Protein AF-A0A1Q7AV73-F1 (afdb_monomer_lite)

Sequence (876 aa):
MAPTWRADRPLPSVEVHPDRVEEAFRAVAADLTALADRARAEGRQAAAEIVATGALIATDPGLVAAARRATTADGIHAAVESYARILDALPEPVLRERAADVRQVGRRVIERIARGGTATPPARFVLVAAELGPADLLEHVGQGLVAAVTVRGGANSHAAIVARSVGLPLVVGVAPAVLDLPDGTPLLVDADAGVVLAEPAAADVARVEDAATREGRRRAVLAADRGRPHLTADGRPFTLRCNVASDTEVRVGRVSGAEGIGLLRTELPFVHFGHWPGEADHRRALRPILTEAAGWPVTVRLLDFANDKVPPFLREGPAGLPALLAAPDALAAQLRAILDLGRAVDLRIMVPMVTAAAELRAVRAAVGDAGGGPAVPVGAMVETAAAVAAIDELCAVADFFSIGTNDLTAEILDLDRTDPRARPDLTAHPRVLDSVARVVTAARVAGRPVSVCGDAGAHPTTLPLLLGAGVRDFSVACARVDETRYRLRRLNTTACSELFGEAAFLPVGEEPVGRADDAQRADRAAGPVVHRRGEAAVAQRRLLVLDSVPALVDPAQRLAQRFRVGQGAAGQPRYRPGQQRLAGRVGQVRGDRVPQRARVPRDRGAHLEDLHQVVRPERVVHDDHVVPGQHADPDRLAALPGQPVRPGRRAGAQLRAVEVRVAELEHGRAQRVLATLDLLHHQPLPLQRAQHRVHRGLRDVDQLGDLRDPQPRRTGGEREQDLRGAFNGTCHGYPFDSADSGSALWNGRPIMVGIVLISHSTGLAEGAAELVGQIAGGARVVAAGGTEDGQLGTSTERIRDAIGKADQGSGVLLIPDLGSAVLSARSVLAELPASVVLADAPFVEGAVAAGVAASTGADLAAVVRAAEEARDARKL

pLDDT: mean 72.35, std 27.79, range [20.62, 98.69]

Foldseek 3Di:
DFWEDEDQDDFPKDFDALVLLLVLLLVLLVVLLVLLVVCVVVVNNLLSVQSNVLSVLSVDPQLSVQQSVDRILVSNLVSLLVVLVVQCPDPDPVSNLCSLSSNVSSSSSSCVRRDPDDDDAPQAYEYEYQHDASSNVSVCQVSRHAAYEHQDDDCPRSNVVNCVSSVHQYQYNDDPVVVVDDTGFDWDDDSVVSDIDTPDDPVVVVVVVVVVVVVVVVVVVLQVCAPPAQAAQQGHHFAEAAEDAALVQLVLLVSLRHQAHPEHAQLVVPLAPQDQDFLVRLLVRCQSNLVSRFAGEHEYEDHACDAPRPYPNPPVHDTFLVVVLVVLNSLLSNLLSCVVSCPRYNYEYEYEPDQELVSQVSSVVSNVVSVNDPPHFYAYAQQAPSCLVHLLSRLVRHQAYEYALQNNLCHQLVHRSPDPVSDLLSCLQLSNLVSLLSNLVSCVVSVHAYEYAYAVCLDLLNVLLSLLSPHRYYYYHSVSRSVSSVRRRHDDNVVSVVVNVVSNPDDDPPDRPDDPPVPPPPDDDDDDDDDDDDDDDDDDDDDPPDDDPDDPPDPSVVVVVVPPPDDDDDDDDDDDDDDDDDDDDDDDDDDDDDDDDDDDDDDDDDDDDDDDDDDDDDDDDDDDDDDDDDDDDDDDDDDDDDDDDDDDDDDDDDDDDDDDDDDDDDDDDDDDDPPDDDDDDDDDDDDDDDDDDDDDDPDDDDDDDDDDDDDDDDDDDDDDDDDPDDDPDDDDDDDDDDDDDDFDDDPNHGQFAFEEQWFLAQCVQVVLQVVLCVQLPAHHYFYFYHDPVRHRDGDLVSRVVRLVVRDRPLAYEYEYADDPRVVSNVVNVVVDDPSYDYAPAHRRQLSNQLSNCRSVVHGPVSSRCSRHCSVVDDPD

Radius of gyration: 38.53 Å; chains: 1; bounding box: 94×117×116 Å

Structure (mmCIF, N/CA/C/O backbone):
data_AF-A0A1Q7AV73-F1
#
_entry.id   AF-A0A1Q7AV73-F1
#
loop_
_atom_site.group_PDB
_atom_site.id
_atom_site.type_symbol
_atom_site.label_atom_id
_atom_site.label_alt_id
_atom_site.label_comp_id
_atom_site.label_asym_id
_atom_site.label_entity_id
_atom_site.label_seq_id
_atom_site.pdbx_PDB_ins_code
_atom_site.Cartn_x
_atom_site.Cartn_y
_atom_site.Cartn_z
_atom_site.occupancy
_atom_site.B_iso_or_equiv
_atom_site.auth_seq_id
_atom_site.auth_comp_id
_atom_site.auth_asym_id
_atom_site.auth_atom_id
_atom_site.pdbx_PDB_model_num
ATOM 1 N N . MET A 1 1 ? 30.020 6.692 -5.459 1.00 84.88 1 MET A N 1
ATOM 2 C CA . MET A 1 1 ? 30.565 7.037 -6.787 1.00 84.88 1 MET A CA 1
ATOM 3 C C . MET A 1 1 ? 31.054 5.773 -7.485 1.00 84.88 1 MET A C 1
ATOM 5 O O . MET A 1 1 ? 31.631 4.924 -6.810 1.00 84.88 1 MET A O 1
ATOM 9 N N . ALA A 1 2 ? 30.802 5.621 -8.784 1.00 90.06 2 ALA A N 1
ATOM 10 C CA . ALA A 1 2 ? 31.345 4.544 -9.620 1.00 90.06 2 ALA A CA 1
ATOM 11 C C . ALA A 1 2 ? 31.330 4.959 -11.108 1.00 90.06 2 ALA A C 1
ATOM 13 O O . ALA A 1 2 ? 30.559 5.852 -11.457 1.00 90.06 2 ALA A O 1
ATOM 14 N N . PRO A 1 3 ? 32.175 4.367 -11.972 1.00 93.12 3 PRO A N 1
ATOM 15 C CA . PRO A 1 3 ? 32.178 4.659 -13.408 1.00 93.12 3 PRO A CA 1
ATOM 16 C C . PRO A 1 3 ? 30.847 4.294 -14.081 1.00 93.12 3 PRO A C 1
ATOM 18 O O . PRO A 1 3 ? 30.238 3.286 -13.722 1.00 93.12 3 PRO A O 1
ATOM 21 N N . THR A 1 4 ? 30.420 5.078 -15.071 1.00 92.75 4 THR A N 1
ATOM 22 C CA . THR A 1 4 ? 29.326 4.734 -15.991 1.00 92.75 4 THR A CA 1
ATOM 23 C C . THR A 1 4 ? 29.639 3.473 -16.781 1.00 92.75 4 THR A C 1
ATOM 25 O O . THR A 1 4 ? 30.779 3.233 -17.186 1.00 92.75 4 THR A O 1
ATOM 28 N N . TRP A 1 5 ? 28.594 2.709 -17.078 1.00 91.50 5 TRP A N 1
ATOM 29 C CA . TRP A 1 5 ? 28.610 1.717 -18.140 1.00 91.50 5 TRP A CA 1
ATOM 30 C C . TRP A 1 5 ? 27.249 1.687 -18.834 1.00 91.50 5 TRP A C 1
ATOM 32 O O . TRP A 1 5 ? 26.221 1.438 -18.192 1.00 91.50 5 TRP A O 1
ATOM 42 N N . ARG A 1 6 ? 27.238 1.980 -20.138 1.00 88.44 6 ARG A N 1
ATOM 43 C CA . ARG A 1 6 ? 26.003 2.048 -20.922 1.00 88.44 6 ARG A CA 1
ATOM 44 C C . ARG A 1 6 ? 25.581 0.677 -21.451 1.00 88.44 6 ARG A C 1
ATOM 46 O O . ARG A 1 6 ? 26.342 0.031 -22.180 1.00 88.44 6 ARG A O 1
ATOM 53 N N . ALA A 1 7 ? 24.350 0.286 -21.119 1.00 79.50 7 ALA A N 1
ATOM 54 C CA . ALA A 1 7 ? 23.759 -1.001 -21.488 1.00 79.50 7 ALA A CA 1
ATOM 55 C C . ALA A 1 7 ? 23.274 -1.035 -22.946 1.00 79.50 7 ALA A C 1
ATOM 57 O O . ALA A 1 7 ? 23.489 -2.011 -23.653 1.00 79.50 7 ALA A O 1
ATOM 58 N N . ASP A 1 8 ? 22.637 0.041 -23.405 1.00 75.00 8 ASP A N 1
ATOM 59 C CA . ASP A 1 8 ? 21.876 0.112 -24.656 1.00 75.00 8 ASP A CA 1
ATOM 60 C C . ASP A 1 8 ? 22.610 0.916 -25.738 1.00 75.00 8 ASP A C 1
ATOM 62 O O . ASP A 1 8 ? 22.176 1.972 -26.213 1.00 75.00 8 ASP A O 1
ATOM 66 N N . ARG A 1 9 ? 23.791 0.426 -26.108 1.00 73.44 9 ARG A N 1
ATOM 67 C CA . ARG A 1 9 ? 24.626 1.094 -27.109 1.00 73.44 9 ARG A CA 1
ATOM 68 C C . ARG A 1 9 ? 23.952 1.037 -28.483 1.00 73.44 9 ARG A C 1
ATOM 70 O O . ARG A 1 9 ? 23.424 -0.018 -28.836 1.00 73.44 9 ARG A O 1
ATOM 77 N N . PRO A 1 10 ? 24.019 2.116 -29.285 1.00 64.75 10 PRO A N 1
ATOM 78 C CA . PRO A 1 10 ? 23.681 2.035 -30.698 1.00 64.75 10 PRO A CA 1
ATOM 79 C C . PRO A 1 10 ? 24.538 0.946 -31.342 1.00 64.75 10 PRO A C 1
ATOM 81 O O . PRO A 1 10 ? 25.767 0.962 -31.223 1.00 64.75 10 PRO A O 1
ATOM 84 N N . LEU A 1 11 ? 23.890 -0.028 -31.968 1.00 64.50 11 LEU A N 1
ATOM 85 C CA . LEU A 1 11 ? 24.579 -1.110 -32.654 1.00 64.50 11 LEU A CA 1
ATOM 86 C C . LEU A 1 11 ? 24.848 -0.677 -34.097 1.00 64.50 11 LEU A C 1
ATOM 88 O O . LEU A 1 11 ? 24.020 0.024 -34.679 1.00 64.50 11 LEU A O 1
ATOM 92 N N . PRO A 1 12 ? 25.995 -1.056 -34.685 1.00 63.53 12 PRO A N 1
ATOM 93 C CA . PRO A 1 12 ? 26.233 -0.799 -36.097 1.00 63.53 12 PRO A CA 1
ATOM 94 C C . PRO A 1 12 ? 25.153 -1.492 -36.937 1.00 63.53 12 PRO A C 1
ATOM 96 O O . PRO A 1 12 ? 24.700 -2.586 -36.591 1.00 63.53 12 PRO A O 1
ATOM 99 N N . SER A 1 13 ? 24.753 -0.877 -38.051 1.00 66.31 13 SER A N 1
ATOM 100 C CA . SER A 1 13 ? 23.836 -1.506 -39.002 1.00 66.31 13 SER A CA 1
ATOM 101 C C . SER A 1 13 ? 24.545 -2.700 -39.650 1.00 66.31 13 SER A C 1
ATOM 103 O O . SER A 1 13 ? 25.399 -2.543 -40.521 1.00 66.31 13 SER A O 1
ATOM 105 N N . VAL A 1 14 ? 24.226 -3.901 -39.171 1.00 72.31 14 VAL A N 1
ATOM 106 C CA . VAL A 1 14 ? 24.722 -5.177 -39.702 1.00 72.31 14 VAL A CA 1
ATOM 107 C C . VAL A 1 14 ? 23.606 -5.831 -40.518 1.00 72.31 14 VAL A C 1
ATOM 109 O O . VAL A 1 14 ? 22.439 -5.772 -40.118 1.00 72.31 14 VAL A O 1
ATOM 112 N N . GLU A 1 15 ? 23.953 -6.449 -41.650 1.00 76.75 15 GLU A N 1
ATOM 113 C CA . GLU A 1 15 ? 23.033 -7.318 -42.394 1.00 76.75 15 GLU A CA 1
ATOM 114 C C . GLU A 1 15 ? 22.714 -8.576 -41.582 1.00 76.75 15 GLU A C 1
ATOM 116 O O . GLU A 1 15 ? 23.601 -9.242 -41.042 1.00 76.75 15 GLU A O 1
ATOM 121 N N . VAL A 1 16 ? 21.431 -8.918 -41.501 1.00 80.94 16 VAL A N 1
ATOM 122 C CA . VAL A 1 16 ? 20.943 -10.019 -40.675 1.00 80.94 16 VAL A CA 1
ATOM 123 C C . VAL A 1 16 ? 20.182 -11.022 -41.531 1.00 80.94 16 VAL A C 1
ATOM 125 O O . VAL A 1 16 ? 19.231 -10.676 -42.225 1.00 80.94 16 VAL A O 1
ATOM 128 N N . HIS A 1 17 ? 20.587 -12.290 -41.446 1.00 82.25 17 HIS A N 1
ATOM 129 C CA . HIS A 1 17 ? 19.853 -13.397 -42.054 1.00 82.25 17 HIS A CA 1
ATOM 130 C C . HIS A 1 17 ? 18.626 -13.771 -41.194 1.00 82.25 17 HIS A C 1
ATOM 132 O O . HIS A 1 17 ? 18.782 -13.884 -39.973 1.00 82.25 17 HIS A O 1
ATOM 138 N N . PRO A 1 18 ? 17.444 -14.050 -41.778 1.00 80.50 18 PRO A N 1
ATOM 139 C CA . PRO A 1 18 ? 16.217 -14.369 -41.033 1.00 80.50 18 PRO A CA 1
ATOM 140 C C . PRO A 1 18 ? 16.347 -15.502 -40.002 1.00 80.50 18 PRO A C 1
ATOM 142 O O . PRO A 1 18 ? 15.722 -15.455 -38.943 1.00 80.50 18 PRO A O 1
ATOM 145 N N . ASP A 1 19 ? 17.177 -16.510 -40.277 1.00 84.88 19 ASP A N 1
ATOM 146 C CA . ASP A 1 19 ? 17.402 -17.630 -39.347 1.00 84.88 19 ASP A CA 1
ATOM 147 C C . ASP A 1 19 ? 18.201 -17.220 -38.106 1.00 84.88 19 ASP A C 1
ATOM 149 O O . ASP A 1 19 ? 17.948 -17.721 -37.011 1.00 84.88 19 ASP A O 1
ATOM 153 N N . ARG A 1 20 ? 19.108 -16.241 -38.243 1.00 86.38 20 ARG A N 1
ATOM 154 C CA . ARG A 1 20 ? 19.836 -15.674 -37.099 1.00 86.38 20 ARG A CA 1
ATOM 155 C C . ARG A 1 20 ? 18.920 -14.875 -36.180 1.00 86.38 20 ARG A C 1
ATOM 157 O O . ARG A 1 20 ? 19.167 -14.842 -34.979 1.00 86.38 20 ARG A O 1
ATOM 164 N N . VAL A 1 21 ? 17.869 -14.250 -36.720 1.00 89.62 21 VAL A N 1
ATOM 165 C CA . VAL A 1 21 ? 16.861 -13.547 -35.911 1.00 89.62 21 VAL A CA 1
ATOM 166 C C . VAL A 1 21 ? 16.123 -14.541 -35.022 1.00 89.62 21 VAL A C 1
ATOM 168 O O . VAL A 1 21 ? 16.043 -14.343 -33.813 1.00 89.62 21 VAL A O 1
ATOM 171 N N . GLU A 1 22 ? 15.638 -15.641 -35.598 1.00 90.31 22 GLU A N 1
ATOM 172 C CA . GLU A 1 22 ? 14.903 -16.662 -34.847 1.00 90.31 22 GLU A CA 1
ATOM 173 C C . GLU A 1 22 ? 15.776 -17.347 -33.785 1.00 90.31 22 GLU A C 1
ATOM 175 O O . GLU A 1 22 ? 15.355 -17.517 -32.639 1.00 90.31 22 GLU A O 1
ATOM 180 N N . GLU A 1 23 ? 17.018 -17.693 -34.137 1.00 90.81 23 GLU A N 1
ATOM 181 C CA . GLU A 1 23 ? 17.987 -18.240 -33.187 1.00 90.81 23 GLU A CA 1
ATOM 182 C C . GLU A 1 23 ? 18.272 -17.262 -32.037 1.00 90.81 23 GLU A C 1
ATOM 184 O O . GLU A 1 23 ? 18.323 -17.671 -30.874 1.00 90.81 23 GLU A O 1
ATOM 189 N N . ALA A 1 24 ? 18.393 -15.964 -32.335 1.00 91.19 24 ALA A N 1
ATOM 190 C CA . ALA A 1 24 ? 18.615 -14.940 -31.324 1.00 91.19 24 ALA A CA 1
ATOM 191 C C . ALA A 1 24 ? 17.423 -14.791 -30.367 1.00 91.19 24 ALA A C 1
ATOM 193 O O . ALA A 1 24 ? 17.647 -14.730 -29.159 1.00 91.19 24 ALA A O 1
ATOM 194 N N . PHE A 1 25 ? 16.178 -14.803 -30.858 1.00 94.31 25 PHE A N 1
ATOM 195 C CA . PHE A 1 25 ? 14.981 -14.810 -30.001 1.00 94.31 25 PHE A CA 1
ATOM 196 C C . PHE A 1 25 ? 14.941 -16.038 -29.090 1.00 94.31 25 PHE A C 1
ATOM 198 O O . PHE A 1 25 ? 14.779 -15.901 -27.876 1.00 94.31 25 PHE A O 1
ATOM 205 N N . ARG A 1 26 ? 15.172 -17.232 -29.650 1.00 94.00 26 ARG A N 1
ATOM 206 C CA . ARG A 1 26 ? 15.191 -18.487 -28.886 1.00 94.00 26 ARG A CA 1
ATOM 207 C C . ARG A 1 26 ? 16.247 -18.460 -27.783 1.00 94.00 26 ARG A C 1
ATOM 209 O O . ARG A 1 26 ? 15.994 -18.895 -26.662 1.00 94.00 26 ARG A O 1
ATOM 216 N N . ALA A 1 27 ? 17.423 -17.927 -28.091 1.00 92.69 27 ALA A N 1
ATOM 217 C CA . ALA A 1 27 ? 18.499 -17.817 -27.125 1.00 92.69 27 ALA A CA 1
ATOM 218 C C . ALA A 1 27 ? 18.220 -16.756 -26.045 1.00 92.69 27 ALA A C 1
ATOM 220 O O . ALA A 1 27 ? 18.482 -17.010 -24.875 1.00 92.69 27 ALA A O 1
ATOM 221 N N . VAL A 1 28 ? 17.631 -15.608 -26.402 1.00 93.25 28 VAL A N 1
ATOM 222 C CA . VAL A 1 28 ? 17.190 -14.597 -25.423 1.00 93.25 28 VAL A CA 1
ATOM 223 C C . VAL A 1 28 ? 16.123 -15.169 -24.487 1.00 93.25 28 VAL A C 1
ATOM 225 O O . VAL A 1 28 ? 16.208 -14.964 -23.278 1.00 93.25 28 VAL A O 1
ATOM 228 N N . ALA A 1 29 ? 15.160 -15.936 -25.005 1.00 95.00 29 ALA A N 1
ATOM 229 C CA . ALA A 1 29 ? 14.161 -16.615 -24.181 1.00 95.00 29 ALA A CA 1
ATOM 230 C C . ALA A 1 29 ? 14.803 -17.595 -23.181 1.00 95.00 29 ALA A C 1
ATOM 232 O O . ALA A 1 29 ? 14.439 -17.612 -22.002 1.00 95.00 29 ALA A O 1
ATOM 233 N N . ALA A 1 30 ? 15.790 -18.378 -23.631 1.00 94.44 30 ALA A N 1
ATOM 234 C CA . ALA A 1 30 ? 16.529 -19.303 -22.774 1.00 94.44 30 ALA A CA 1
ATOM 235 C C . ALA A 1 30 ? 17.328 -18.570 -21.680 1.00 94.44 30 ALA A C 1
ATOM 237 O O . ALA A 1 30 ? 17.269 -18.961 -20.513 1.00 94.44 30 ALA A O 1
ATOM 238 N N . ASP A 1 31 ? 18.012 -17.476 -22.026 1.00 92.06 31 ASP A N 1
ATOM 239 C CA . ASP A 1 31 ? 18.786 -16.670 -21.074 1.00 92.06 31 ASP A CA 1
ATOM 240 C C . ASP A 1 31 ? 17.885 -16.039 -19.998 1.00 92.06 31 ASP A C 1
ATOM 242 O O . ASP A 1 31 ? 18.207 -16.089 -18.807 1.00 92.06 31 ASP A O 1
ATOM 246 N N . LEU A 1 32 ? 16.727 -15.496 -20.397 1.00 93.75 32 LEU A N 1
ATOM 247 C CA . LEU A 1 32 ? 15.739 -14.930 -19.473 1.00 93.75 32 LEU A CA 1
ATOM 248 C C . LEU A 1 32 ? 15.124 -16.007 -18.569 1.00 93.75 32 LEU A C 1
ATOM 250 O O . LEU A 1 32 ? 14.960 -15.774 -17.372 1.00 93.75 32 LEU A O 1
ATOM 254 N N . THR A 1 33 ? 14.855 -17.202 -19.100 1.00 95.25 33 THR A N 1
ATOM 255 C CA . THR A 1 33 ? 14.375 -18.343 -18.300 1.00 95.25 33 THR A CA 1
ATOM 256 C C . THR A 1 33 ? 15.403 -18.735 -17.240 1.00 95.25 33 THR A C 1
ATOM 258 O O . THR A 1 33 ? 15.081 -18.800 -16.055 1.00 95.25 33 THR A O 1
ATOM 261 N N . ALA A 1 34 ? 16.671 -18.890 -17.632 1.00 92.88 34 ALA A N 1
ATOM 262 C CA . ALA A 1 34 ? 17.749 -19.217 -16.703 1.00 92.88 34 ALA A CA 1
ATOM 263 C C . ALA A 1 34 ? 17.954 -18.127 -15.635 1.00 92.88 34 ALA A C 1
ATOM 265 O O . ALA A 1 34 ? 18.261 -18.429 -14.480 1.00 92.88 34 ALA A O 1
ATOM 266 N N . LEU A 1 35 ? 17.785 -16.852 -15.999 1.00 91.25 35 LEU A N 1
ATOM 267 C CA . LEU A 1 35 ? 17.845 -15.740 -15.053 1.00 91.25 35 LEU A CA 1
ATOM 268 C C . LEU A 1 35 ? 16.679 -15.773 -14.055 1.00 91.25 35 LEU A C 1
ATOM 270 O O . LEU A 1 35 ? 16.906 -15.569 -12.862 1.00 91.25 35 LEU A O 1
ATOM 274 N N . ALA A 1 36 ? 15.462 -16.066 -14.521 1.00 90.38 36 ALA A N 1
ATOM 275 C CA . ALA A 1 36 ? 14.299 -16.235 -13.658 1.00 90.38 36 ALA A CA 1
ATOM 276 C C . ALA A 1 36 ? 14.507 -17.393 -12.668 1.00 90.38 36 ALA A C 1
ATOM 278 O O . ALA A 1 36 ? 14.275 -17.222 -11.474 1.00 90.38 36 ALA A O 1
ATOM 279 N N . ASP A 1 37 ? 15.025 -18.535 -13.122 1.00 90.12 37 ASP A N 1
ATOM 280 C CA . ASP A 1 37 ? 15.274 -19.698 -12.263 1.00 90.12 37 ASP A CA 1
ATOM 281 C C . ASP A 1 37 ? 16.344 -19.433 -11.200 1.00 90.12 37 ASP A C 1
ATOM 283 O O . ASP A 1 37 ? 16.158 -19.793 -10.034 1.00 90.12 37 ASP A O 1
ATOM 287 N N . ARG A 1 38 ? 17.426 -18.724 -11.553 1.00 88.31 38 ARG A N 1
ATOM 288 C CA . ARG A 1 38 ? 18.404 -18.248 -10.560 1.00 88.31 38 ARG A CA 1
ATOM 289 C C . ARG A 1 38 ? 17.756 -17.323 -9.533 1.00 88.31 38 ARG A C 1
ATOM 291 O O . ARG A 1 38 ? 17.961 -17.509 -8.337 1.00 88.31 38 ARG A O 1
ATOM 298 N N . ALA A 1 39 ? 16.934 -16.372 -9.977 1.00 82.00 39 ALA A N 1
ATOM 299 C CA . ALA A 1 39 ? 16.227 -15.474 -9.069 1.00 82.00 39 ALA A CA 1
ATOM 300 C C . ALA A 1 39 ? 15.281 -16.238 -8.121 1.00 82.00 39 ALA A C 1
ATOM 302 O O . ALA A 1 39 ? 15.236 -15.915 -6.933 1.00 82.00 39 ALA A O 1
ATOM 303 N N . ARG A 1 40 ? 14.589 -17.290 -8.589 1.00 83.25 40 ARG A N 1
ATOM 304 C CA . ARG A 1 40 ? 13.782 -18.180 -7.726 1.00 83.25 40 ARG A CA 1
ATOM 305 C C . ARG A 1 40 ? 14.644 -18.894 -6.689 1.00 83.25 40 ARG A C 1
ATOM 307 O O . ARG A 1 40 ? 14.302 -18.879 -5.509 1.00 83.25 40 ARG A O 1
ATOM 314 N N . ALA A 1 41 ? 15.770 -19.471 -7.109 1.00 76.75 41 ALA A N 1
ATOM 315 C CA . ALA A 1 41 ? 16.695 -20.171 -6.217 1.00 76.75 41 ALA A CA 1
ATOM 316 C C . ALA A 1 41 ? 17.282 -19.252 -5.128 1.00 76.75 41 ALA A C 1
ATOM 318 O O . ALA A 1 41 ? 17.524 -19.687 -4.006 1.00 76.75 41 ALA A O 1
ATOM 319 N N . GLU A 1 42 ? 17.453 -17.966 -5.433 1.00 77.38 42 GLU A N 1
ATOM 320 C CA . GLU A 1 42 ? 17.901 -16.931 -4.494 1.00 77.38 42 GLU A CA 1
ATOM 321 C C . GLU A 1 42 ? 16.766 -16.352 -3.623 1.00 77.38 42 GLU A C 1
ATOM 323 O O . GLU A 1 42 ? 16.979 -15.386 -2.888 1.00 77.38 42 GLU A O 1
ATOM 328 N N . GLY A 1 43 ? 15.550 -16.907 -3.707 1.00 70.44 43 GLY A N 1
ATOM 329 C CA . GLY A 1 43 ? 14.387 -16.468 -2.930 1.00 70.44 43 GLY A CA 1
ATOM 330 C C . GLY A 1 43 ? 13.735 -15.174 -3.431 1.00 70.44 43 GLY A C 1
ATOM 331 O O . GLY A 1 43 ? 12.956 -14.554 -2.709 1.00 70.44 43 GLY A O 1
ATOM 332 N N . ARG A 1 44 ? 14.025 -14.739 -4.663 1.00 75.06 44 ARG A N 1
ATOM 333 C CA . ARG A 1 44 ? 13.530 -13.485 -5.262 1.00 75.06 44 ARG A CA 1
ATOM 334 C C . ARG A 1 44 ? 12.325 -13.738 -6.173 1.00 75.06 44 ARG A C 1
ATOM 336 O O . ARG A 1 44 ? 12.343 -13.386 -7.352 1.00 75.06 44 ARG A O 1
ATOM 343 N N . GLN A 1 45 ? 11.263 -14.337 -5.628 1.00 76.69 45 GLN A N 1
ATOM 344 C CA . GLN A 1 45 ? 10.116 -14.817 -6.416 1.00 76.69 45 GLN A CA 1
ATOM 345 C C . GLN A 1 45 ? 9.468 -13.724 -7.284 1.00 76.69 45 GLN A C 1
ATOM 347 O O . GLN A 1 45 ? 9.242 -13.937 -8.470 1.00 76.69 45 GLN A O 1
ATOM 352 N N . ALA A 1 46 ? 9.219 -12.533 -6.729 1.00 71.56 46 ALA A N 1
ATOM 353 C CA . ALA A 1 46 ? 8.593 -11.435 -7.472 1.00 71.56 46 ALA A CA 1
ATOM 354 C C . ALA A 1 46 ? 9.441 -10.976 -8.673 1.00 71.56 46 ALA A C 1
ATOM 356 O O . ALA A 1 46 ? 8.915 -10.742 -9.757 1.00 71.56 46 ALA A O 1
ATOM 357 N N . ALA A 1 47 ? 10.762 -10.894 -8.497 1.00 77.25 47 ALA A N 1
ATOM 358 C CA . ALA A 1 47 ? 11.677 -10.535 -9.575 1.00 77.25 47 ALA A CA 1
ATOM 359 C C . ALA A 1 47 ? 11.743 -11.638 -10.646 1.00 77.25 47 ALA A C 1
ATOM 361 O O . ALA A 1 47 ? 11.797 -11.335 -11.837 1.00 77.25 47 ALA A O 1
ATOM 362 N N . ALA A 1 48 ? 11.680 -12.908 -10.234 1.00 82.50 48 ALA A N 1
ATOM 363 C CA . ALA A 1 48 ? 11.667 -14.041 -11.149 1.00 82.50 48 ALA A CA 1
ATOM 364 C C . ALA A 1 48 ? 10.428 -14.072 -12.053 1.00 82.50 48 ALA A C 1
ATOM 366 O O . ALA A 1 48 ? 10.573 -14.282 -13.252 1.00 82.50 48 ALA A O 1
ATOM 367 N N . GLU A 1 49 ? 9.230 -13.830 -11.513 1.00 83.00 49 GLU A N 1
ATOM 368 C CA . GLU A 1 49 ? 7.989 -13.816 -12.307 1.00 83.00 49 GLU A CA 1
ATOM 369 C C . GLU A 1 49 ? 7.975 -12.687 -13.348 1.00 83.00 49 GLU A C 1
ATOM 371 O O . GLU A 1 49 ? 7.558 -12.871 -14.496 1.00 83.00 49 GLU A O 1
ATOM 376 N N . ILE A 1 50 ? 8.522 -11.527 -12.977 1.00 83.75 50 ILE A N 1
ATOM 377 C CA . ILE A 1 50 ? 8.709 -10.404 -13.895 1.00 83.75 50 ILE A CA 1
ATOM 378 C C . ILE A 1 50 ? 9.634 -10.810 -15.058 1.00 83.75 50 ILE A C 1
ATOM 380 O O . ILE A 1 50 ? 9.279 -10.622 -16.221 1.00 83.75 50 ILE A O 1
ATOM 384 N N . VAL A 1 51 ? 10.797 -11.411 -14.771 1.00 87.81 51 VAL A N 1
ATOM 385 C CA . VAL A 1 51 ? 11.739 -11.854 -15.820 1.00 87.81 51 VAL A CA 1
ATOM 386 C C . VAL A 1 51 ? 11.174 -12.997 -16.664 1.00 87.81 51 VAL A C 1
ATOM 388 O O . VAL A 1 51 ? 11.353 -12.998 -17.882 1.00 87.81 51 VAL A O 1
ATOM 391 N N . ALA A 1 52 ? 10.457 -13.939 -16.049 1.00 89.06 52 ALA A N 1
ATOM 392 C CA . ALA A 1 52 ? 9.821 -15.051 -16.749 1.00 89.06 52 ALA A CA 1
ATOM 393 C C . ALA A 1 52 ? 8.814 -14.560 -17.798 1.00 89.06 52 ALA A C 1
ATOM 395 O O . ALA A 1 52 ? 8.716 -15.144 -18.875 1.00 89.06 52 ALA A O 1
ATOM 396 N N . THR A 1 53 ? 8.131 -13.439 -17.543 1.00 89.38 53 THR A N 1
ATOM 397 C CA . THR A 1 53 ? 7.255 -12.841 -18.557 1.00 89.38 53 THR A CA 1
ATOM 398 C C . THR A 1 53 ? 8.037 -12.359 -19.783 1.00 89.38 53 THR A C 1
ATOM 400 O O . THR A 1 53 ? 7.600 -12.569 -20.912 1.00 89.38 53 THR A O 1
ATOM 403 N N . GLY A 1 54 ? 9.226 -11.782 -19.592 1.00 89.94 54 GLY A N 1
ATOM 404 C CA . GLY A 1 54 ? 10.112 -11.418 -20.702 1.00 89.94 54 GLY A CA 1
ATOM 405 C C . GLY A 1 54 ? 10.531 -12.628 -21.546 1.00 89.94 54 GLY A C 1
ATOM 406 O O . GLY A 1 54 ? 10.617 -12.523 -22.768 1.00 89.94 54 GLY A O 1
ATOM 407 N N . ALA A 1 55 ? 10.734 -13.792 -20.916 1.00 92.38 55 ALA A N 1
ATOM 408 C CA . ALA A 1 55 ? 11.011 -15.035 -21.636 1.00 92.38 55 ALA A CA 1
ATOM 409 C C . ALA A 1 55 ? 9.827 -15.460 -22.521 1.00 92.38 55 ALA A C 1
ATOM 411 O O . ALA A 1 55 ? 10.041 -15.832 -23.672 1.00 92.38 55 ALA A O 1
ATOM 412 N N . LEU A 1 56 ? 8.588 -15.331 -22.026 1.00 92.31 56 LEU A N 1
ATOM 413 C CA . LEU A 1 56 ? 7.377 -15.606 -22.811 1.00 92.31 56 LEU A CA 1
ATOM 414 C C . LEU A 1 56 ? 7.248 -14.659 -24.010 1.00 92.31 56 LEU A C 1
ATOM 416 O O . LEU A 1 56 ? 6.985 -15.112 -25.122 1.00 92.31 56 LEU A O 1
ATOM 420 N N . ILE A 1 57 ? 7.507 -13.363 -23.810 1.00 93.00 57 ILE A N 1
ATOM 421 C CA . ILE A 1 57 ? 7.505 -12.363 -24.889 1.00 93.00 57 ILE A CA 1
ATOM 422 C C . ILE A 1 57 ? 8.545 -12.711 -25.962 1.00 93.00 57 ILE A C 1
ATOM 424 O O . ILE A 1 57 ? 8.264 -12.609 -27.152 1.00 93.00 57 ILE A O 1
ATOM 428 N N . ALA A 1 58 ? 9.733 -13.176 -25.566 1.00 94.38 58 ALA A N 1
ATOM 429 C CA . ALA A 1 58 ? 10.767 -13.607 -26.507 1.00 94.38 58 ALA A CA 1
ATOM 430 C C . ALA A 1 58 ? 10.384 -14.859 -27.320 1.00 94.38 58 ALA A C 1
ATOM 432 O O . ALA A 1 58 ? 10.984 -15.110 -28.364 1.00 94.38 58 ALA A O 1
ATOM 433 N N . THR A 1 59 ? 9.386 -15.626 -26.872 1.00 93.69 59 THR A N 1
ATOM 434 C CA . THR A 1 59 ? 8.827 -16.774 -27.604 1.00 93.69 59 THR A CA 1
ATOM 435 C C . THR A 1 59 ? 7.560 -16.451 -28.396 1.00 93.69 59 THR A C 1
ATOM 437 O O . THR A 1 59 ? 7.024 -17.345 -29.047 1.00 93.69 59 THR A O 1
ATOM 440 N N . ASP A 1 60 ? 7.077 -15.205 -28.360 1.00 94.38 60 ASP A N 1
ATOM 441 C CA . ASP A 1 60 ? 5.839 -14.809 -29.029 1.00 94.38 60 ASP A CA 1
ATOM 442 C C . ASP A 1 60 ? 5.948 -14.968 -30.561 1.00 94.38 60 ASP A C 1
ATOM 444 O O . ASP A 1 60 ? 6.764 -14.289 -31.198 1.00 94.38 60 ASP A O 1
ATOM 448 N N . PRO A 1 61 ? 5.129 -15.833 -31.194 1.00 91.75 61 PRO A N 1
ATOM 449 C CA . PRO A 1 61 ? 5.238 -16.093 -32.628 1.00 91.75 61 PRO A CA 1
ATOM 450 C C . PRO A 1 61 ? 5.005 -14.850 -33.492 1.00 91.75 61 PRO A C 1
ATOM 452 O O . PRO A 1 61 ? 5.597 -14.742 -34.567 1.00 91.75 61 PRO A O 1
ATOM 455 N N . GLY A 1 62 ? 4.167 -13.911 -33.037 1.00 91.88 62 GLY A N 1
ATOM 456 C CA . GLY A 1 62 ? 3.856 -12.674 -33.750 1.00 91.88 62 GLY A CA 1
ATOM 457 C C . GLY A 1 62 ? 5.056 -11.732 -33.811 1.00 91.88 62 GLY A C 1
ATOM 458 O O . GLY A 1 62 ? 5.441 -11.288 -34.895 1.00 91.88 62 GLY A O 1
ATOM 459 N N . LEU A 1 63 ? 5.699 -11.492 -32.667 1.00 92.81 63 LEU A N 1
ATOM 460 C CA . LEU A 1 63 ? 6.911 -10.685 -32.555 1.00 92.81 63 LEU A CA 1
ATOM 461 C C . LEU A 1 63 ? 8.067 -11.299 -33.352 1.00 92.81 63 LEU A C 1
ATOM 463 O O . LEU A 1 63 ? 8.730 -10.593 -34.118 1.00 92.81 63 LEU A O 1
ATOM 467 N N . VAL A 1 64 ? 8.284 -12.615 -33.226 1.00 93.56 64 VAL A N 1
ATOM 468 C CA . VAL A 1 64 ? 9.337 -13.314 -33.978 1.00 93.56 64 VAL A CA 1
ATOM 469 C C . VAL A 1 64 ? 9.076 -13.230 -35.483 1.00 93.56 64 VAL A C 1
ATOM 471 O O . VAL A 1 64 ? 9.978 -12.870 -36.242 1.00 93.56 64 VAL A O 1
ATOM 474 N N . ALA A 1 65 ? 7.850 -13.500 -35.941 1.00 91.00 65 ALA A N 1
ATOM 475 C CA . ALA A 1 65 ? 7.506 -13.435 -37.361 1.00 91.00 65 ALA A CA 1
ATOM 476 C C . ALA A 1 65 ? 7.643 -12.018 -37.940 1.00 91.00 65 ALA A C 1
ATOM 478 O O . ALA A 1 65 ? 8.093 -11.866 -39.078 1.00 91.00 65 ALA A O 1
ATOM 479 N N . ALA A 1 66 ? 7.289 -10.983 -37.171 1.00 90.06 66 ALA A N 1
ATOM 480 C CA . ALA A 1 66 ? 7.476 -9.591 -37.571 1.00 90.06 66 ALA A CA 1
ATOM 481 C C . ALA A 1 66 ? 8.967 -9.246 -37.721 1.00 90.06 66 ALA A C 1
ATOM 483 O O . ALA A 1 66 ? 9.375 -8.690 -38.741 1.00 90.06 66 ALA A O 1
ATOM 484 N N . ALA A 1 67 ? 9.794 -9.633 -36.746 1.00 91.44 67 ALA A N 1
ATOM 485 C CA . ALA A 1 67 ? 11.226 -9.354 -36.754 1.00 91.44 67 ALA A CA 1
ATOM 486 C C . ALA A 1 67 ? 12.001 -10.139 -37.829 1.00 91.44 67 ALA A C 1
ATOM 488 O O . ALA A 1 67 ? 12.947 -9.604 -38.402 1.00 91.44 67 ALA A O 1
ATOM 489 N N . ARG A 1 68 ? 11.600 -11.377 -38.162 1.00 91.31 68 ARG A N 1
ATOM 490 C CA . ARG A 1 68 ? 12.264 -12.202 -39.199 1.00 91.31 68 ARG A CA 1
ATOM 491 C C . ARG A 1 68 ? 12.209 -11.604 -40.606 1.00 91.31 68 ARG A C 1
ATOM 493 O O . ARG A 1 68 ? 13.011 -11.990 -41.452 1.00 91.31 68 ARG A O 1
ATOM 500 N N . ARG A 1 69 ? 11.278 -10.682 -40.872 1.00 88.12 69 ARG A N 1
ATOM 501 C CA . ARG A 1 69 ? 11.171 -9.980 -42.166 1.00 88.12 69 ARG A CA 1
ATOM 502 C C . ARG A 1 69 ? 12.242 -8.903 -42.346 1.00 88.12 69 ARG A C 1
ATOM 504 O O . ARG A 1 69 ? 12.425 -8.418 -43.459 1.00 88.12 69 ARG A O 1
ATOM 511 N N . ALA A 1 70 ? 12.923 -8.511 -41.273 1.00 87.56 70 ALA A N 1
ATOM 512 C CA . ALA A 1 70 ? 13.970 -7.509 -41.323 1.00 87.56 70 ALA A CA 1
ATOM 513 C C . ALA A 1 70 ? 15.294 -8.097 -41.824 1.00 87.56 70 ALA A C 1
ATOM 515 O O . ALA A 1 70 ? 15.719 -9.166 -41.394 1.00 87.56 70 ALA A O 1
ATOM 516 N N . THR A 1 71 ? 15.975 -7.348 -42.689 1.00 85.12 71 THR A N 1
ATOM 517 C CA . THR A 1 71 ? 17.309 -7.685 -43.214 1.00 85.12 71 THR A CA 1
ATOM 518 C C . THR A 1 71 ? 18.434 -6.928 -42.509 1.00 85.12 71 THR A C 1
ATOM 520 O O . THR A 1 71 ? 19.608 -7.161 -42.788 1.00 85.12 71 THR A O 1
ATOM 523 N N . THR A 1 72 ? 18.101 -6.022 -41.586 1.00 86.88 72 THR A N 1
ATOM 524 C CA . THR A 1 72 ? 19.053 -5.198 -40.832 1.00 86.88 72 THR A CA 1
ATOM 525 C C . THR A 1 72 ? 18.650 -5.100 -39.362 1.00 86.88 72 THR A C 1
ATOM 527 O O . THR A 1 72 ? 17.477 -5.261 -39.014 1.00 86.88 72 THR A O 1
ATOM 530 N N . ALA A 1 73 ? 19.613 -4.781 -38.494 1.00 82.38 73 ALA A N 1
ATOM 531 C CA . ALA A 1 73 ? 19.366 -4.463 -37.084 1.00 82.38 73 ALA A CA 1
ATOM 532 C C . ALA A 1 73 ? 18.301 -3.360 -36.894 1.00 82.38 73 ALA A C 1
ATOM 534 O O . ALA A 1 73 ? 17.414 -3.495 -36.050 1.00 82.38 73 ALA A O 1
ATOM 535 N N . ASP A 1 74 ? 18.341 -2.314 -37.726 1.00 84.12 74 ASP A N 1
ATOM 536 C CA . ASP A 1 74 ? 17.361 -1.220 -37.711 1.00 84.12 74 ASP A CA 1
ATOM 537 C C . ASP A 1 74 ? 15.962 -1.698 -38.119 1.00 84.12 74 ASP A C 1
ATOM 539 O O . ASP A 1 74 ? 14.961 -1.278 -37.539 1.00 84.12 74 ASP A O 1
ATOM 543 N N . GLY A 1 75 ? 15.878 -2.634 -39.070 1.00 87.56 75 GLY A N 1
ATOM 544 C CA . GLY A 1 75 ? 14.618 -3.272 -39.444 1.00 87.56 75 GLY A CA 1
ATOM 545 C C . GLY A 1 75 ? 14.024 -4.105 -38.304 1.00 87.56 75 GLY A C 1
ATOM 546 O O . GLY A 1 75 ? 12.815 -4.057 -38.079 1.00 87.56 75 GLY A O 1
ATOM 547 N N . ILE A 1 76 ? 14.860 -4.823 -37.544 1.00 88.25 76 ILE A N 1
ATOM 548 C CA . ILE A 1 76 ? 14.416 -5.573 -36.356 1.00 88.25 76 ILE A CA 1
ATOM 549 C C . ILE A 1 76 ? 13.897 -4.595 -35.303 1.00 88.25 76 ILE A C 1
ATOM 551 O O . ILE A 1 76 ? 12.822 -4.807 -34.744 1.00 88.25 76 ILE A O 1
ATOM 555 N N . HIS A 1 77 ? 14.624 -3.500 -35.063 1.00 87.12 77 HIS A N 1
ATOM 556 C CA . HIS A 1 77 ? 14.196 -2.456 -34.136 1.00 87.12 77 HIS A CA 1
ATOM 557 C C . HIS A 1 77 ? 12.847 -1.851 -34.545 1.00 87.12 77 HIS A C 1
ATOM 559 O O . HIS A 1 77 ? 11.953 -1.736 -33.710 1.00 87.12 77 HIS A O 1
ATOM 565 N N . ALA A 1 78 ? 12.661 -1.532 -35.828 1.00 88.19 78 ALA A N 1
ATOM 566 C CA . ALA A 1 78 ? 11.404 -0.998 -36.344 1.00 88.19 78 ALA A CA 1
ATOM 567 C C . ALA A 1 78 ? 10.232 -1.981 -36.172 1.00 88.19 78 ALA A C 1
ATOM 569 O O . ALA A 1 78 ? 9.138 -1.562 -35.789 1.00 88.19 78 ALA A O 1
ATOM 570 N N . ALA A 1 79 ? 10.460 -3.280 -36.403 1.00 91.38 79 ALA A N 1
ATOM 571 C CA . ALA A 1 79 ? 9.456 -4.322 -36.194 1.00 91.38 79 ALA A CA 1
ATOM 572 C C . ALA A 1 79 ? 9.061 -4.445 -34.712 1.00 91.38 79 ALA A C 1
ATOM 574 O O . ALA A 1 79 ? 7.874 -4.427 -34.385 1.00 91.38 79 ALA A O 1
ATOM 575 N N . VAL A 1 80 ? 10.052 -4.491 -33.816 1.00 91.44 80 VAL A N 1
ATOM 576 C CA . VAL A 1 80 ? 9.848 -4.514 -32.358 1.00 91.44 80 VAL A CA 1
ATOM 577 C C . VAL A 1 80 ? 9.090 -3.271 -31.897 1.00 91.44 80 VAL A C 1
ATOM 579 O O . VAL A 1 80 ? 8.134 -3.388 -31.139 1.00 91.44 80 VAL A O 1
ATOM 582 N N . GLU A 1 81 ? 9.475 -2.082 -32.363 1.00 89.81 81 GLU A N 1
ATOM 583 C CA . GLU A 1 81 ? 8.831 -0.830 -31.960 1.00 89.81 81 GLU A CA 1
ATOM 584 C C . GLU A 1 81 ? 7.403 -0.728 -32.502 1.00 89.81 81 GLU A C 1
ATOM 586 O O . GLU A 1 81 ? 6.530 -0.166 -31.848 1.00 89.81 81 GLU A O 1
ATOM 591 N N . SER A 1 82 ? 7.134 -1.277 -33.689 1.00 91.44 82 SER A N 1
ATOM 592 C CA . SER A 1 82 ? 5.766 -1.380 -34.200 1.00 91.44 82 SER A CA 1
ATOM 593 C C . SER A 1 82 ? 4.915 -2.295 -33.320 1.00 91.44 82 SER A C 1
ATOM 595 O O . SER A 1 82 ? 3.782 -1.944 -33.004 1.00 91.44 82 SER A O 1
ATOM 597 N N . TYR A 1 83 ? 5.465 -3.433 -32.887 1.00 90.88 83 TYR A N 1
ATOM 598 C CA . TYR A 1 83 ? 4.785 -4.358 -31.979 1.00 90.88 83 TYR A CA 1
ATOM 599 C C . TYR A 1 83 ? 4.539 -3.726 -30.602 1.00 90.88 83 TYR A C 1
ATOM 601 O O . TYR A 1 83 ? 3.432 -3.781 -30.072 1.00 90.88 83 TYR A O 1
ATOM 609 N N . ALA A 1 84 ? 5.546 -3.046 -30.049 1.00 88.19 84 ALA A N 1
ATOM 610 C CA . ALA A 1 84 ? 5.435 -2.326 -28.786 1.00 88.19 84 ALA A CA 1
ATOM 611 C C . ALA A 1 84 ? 4.377 -1.215 -28.851 1.00 88.19 84 ALA A C 1
ATOM 613 O O . ALA A 1 84 ? 3.573 -1.101 -27.934 1.00 88.19 84 ALA A O 1
ATOM 614 N N . ARG A 1 85 ? 4.312 -0.443 -29.947 1.00 88.31 85 ARG A N 1
ATOM 615 C CA . ARG A 1 85 ? 3.289 0.600 -30.145 1.00 88.31 85 ARG A CA 1
ATOM 616 C C . ARG A 1 85 ? 1.862 0.056 -30.168 1.00 88.31 85 ARG A C 1
ATOM 618 O O . ARG A 1 85 ? 0.967 0.744 -29.693 1.00 88.31 85 ARG A O 1
ATOM 625 N N . ILE A 1 86 ? 1.649 -1.155 -30.688 1.00 88.44 86 ILE A N 1
ATOM 626 C CA . ILE A 1 86 ? 0.333 -1.811 -30.632 1.00 88.44 86 ILE A CA 1
ATOM 627 C C . ILE A 1 86 ? -0.075 -2.029 -29.173 1.00 88.44 86 ILE A C 1
ATOM 629 O O . ILE A 1 86 ? -1.192 -1.685 -28.804 1.00 88.44 86 ILE A O 1
ATOM 633 N N . LEU A 1 87 ? 0.837 -2.538 -28.338 1.00 83.44 87 LEU A N 1
ATOM 634 C CA . LEU A 1 87 ? 0.582 -2.746 -26.909 1.00 83.44 87 LEU A CA 1
ATOM 635 C C . LEU A 1 87 ? 0.383 -1.424 -26.155 1.00 83.44 87 LEU A C 1
ATOM 637 O O . LEU A 1 87 ? -0.516 -1.321 -25.327 1.00 83.44 87 LEU A O 1
ATOM 641 N N . ASP A 1 88 ? 1.186 -0.407 -26.471 1.00 79.31 88 ASP A N 1
ATOM 642 C CA . ASP A 1 88 ? 1.143 0.927 -25.852 1.00 79.31 88 ASP A CA 1
ATOM 643 C C . ASP A 1 88 ? -0.169 1.680 -26.157 1.00 79.31 88 ASP A C 1
ATOM 645 O O . ASP A 1 88 ? -0.620 2.518 -25.377 1.00 79.31 88 ASP A O 1
ATOM 649 N N . ALA A 1 89 ? -0.812 1.361 -27.285 1.00 82.75 89 ALA A N 1
ATOM 650 C CA . ALA A 1 89 ? -2.090 1.936 -27.699 1.00 82.75 89 ALA A CA 1
ATOM 651 C C . ALA A 1 89 ? -3.317 1.269 -27.044 1.00 82.75 89 ALA A C 1
ATOM 653 O O . ALA A 1 89 ? -4.435 1.762 -27.207 1.00 82.75 89 ALA A O 1
ATOM 654 N N . LEU A 1 90 ? -3.143 0.159 -26.316 1.00 81.19 90 LEU A N 1
ATOM 655 C CA . LEU A 1 90 ? -4.252 -0.528 -25.652 1.00 81.19 90 LEU A CA 1
ATOM 656 C C . LEU A 1 90 ? -4.750 0.270 -24.432 1.00 81.19 90 LEU A C 1
ATOM 658 O O . LEU A 1 90 ? -3.954 0.881 -23.722 1.00 81.19 90 LEU A O 1
ATOM 662 N N . PRO A 1 91 ? -6.059 0.250 -24.127 1.00 57.72 91 PRO A N 1
ATOM 663 C CA . PRO A 1 91 ? -6.611 0.984 -22.985 1.00 57.72 91 PRO A CA 1
ATOM 664 C C . PRO A 1 91 ? -6.190 0.390 -21.631 1.00 57.72 91 PRO A C 1
ATOM 666 O O . PRO A 1 91 ? -6.182 1.097 -20.625 1.00 57.72 91 PRO A O 1
ATOM 669 N N . GLU A 1 92 ? -5.814 -0.892 -21.606 1.00 71.12 92 GLU A N 1
ATOM 670 C CA . GLU A 1 92 ? -5.439 -1.630 -20.400 1.00 71.12 92 GLU A CA 1
ATOM 671 C C . GLU A 1 92 ? -4.021 -1.248 -19.927 1.00 71.12 92 GLU A C 1
ATOM 673 O O . GLU A 1 92 ? -3.044 -1.543 -20.627 1.00 71.12 92 GLU A O 1
ATOM 678 N N . PRO A 1 93 ? -3.857 -0.625 -18.741 1.00 63.38 93 PRO A N 1
ATOM 679 C CA . PRO A 1 93 ? -2.550 -0.217 -18.222 1.00 63.38 93 PRO A CA 1
ATOM 680 C C . PRO A 1 93 ? -1.531 -1.357 -18.154 1.00 63.38 93 PRO A C 1
ATOM 682 O O . PRO A 1 93 ? -0.383 -1.160 -18.545 1.00 63.38 93 PRO A O 1
ATOM 685 N N . VAL A 1 94 ? -1.955 -2.556 -17.741 1.00 63.47 94 VAL A N 1
ATOM 686 C CA . VAL A 1 94 ? -1.065 -3.723 -17.623 1.00 63.47 94 VAL A CA 1
ATOM 687 C C . VAL A 1 94 ? -0.498 -4.139 -18.982 1.00 63.47 94 VAL A C 1
ATOM 689 O O . VAL A 1 94 ? 0.657 -4.549 -19.073 1.00 63.47 94 VAL A O 1
ATOM 692 N N . LEU A 1 95 ? -1.288 -4.028 -20.054 1.00 72.44 95 LEU A N 1
ATOM 693 C CA . LEU A 1 95 ? -0.834 -4.364 -21.406 1.00 72.44 95 LEU A CA 1
ATOM 694 C C . LEU A 1 95 ? 0.063 -3.271 -21.989 1.00 72.44 95 LEU A C 1
ATOM 696 O O . LEU A 1 95 ? 1.054 -3.599 -22.639 1.00 72.44 95 LEU A O 1
ATOM 700 N N . ARG A 1 96 ? -0.204 -1.994 -21.687 1.00 75.94 96 ARG A N 1
ATOM 701 C CA . ARG A 1 96 ? 0.704 -0.897 -22.060 1.00 75.94 96 ARG A CA 1
ATOM 702 C C . ARG A 1 96 ? 2.077 -1.042 -21.419 1.00 75.94 96 ARG A C 1
ATOM 704 O O . ARG A 1 96 ? 3.088 -0.858 -22.088 1.00 75.94 96 ARG A O 1
ATOM 711 N N . GLU A 1 97 ? 2.136 -1.467 -20.157 1.00 69.19 97 GLU A N 1
ATOM 712 C CA . GLU A 1 97 ? 3.407 -1.749 -19.479 1.00 69.19 97 GLU A CA 1
ATOM 713 C C . GLU A 1 97 ? 4.231 -2.841 -20.192 1.00 69.19 97 GLU A C 1
ATOM 715 O O . GLU A 1 97 ? 5.463 -2.800 -20.154 1.00 69.19 97 GLU A O 1
ATOM 720 N N . ARG A 1 98 ? 3.593 -3.760 -20.939 1.00 83.69 98 ARG A N 1
ATOM 721 C CA . ARG A 1 98 ? 4.297 -4.777 -21.745 1.00 83.69 98 ARG A CA 1
ATOM 722 C C . ARG A 1 98 ? 5.009 -4.216 -22.970 1.00 83.69 98 ARG A C 1
ATOM 724 O O . ARG A 1 98 ? 5.918 -4.871 -23.477 1.00 83.69 98 ARG A O 1
ATOM 731 N N . ALA A 1 99 ? 4.666 -3.014 -23.437 1.00 83.75 99 ALA A N 1
ATOM 732 C CA . ALA A 1 99 ? 5.379 -2.372 -24.540 1.00 83.75 99 ALA A CA 1
ATOM 733 C C . ALA A 1 99 ? 6.870 -2.177 -24.207 1.00 83.75 99 ALA A C 1
ATOM 735 O O . ALA A 1 99 ? 7.737 -2.433 -25.045 1.00 83.75 99 ALA A O 1
ATOM 736 N N . ALA A 1 100 ? 7.179 -1.788 -22.965 1.00 77.56 100 ALA A N 1
ATOM 737 C CA . ALA A 1 100 ? 8.551 -1.663 -22.476 1.00 77.56 100 ALA A CA 1
ATOM 738 C C . ALA A 1 100 ? 9.279 -3.021 -22.454 1.00 77.56 100 ALA A C 1
ATOM 740 O O . ALA A 1 100 ? 10.415 -3.123 -22.925 1.00 77.56 100 ALA A O 1
ATOM 741 N N . ASP A 1 101 ? 8.603 -4.078 -21.989 1.00 85.31 101 ASP A N 1
ATOM 742 C CA . ASP A 1 101 ? 9.150 -5.441 -21.960 1.00 85.31 101 ASP A CA 1
ATOM 743 C C . ASP A 1 101 ? 9.482 -5.942 -23.389 1.00 85.31 101 ASP A C 1
ATOM 745 O O . ASP A 1 101 ? 10.558 -6.498 -23.624 1.00 85.31 101 ASP A O 1
ATOM 749 N N . VAL A 1 102 ? 8.615 -5.676 -24.378 1.00 89.81 102 VAL A N 1
ATOM 750 C CA . VAL A 1 102 ? 8.859 -5.993 -25.803 1.00 89.81 102 VAL A CA 1
ATOM 751 C C . VAL A 1 102 ? 10.085 -5.260 -26.346 1.00 89.81 102 VAL A C 1
ATOM 753 O O . VAL A 1 102 ? 10.950 -5.886 -26.968 1.00 89.81 102 VAL A O 1
ATOM 756 N N . ARG A 1 103 ? 10.200 -3.948 -26.096 1.00 86.75 103 ARG A N 1
ATOM 757 C CA . ARG A 1 103 ? 11.373 -3.157 -26.510 1.00 86.75 103 ARG A CA 1
ATOM 758 C C . ARG A 1 103 ? 12.659 -3.720 -25.910 1.00 86.75 103 ARG A C 1
ATOM 760 O O . ARG A 1 103 ? 13.678 -3.800 -26.600 1.00 86.75 103 ARG A O 1
ATOM 767 N N . GLN A 1 104 ? 12.610 -4.158 -24.651 1.00 85.00 104 GLN A N 1
ATOM 768 C CA . GLN A 1 104 ? 13.752 -4.759 -23.968 1.00 85.00 104 GLN A CA 1
ATOM 769 C C . GLN A 1 104 ? 14.178 -6.086 -24.614 1.00 85.00 104 GLN A C 1
ATOM 771 O O . GLN A 1 104 ? 15.369 -6.291 -24.864 1.00 85.00 104 GLN A O 1
ATOM 776 N N . VAL A 1 105 ? 13.223 -6.973 -24.912 1.00 90.44 105 VAL A N 1
ATOM 777 C CA . VAL A 1 105 ? 13.487 -8.237 -25.618 1.00 90.44 105 VAL A CA 1
ATOM 778 C C . VAL A 1 105 ? 14.108 -7.963 -26.986 1.00 90.44 105 VAL A C 1
ATOM 780 O O . VAL A 1 105 ? 15.153 -8.528 -27.310 1.00 90.44 105 VAL A O 1
ATOM 783 N N . GLY A 1 106 ? 13.525 -7.046 -27.762 1.00 89.75 106 GLY A N 1
ATOM 784 C CA . GLY A 1 106 ? 14.048 -6.683 -29.075 1.00 89.75 106 GLY A CA 1
ATOM 785 C C . GLY A 1 106 ? 15.473 -6.139 -29.020 1.00 89.75 106 GLY A C 1
ATOM 786 O O . GLY A 1 106 ? 16.326 -6.585 -29.783 1.00 89.75 106 GLY A O 1
ATOM 787 N N . ARG A 1 107 ? 15.782 -5.252 -28.065 1.00 86.25 107 ARG A N 1
ATOM 788 C CA . ARG A 1 107 ? 17.156 -4.769 -27.849 1.00 86.25 107 ARG A CA 1
ATOM 789 C C . ARG A 1 107 ? 18.128 -5.924 -27.595 1.00 86.25 107 ARG A C 1
ATOM 791 O O . ARG A 1 107 ? 19.178 -5.977 -28.227 1.00 86.25 107 ARG A O 1
ATOM 798 N N . ARG A 1 108 ? 17.774 -6.866 -26.715 1.00 87.19 108 ARG A N 1
ATOM 799 C CA . ARG A 1 108 ? 18.607 -8.040 -26.392 1.00 87.19 108 ARG A CA 1
ATOM 800 C C . ARG A 1 108 ? 18.850 -8.932 -27.608 1.00 87.19 108 ARG A C 1
ATOM 802 O O . ARG A 1 108 ? 19.965 -9.417 -27.792 1.00 87.19 108 ARG A O 1
ATOM 809 N N . VAL A 1 109 ? 17.836 -9.107 -28.455 1.00 89.25 109 VAL A N 1
ATOM 810 C CA . VAL A 1 109 ? 17.955 -9.837 -29.724 1.00 89.25 109 VAL A CA 1
ATOM 811 C C . VAL A 1 109 ? 18.947 -9.146 -30.653 1.00 89.25 109 VAL A C 1
ATOM 813 O O . VAL A 1 109 ? 19.880 -9.789 -31.133 1.00 89.25 109 VAL A O 1
ATOM 816 N N . ILE A 1 110 ? 18.803 -7.835 -30.863 1.00 86.69 110 ILE A N 1
ATOM 817 C CA . ILE A 1 110 ? 19.696 -7.077 -31.749 1.00 86.69 110 ILE A CA 1
ATOM 818 C C . ILE A 1 110 ? 21.127 -7.083 -31.195 1.00 86.69 110 ILE A C 1
ATOM 820 O O . ILE A 1 110 ? 22.067 -7.343 -31.943 1.00 86.69 110 ILE A O 1
ATOM 824 N N . GLU A 1 111 ? 21.312 -6.887 -29.886 1.00 80.81 111 GLU A N 1
ATOM 825 C CA . GLU A 1 111 ? 22.624 -6.989 -29.235 1.00 80.81 111 GLU A CA 1
ATOM 826 C C . GLU A 1 111 ? 23.262 -8.357 -29.453 1.00 80.81 111 GLU A C 1
ATOM 828 O O . GLU A 1 111 ? 24.456 -8.443 -29.733 1.00 80.81 111 GLU A O 1
ATOM 833 N N . ARG A 1 112 ? 22.483 -9.435 -29.338 1.00 84.31 112 ARG A N 1
ATOM 834 C CA . ARG A 1 112 ? 22.983 -10.792 -29.554 1.00 84.31 112 ARG A CA 1
ATOM 835 C C . ARG A 1 112 ? 23.412 -11.019 -31.001 1.00 84.31 112 ARG A C 1
ATOM 837 O O . ARG A 1 112 ? 24.446 -11.638 -31.222 1.00 84.31 112 ARG A O 1
ATOM 844 N N . ILE A 1 113 ? 22.665 -10.485 -31.964 1.00 83.19 113 ILE A N 1
ATOM 845 C CA . ILE A 1 113 ? 22.988 -10.565 -33.396 1.00 83.19 113 ILE A CA 1
ATOM 846 C C . ILE A 1 113 ? 24.242 -9.747 -33.726 1.00 83.19 113 ILE A C 1
ATOM 848 O O . ILE A 1 113 ? 25.090 -10.193 -34.496 1.00 83.19 113 ILE A O 1
ATOM 852 N N . ALA A 1 114 ? 24.376 -8.561 -33.132 1.00 76.62 114 ALA A N 1
ATOM 853 C CA . ALA A 1 114 ? 25.490 -7.653 -33.375 1.00 76.62 114 ALA A CA 1
ATOM 854 C C . ALA A 1 114 ? 26.792 -8.066 -32.661 1.00 76.62 114 ALA A C 1
ATOM 856 O O . ALA A 1 114 ? 27.872 -7.588 -33.015 1.00 76.62 114 ALA A O 1
ATOM 857 N N . ARG A 1 115 ? 26.726 -8.931 -31.639 1.00 66.50 115 ARG A N 1
ATOM 858 C CA . ARG A 1 115 ? 27.881 -9.291 -30.806 1.00 66.50 115 ARG A CA 1
ATOM 859 C C . ARG A 1 115 ? 28.878 -10.199 -31.528 1.00 66.50 115 ARG A C 1
ATOM 861 O O . ARG A 1 115 ? 28.858 -11.416 -31.405 1.00 66.50 115 ARG A O 1
ATOM 868 N N . GLY A 1 116 ? 29.867 -9.535 -32.122 1.00 47.06 116 GLY A N 1
ATOM 869 C CA . GLY A 1 116 ? 31.277 -9.934 -32.136 1.00 47.06 116 GLY A CA 1
ATOM 870 C C . GLY A 1 116 ? 32.077 -9.376 -30.941 1.00 47.06 116 GLY A C 1
ATOM 871 O O . GLY A 1 116 ? 33.238 -9.019 -31.111 1.00 47.06 116 GLY A O 1
ATOM 872 N N . GLY A 1 117 ? 31.473 -9.257 -29.748 1.00 47.38 117 GLY A N 1
ATOM 873 C CA . GLY A 1 117 ? 32.169 -8.892 -28.502 1.00 47.38 117 GLY A CA 1
ATOM 874 C C . GLY A 1 117 ? 31.307 -8.120 -27.494 1.00 47.38 117 GLY A C 1
ATOM 875 O O . GLY A 1 117 ? 30.809 -7.036 -27.783 1.00 47.38 117 GLY A O 1
ATOM 876 N N . THR A 1 118 ? 31.137 -8.656 -26.285 1.00 54.78 118 THR A N 1
ATOM 877 C CA . THR A 1 118 ? 30.640 -7.912 -25.115 1.00 54.78 118 THR A CA 1
ATOM 878 C C . THR A 1 118 ? 31.815 -7.213 -24.446 1.00 54.78 118 THR A C 1
ATOM 880 O O . THR A 1 118 ? 32.708 -7.885 -23.933 1.00 54.78 118 THR A O 1
ATOM 883 N N . ALA A 1 119 ? 31.824 -5.881 -24.411 1.00 61.91 119 ALA A N 1
ATOM 884 C CA . ALA A 1 119 ? 32.704 -5.172 -23.490 1.00 61.91 119 ALA A CA 1
ATOM 885 C C . ALA A 1 119 ? 32.300 -5.551 -22.057 1.00 61.91 119 ALA A C 1
ATOM 887 O O . ALA A 1 119 ? 31.166 -5.297 -21.650 1.00 61.91 119 ALA A O 1
ATOM 888 N N . THR A 1 120 ? 33.201 -6.194 -21.317 1.00 69.62 120 THR A N 1
ATOM 889 C CA . THR A 1 120 ? 32.962 -6.558 -19.919 1.00 69.62 120 THR A CA 1
ATOM 890 C C . THR A 1 120 ? 32.806 -5.282 -19.091 1.00 69.62 120 THR A C 1
ATOM 892 O O . THR A 1 120 ? 33.641 -4.380 -19.226 1.00 69.62 120 THR A O 1
ATOM 895 N N . PRO A 1 121 ? 31.764 -5.166 -18.251 1.00 78.94 121 PRO A N 1
ATOM 896 C CA . PRO A 1 121 ? 31.630 -4.013 -17.378 1.00 78.94 121 PRO A CA 1
ATOM 897 C C . PRO A 1 121 ? 32.815 -3.929 -16.395 1.00 78.94 121 PRO A C 1
ATOM 899 O O . PRO A 1 121 ? 33.443 -4.947 -16.081 1.00 78.94 121 PRO A O 1
ATOM 902 N N . PRO A 1 122 ? 33.142 -2.729 -15.884 1.00 83.06 122 PRO A N 1
ATOM 903 C CA . PRO A 1 122 ? 34.139 -2.572 -14.828 1.00 83.06 122 PRO A CA 1
ATOM 904 C C . PRO A 1 122 ? 33.792 -3.393 -13.576 1.00 83.06 122 PRO A C 1
ATOM 906 O O . PRO A 1 122 ? 32.631 -3.692 -13.323 1.00 83.06 122 PRO A O 1
ATOM 909 N N . ALA A 1 123 ? 34.778 -3.665 -12.713 1.00 87.06 123 ALA A N 1
ATOM 910 C CA . ALA A 1 123 ? 34.559 -4.400 -11.456 1.00 87.06 123 ALA A CA 1
ATOM 911 C C . ALA A 1 123 ? 33.537 -3.737 -10.506 1.00 87.06 123 ALA A C 1
ATOM 913 O O . ALA A 1 123 ? 33.003 -4.383 -9.606 1.00 87.06 123 ALA A O 1
ATOM 914 N N . ARG A 1 124 ? 33.296 -2.433 -10.678 1.00 92.25 124 ARG A N 1
ATOM 915 C CA . ARG A 1 124 ? 32.277 -1.659 -9.969 1.00 92.25 124 ARG A CA 1
ATOM 916 C C . ARG A 1 124 ? 31.758 -0.556 -10.886 1.00 92.25 124 ARG A C 1
ATOM 918 O O . ARG A 1 124 ? 32.581 0.224 -11.353 1.00 92.25 124 ARG A O 1
ATOM 925 N N . PHE A 1 125 ? 30.450 -0.446 -11.116 1.00 94.69 125 PHE A N 1
ATOM 926 C CA . PHE A 1 125 ? 29.902 0.507 -12.094 1.00 94.69 125 PHE A CA 1
ATOM 927 C C . PHE A 1 125 ? 28.457 0.952 -11.808 1.00 94.69 125 PHE A C 1
ATOM 929 O O . PHE A 1 125 ? 27.718 0.310 -11.055 1.00 94.69 125 PHE A O 1
ATOM 936 N N . VAL A 1 126 ? 28.072 2.074 -12.422 1.00 95.62 126 VAL A N 1
ATOM 937 C CA . VAL A 1 126 ? 26.692 2.562 -12.527 1.00 95.62 126 VAL A CA 1
ATOM 938 C C . VAL A 1 126 ? 26.151 2.193 -13.904 1.00 95.62 126 VAL A C 1
ATOM 940 O O . VAL A 1 126 ? 26.701 2.624 -14.917 1.00 95.62 126 VAL A O 1
ATOM 943 N N . LEU A 1 127 ? 25.077 1.408 -13.941 1.00 94.69 127 LEU A N 1
ATOM 944 C CA . LEU A 1 127 ? 24.414 1.023 -15.185 1.00 94.69 127 LEU A CA 1
ATOM 945 C C . LEU A 1 127 ? 23.571 2.185 -15.710 1.00 94.69 127 LEU A C 1
ATOM 947 O O . LEU A 1 127 ? 22.732 2.711 -14.980 1.00 94.69 127 LEU A O 1
ATOM 951 N N . VAL A 1 128 ? 23.773 2.565 -16.968 1.00 93.81 128 VAL A N 1
ATOM 952 C CA . VAL A 1 128 ? 23.032 3.652 -17.621 1.00 93.81 128 VAL A CA 1
ATOM 953 C C . VAL A 1 128 ? 22.331 3.117 -18.869 1.00 93.81 128 VAL A C 1
ATOM 955 O O . VAL A 1 128 ? 22.952 2.410 -19.664 1.00 93.81 128 VAL A O 1
ATOM 958 N N . ALA A 1 129 ? 21.054 3.452 -19.062 1.00 90.50 129 ALA A N 1
ATOM 959 C CA . ALA A 1 129 ? 20.347 3.188 -20.319 1.00 90.50 129 ALA A CA 1
ATOM 960 C C . ALA A 1 129 ? 19.199 4.175 -20.566 1.00 90.50 129 ALA A C 1
ATOM 962 O O . ALA A 1 129 ? 18.646 4.756 -19.629 1.00 90.50 129 ALA A O 1
ATOM 963 N N . ALA A 1 130 ? 18.782 4.327 -21.822 1.00 87.25 130 ALA A N 1
ATOM 964 C CA . ALA A 1 130 ? 17.579 5.068 -22.179 1.00 87.25 130 ALA A CA 1
ATOM 965 C C . ALA A 1 130 ? 16.346 4.464 -21.502 1.00 87.25 130 ALA A C 1
ATOM 967 O O . ALA A 1 130 ? 15.459 5.199 -21.081 1.00 87.25 130 ALA A O 1
ATOM 968 N N . GLU A 1 131 ? 16.312 3.140 -21.370 1.00 84.88 131 GLU A N 1
ATOM 969 C CA . GLU A 1 131 ? 15.269 2.400 -20.669 1.00 84.88 131 GLU A CA 1
ATOM 970 C C . GLU A 1 131 ? 15.862 1.099 -20.119 1.00 84.88 131 GLU A C 1
ATOM 972 O O . GLU A 1 131 ? 16.399 0.283 -20.872 1.00 84.88 131 GLU A O 1
ATOM 977 N N . LEU A 1 132 ? 15.821 0.934 -18.797 1.00 87.56 132 LEU A N 1
ATOM 978 C CA . LEU A 1 132 ? 16.267 -0.287 -18.127 1.00 87.56 132 LEU A CA 1
ATOM 979 C C . LEU A 1 132 ? 15.084 -1.207 -17.885 1.00 87.56 132 LEU A C 1
ATOM 981 O O . LEU A 1 132 ? 14.050 -0.766 -17.387 1.00 87.56 132 LEU A O 1
ATOM 985 N N . GLY A 1 133 ? 15.272 -2.495 -18.157 1.00 86.31 133 GLY A N 1
ATOM 986 C CA . GLY A 1 133 ? 14.325 -3.512 -17.744 1.00 86.31 133 GLY A CA 1
ATOM 987 C C . GLY A 1 133 ? 14.863 -4.426 -16.635 1.00 86.31 133 GLY A C 1
ATOM 988 O O . GLY A 1 133 ? 16.049 -4.401 -16.294 1.00 86.31 133 GLY A O 1
ATOM 989 N N . PRO A 1 134 ? 13.992 -5.273 -16.070 1.00 85.38 134 PRO A N 1
ATOM 990 C CA . PRO A 1 134 ? 14.277 -6.131 -14.914 1.00 85.38 134 PRO A CA 1
ATOM 991 C C . PRO A 1 134 ? 15.517 -7.016 -15.073 1.00 85.38 134 PRO A C 1
ATOM 993 O O . PRO A 1 134 ? 16.356 -7.098 -14.173 1.00 85.38 134 PRO A O 1
ATOM 996 N N . ALA A 1 135 ? 15.650 -7.649 -16.241 1.00 87.88 135 ALA A N 1
ATOM 997 C CA . ALA A 1 135 ? 16.761 -8.542 -16.542 1.00 87.88 135 ALA A CA 1
ATOM 998 C C . ALA A 1 135 ? 18.119 -7.818 -16.575 1.00 87.88 135 ALA A C 1
ATOM 1000 O O . ALA A 1 135 ? 19.108 -8.379 -16.113 1.00 87.88 135 ALA A O 1
ATOM 1001 N N . ASP A 1 136 ? 18.161 -6.556 -17.027 1.00 88.38 136 ASP A N 1
ATOM 1002 C CA . ASP A 1 136 ? 19.411 -5.783 -17.098 1.00 88.38 136 ASP A CA 1
ATOM 1003 C C . ASP A 1 136 ? 20.001 -5.550 -15.705 1.00 88.38 136 ASP A C 1
ATOM 1005 O O . ASP A 1 136 ? 21.219 -5.531 -15.532 1.00 88.38 136 ASP A O 1
ATOM 1009 N N . LEU A 1 137 ? 19.133 -5.403 -14.700 1.00 89.75 137 LEU A N 1
ATOM 1010 C CA . LEU A 1 137 ? 19.547 -5.267 -13.311 1.00 89.75 137 LEU A CA 1
ATOM 1011 C C . LEU A 1 137 ? 20.034 -6.610 -12.764 1.00 89.75 137 LEU A C 1
ATOM 1013 O O . LEU A 1 137 ? 21.173 -6.709 -12.313 1.00 89.75 137 LEU A O 1
ATOM 1017 N N . LEU A 1 138 ? 19.192 -7.649 -12.820 1.00 86.62 138 LEU A N 1
ATOM 1018 C CA . LEU A 1 138 ? 19.479 -8.944 -12.191 1.00 86.62 138 LEU A CA 1
ATOM 1019 C C . LEU A 1 138 ? 20.721 -9.637 -12.751 1.00 86.62 138 LEU A C 1
ATOM 1021 O O . LEU A 1 138 ? 21.415 -10.306 -11.992 1.00 86.62 138 LEU A O 1
ATOM 1025 N N . GLU A 1 139 ? 21.024 -9.467 -14.038 1.00 87.50 139 GLU A N 1
ATOM 1026 C CA . GLU A 1 139 ? 22.244 -10.015 -14.646 1.00 87.50 139 GLU A CA 1
ATOM 1027 C C . GLU A 1 139 ? 23.520 -9.508 -13.979 1.00 87.50 139 GLU A C 1
ATOM 1029 O O . GLU A 1 139 ? 24.493 -10.251 -13.868 1.00 87.50 139 GLU A O 1
ATOM 1034 N N . HIS A 1 140 ? 23.504 -8.262 -13.509 1.00 87.69 140 HIS A N 1
ATOM 1035 C CA . HIS A 1 140 ? 24.687 -7.584 -12.993 1.00 87.69 140 HIS A CA 1
ATOM 1036 C C . HIS A 1 140 ? 24.682 -7.437 -11.463 1.00 87.69 140 HIS A C 1
ATOM 1038 O O . HIS A 1 140 ? 25.692 -7.032 -10.875 1.00 87.69 140 HIS A O 1
ATOM 1044 N N . VAL A 1 141 ? 23.578 -7.783 -10.789 1.00 81.88 141 VAL A N 1
ATOM 1045 C CA . VAL A 1 141 ? 23.522 -7.856 -9.321 1.00 81.88 141 VAL A CA 1
ATOM 1046 C C . VAL A 1 141 ? 24.564 -8.865 -8.834 1.00 81.88 141 VAL A C 1
ATOM 1048 O O . VAL A 1 141 ? 24.598 -10.013 -9.265 1.00 81.88 141 VAL A O 1
ATOM 1051 N N . GLY A 1 142 ? 25.441 -8.426 -7.930 1.00 80.12 142 GLY A N 1
ATOM 1052 C CA . GLY A 1 142 ? 26.562 -9.238 -7.442 1.00 80.12 142 GLY A CA 1
ATOM 1053 C C . GLY A 1 142 ? 27.791 -9.261 -8.362 1.00 80.12 142 GLY A C 1
ATOM 1054 O O . GLY A 1 142 ? 28.822 -9.787 -7.958 1.00 80.12 142 GLY A O 1
ATOM 1055 N N . GLN A 1 143 ? 27.730 -8.634 -9.543 1.00 85.88 143 GLN A N 1
ATOM 1056 C CA . GLN A 1 143 ? 28.834 -8.536 -10.512 1.00 85.88 143 GLN A CA 1
ATOM 1057 C C . GLN A 1 143 ? 29.400 -7.108 -10.629 1.00 85.88 143 GLN A C 1
ATOM 1059 O O . GLN A 1 143 ? 29.875 -6.696 -11.682 1.00 85.88 143 GLN A O 1
ATOM 1064 N N . GLY A 1 144 ? 29.330 -6.323 -9.550 1.00 86.19 144 GLY A N 1
ATOM 1065 C CA . GLY A 1 144 ? 29.872 -4.959 -9.514 1.00 86.19 144 GLY A CA 1
ATOM 1066 C C . GLY A 1 144 ? 28.865 -3.839 -9.796 1.00 86.19 144 GLY A C 1
ATOM 1067 O O . GLY A 1 144 ? 29.223 -2.665 -9.678 1.00 86.19 144 GLY A O 1
ATOM 1068 N N . LEU A 1 145 ? 27.602 -4.154 -10.097 1.00 93.00 145 LEU A N 1
ATOM 1069 C CA . LEU A 1 145 ? 26.543 -3.148 -10.197 1.00 93.00 145 LEU A CA 1
ATOM 1070 C C . LEU A 1 145 ? 26.283 -2.498 -8.831 1.00 93.00 145 LEU A C 1
ATOM 1072 O O . LEU A 1 145 ? 25.938 -3.189 -7.873 1.00 93.00 145 LEU A O 1
ATOM 1076 N N . VAL A 1 146 ? 26.429 -1.171 -8.739 1.00 92.75 146 VAL A N 1
ATOM 1077 C CA . VAL A 1 146 ? 26.207 -0.432 -7.476 1.00 92.75 146 VAL A CA 1
ATOM 1078 C C . VAL A 1 146 ? 25.098 0.608 -7.524 1.00 92.75 146 VAL A C 1
ATOM 1080 O O . VAL A 1 146 ? 24.641 1.041 -6.471 1.00 92.75 146 VAL A O 1
ATOM 1083 N N . ALA A 1 147 ? 24.677 1.014 -8.718 1.00 93.69 147 ALA A N 1
ATOM 1084 C CA . ALA A 1 147 ? 23.504 1.849 -8.941 1.00 93.69 147 ALA A CA 1
ATOM 1085 C C . ALA A 1 147 ? 23.061 1.727 -10.402 1.00 93.69 147 ALA A C 1
ATOM 1087 O O . ALA A 1 147 ? 23.846 1.323 -11.263 1.00 93.69 147 ALA A O 1
ATOM 1088 N N . ALA A 1 148 ? 21.827 2.122 -10.679 1.00 94.81 148 ALA A N 1
ATOM 1089 C CA . ALA A 1 148 ? 21.279 2.191 -12.021 1.00 94.81 148 ALA A CA 1
ATOM 1090 C C . ALA A 1 148 ? 20.657 3.569 -12.284 1.00 94.81 148 ALA A C 1
ATOM 1092 O O . ALA A 1 148 ? 20.137 4.224 -11.378 1.00 94.81 148 ALA A O 1
ATOM 1093 N N . VAL A 1 149 ? 20.723 4.018 -13.531 1.00 94.88 149 VAL A N 1
ATOM 1094 C CA . VAL A 1 149 ? 20.200 5.307 -13.980 1.00 94.88 149 VAL A CA 1
ATOM 1095 C C . VAL A 1 149 ? 19.497 5.110 -15.315 1.00 94.88 149 VAL A C 1
ATOM 1097 O O . VAL A 1 149 ? 20.053 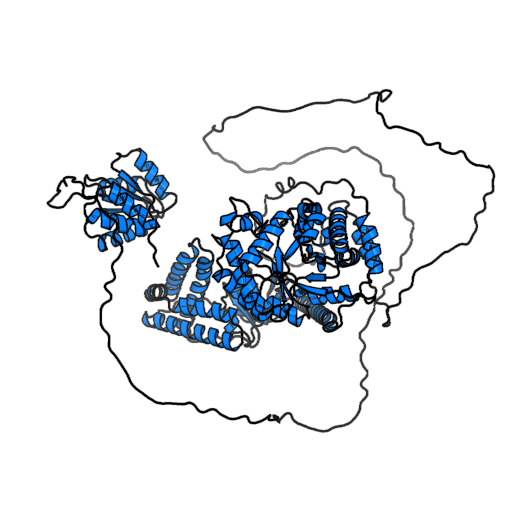4.502 -16.230 1.00 94.88 149 VAL A O 1
ATOM 1100 N N . THR A 1 150 ? 18.279 5.631 -15.442 1.00 92.81 150 THR A N 1
ATOM 1101 C CA . THR A 1 150 ? 17.522 5.519 -16.688 1.00 92.81 150 THR A CA 1
ATOM 1102 C C . THR A 1 150 ? 16.767 6.786 -17.067 1.00 92.81 150 THR A C 1
ATOM 1104 O O . THR A 1 150 ? 16.264 7.511 -16.209 1.00 92.81 150 THR A O 1
ATOM 1107 N N . VAL A 1 151 ? 16.728 7.070 -18.371 1.00 89.88 151 VAL A N 1
ATOM 1108 C CA . VAL A 1 151 ? 16.079 8.265 -18.936 1.00 89.88 151 VAL A CA 1
ATOM 1109 C C . VAL A 1 151 ? 14.561 8.109 -18.952 1.00 89.88 151 VAL A C 1
ATOM 1111 O O . VAL A 1 151 ? 13.843 9.046 -18.616 1.00 89.88 151 VAL A O 1
ATOM 1114 N N . ARG A 1 152 ? 14.064 6.925 -19.320 1.00 82.50 152 ARG A N 1
ATOM 1115 C CA . ARG A 1 152 ? 12.637 6.588 -19.383 1.00 82.50 152 ARG A CA 1
ATOM 1116 C C . ARG A 1 152 ? 12.272 5.562 -18.317 1.00 82.50 152 ARG A C 1
ATOM 1118 O O . ARG A 1 152 ? 13.118 4.827 -17.821 1.00 82.50 152 ARG A O 1
ATOM 1125 N N . GLY A 1 153 ? 10.986 5.510 -17.991 1.00 73.38 153 GLY A N 1
ATOM 1126 C CA . GLY A 1 153 ? 10.435 4.631 -16.965 1.00 73.38 153 GLY A CA 1
ATOM 1127 C C . GLY A 1 153 ? 9.939 5.404 -15.745 1.00 73.38 153 GLY A C 1
ATOM 1128 O O . GLY A 1 153 ? 10.311 6.551 -15.508 1.00 73.38 153 GLY A O 1
ATOM 1129 N N . GLY A 1 154 ? 9.055 4.767 -14.981 1.00 70.31 154 GLY A N 1
ATOM 1130 C CA . GLY A 1 154 ? 8.459 5.337 -13.774 1.00 70.31 154 GLY A CA 1
ATOM 1131 C C . GLY A 1 154 ? 8.968 4.681 -12.494 1.00 70.31 154 GLY A C 1
ATOM 1132 O O . GLY A 1 154 ? 9.530 3.581 -12.514 1.00 70.31 154 GLY A O 1
ATOM 1133 N N . ALA A 1 155 ? 8.690 5.318 -11.355 1.00 67.25 155 ALA A N 1
ATOM 1134 C CA . ALA A 1 155 ? 8.973 4.770 -10.025 1.00 67.25 155 ALA A CA 1
ATOM 1135 C C . ALA A 1 155 ? 8.275 3.415 -9.766 1.00 67.25 155 ALA A C 1
ATOM 1137 O O . ALA A 1 155 ? 8.738 2.627 -8.937 1.00 67.25 155 ALA A O 1
ATOM 1138 N N . ASN A 1 156 ? 7.202 3.121 -10.505 1.00 64.50 156 ASN A N 1
ATOM 1139 C CA . ASN A 1 156 ? 6.444 1.869 -10.431 1.00 64.50 156 ASN A CA 1
ATOM 1140 C C . ASN A 1 156 ? 6.809 0.855 -11.527 1.00 64.50 156 ASN A C 1
ATOM 1142 O O . ASN A 1 156 ? 6.220 -0.215 -11.567 1.00 64.50 156 ASN A O 1
ATOM 1146 N N . SER A 1 157 ? 7.789 1.153 -12.388 1.00 72.62 157 SER A N 1
ATOM 1147 C CA . SER A 1 157 ? 8.220 0.220 -13.438 1.00 72.62 157 SER A CA 1
ATOM 1148 C C . SER A 1 157 ? 8.720 -1.108 -12.861 1.00 72.62 157 SER A C 1
ATOM 1150 O O . SER A 1 157 ? 9.262 -1.159 -11.751 1.00 72.62 157 SER A O 1
ATOM 1152 N N . HIS A 1 158 ? 8.627 -2.183 -13.647 1.00 80.69 158 HIS A N 1
ATOM 1153 C CA . HIS A 1 158 ? 9.172 -3.488 -13.274 1.00 80.69 158 HIS A CA 1
ATOM 1154 C C . HIS A 1 158 ? 10.660 -3.420 -12.883 1.00 80.69 158 HIS A C 1
ATOM 1156 O O . HIS A 1 158 ? 11.076 -4.065 -11.920 1.00 80.69 158 HIS A O 1
ATOM 1162 N N . ALA A 1 159 ? 11.460 -2.592 -13.564 1.00 83.50 159 ALA A N 1
ATOM 1163 C CA . ALA A 1 159 ? 12.855 -2.359 -13.199 1.00 83.50 159 ALA A CA 1
ATOM 1164 C C . ALA A 1 159 ? 12.992 -1.705 -11.813 1.00 83.50 159 ALA A C 1
ATOM 1166 O O . ALA A 1 159 ? 13.823 -2.135 -11.016 1.00 83.50 159 ALA A O 1
ATOM 1167 N N . ALA A 1 160 ? 12.147 -0.725 -11.478 1.00 80.75 160 ALA A N 1
ATOM 1168 C CA . ALA A 1 160 ? 12.142 -0.100 -10.156 1.00 80.75 160 ALA A CA 1
ATOM 1169 C C . ALA A 1 160 ? 11.684 -1.058 -9.045 1.00 80.75 160 ALA A C 1
ATOM 1171 O O . ALA A 1 160 ? 12.246 -1.044 -7.948 1.00 80.75 160 ALA A O 1
ATOM 1172 N N . ILE A 1 161 ? 10.710 -1.927 -9.329 1.00 74.38 161 ILE A N 1
ATOM 1173 C CA . ILE A 1 161 ? 10.276 -2.991 -8.412 1.00 74.38 161 ILE A CA 1
ATOM 1174 C C . ILE A 1 161 ? 11.438 -3.949 -8.127 1.00 74.38 161 ILE A C 1
ATOM 1176 O O . ILE A 1 161 ? 11.751 -4.213 -6.963 1.00 74.38 161 ILE A O 1
ATOM 1180 N N . VAL A 1 162 ? 12.124 -4.418 -9.173 1.00 80.12 162 VAL A N 1
ATOM 1181 C CA . VAL A 1 162 ? 13.282 -5.305 -9.026 1.00 80.12 162 VAL A CA 1
ATOM 1182 C C . VAL A 1 162 ? 14.424 -4.612 -8.290 1.00 80.12 162 VAL A C 1
ATOM 1184 O O . VAL A 1 162 ? 14.932 -5.190 -7.331 1.00 80.12 162 VAL A O 1
ATOM 1187 N N . ALA A 1 163 ? 14.771 -3.371 -8.647 1.00 84.00 163 ALA A N 1
ATOM 1188 C CA . ALA A 1 163 ? 15.818 -2.594 -7.980 1.00 84.00 163 ALA A CA 1
ATOM 1189 C C . ALA A 1 163 ? 15.580 -2.498 -6.466 1.00 84.00 163 ALA A C 1
ATOM 1191 O O . ALA A 1 163 ? 16.477 -2.804 -5.679 1.00 84.00 163 ALA A O 1
ATOM 1192 N N . ARG A 1 164 ? 14.346 -2.181 -6.047 1.00 78.25 164 ARG A N 1
ATOM 1193 C CA . ARG A 1 164 ? 13.957 -2.164 -4.628 1.00 78.25 164 ARG A CA 1
ATOM 1194 C C . ARG A 1 164 ? 14.121 -3.525 -3.962 1.00 78.25 164 ARG A C 1
ATOM 1196 O O . ARG A 1 164 ? 14.649 -3.590 -2.856 1.00 78.25 164 ARG A O 1
ATOM 1203 N N . SER A 1 165 ? 13.703 -4.601 -4.631 1.00 71.00 165 SER A N 1
ATOM 1204 C CA . SER A 1 165 ? 13.779 -5.957 -4.068 1.00 71.00 165 SER A CA 1
ATOM 1205 C C . SER A 1 165 ? 15.214 -6.418 -3.788 1.00 71.00 165 SER A C 1
ATOM 1207 O O . SER A 1 165 ? 15.437 -7.182 -2.851 1.00 71.00 165 SER A O 1
ATOM 1209 N N . VAL A 1 166 ? 16.191 -5.922 -4.559 1.00 75.56 166 VAL A N 1
ATOM 1210 C CA . VAL A 1 166 ? 17.618 -6.251 -4.400 1.00 75.56 166 VAL A CA 1
ATOM 1211 C C . VAL A 1 166 ? 18.417 -5.156 -3.683 1.00 75.56 166 VAL A C 1
ATOM 1213 O O . VAL A 1 166 ? 19.632 -5.276 -3.547 1.00 75.56 166 VAL A O 1
ATOM 1216 N N . GLY A 1 167 ? 17.758 -4.087 -3.222 1.00 76.94 167 GLY A N 1
ATOM 1217 C CA . GLY A 1 167 ? 18.407 -2.967 -2.536 1.00 76.94 167 GLY A CA 1
ATOM 1218 C C . GLY A 1 167 ? 19.334 -2.130 -3.426 1.00 76.94 167 GLY A C 1
ATOM 1219 O O . GLY A 1 167 ? 20.281 -1.529 -2.920 1.00 76.94 167 GLY A O 1
ATOM 1220 N N . LEU A 1 168 ? 19.092 -2.099 -4.740 1.00 87.12 168 LEU A N 1
ATOM 1221 C CA . LEU A 1 168 ? 19.876 -1.327 -5.700 1.00 87.12 168 LEU A CA 1
ATOM 1222 C C . LEU A 1 168 ? 19.322 0.107 -5.824 1.00 87.12 168 LEU A C 1
ATOM 1224 O O . LEU A 1 168 ? 18.155 0.267 -6.187 1.00 87.12 168 LEU A O 1
ATOM 1228 N N . PRO A 1 169 ? 20.138 1.156 -5.603 1.00 90.25 169 PRO A N 1
ATOM 1229 C CA . PRO A 1 169 ? 19.748 2.531 -5.907 1.00 90.25 169 PRO A CA 1
ATOM 1230 C C . PRO A 1 169 ? 19.452 2.705 -7.404 1.00 90.25 169 PRO A C 1
ATOM 1232 O O . PRO A 1 169 ? 20.307 2.416 -8.243 1.00 90.25 169 PRO A O 1
ATOM 1235 N N . LEU A 1 170 ? 18.257 3.199 -7.731 1.00 92.56 170 LEU A N 1
ATOM 1236 C CA . LEU A 1 170 ? 17.820 3.484 -9.098 1.00 92.56 170 LEU A CA 1
ATOM 1237 C C . LEU A 1 170 ? 17.260 4.905 -9.176 1.00 92.56 170 LEU A C 1
ATOM 1239 O O . LEU A 1 170 ? 16.373 5.254 -8.400 1.00 92.56 170 LEU A O 1
ATOM 1243 N N . VAL A 1 171 ? 17.731 5.688 -10.146 1.00 92.75 171 VAL A N 1
ATOM 1244 C CA . VAL A 1 171 ? 17.126 6.977 -10.513 1.00 92.75 171 VAL A CA 1
ATOM 1245 C C . VAL A 1 171 ? 16.524 6.855 -11.909 1.00 92.75 171 VAL A C 1
ATOM 1247 O O . VAL A 1 171 ? 17.204 6.452 -12.853 1.00 92.75 171 VAL A O 1
ATOM 1250 N N . VAL A 1 172 ? 15.240 7.184 -12.029 1.00 90.50 172 VAL A N 1
ATOM 1251 C CA . VAL A 1 172 ? 14.477 7.167 -13.285 1.00 90.50 172 VAL A CA 1
ATOM 1252 C C . VAL A 1 172 ? 14.171 8.599 -13.727 1.00 90.50 172 VAL A C 1
ATOM 1254 O O . VAL A 1 172 ? 14.136 9.500 -12.890 1.00 90.50 172 VAL A O 1
ATOM 1257 N N . GLY A 1 173 ? 13.926 8.817 -15.018 1.00 87.12 173 GLY A N 1
ATOM 1258 C CA . GLY A 1 173 ? 13.538 10.136 -15.527 1.00 87.12 173 GLY A CA 1
ATOM 1259 C C . GLY A 1 173 ? 14.687 11.145 -15.593 1.00 87.12 173 GLY A C 1
ATOM 1260 O O . GLY A 1 173 ? 14.448 12.348 -15.501 1.00 87.12 173 GLY A O 1
ATOM 1261 N N . VAL A 1 174 ? 15.940 10.687 -15.706 1.00 89.88 174 VAL A N 1
ATOM 1262 C CA . VAL A 1 174 ? 17.082 11.608 -15.819 1.00 89.88 174 VAL A CA 1
ATOM 1263 C C . VAL A 1 174 ? 17.186 12.221 -17.216 1.00 89.88 174 VAL A C 1
ATOM 1265 O O . VAL A 1 174 ? 16.686 11.674 -18.196 1.00 89.88 174 VAL A O 1
ATOM 1268 N N . ALA A 1 175 ? 17.884 13.353 -17.329 1.00 89.38 175 ALA A N 1
ATOM 1269 C CA . ALA A 1 175 ? 18.078 14.022 -18.610 1.00 89.38 175 ALA A CA 1
ATOM 1270 C C . ALA A 1 175 ? 18.774 13.102 -19.645 1.00 89.38 175 ALA A C 1
ATOM 1272 O O . ALA A 1 175 ? 19.774 12.463 -19.301 1.00 89.38 175 ALA A O 1
ATOM 1273 N N . PRO A 1 176 ? 18.335 13.093 -20.925 1.00 90.06 176 PRO A N 1
ATOM 1274 C CA . PRO A 1 176 ? 18.924 12.256 -21.977 1.00 90.06 176 PRO A CA 1
ATOM 1275 C C . PRO A 1 176 ? 20.438 12.418 -22.163 1.00 90.06 176 PRO A C 1
ATOM 1277 O O . PRO A 1 176 ? 21.099 11.471 -22.574 1.00 90.06 176 PRO A O 1
ATOM 1280 N N . ALA A 1 177 ? 20.995 13.576 -21.791 1.00 89.88 177 ALA A N 1
ATOM 1281 C CA . ALA A 1 177 ? 22.429 13.865 -21.847 1.00 89.88 177 ALA A CA 1
ATOM 1282 C C . ALA A 1 177 ? 23.302 12.861 -21.066 1.00 89.88 177 ALA A C 1
ATOM 1284 O O . ALA A 1 177 ? 24.491 12.740 -21.346 1.00 89.88 177 ALA A O 1
ATOM 1285 N N . VAL A 1 178 ? 22.736 12.114 -20.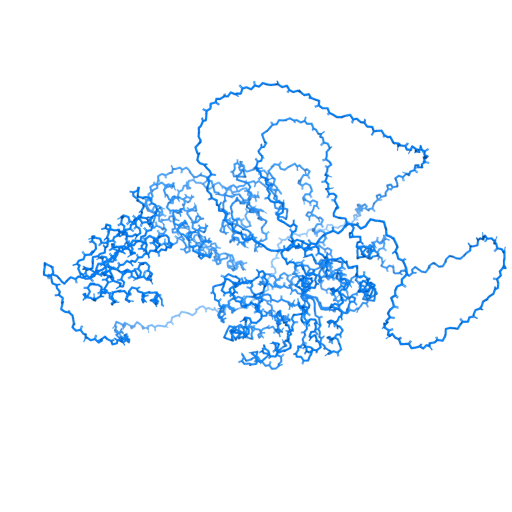107 1.00 90.12 178 VAL A N 1
ATOM 1286 C CA . VAL A 1 178 ? 23.460 11.035 -19.412 1.00 90.12 178 VAL A CA 1
ATOM 1287 C C . VAL A 1 178 ? 23.916 9.924 -20.370 1.00 90.12 178 VAL A C 1
ATOM 1289 O O . VAL A 1 178 ? 24.904 9.249 -20.100 1.00 90.12 178 VAL A O 1
ATOM 1292 N N . LEU A 1 179 ? 23.204 9.729 -21.488 1.00 89.88 179 LEU A N 1
ATOM 1293 C CA . LEU A 1 179 ? 23.497 8.694 -22.483 1.00 89.88 179 LEU A CA 1
ATOM 1294 C C . LEU A 1 179 ? 24.700 9.044 -23.361 1.00 89.88 179 LEU A C 1
ATOM 1296 O O . LEU A 1 179 ? 25.283 8.143 -23.968 1.00 89.88 179 LEU A O 1
ATOM 1300 N N . ASP A 1 180 ? 25.058 10.327 -23.417 1.00 89.75 180 ASP A N 1
ATOM 1301 C CA . ASP A 1 180 ? 26.188 10.846 -24.189 1.00 89.75 180 ASP A CA 1
ATOM 1302 C C . ASP A 1 180 ? 27.503 10.799 -23.395 1.00 89.75 180 ASP A C 1
ATOM 1304 O O . ASP A 1 180 ? 28.570 11.108 -23.930 1.00 89.75 180 ASP A O 1
ATOM 1308 N N . LEU A 1 181 ? 27.445 10.419 -22.113 1.00 89.44 181 LEU A N 1
ATOM 1309 C CA . LEU A 1 181 ? 28.632 10.269 -21.282 1.00 89.44 181 LEU A CA 1
ATOM 1310 C C . LEU A 1 181 ? 29.479 9.085 -21.771 1.00 89.44 181 LEU A C 1
ATOM 1312 O O . LEU A 1 181 ? 28.940 7.991 -21.969 1.00 89.44 181 LEU A O 1
ATOM 1316 N N . PRO A 1 182 ? 30.805 9.258 -21.913 1.00 89.12 182 PRO A N 1
ATOM 1317 C CA . PRO A 1 182 ? 31.706 8.141 -22.153 1.00 89.12 182 PRO A CA 1
ATOM 1318 C C . PRO A 1 182 ? 31.575 7.071 -21.063 1.00 89.12 182 PRO A C 1
ATOM 1320 O O . PRO A 1 182 ? 31.355 7.378 -19.888 1.00 89.12 182 PRO A O 1
ATOM 1323 N N . ASP A 1 183 ? 31.753 5.804 -21.433 1.00 87.81 183 ASP A N 1
ATOM 1324 C CA . ASP A 1 183 ? 31.925 4.748 -20.435 1.00 87.81 183 ASP A CA 1
ATOM 1325 C C . ASP A 1 183 ? 33.149 5.050 -19.565 1.00 87.81 183 ASP A C 1
ATOM 1327 O O . ASP A 1 183 ? 34.184 5.513 -20.051 1.00 87.81 183 ASP A O 1
ATOM 1331 N N . GLY A 1 184 ? 33.048 4.757 -18.271 1.00 89.25 184 GLY A N 1
ATOM 1332 C CA . GLY A 1 184 ? 34.112 5.054 -17.317 1.00 89.25 184 GLY A CA 1
ATOM 1333 C C . GLY A 1 184 ? 33.985 6.415 -16.633 1.00 89.25 184 GLY A C 1
ATOM 1334 O O . GLY A 1 184 ? 34.653 6.623 -15.618 1.00 89.25 184 GLY A O 1
ATOM 1335 N N . THR A 1 185 ? 33.121 7.318 -17.111 1.00 93.00 185 THR A N 1
ATOM 1336 C CA . THR A 1 185 ? 32.883 8.614 -16.460 1.00 93.00 185 THR A CA 1
ATOM 1337 C C . THR A 1 185 ? 32.386 8.401 -15.025 1.00 93.00 185 THR A C 1
ATOM 1339 O O . THR A 1 185 ? 31.390 7.707 -14.818 1.00 93.00 185 THR A O 1
ATOM 1342 N N . PRO A 1 186 ? 33.040 8.971 -13.997 1.00 93.31 186 PRO A N 1
ATOM 1343 C CA . PRO A 1 186 ? 32.585 8.818 -12.621 1.00 93.31 186 PRO A CA 1
ATOM 1344 C C . PRO A 1 186 ? 31.198 9.436 -12.421 1.00 93.31 186 PRO A C 1
ATOM 1346 O O . PRO A 1 186 ? 31.017 10.632 -12.643 1.00 93.31 186 PRO A O 1
ATOM 1349 N N . LEU A 1 187 ? 30.239 8.640 -11.945 1.00 94.06 187 LEU A N 1
ATOM 1350 C CA . LEU A 1 187 ? 28.939 9.124 -11.490 1.00 94.06 187 LEU A CA 1
ATOM 1351 C C . LEU A 1 187 ? 28.804 9.026 -9.978 1.00 94.06 187 LEU A C 1
ATOM 1353 O O . LEU A 1 187 ? 29.124 8.004 -9.353 1.00 94.06 187 LEU A O 1
ATOM 1357 N N . LEU A 1 188 ? 28.237 10.075 -9.394 1.00 91.81 188 LEU A N 1
ATOM 1358 C CA . LEU A 1 188 ? 27.593 10.020 -8.094 1.00 91.81 188 LEU A CA 1
ATOM 1359 C C . LEU A 1 188 ? 26.082 9.939 -8.303 1.00 91.81 188 LEU A C 1
ATOM 1361 O O . LEU A 1 188 ? 25.501 10.764 -8.999 1.00 91.81 188 LEU A O 1
ATOM 1365 N N . VAL A 1 189 ? 25.468 8.927 -7.696 1.00 91.38 189 VAL A N 1
ATOM 1366 C CA . VAL A 1 189 ? 24.022 8.703 -7.717 1.00 91.38 189 VAL A CA 1
ATOM 1367 C C . VAL A 1 189 ? 23.520 8.854 -6.289 1.00 91.38 189 VAL A C 1
ATOM 1369 O O . VAL A 1 189 ? 23.928 8.089 -5.414 1.00 91.38 189 VAL A O 1
ATOM 1372 N N . ASP A 1 190 ? 22.663 9.845 -6.070 1.00 87.00 190 ASP A N 1
ATOM 1373 C CA . ASP A 1 190 ? 21.922 10.067 -4.832 1.00 87.00 190 ASP A CA 1
ATOM 1374 C C . ASP A 1 190 ? 20.442 9.794 -5.121 1.00 87.00 190 ASP A C 1
ATOM 1376 O O . ASP A 1 190 ? 19.716 10.650 -5.627 1.00 87.00 190 ASP A O 1
ATOM 1380 N N . ALA A 1 191 ? 20.018 8.555 -4.866 1.00 85.31 191 ALA A N 1
ATOM 1381 C CA . ALA A 1 191 ? 18.652 8.123 -5.143 1.00 85.31 191 ALA A CA 1
ATOM 1382 C C . ALA A 1 191 ? 17.625 8.728 -4.173 1.00 85.31 191 ALA A C 1
ATOM 1384 O O . ALA A 1 191 ? 16.462 8.846 -4.545 1.00 85.31 191 ALA A O 1
ATOM 1385 N N . ASP A 1 192 ? 18.049 9.155 -2.978 1.00 77.94 192 ASP A N 1
ATOM 1386 C CA . ASP A 1 192 ? 17.169 9.813 -2.007 1.00 77.94 192 ASP A CA 1
ATOM 1387 C C . ASP A 1 192 ? 16.842 11.243 -2.459 1.00 77.94 192 ASP A C 1
ATOM 1389 O O . ASP A 1 192 ? 15.701 11.690 -2.357 1.00 77.94 192 ASP A O 1
ATOM 1393 N N . ALA A 1 193 ? 17.836 11.956 -2.999 1.00 79.56 193 ALA A N 1
ATOM 1394 C CA . ALA A 1 193 ? 17.646 13.287 -3.573 1.00 79.56 193 ALA A CA 1
ATOM 1395 C C . ALA A 1 193 ? 17.141 13.261 -5.029 1.00 79.56 193 ALA A C 1
ATOM 1397 O O . ALA A 1 193 ? 16.772 14.308 -5.561 1.00 79.56 193 ALA A O 1
ATOM 1398 N N . GLY A 1 194 ? 17.163 12.098 -5.691 1.00 84.00 194 GLY A N 1
ATOM 1399 C CA . GLY A 1 194 ? 16.864 11.968 -7.119 1.00 84.00 194 GLY A CA 1
ATOM 1400 C C . GLY A 1 194 ? 17.904 12.646 -8.019 1.00 84.00 194 GLY A C 1
ATOM 1401 O O . GLY A 1 194 ? 17.571 13.118 -9.104 1.00 84.00 194 GLY A O 1
ATOM 1402 N N . VAL A 1 195 ? 19.160 12.738 -7.569 1.00 87.69 195 VAL A N 1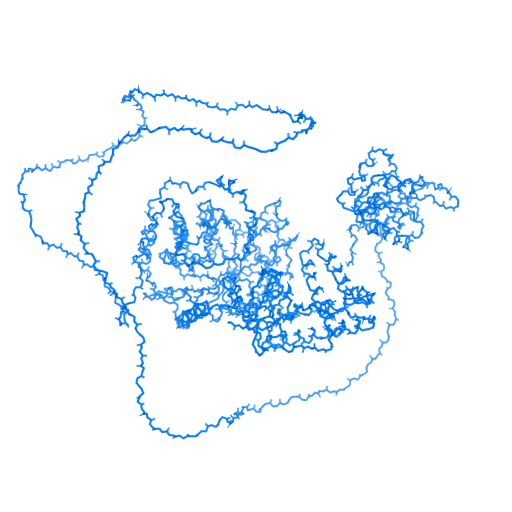
ATOM 1403 C CA . VAL A 1 195 ? 20.227 13.488 -8.247 1.00 87.69 195 VAL A CA 1
ATOM 1404 C C . VAL A 1 195 ? 21.288 12.542 -8.806 1.00 87.69 195 VAL A C 1
ATOM 1406 O O . VAL A 1 195 ? 21.772 11.638 -8.124 1.00 87.69 195 VAL A O 1
ATOM 1409 N N . VAL A 1 196 ? 21.710 12.804 -10.044 1.00 91.81 196 VAL A N 1
ATOM 1410 C CA . VAL A 1 196 ? 22.875 12.170 -10.673 1.00 91.81 196 VAL A CA 1
ATOM 1411 C C . VAL A 1 196 ? 23.870 13.258 -11.058 1.00 91.81 196 VAL A C 1
ATOM 1413 O O . VAL A 1 196 ? 23.520 14.192 -11.776 1.00 91.81 196 VAL A O 1
ATOM 1416 N N . LEU A 1 197 ? 25.109 13.142 -10.579 1.00 91.94 197 LEU A N 1
ATOM 1417 C CA . LEU A 1 197 ? 26.203 14.059 -10.898 1.00 91.94 197 LEU A CA 1
ATOM 1418 C C . LEU A 1 197 ? 27.281 13.313 -11.681 1.00 91.94 197 LEU A C 1
ATOM 1420 O O . LEU A 1 197 ? 27.836 12.328 -11.186 1.00 91.94 197 LEU A O 1
ATOM 1424 N N . ALA A 1 198 ? 27.583 13.800 -12.882 1.00 92.50 198 ALA A N 1
ATOM 1425 C CA . ALA A 1 198 ? 28.739 13.365 -13.653 1.00 92.50 198 ALA A CA 1
ATOM 1426 C C . ALA A 1 198 ? 29.983 14.141 -13.222 1.00 92.50 198 ALA A C 1
ATOM 1428 O O . ALA A 1 198 ? 29.896 15.340 -12.967 1.00 92.50 198 ALA A O 1
ATOM 1429 N N . GLU A 1 199 ? 31.113 13.440 -13.122 1.00 91.31 199 GLU A N 1
ATOM 1430 C CA . GLU A 1 199 ? 32.402 13.994 -12.689 1.00 91.31 199 GLU A CA 1
ATOM 1431 C C . GLU A 1 199 ? 32.269 14.851 -11.413 1.00 91.31 199 GLU A C 1
ATOM 1433 O O . GLU A 1 199 ? 32.639 16.028 -11.401 1.00 91.31 199 GLU A O 1
ATOM 1438 N N . PRO A 1 200 ? 31.688 14.292 -10.330 1.00 90.38 200 PRO A N 1
ATOM 1439 C CA . PRO A 1 200 ? 31.376 15.060 -9.134 1.00 90.38 200 PRO A CA 1
ATOM 1440 C C . PRO A 1 200 ? 32.652 15.645 -8.523 1.00 90.38 200 PRO A C 1
ATOM 1442 O O . PRO A 1 200 ? 33.677 14.968 -8.406 1.00 90.38 200 PRO A O 1
ATOM 1445 N N . ALA A 1 201 ? 32.576 16.894 -8.063 1.00 90.38 201 ALA A N 1
ATOM 1446 C CA . ALA A 1 201 ? 33.660 17.483 -7.293 1.00 90.38 201 ALA A CA 1
ATOM 1447 C C . ALA A 1 201 ? 33.877 16.692 -5.991 1.00 90.38 201 ALA A C 1
ATOM 1449 O O . ALA A 1 201 ? 32.934 16.156 -5.403 1.00 90.38 201 ALA A O 1
ATOM 1450 N N . ALA A 1 202 ? 35.110 16.676 -5.477 1.00 87.75 202 ALA A N 1
ATOM 1451 C CA . ALA A 1 202 ? 35.433 15.974 -4.229 1.00 87.75 202 ALA A CA 1
ATOM 1452 C C . ALA A 1 202 ? 34.548 16.416 -3.043 1.00 87.75 202 ALA A C 1
ATOM 1454 O O . ALA A 1 202 ? 34.211 15.603 -2.185 1.00 87.75 202 ALA A O 1
ATOM 1455 N N . ALA A 1 203 ? 34.124 17.685 -3.023 1.00 87.81 203 ALA A N 1
ATOM 1456 C CA . ALA A 1 203 ? 33.211 18.216 -2.014 1.00 87.81 203 ALA A CA 1
ATOM 1457 C C . ALA A 1 203 ? 31.804 17.589 -2.078 1.00 87.81 203 ALA A C 1
ATOM 1459 O O . ALA A 1 203 ? 31.200 17.349 -1.033 1.00 87.81 203 ALA A O 1
ATOM 1460 N N . ASP A 1 204 ? 31.287 17.287 -3.274 1.00 85.56 204 ASP A N 1
ATOM 1461 C CA . ASP A 1 204 ? 29.987 16.625 -3.438 1.00 85.56 204 ASP A CA 1
ATOM 1462 C C . ASP A 1 204 ? 30.038 15.165 -3.000 1.00 85.56 204 ASP A C 1
ATOM 1464 O O . ASP A 1 204 ? 29.133 14.699 -2.308 1.00 85.56 204 ASP A O 1
ATOM 1468 N N . VAL A 1 205 ? 31.127 14.467 -3.338 1.00 85.75 205 VAL A N 1
ATOM 1469 C CA . VAL A 1 205 ? 31.361 13.090 -2.883 1.00 85.75 205 VAL A CA 1
ATOM 1470 C C . VAL A 1 205 ? 31.429 13.040 -1.357 1.00 85.75 205 VAL A C 1
ATOM 1472 O O . VAL A 1 205 ? 30.668 12.293 -0.744 1.00 85.75 205 VAL A O 1
ATOM 1475 N N . ALA A 1 206 ? 32.253 13.895 -0.742 1.00 85.75 206 ALA A N 1
ATOM 1476 C CA . ALA A 1 206 ? 32.388 13.964 0.712 1.00 85.75 206 ALA A CA 1
ATOM 1477 C C . ALA A 1 206 ? 31.054 14.287 1.405 1.00 85.75 206 ALA A C 1
ATOM 1479 O O . ALA A 1 206 ? 30.696 13.644 2.388 1.00 85.75 206 ALA A O 1
ATOM 1480 N N . ARG A 1 207 ? 30.263 15.226 0.864 1.00 85.25 207 ARG A N 1
ATOM 1481 C CA . ARG A 1 207 ? 28.944 15.589 1.410 1.00 85.25 207 ARG A CA 1
ATOM 1482 C C . ARG A 1 207 ? 27.987 14.395 1.468 1.00 85.25 207 ARG A C 1
ATOM 1484 O O . ARG A 1 207 ? 27.288 14.227 2.472 1.00 85.25 207 ARG A O 1
ATOM 1491 N N . VAL A 1 208 ? 27.937 13.589 0.408 1.00 82.19 208 VAL A N 1
ATOM 1492 C CA . VAL A 1 208 ? 27.059 12.410 0.324 1.00 82.19 208 VAL A CA 1
ATOM 1493 C C . VAL A 1 208 ? 27.582 11.272 1.200 1.00 82.19 208 VAL A C 1
ATOM 1495 O O . VAL A 1 208 ? 26.799 10.640 1.906 1.00 82.19 208 VAL A O 1
ATOM 1498 N N . GLU A 1 209 ? 28.896 11.046 1.240 1.00 82.44 209 GLU A N 1
ATOM 1499 C CA . GLU A 1 209 ? 29.513 10.052 2.129 1.00 82.44 209 GLU A CA 1
ATOM 1500 C C . GLU A 1 209 ? 29.312 10.394 3.614 1.00 82.44 209 GLU A C 1
ATOM 1502 O O . GLU A 1 209 ? 28.978 9.515 4.417 1.00 82.44 209 GLU A O 1
ATOM 1507 N N . ASP A 1 210 ? 29.417 11.671 3.985 1.00 84.06 210 ASP A N 1
ATOM 1508 C CA . ASP A 1 210 ? 29.120 12.160 5.332 1.00 84.06 210 ASP A CA 1
ATOM 1509 C C . ASP A 1 210 ? 27.635 12.002 5.678 1.00 84.06 210 ASP A C 1
ATOM 1511 O O . ASP A 1 210 ? 27.287 11.612 6.798 1.00 84.06 210 ASP A O 1
ATOM 1515 N N . ALA A 1 211 ? 26.732 12.288 4.735 1.00 78.44 211 ALA A N 1
ATOM 1516 C CA . ALA A 1 211 ? 25.300 12.052 4.909 1.00 78.44 211 ALA A CA 1
ATOM 1517 C C . ALA A 1 211 ? 25.000 10.559 5.129 1.00 78.44 211 ALA A C 1
ATOM 1519 O O . ALA A 1 211 ? 24.368 10.212 6.130 1.00 78.44 211 ALA A O 1
ATOM 1520 N N . ALA A 1 212 ? 25.539 9.678 4.282 1.00 75.44 212 ALA A N 1
ATOM 1521 C CA . ALA A 1 212 ? 25.394 8.230 4.402 1.00 75.44 212 ALA A CA 1
ATOM 1522 C C . ALA A 1 212 ? 25.985 7.693 5.716 1.00 75.44 212 ALA A C 1
ATOM 1524 O O . ALA A 1 212 ? 25.377 6.849 6.379 1.00 75.44 212 ALA A O 1
ATOM 1525 N N . THR A 1 213 ? 27.136 8.220 6.145 1.00 81.75 213 THR A N 1
ATOM 1526 C CA . THR A 1 213 ? 27.775 7.861 7.420 1.00 81.75 213 THR A CA 1
ATOM 1527 C C . THR A 1 213 ? 26.928 8.298 8.613 1.00 81.75 213 THR A C 1
ATOM 1529 O O . THR A 1 213 ? 26.731 7.517 9.548 1.00 81.75 213 THR A O 1
ATOM 1532 N N . ARG A 1 214 ? 26.392 9.527 8.602 1.00 80.75 214 ARG A N 1
ATOM 1533 C CA . ARG A 1 214 ? 25.486 10.019 9.655 1.00 80.75 214 ARG A CA 1
ATOM 1534 C C . ARG A 1 214 ? 24.220 9.179 9.736 1.00 80.75 214 ARG A C 1
ATOM 1536 O O . ARG A 1 214 ? 23.828 8.804 10.839 1.00 80.75 214 ARG A O 1
ATOM 1543 N N . GLU A 1 215 ? 23.628 8.833 8.599 1.00 76.00 215 GLU A N 1
ATOM 1544 C CA . GLU A 1 215 ? 22.436 7.990 8.566 1.00 76.00 215 GLU A CA 1
ATOM 1545 C C . GLU A 1 215 ? 22.743 6.552 9.007 1.00 76.00 215 GLU A C 1
ATOM 1547 O O . GLU A 1 215 ? 21.984 5.960 9.768 1.00 76.00 215 GLU A O 1
ATOM 1552 N N . GLY A 1 216 ? 23.897 5.992 8.629 1.00 78.62 216 GLY A N 1
ATOM 1553 C CA . GLY A 1 216 ? 24.371 4.699 9.131 1.00 78.62 216 GLY A CA 1
ATOM 1554 C C . GLY A 1 216 ? 24.537 4.685 10.654 1.00 78.62 216 GLY A C 1
ATOM 1555 O O . GLY A 1 216 ? 24.046 3.776 11.326 1.00 78.62 216 GLY A O 1
ATOM 1556 N N . ARG A 1 217 ? 25.151 5.731 11.224 1.00 84.88 217 ARG A N 1
ATOM 1557 C CA . ARG A 1 217 ? 25.275 5.904 12.682 1.00 84.88 217 ARG A CA 1
ATOM 1558 C C . ARG A 1 217 ? 23.912 6.059 13.354 1.00 84.88 217 ARG A C 1
ATOM 1560 O O . ARG A 1 217 ? 23.672 5.425 14.377 1.00 84.88 217 ARG A O 1
ATOM 1567 N N . ARG A 1 218 ? 23.012 6.865 12.782 1.00 83.25 218 ARG A N 1
ATOM 1568 C CA . ARG A 1 218 ? 21.645 7.039 13.292 1.00 83.25 218 ARG A CA 1
ATOM 1569 C C . ARG A 1 218 ? 20.902 5.707 13.304 1.00 83.25 218 ARG A C 1
ATOM 1571 O O . ARG A 1 218 ? 20.390 5.328 14.352 1.00 83.25 218 ARG A O 1
ATOM 1578 N N . ARG A 1 219 ? 20.908 4.963 12.195 1.00 82.56 219 ARG A N 1
ATOM 1579 C CA . ARG A 1 219 ? 20.295 3.629 12.107 1.00 82.56 219 ARG A CA 1
ATOM 1580 C C . ARG A 1 219 ? 20.866 2.666 13.142 1.00 82.56 219 ARG A C 1
ATOM 1582 O O . ARG A 1 219 ? 20.090 1.984 13.797 1.00 82.56 219 ARG A O 1
ATOM 1589 N N . ALA A 1 220 ? 22.184 2.655 13.351 1.00 86.25 220 ALA A N 1
ATOM 1590 C CA . ALA A 1 220 ? 22.807 1.824 14.380 1.00 86.25 220 ALA A CA 1
ATOM 1591 C C . ALA A 1 220 ? 22.324 2.185 15.799 1.00 86.25 220 ALA A C 1
ATOM 1593 O O . ALA A 1 220 ? 22.001 1.297 16.584 1.00 86.25 220 ALA A O 1
ATOM 1594 N N . VAL A 1 221 ? 22.204 3.481 16.116 1.00 88.75 221 VAL A N 1
ATOM 1595 C CA . VAL A 1 221 ? 21.666 3.954 17.405 1.00 88.75 221 VAL A CA 1
ATOM 1596 C C . VAL A 1 221 ? 20.198 3.561 17.587 1.00 88.75 221 VAL A C 1
ATOM 1598 O O . VAL A 1 221 ? 19.814 3.129 18.671 1.00 88.75 221 VAL A O 1
ATOM 1601 N N . LEU A 1 222 ? 19.375 3.697 16.546 1.00 89.06 222 LEU A N 1
ATOM 1602 C CA . LEU A 1 222 ? 17.959 3.327 16.596 1.00 89.06 222 LEU A CA 1
ATOM 1603 C C . LEU A 1 222 ? 17.779 1.805 16.735 1.00 89.06 222 LEU A C 1
ATOM 1605 O O . LEU A 1 222 ? 16.981 1.343 17.550 1.00 89.06 222 LEU A O 1
ATOM 1609 N N . ALA A 1 223 ? 18.576 1.028 15.999 1.00 87.88 223 ALA A N 1
ATOM 1610 C CA . ALA A 1 223 ? 18.563 -0.429 16.041 1.00 87.88 223 ALA A CA 1
ATOM 1611 C C . ALA A 1 223 ? 19.066 -0.999 17.378 1.00 87.88 223 ALA A C 1
ATOM 1613 O O . ALA A 1 223 ? 18.662 -2.096 17.753 1.00 87.88 223 ALA A O 1
ATOM 1614 N N . ALA A 1 224 ? 19.893 -0.260 18.128 1.00 89.69 224 ALA A N 1
ATOM 1615 C CA . ALA A 1 224 ? 20.391 -0.687 19.439 1.00 89.69 224 ALA A CA 1
ATOM 1616 C C . ALA A 1 224 ? 19.276 -0.906 20.480 1.00 89.69 224 ALA A C 1
ATOM 1618 O O . ALA A 1 224 ? 19.488 -1.587 21.481 1.00 89.69 224 ALA A O 1
ATOM 1619 N N . ASP A 1 225 ? 18.087 -0.335 20.256 1.00 87.88 225 ASP A N 1
ATOM 1620 C CA . ASP A 1 225 ? 16.923 -0.541 21.116 1.00 87.88 225 ASP A CA 1
ATOM 1621 C C . ASP A 1 225 ? 16.041 -1.733 20.688 1.00 87.88 225 ASP A C 1
ATOM 1623 O O . ASP A 1 225 ? 15.060 -2.030 21.375 1.00 87.88 225 ASP A O 1
ATOM 1627 N N . ARG A 1 226 ? 16.369 -2.435 19.591 1.00 90.69 226 ARG A N 1
ATOM 1628 C CA . ARG A 1 226 ? 15.675 -3.669 19.184 1.00 90.69 226 ARG A CA 1
ATOM 1629 C C . ARG A 1 226 ? 15.856 -4.756 20.250 1.00 90.69 226 ARG A C 1
ATOM 1631 O O . ARG A 1 226 ? 16.915 -4.878 20.856 1.00 90.69 226 ARG A O 1
ATOM 1638 N N . GLY A 1 227 ? 14.799 -5.526 20.506 1.00 85.12 227 GLY A N 1
ATOM 1639 C CA . GLY A 1 227 ? 14.778 -6.576 21.536 1.00 85.12 227 GLY A CA 1
ATOM 1640 C C . GLY A 1 227 ? 14.648 -6.073 22.980 1.00 85.12 227 GLY A C 1
ATOM 1641 O O . GLY A 1 227 ? 14.466 -6.877 23.891 1.00 85.12 227 GLY A O 1
ATOM 1642 N N . ARG A 1 228 ? 14.698 -4.755 23.222 1.00 90.94 228 ARG A N 1
ATOM 1643 C CA . ARG A 1 228 ? 14.380 -4.183 24.539 1.00 90.94 228 ARG A CA 1
ATOM 1644 C C . ARG A 1 228 ? 12.861 -4.152 24.738 1.00 90.94 228 ARG A C 1
ATOM 1646 O O . ARG A 1 228 ? 12.138 -3.936 23.766 1.00 90.94 228 ARG A O 1
ATOM 1653 N N . PRO A 1 229 ? 12.365 -4.282 25.982 1.00 93.19 229 PRO A N 1
ATOM 1654 C CA . PRO A 1 229 ? 10.931 -4.242 26.235 1.00 93.19 229 PRO A CA 1
ATOM 1655 C C . PRO A 1 229 ? 10.345 -2.876 25.852 1.00 93.19 229 PRO A C 1
ATOM 1657 O O . PRO A 1 229 ? 10.985 -1.824 26.026 1.00 93.19 229 PRO A O 1
ATOM 1660 N N . HIS A 1 230 ? 9.118 -2.901 25.335 1.00 96.62 230 HIS A N 1
ATOM 1661 C CA . HIS A 1 230 ? 8.354 -1.722 24.940 1.00 96.62 230 HIS A CA 1
ATOM 1662 C C . HIS A 1 230 ? 7.746 -1.033 26.166 1.00 96.62 230 HIS A C 1
ATOM 1664 O O . HIS A 1 230 ? 6.555 -1.112 26.455 1.00 96.62 230 HIS A O 1
ATOM 1670 N N . LEU A 1 231 ? 8.628 -0.372 26.916 1.00 97.62 231 LEU A N 1
ATOM 1671 C CA . LEU A 1 231 ? 8.304 0.410 28.102 1.00 97.62 231 LEU A CA 1
ATOM 1672 C C . LEU A 1 231 ? 8.731 1.862 27.895 1.00 97.62 231 LEU A C 1
ATOM 1674 O O . LEU A 1 231 ? 9.835 2.119 27.404 1.00 97.62 231 LEU A O 1
ATOM 1678 N N . THR A 1 232 ? 7.878 2.803 28.289 1.00 97.56 232 THR A N 1
ATOM 1679 C CA . THR A 1 232 ? 8.206 4.232 28.379 1.00 97.56 232 THR A CA 1
ATOM 1680 C C . THR A 1 232 ? 9.266 4.489 29.460 1.00 97.56 232 THR A C 1
ATOM 1682 O O . THR A 1 232 ? 9.617 3.596 30.237 1.00 97.56 232 THR A O 1
ATOM 1685 N N . ALA A 1 233 ? 9.785 5.717 29.548 1.00 96.25 233 ALA A N 1
ATOM 1686 C CA . ALA A 1 233 ? 10.813 6.083 30.528 1.00 96.25 233 ALA A CA 1
ATOM 1687 C C . ALA A 1 233 ? 10.346 5.912 31.988 1.00 96.25 233 ALA A C 1
ATOM 1689 O O . ALA A 1 233 ? 11.162 5.678 32.874 1.00 96.25 233 ALA A O 1
ATOM 1690 N N . ASP A 1 234 ? 9.037 6.008 32.230 1.00 96.38 234 ASP A N 1
ATOM 1691 C CA . ASP A 1 234 ? 8.363 5.756 33.508 1.00 96.38 234 ASP A CA 1
ATOM 1692 C C . ASP A 1 234 ? 7.809 4.327 33.646 1.00 96.38 234 ASP A C 1
ATOM 1694 O O . ASP A 1 234 ? 7.003 4.052 34.534 1.00 96.38 234 ASP A O 1
ATOM 1698 N N . GLY A 1 235 ? 8.240 3.403 32.783 1.00 96.75 235 GLY A N 1
ATOM 1699 C CA . GLY A 1 235 ? 7.947 1.975 32.903 1.00 96.75 235 GLY A CA 1
ATOM 1700 C C . GLY A 1 235 ? 6.537 1.564 32.476 1.00 96.75 235 GLY A C 1
ATOM 1701 O O . GLY A 1 235 ? 6.109 0.460 32.810 1.00 96.75 235 GLY A O 1
ATOM 1702 N N . ARG A 1 236 ? 5.793 2.411 31.754 1.00 97.44 236 ARG A N 1
ATOM 1703 C CA . ARG A 1 236 ? 4.465 2.048 31.238 1.00 97.44 236 ARG A CA 1
ATOM 1704 C C . ARG A 1 236 ? 4.598 1.248 29.942 1.00 97.44 236 ARG A C 1
ATOM 1706 O O . ARG A 1 236 ? 5.373 1.653 29.076 1.00 97.44 236 ARG A O 1
ATOM 1713 N N . PRO A 1 237 ? 3.853 0.143 29.781 1.00 97.81 237 PRO A N 1
ATOM 1714 C CA . PRO A 1 237 ? 3.894 -0.633 28.553 1.00 97.81 237 PRO A CA 1
ATOM 1715 C C . PRO A 1 237 ? 3.225 0.110 27.398 1.00 97.81 237 PRO A C 1
ATOM 1717 O O . PRO A 1 237 ? 2.247 0.838 27.588 1.00 97.81 237 PRO A O 1
ATOM 1720 N N . PHE A 1 238 ? 3.752 -0.109 26.200 1.00 97.69 238 PHE A N 1
ATOM 1721 C CA . PHE A 1 238 ? 3.123 0.253 24.937 1.00 97.69 238 PHE A CA 1
ATOM 1722 C C . PHE A 1 238 ? 3.283 -0.902 23.947 1.00 97.69 238 PHE A C 1
ATOM 1724 O O . PHE A 1 238 ? 4.202 -1.706 24.077 1.00 97.69 238 PHE A O 1
ATOM 1731 N N . THR A 1 239 ? 2.407 -0.961 22.952 1.00 98.19 239 THR A N 1
ATOM 1732 C CA . THR A 1 239 ? 2.510 -1.894 21.833 1.00 98.19 239 THR A CA 1
ATOM 1733 C C . THR A 1 239 ? 2.917 -1.130 20.583 1.00 98.19 239 THR A C 1
ATOM 1735 O O . THR A 1 239 ? 2.406 -0.038 20.322 1.00 98.19 239 THR A O 1
ATOM 1738 N N . LEU A 1 240 ? 3.859 -1.683 19.820 1.00 97.94 240 LEU A N 1
ATOM 1739 C CA . LEU A 1 240 ? 4.323 -1.095 18.567 1.00 97.94 240 LEU A CA 1
ATOM 1740 C C . LEU A 1 240 ? 4.255 -2.120 17.437 1.00 97.94 240 LEU A C 1
ATOM 1742 O O . LEU A 1 240 ? 5.089 -3.021 17.330 1.00 97.94 240 LEU A O 1
ATOM 1746 N N . ARG A 1 241 ? 3.257 -1.946 16.576 1.00 98.00 241 ARG A N 1
ATOM 1747 C CA . ARG A 1 241 ? 3.016 -2.735 15.367 1.00 98.00 241 ARG A CA 1
ATOM 1748 C C . ARG A 1 241 ? 3.417 -1.949 14.122 1.00 98.00 241 ARG A C 1
ATOM 1750 O O . ARG A 1 241 ? 3.783 -0.772 14.198 1.00 98.00 241 ARG A O 1
ATOM 1757 N N . CYS A 1 242 ? 3.342 -2.599 12.967 1.00 95.69 242 CYS A N 1
ATOM 1758 C CA . CYS A 1 242 ? 3.590 -1.949 11.691 1.00 95.69 242 CYS A CA 1
ATOM 1759 C C . CYS A 1 242 ? 2.379 -1.934 10.751 1.00 95.69 242 CYS A C 1
ATOM 1761 O O . CYS A 1 242 ? 1.497 -2.794 10.808 1.00 95.69 242 CYS A O 1
ATOM 1763 N N . ASN A 1 243 ? 2.359 -0.926 9.882 1.00 94.25 243 ASN A N 1
ATOM 1764 C CA . ASN A 1 243 ? 1.459 -0.813 8.743 1.00 94.25 243 ASN A CA 1
ATOM 1765 C C . ASN A 1 243 ? 2.110 -1.505 7.542 1.00 94.25 243 ASN A C 1
ATOM 1767 O O . ASN A 1 243 ? 3.286 -1.251 7.270 1.00 94.25 243 ASN A O 1
ATOM 1771 N N . VAL A 1 244 ? 1.357 -2.338 6.825 1.00 90.94 244 VAL A N 1
ATOM 1772 C CA . VAL A 1 244 ? 1.848 -3.085 5.657 1.00 90.94 244 VAL A CA 1
ATOM 1773 C C . VAL A 1 244 ? 0.831 -3.077 4.518 1.00 90.94 244 VAL A C 1
ATOM 1775 O O . VAL A 1 244 ? -0.377 -2.977 4.741 1.00 90.94 244 VAL A O 1
ATOM 1778 N N . ALA A 1 245 ? 1.329 -3.245 3.302 1.00 83.44 245 ALA A N 1
ATOM 1779 C CA . ALA A 1 245 ? 0.564 -3.573 2.105 1.00 83.44 245 ALA A CA 1
ATOM 1780 C C . ALA A 1 245 ? 1.210 -4.704 1.277 1.00 83.44 245 ALA A C 1
ATOM 1782 O O . ALA A 1 245 ? 0.635 -5.149 0.288 1.00 83.44 245 ALA A O 1
ATOM 1783 N N . SER A 1 246 ? 2.397 -5.175 1.671 1.00 82.75 246 SER A N 1
ATOM 1784 C CA . SER A 1 246 ? 3.158 -6.221 0.982 1.00 82.75 246 SER A CA 1
ATOM 1785 C C . SER A 1 246 ? 3.889 -7.145 1.960 1.00 82.75 246 SER A C 1
ATOM 1787 O O . SER A 1 246 ? 4.182 -6.773 3.096 1.00 82.75 246 SER A O 1
ATOM 1789 N N . ASP A 1 247 ? 4.249 -8.343 1.504 1.00 83.50 247 ASP A N 1
ATOM 1790 C CA . ASP A 1 247 ? 5.069 -9.315 2.239 1.00 83.50 247 ASP A CA 1
ATOM 1791 C C . ASP A 1 247 ? 6.476 -8.768 2.548 1.00 83.50 247 ASP A C 1
ATOM 1793 O O . ASP A 1 247 ? 7.045 -9.023 3.611 1.00 83.50 247 ASP A O 1
ATOM 1797 N N . THR A 1 248 ? 7.022 -7.939 1.654 1.00 78.56 248 THR A N 1
ATOM 1798 C CA . THR A 1 248 ? 8.311 -7.266 1.871 1.00 78.56 248 THR A CA 1
ATOM 1799 C C . THR A 1 248 ? 8.263 -6.354 3.089 1.00 78.56 248 THR A C 1
ATOM 1801 O O . THR A 1 248 ? 9.183 -6.367 3.908 1.00 78.56 248 THR A O 1
ATOM 1804 N N . GLU A 1 249 ? 7.180 -5.601 3.266 1.00 82.06 249 GLU A N 1
ATOM 1805 C CA . GLU A 1 249 ? 7.014 -4.764 4.451 1.00 82.06 249 GLU A CA 1
ATOM 1806 C C . GLU A 1 249 ? 6.860 -5.603 5.721 1.00 82.06 249 GLU A C 1
ATOM 1808 O O . GLU A 1 249 ? 7.418 -5.221 6.750 1.00 82.06 249 GLU A O 1
ATOM 1813 N N . VAL A 1 250 ? 6.202 -6.768 5.664 1.00 91.12 250 VAL A N 1
ATOM 1814 C CA . VAL A 1 250 ? 6.132 -7.691 6.813 1.00 91.12 250 VAL A CA 1
ATOM 1815 C C . VAL A 1 250 ? 7.536 -8.112 7.255 1.00 91.12 250 VAL A C 1
ATOM 1817 O O . VAL A 1 250 ? 7.862 -8.007 8.441 1.00 91.12 250 VAL A O 1
ATOM 1820 N N . ARG A 1 251 ? 8.414 -8.488 6.312 1.00 87.56 251 ARG A N 1
ATOM 1821 C CA . ARG A 1 251 ? 9.824 -8.807 6.607 1.00 87.56 251 ARG A CA 1
ATOM 1822 C C . ARG A 1 251 ? 10.565 -7.632 7.247 1.00 87.56 251 ARG A C 1
ATOM 1824 O O . ARG A 1 251 ? 11.256 -7.816 8.250 1.00 87.56 251 ARG A O 1
ATOM 1831 N N . VAL A 1 252 ? 10.393 -6.415 6.724 1.00 85.75 252 VAL A N 1
ATOM 1832 C CA . VAL A 1 252 ? 10.995 -5.200 7.311 1.00 85.75 252 VAL A CA 1
ATOM 1833 C C . VAL A 1 252 ? 10.479 -4.959 8.733 1.00 85.75 252 VAL A C 1
ATOM 1835 O O . VAL A 1 252 ? 11.268 -4.628 9.622 1.00 85.75 252 VAL A O 1
ATOM 1838 N N . GLY A 1 253 ? 9.182 -5.166 8.972 1.00 91.50 253 GLY A N 1
ATOM 1839 C CA . GLY A 1 253 ? 8.564 -5.080 10.294 1.00 91.50 253 GLY A CA 1
ATOM 1840 C C . GLY A 1 253 ? 9.176 -6.079 11.277 1.00 91.50 253 GLY A C 1
ATOM 1841 O O . GLY A 1 253 ? 9.530 -5.698 12.394 1.00 91.50 253 GLY A O 1
ATOM 1842 N N . ARG A 1 254 ? 9.375 -7.334 10.845 1.00 92.00 254 ARG A N 1
ATOM 1843 C CA . ARG A 1 254 ? 10.003 -8.404 11.643 1.00 92.00 254 ARG A CA 1
ATOM 1844 C C . ARG A 1 254 ? 11.423 -8.044 12.048 1.00 92.00 254 ARG A C 1
ATOM 1846 O O . ARG A 1 254 ? 11.744 -8.045 13.233 1.00 92.00 254 ARG A O 1
ATOM 1853 N N . VAL A 1 255 ? 12.252 -7.662 11.077 1.00 90.31 255 VAL A N 1
ATOM 1854 C CA . VAL A 1 255 ? 13.647 -7.251 11.314 1.00 90.31 255 VAL A CA 1
ATOM 1855 C C . VAL A 1 255 ? 13.726 -6.032 12.236 1.00 90.31 255 VAL A C 1
ATOM 1857 O O . VAL A 1 255 ? 14.622 -5.936 13.078 1.00 90.31 255 VAL A O 1
ATOM 1860 N N . SER A 1 256 ? 12.780 -5.105 12.096 1.00 89.50 256 SER A N 1
ATOM 1861 C CA . SER A 1 256 ? 12.693 -3.915 12.941 1.00 89.50 256 SER A CA 1
ATOM 1862 C C . SER A 1 256 ? 12.137 -4.207 14.331 1.00 89.50 256 SER A C 1
ATOM 1864 O O . SER A 1 256 ? 12.169 -3.310 15.162 1.00 89.50 256 SER A O 1
ATOM 1866 N N . GLY A 1 257 ? 11.644 -5.418 14.619 1.00 91.62 257 GLY A N 1
ATOM 1867 C CA . GLY A 1 257 ? 11.106 -5.823 15.923 1.00 91.62 257 GLY A CA 1
ATOM 1868 C C . GLY A 1 257 ? 9.695 -5.304 16.223 1.00 91.62 257 GLY A C 1
ATOM 1869 O O . GLY A 1 257 ? 9.414 -4.948 17.368 1.00 91.62 257 GLY A O 1
ATOM 1870 N N . ALA A 1 258 ? 8.840 -5.169 15.208 1.00 95.50 258 ALA A N 1
ATOM 1871 C CA . ALA A 1 258 ? 7.419 -4.892 15.415 1.00 95.50 258 ALA A CA 1
ATOM 1872 C C . ALA A 1 258 ? 6.725 -6.083 16.106 1.00 95.50 258 ALA A C 1
ATOM 1874 O O . ALA A 1 258 ? 7.078 -7.237 15.873 1.00 95.50 258 ALA A O 1
ATOM 1875 N N . GLU A 1 259 ? 5.708 -5.805 16.921 1.00 96.81 259 GLU A N 1
ATOM 1876 C CA . GLU A 1 259 ? 4.926 -6.818 17.653 1.00 96.81 259 GLU A CA 1
ATOM 1877 C C . GLU A 1 259 ? 3.735 -7.367 16.847 1.00 96.81 259 GLU A C 1
ATOM 1879 O O . GLU A 1 259 ? 2.823 -7.969 17.405 1.00 96.81 259 GLU A O 1
ATOM 1884 N N . GLY A 1 260 ? 3.710 -7.124 15.536 1.00 97.69 260 GLY A N 1
ATOM 1885 C CA . GLY A 1 260 ? 2.655 -7.557 14.625 1.00 97.69 260 GLY A CA 1
ATOM 1886 C C . GLY A 1 260 ? 2.272 -6.485 13.614 1.00 97.69 260 GLY A C 1
ATOM 1887 O O . GLY A 1 260 ? 2.965 -5.477 13.456 1.00 97.69 260 GLY A O 1
ATOM 1888 N N . ILE A 1 261 ? 1.131 -6.691 12.960 1.00 98.56 261 ILE A N 1
ATOM 1889 C CA . ILE A 1 261 ? 0.561 -5.787 11.960 1.00 98.56 261 ILE A CA 1
ATOM 1890 C C . ILE A 1 261 ? -0.674 -5.109 12.557 1.00 98.56 261 ILE A C 1
ATOM 1892 O O . ILE A 1 261 ? -1.669 -5.761 12.878 1.00 98.56 261 ILE A O 1
ATOM 1896 N N . GLY A 1 262 ? -0.616 -3.788 12.729 1.00 98.00 262 GLY A N 1
ATOM 1897 C CA . GLY A 1 262 ? -1.747 -3.002 13.235 1.00 98.00 262 GLY A CA 1
ATOM 1898 C C . GLY A 1 262 ? -2.641 -2.449 12.127 1.00 98.00 262 GLY A C 1
ATOM 1899 O O . GLY A 1 262 ? -3.773 -2.062 12.405 1.00 98.00 262 GLY A O 1
ATOM 1900 N N . LEU A 1 263 ? -2.161 -2.459 10.881 1.00 98.19 263 LEU A N 1
ATOM 1901 C CA . LEU A 1 263 ? -2.932 -2.113 9.692 1.00 98.19 263 LEU A CA 1
ATOM 1902 C C . LEU A 1 263 ? -2.364 -2.840 8.469 1.00 98.19 263 LEU A C 1
ATOM 1904 O O . LEU A 1 263 ? -1.267 -2.522 8.012 1.00 98.19 263 LEU A O 1
ATOM 1908 N N . LEU A 1 264 ? -3.131 -3.771 7.910 1.00 98.12 264 LEU A N 1
ATOM 1909 C CA . LEU A 1 264 ? -2.909 -4.315 6.575 1.00 98.12 264 LEU A CA 1
ATOM 1910 C C . LEU A 1 264 ? -3.858 -3.614 5.598 1.00 98.12 264 LEU A C 1
ATOM 1912 O O . LEU A 1 264 ? -5.078 -3.740 5.726 1.00 98.12 264 LEU A O 1
ATOM 1916 N N . ARG A 1 265 ? -3.295 -2.852 4.655 1.00 94.19 265 ARG A N 1
ATOM 1917 C CA . ARG A 1 265 ? -4.046 -2.160 3.595 1.00 94.19 265 ARG A CA 1
ATOM 1918 C C . ARG A 1 265 ? -4.378 -3.151 2.485 1.00 94.19 265 ARG A C 1
ATOM 1920 O O . ARG A 1 265 ? -3.480 -3.830 1.991 1.00 94.19 265 ARG A O 1
ATOM 1927 N N . THR A 1 266 ? -5.650 -3.245 2.109 1.00 95.62 266 THR A N 1
ATOM 1928 C CA . THR A 1 266 ? -6.141 -4.255 1.155 1.00 95.62 266 THR A CA 1
ATOM 1929 C C . THR A 1 266 ? -6.542 -3.668 -0.190 1.00 95.62 266 THR A C 1
ATOM 1931 O O . THR A 1 266 ? -6.673 -4.413 -1.153 1.00 95.62 266 THR A O 1
ATOM 1934 N N . GLU A 1 267 ? -6.708 -2.349 -0.273 1.00 91.69 267 GLU A N 1
ATOM 1935 C CA . GLU A 1 267 ? -7.234 -1.654 -1.445 1.00 91.69 267 GLU A CA 1
ATOM 1936 C C . GLU A 1 267 ? -6.209 -1.468 -2.574 1.00 91.69 267 GLU A C 1
ATOM 1938 O O . GLU A 1 267 ? -6.587 -1.438 -3.743 1.00 91.69 267 GLU A O 1
ATOM 1943 N N . LEU A 1 268 ? -4.912 -1.374 -2.246 1.00 82.75 268 LEU A N 1
ATOM 1944 C CA . LEU A 1 268 ? -3.869 -0.951 -3.194 1.00 82.75 268 LEU A CA 1
ATOM 1945 C C . LEU A 1 268 ? -3.778 -1.802 -4.475 1.00 82.75 268 LEU A C 1
ATOM 1947 O O . LEU A 1 268 ? -3.598 -1.213 -5.536 1.00 82.75 268 LEU A O 1
ATOM 1951 N N . PRO A 1 269 ? -3.934 -3.141 -4.445 1.00 81.75 269 PRO A N 1
ATOM 1952 C CA . PRO A 1 269 ? -3.910 -3.950 -5.667 1.00 81.75 269 PRO A CA 1
ATOM 1953 C C . PRO A 1 269 ? -5.103 -3.716 -6.606 1.00 81.75 269 PRO A C 1
ATOM 1955 O O . PRO A 1 269 ? -5.067 -4.163 -7.749 1.00 81.75 269 PRO A O 1
ATOM 1958 N N . PHE A 1 270 ? -6.165 -3.059 -6.130 1.00 86.44 270 PHE A N 1
ATOM 1959 C CA . PHE A 1 270 ? -7.468 -3.007 -6.797 1.00 86.44 270 PHE A CA 1
ATOM 1960 C C . PHE A 1 270 ? -7.890 -1.595 -7.227 1.00 86.44 270 PHE A C 1
ATOM 1962 O O . PHE A 1 270 ? -8.926 -1.440 -7.866 1.00 86.44 270 PHE A O 1
ATOM 1969 N N . VAL A 1 271 ? -7.090 -0.560 -6.941 1.00 79.69 271 VAL A N 1
ATOM 1970 C CA . VAL A 1 271 ? -7.411 0.854 -7.248 1.00 79.69 271 VAL A CA 1
ATOM 1971 C C . VAL A 1 271 ? -7.617 1.155 -8.741 1.00 79.69 271 VAL A C 1
ATOM 1973 O O . VAL A 1 271 ? -8.152 2.202 -9.095 1.00 79.69 271 VAL A O 1
ATOM 1976 N N . HIS A 1 272 ? -7.205 0.253 -9.632 1.00 78.75 272 HIS A N 1
ATOM 1977 C CA . HIS A 1 272 ? -7.372 0.385 -11.083 1.00 78.75 272 HIS A CA 1
ATOM 1978 C C . HIS A 1 272 ? -8.358 -0.625 -11.681 1.00 78.75 272 HIS A C 1
ATOM 1980 O O . HIS A 1 272 ? -8.501 -0.681 -12.898 1.00 78.75 272 HIS A O 1
ATOM 1986 N N . PHE A 1 273 ? -9.038 -1.423 -10.854 1.00 85.81 273 PHE A N 1
ATOM 1987 C CA . PHE A 1 273 ? -9.986 -2.416 -11.351 1.00 85.81 273 PHE A CA 1
ATOM 1988 C C . PHE A 1 273 ? -11.201 -1.750 -12.006 1.00 85.81 273 PHE A C 1
ATOM 1990 O O . PHE A 1 273 ? -11.633 -0.674 -11.600 1.00 85.81 273 PHE A O 1
ATOM 1997 N N . GLY A 1 274 ? -11.772 -2.424 -13.007 1.00 87.88 274 GLY A N 1
ATOM 1998 C CA . GLY A 1 274 ? -13.049 -2.051 -13.628 1.00 87.88 274 GLY A CA 1
ATOM 1999 C C . GLY A 1 274 ? -14.276 -2.725 -13.000 1.00 87.88 274 GLY A C 1
ATOM 2000 O O . GLY A 1 274 ? -15.377 -2.564 -13.509 1.00 87.88 274 GLY A O 1
ATOM 2001 N N . HIS A 1 275 ? -14.096 -3.517 -11.941 1.00 90.31 275 HIS A N 1
ATOM 2002 C CA . HIS A 1 275 ? -15.147 -4.280 -11.262 1.00 90.31 275 HIS A CA 1
ATOM 2003 C C . HIS A 1 275 ? -14.726 -4.618 -9.822 1.00 90.31 275 HIS A C 1
ATOM 2005 O O . HIS A 1 275 ? -13.558 -4.467 -9.455 1.00 90.31 275 HIS A O 1
ATOM 2011 N N . TRP A 1 276 ? -15.665 -5.106 -9.008 1.00 95.75 276 TRP A N 1
ATOM 2012 C CA . TRP A 1 276 ? -15.362 -5.600 -7.663 1.00 95.75 276 TRP A CA 1
ATOM 2013 C C . TRP A 1 276 ? -14.426 -6.824 -7.705 1.00 95.75 276 TRP A C 1
ATOM 2015 O O . TRP A 1 276 ? -14.700 -7.753 -8.467 1.00 95.75 276 TRP A O 1
ATOM 2025 N N . PRO A 1 277 ? -13.358 -6.872 -6.885 1.00 93.81 277 PRO A N 1
ATOM 2026 C CA . PRO A 1 277 ? -12.469 -8.030 -6.819 1.00 93.81 277 PRO A CA 1
ATOM 2027 C C . PRO A 1 277 ? -13.186 -9.273 -6.273 1.00 93.81 277 PRO A C 1
ATOM 2029 O O . PRO A 1 277 ? -13.946 -9.201 -5.305 1.00 93.81 277 PRO A O 1
ATOM 2032 N N . GLY A 1 278 ? -12.912 -10.431 -6.876 1.00 95.44 278 GLY A N 1
ATOM 2033 C CA . GLY A 1 278 ? -13.448 -11.713 -6.425 1.00 95.44 278 GLY A CA 1
ATOM 2034 C C . GLY A 1 278 ? -12.622 -12.354 -5.304 1.00 95.44 278 GLY A C 1
ATOM 2035 O O . GLY A 1 278 ? -11.528 -11.907 -4.948 1.00 95.44 278 GLY A O 1
ATOM 2036 N N . GLU A 1 279 ? -13.103 -13.483 -4.772 1.00 97.06 279 GLU A N 1
ATOM 2037 C CA . GLU A 1 279 ? -12.411 -14.210 -3.693 1.00 97.06 279 GLU A CA 1
ATOM 2038 C C . GLU A 1 279 ? -11.006 -14.663 -4.130 1.00 97.06 279 GLU A C 1
ATOM 2040 O O . GLU A 1 279 ? -10.043 -14.567 -3.366 1.00 97.06 279 GLU A O 1
ATOM 2045 N N . ALA A 1 280 ? -10.864 -15.119 -5.379 1.00 91.38 280 ALA A N 1
ATOM 2046 C CA . ALA A 1 280 ? -9.580 -15.532 -5.941 1.00 91.38 280 ALA A CA 1
ATOM 2047 C C . ALA A 1 280 ? -8.570 -14.372 -6.008 1.00 91.38 280 ALA A C 1
ATOM 2049 O O . ALA A 1 280 ? -7.383 -14.578 -5.740 1.00 91.38 280 ALA A O 1
ATOM 2050 N N . ASP A 1 281 ? -9.033 -13.155 -6.303 1.00 89.06 281 ASP A N 1
ATOM 2051 C CA . ASP A 1 281 ? -8.189 -11.960 -6.356 1.00 89.06 281 ASP A CA 1
ATOM 2052 C C . ASP A 1 281 ? -7.706 -11.566 -4.963 1.00 89.06 281 ASP A C 1
ATOM 2054 O O . ASP A 1 281 ? -6.507 -11.364 -4.754 1.00 89.06 281 ASP A O 1
ATOM 2058 N N . HIS A 1 282 ? -8.609 -11.564 -3.979 1.00 96.62 282 HIS A N 1
ATOM 2059 C CA . HIS A 1 282 ? -8.244 -11.350 -2.581 1.00 96.62 282 HIS A CA 1
ATOM 2060 C C . HIS A 1 282 ? -7.268 -12.411 -2.076 1.00 96.62 282 HIS A C 1
ATOM 2062 O O . HIS A 1 282 ? -6.275 -12.074 -1.432 1.00 96.62 282 HIS A O 1
ATOM 2068 N N . ARG A 1 283 ? -7.484 -13.690 -2.405 1.00 95.25 283 ARG A N 1
ATOM 2069 C CA . ARG A 1 283 ? -6.555 -14.766 -2.037 1.00 95.25 283 ARG A CA 1
ATOM 2070 C C . ARG A 1 283 ? -5.177 -14.561 -2.654 1.00 95.25 283 ARG A C 1
ATOM 2072 O O . ARG A 1 283 ? -4.178 -14.753 -1.963 1.00 95.25 283 ARG A O 1
ATOM 2079 N N . ARG A 1 284 ? -5.116 -14.176 -3.930 1.00 85.88 284 ARG A N 1
ATOM 2080 C CA . ARG A 1 284 ? -3.861 -13.897 -4.640 1.00 85.88 284 ARG A CA 1
ATOM 2081 C C . ARG A 1 284 ? -3.103 -12.738 -3.994 1.00 85.88 284 ARG A C 1
ATOM 2083 O O . ARG A 1 284 ? -1.903 -12.863 -3.774 1.00 85.88 284 ARG A O 1
ATOM 2090 N N . ALA A 1 285 ? -3.802 -11.662 -3.638 1.00 83.50 285 ALA A N 1
ATOM 2091 C CA . ALA A 1 285 ? -3.204 -10.490 -3.004 1.00 83.50 285 ALA A CA 1
ATOM 2092 C C . ALA A 1 285 ? -2.762 -10.744 -1.548 1.00 83.50 285 ALA A C 1
ATOM 2094 O O . ALA A 1 285 ? -1.673 -10.338 -1.149 1.00 83.50 285 ALA A O 1
ATOM 2095 N N . LEU A 1 286 ? -3.584 -11.427 -0.745 1.00 94.94 286 LEU A N 1
ATOM 2096 C CA . LEU A 1 286 ? -3.365 -11.559 0.700 1.00 94.94 286 LEU A CA 1
ATOM 2097 C C . LEU A 1 286 ? -2.466 -12.734 1.091 1.00 94.94 286 LEU A C 1
ATOM 2099 O O . LEU A 1 286 ? -1.788 -12.658 2.117 1.00 94.94 286 LEU A O 1
ATOM 2103 N N . ARG A 1 287 ? -2.440 -13.824 0.309 1.00 94.44 287 ARG A N 1
ATOM 2104 C CA . ARG A 1 287 ? -1.711 -15.052 0.673 1.00 94.44 287 ARG A CA 1
ATOM 2105 C C . ARG A 1 287 ? -0.225 -14.805 0.963 1.00 94.44 287 ARG A C 1
ATOM 2107 O O . ARG A 1 287 ? 0.215 -15.284 2.009 1.00 94.44 287 ARG A O 1
ATOM 2114 N N . PRO A 1 288 ? 0.550 -14.079 0.132 1.00 85.88 288 PRO A N 1
ATOM 2115 C CA . PRO A 1 288 ? 1.964 -13.833 0.425 1.00 85.88 288 PRO A CA 1
ATOM 2116 C C . PRO A 1 288 ? 2.163 -13.080 1.747 1.00 85.88 288 PRO A C 1
ATOM 2118 O O . PRO A 1 288 ? 3.034 -13.433 2.537 1.00 85.88 288 PRO A O 1
ATOM 2121 N N . ILE A 1 289 ? 1.304 -12.093 2.022 1.00 93.06 289 ILE A N 1
ATOM 2122 C CA . ILE A 1 289 ? 1.403 -11.225 3.201 1.00 93.06 289 ILE A CA 1
ATOM 2123 C C . ILE A 1 289 ? 1.064 -11.999 4.480 1.00 93.06 289 ILE A C 1
ATOM 2125 O O . ILE A 1 289 ? 1.824 -11.965 5.445 1.00 93.06 289 ILE A O 1
ATOM 2129 N N . LEU A 1 290 ? -0.060 -12.725 4.489 1.00 96.69 290 LEU A N 1
ATOM 2130 C CA . LEU A 1 290 ? -0.524 -13.469 5.666 1.00 96.69 290 LEU A CA 1
ATOM 2131 C C . LEU A 1 290 ? 0.330 -14.710 5.954 1.00 96.69 290 LEU A C 1
ATOM 2133 O O . LEU A 1 290 ? 0.500 -15.069 7.116 1.00 96.69 290 LEU A O 1
ATOM 2137 N N . THR A 1 291 ? 0.924 -15.319 4.923 1.00 94.38 291 THR A N 1
ATOM 2138 C CA . THR A 1 291 ? 1.899 -16.408 5.102 1.00 94.38 291 THR A CA 1
ATOM 2139 C C . THR A 1 291 ? 3.170 -15.890 5.773 1.00 94.38 291 THR A C 1
ATOM 2141 O O . THR A 1 291 ? 3.627 -16.470 6.754 1.00 94.38 291 THR A O 1
ATOM 2144 N N . GLU A 1 292 ? 3.717 -14.765 5.299 1.00 92.94 292 GLU A N 1
ATOM 2145 C CA . GLU A 1 292 ? 4.881 -14.127 5.927 1.00 92.94 292 GLU A CA 1
ATOM 2146 C C . GLU A 1 292 ? 4.562 -13.653 7.356 1.00 92.94 292 GLU A C 1
ATOM 2148 O O . GLU A 1 292 ? 5.419 -13.706 8.233 1.00 92.94 292 GLU A O 1
ATOM 2153 N N . ALA A 1 293 ? 3.320 -13.243 7.627 1.00 96.94 293 ALA A N 1
ATOM 2154 C CA . ALA A 1 293 ? 2.875 -12.790 8.942 1.00 96.94 293 ALA A CA 1
ATOM 2155 C C . ALA A 1 293 ? 2.488 -13.920 9.914 1.00 96.94 293 ALA A C 1
ATOM 2157 O O . ALA A 1 293 ? 2.058 -13.615 11.025 1.00 96.94 293 ALA A O 1
ATOM 2158 N N . ALA A 1 294 ? 2.642 -15.199 9.549 1.00 95.81 294 ALA A N 1
ATOM 2159 C CA . ALA A 1 294 ? 2.201 -16.329 10.371 1.00 95.81 294 ALA A CA 1
ATOM 2160 C C . ALA A 1 294 ? 2.653 -16.210 11.842 1.00 95.81 294 ALA A C 1
ATOM 2162 O O . ALA A 1 294 ? 3.825 -15.940 12.127 1.00 95.81 294 ALA A O 1
ATOM 2163 N N . GLY A 1 295 ? 1.708 -16.393 12.768 1.00 94.12 295 GLY A N 1
ATOM 2164 C CA . GLY A 1 295 ? 1.911 -16.259 14.215 1.00 94.12 295 GLY A CA 1
ATOM 2165 C C . GLY A 1 295 ? 1.913 -14.826 14.772 1.00 94.12 295 GLY A C 1
ATOM 2166 O O . GLY A 1 295 ? 2.064 -14.660 15.980 1.00 94.12 295 GLY A O 1
ATOM 2167 N N . TRP A 1 296 ? 1.755 -13.786 13.946 1.00 97.06 296 TRP A N 1
ATOM 2168 C CA . TRP A 1 296 ? 1.585 -12.406 14.422 1.00 97.06 296 TRP A CA 1
ATOM 2169 C C . TRP A 1 296 ? 0.117 -12.043 14.677 1.00 97.06 296 TRP A C 1
ATOM 2171 O O . TRP A 1 296 ? -0.766 -12.589 14.015 1.00 97.06 296 TRP A O 1
ATOM 2181 N N . PRO A 1 297 ? -0.158 -11.058 15.554 1.00 97.69 297 PRO A N 1
ATOM 2182 C CA . PRO A 1 297 ? -1.425 -10.342 15.529 1.00 97.69 297 PRO A CA 1
ATOM 2183 C C . PRO A 1 297 ? -1.503 -9.483 14.267 1.00 97.69 297 PRO A C 1
ATOM 2185 O O . PRO A 1 297 ? -0.595 -8.695 13.984 1.00 97.69 297 PRO A O 1
ATOM 2188 N N . VAL A 1 298 ? -2.591 -9.627 13.510 1.00 98.50 298 VAL A N 1
ATOM 2189 C CA . VAL A 1 298 ? -2.785 -8.966 12.215 1.00 98.50 298 VAL A CA 1
ATOM 2190 C C . VAL A 1 298 ? -4.163 -8.331 12.145 1.00 98.50 298 VAL A C 1
ATOM 2192 O O . VAL A 1 298 ? -5.178 -9.019 12.144 1.00 98.50 298 VAL A O 1
ATOM 2195 N N . THR A 1 299 ? -4.196 -7.004 12.040 1.00 98.69 299 THR A N 1
ATOM 2196 C CA . THR A 1 299 ? -5.425 -6.269 11.725 1.00 98.69 299 THR A CA 1
ATOM 2197 C C . THR A 1 299 ? -5.555 -6.088 10.219 1.00 98.69 299 THR A C 1
ATOM 2199 O O . THR A 1 299 ? -4.843 -5.275 9.626 1.00 98.69 299 THR A O 1
ATOM 2202 N N . VAL A 1 300 ? -6.485 -6.812 9.603 1.00 98.62 300 VAL A N 1
ATOM 2203 C CA . VAL A 1 300 ? -6.834 -6.657 8.189 1.00 98.62 300 VAL A CA 1
ATOM 2204 C C . VAL A 1 300 ? -7.928 -5.611 8.046 1.00 98.62 300 VAL A C 1
ATOM 2206 O O . VAL A 1 300 ? -9.002 -5.748 8.632 1.00 98.62 300 VAL A O 1
ATOM 2209 N N . ARG A 1 301 ? -7.662 -4.556 7.272 1.00 98.56 301 ARG A N 1
ATOM 2210 C CA . ARG A 1 301 ? -8.669 -3.544 6.951 1.00 98.56 301 ARG A CA 1
ATOM 2211 C C . ARG A 1 301 ? -9.486 -3.988 5.742 1.00 98.56 301 ARG A C 1
ATOM 2213 O O . ARG A 1 301 ? -8.906 -4.461 4.766 1.00 98.56 301 ARG A O 1
ATOM 2220 N N . LEU A 1 302 ? -10.808 -3.829 5.792 1.00 98.56 302 LEU A N 1
ATOM 2221 C CA . LEU A 1 302 ? -11.651 -4.022 4.605 1.00 98.56 302 LEU A CA 1
ATOM 2222 C C . LEU A 1 302 ? -11.291 -3.013 3.501 1.00 98.56 302 LEU A C 1
ATOM 2224 O O . LEU A 1 302 ? -10.505 -2.094 3.738 1.00 98.56 302 LEU A O 1
ATOM 2228 N N . LEU A 1 303 ? -11.823 -3.213 2.289 1.00 97.56 303 LEU A N 1
ATOM 2229 C CA . LEU A 1 303 ? -11.523 -2.327 1.159 1.00 97.56 303 LEU A CA 1
ATOM 2230 C C . LEU A 1 303 ? -11.871 -0.872 1.503 1.00 97.56 303 LEU A C 1
ATOM 2232 O O . LEU A 1 303 ? -13.010 -0.551 1.832 1.00 97.56 303 LEU A O 1
ATOM 2236 N N . ASP A 1 304 ? -10.869 -0.003 1.402 1.00 95.25 304 ASP A N 1
ATOM 2237 C CA . ASP A 1 304 ? -10.978 1.441 1.597 1.00 95.25 304 ASP A CA 1
ATOM 2238 C C . ASP A 1 304 ? -10.911 2.143 0.235 1.00 95.25 304 ASP A C 1
ATOM 2240 O O . ASP A 1 304 ? -9.865 2.643 -0.182 1.00 95.25 304 ASP A O 1
ATOM 2244 N N . PHE A 1 305 ? -12.029 2.116 -0.488 1.00 94.25 305 PHE A N 1
ATOM 2245 C CA . PHE A 1 305 ? -12.204 2.821 -1.760 1.00 94.25 305 PHE A CA 1
ATOM 2246 C C . PHE A 1 305 ? -12.843 4.190 -1.544 1.00 94.25 305 PHE A C 1
ATOM 2248 O O . PHE A 1 305 ? -13.890 4.480 -2.114 1.00 94.25 305 PHE A O 1
ATOM 2255 N N . ALA A 1 306 ? -12.249 5.008 -0.683 1.00 87.12 306 ALA A N 1
ATOM 2256 C CA . ALA A 1 306 ? -12.673 6.380 -0.433 1.00 87.12 306 ALA A CA 1
ATOM 2257 C C . ALA A 1 306 ? -11.596 7.384 -0.873 1.00 87.12 306 ALA A C 1
ATOM 2259 O O . ALA A 1 306 ? -10.444 7.018 -1.131 1.00 87.12 306 ALA A O 1
ATOM 2260 N N . ASN A 1 307 ? -11.977 8.661 -0.928 1.00 82.81 307 ASN A N 1
ATOM 2261 C CA . ASN A 1 307 ? -11.083 9.787 -1.198 1.00 82.81 307 ASN A CA 1
ATOM 2262 C C . ASN A 1 307 ? -10.303 9.613 -2.518 1.00 82.81 307 ASN A C 1
ATOM 2264 O O . ASN A 1 307 ? -10.888 9.452 -3.585 1.00 82.81 307 ASN A O 1
ATOM 2268 N N . ASP A 1 308 ? -8.976 9.623 -2.458 1.00 75.50 308 ASP A N 1
ATOM 2269 C CA . ASP A 1 308 ? -8.055 9.520 -3.590 1.00 75.50 308 ASP A CA 1
ATOM 2270 C C . ASP A 1 308 ? -7.921 8.096 -4.170 1.00 75.50 308 ASP A C 1
ATOM 2272 O O . ASP A 1 308 ? -7.227 7.890 -5.166 1.00 75.50 308 ASP A O 1
ATOM 2276 N N . LYS A 1 309 ? -8.590 7.103 -3.570 1.00 81.81 309 LYS A N 1
ATOM 2277 C CA . LYS A 1 309 ? -8.416 5.671 -3.873 1.00 81.81 309 LYS A CA 1
ATOM 2278 C C . LYS A 1 309 ? -9.638 5.028 -4.530 1.00 81.81 309 LYS A C 1
ATOM 2280 O O . LYS A 1 309 ? -9.795 3.808 -4.482 1.00 81.81 309 LYS A O 1
ATOM 2285 N N . VAL A 1 310 ? -10.524 5.832 -5.116 1.00 87.88 310 VAL A N 1
ATOM 2286 C CA . VAL A 1 310 ? -11.756 5.344 -5.750 1.00 87.88 310 VAL A CA 1
ATOM 2287 C C . VAL A 1 310 ? -11.437 4.719 -7.121 1.00 87.88 310 VAL A C 1
ATOM 2289 O O . VAL A 1 310 ? -10.975 5.431 -8.025 1.00 87.88 310 VAL A O 1
ATOM 2292 N N . PRO A 1 311 ? -11.677 3.404 -7.312 1.00 88.38 311 PRO A N 1
ATOM 2293 C CA . PRO A 1 311 ? -11.433 2.738 -8.584 1.00 88.38 311 PRO A CA 1
ATOM 2294 C C . PRO A 1 311 ? -12.406 3.227 -9.669 1.00 88.38 311 PRO A C 1
ATOM 2296 O O . PRO A 1 311 ? -13.505 3.680 -9.342 1.00 88.38 311 PRO A O 1
ATOM 2299 N N . PRO A 1 312 ? -12.043 3.126 -10.965 1.00 87.56 312 PRO A N 1
ATOM 2300 C CA . PRO A 1 312 ? -12.835 3.655 -12.078 1.00 87.56 312 PRO A CA 1
ATOM 2301 C C . PRO A 1 312 ? -14.333 3.328 -12.032 1.00 87.56 312 PRO A C 1
ATOM 2303 O O . PRO A 1 312 ? -15.150 4.212 -12.263 1.00 87.56 312 PRO A O 1
ATOM 2306 N N . PHE A 1 313 ? -14.697 2.094 -11.674 1.00 89.31 313 PHE A N 1
ATOM 2307 C CA . PHE A 1 313 ? -16.091 1.635 -11.656 1.00 89.31 313 PHE A CA 1
ATOM 2308 C C . PHE A 1 313 ? -16.951 2.216 -10.520 1.00 89.31 313 PHE A C 1
ATOM 2310 O O . PHE A 1 313 ? -18.168 2.066 -10.556 1.00 89.31 313 PHE A O 1
ATOM 2317 N N . LEU A 1 314 ? -16.344 2.873 -9.525 1.00 91.75 314 LEU A N 1
ATOM 2318 C CA . LEU A 1 314 ? -17.048 3.521 -8.409 1.00 91.75 314 LEU A CA 1
ATOM 2319 C C . LEU A 1 314 ? -17.083 5.050 -8.521 1.00 91.75 314 LEU A C 1
ATOM 2321 O O . LEU A 1 314 ? -17.654 5.704 -7.656 1.00 91.75 314 LEU A O 1
ATOM 2325 N N . ARG A 1 315 ? -16.486 5.642 -9.565 1.00 86.31 315 ARG A N 1
ATOM 2326 C CA . ARG A 1 315 ? -16.376 7.109 -9.688 1.00 86.31 315 ARG A CA 1
ATOM 2327 C C . ARG A 1 315 ? -17.713 7.816 -9.897 1.00 86.31 315 ARG A C 1
ATOM 2329 O O . ARG A 1 315 ? -17.870 8.941 -9.445 1.00 86.31 315 ARG A O 1
ATOM 2336 N N . GLU A 1 316 ? -18.659 7.147 -10.546 1.00 83.50 316 GLU A N 1
ATOM 2337 C CA . GLU A 1 316 ? -19.986 7.688 -10.874 1.00 83.50 316 GLU A CA 1
ATOM 2338 C C . GLU A 1 316 ? -21.048 7.358 -9.798 1.00 83.50 316 GLU A C 1
ATOM 2340 O O . GLU A 1 316 ? -22.245 7.497 -10.040 1.00 83.50 316 GLU A O 1
ATOM 2345 N N . GLY A 1 317 ? -20.646 6.871 -8.613 1.00 82.88 317 GLY A N 1
ATOM 2346 C CA . GLY A 1 317 ? -21.569 6.352 -7.598 1.00 82.88 317 GLY A CA 1
ATOM 2347 C C . GLY A 1 317 ? -21.066 6.471 -6.154 1.00 82.88 317 GLY A C 1
ATOM 2348 O O . GLY A 1 317 ? -20.076 7.154 -5.892 1.00 82.88 317 GLY A O 1
ATOM 2349 N N . PRO A 1 318 ? -21.756 5.834 -5.182 1.00 85.06 318 PRO A N 1
ATOM 2350 C CA . PRO A 1 318 ? -21.271 5.783 -3.808 1.00 85.06 318 PRO A CA 1
ATOM 2351 C C . PRO A 1 318 ? -19.912 5.076 -3.760 1.00 85.06 318 PRO A C 1
ATOM 2353 O O . PRO A 1 318 ? -19.680 4.098 -4.469 1.00 85.06 318 PRO A O 1
ATOM 2356 N N . ALA A 1 319 ? -19.036 5.557 -2.883 1.00 88.88 319 ALA A N 1
ATOM 2357 C CA . ALA A 1 319 ? -17.691 5.035 -2.677 1.00 88.88 319 ALA A CA 1
ATOM 2358 C C . ALA A 1 319 ? -17.488 4.619 -1.206 1.00 88.88 319 ALA A C 1
ATOM 2360 O O . ALA A 1 319 ? -18.333 4.884 -0.349 1.00 88.88 319 ALA A O 1
ATOM 2361 N N . GLY A 1 320 ? -16.375 3.952 -0.904 1.00 91.62 320 GLY A N 1
ATOM 2362 C CA . GLY A 1 320 ? -16.020 3.525 0.451 1.00 91.62 320 GLY A CA 1
ATOM 2363 C C . GLY A 1 320 ? -16.908 2.410 1.017 1.00 91.62 320 GLY A C 1
ATOM 2364 O O . GLY A 1 320 ? -17.402 1.544 0.291 1.00 91.62 320 GLY A O 1
ATOM 2365 N N . LEU A 1 321 ? -17.097 2.424 2.339 1.00 95.56 321 LEU A N 1
ATOM 2366 C CA . LEU A 1 321 ? -17.868 1.408 3.059 1.00 95.56 321 LEU A CA 1
ATOM 2367 C C . LEU A 1 321 ? -19.329 1.285 2.578 1.00 95.56 321 LEU A C 1
ATOM 2369 O O . LEU A 1 321 ? -19.766 0.147 2.393 1.00 95.56 321 LEU A O 1
ATOM 2373 N N . PRO A 1 322 ? -20.080 2.376 2.308 1.00 95.06 322 PRO A N 1
ATOM 2374 C CA . PRO A 1 322 ? -21.438 2.268 1.772 1.00 95.06 322 PRO A CA 1
ATOM 2375 C C . PRO A 1 322 ? -21.510 1.484 0.457 1.00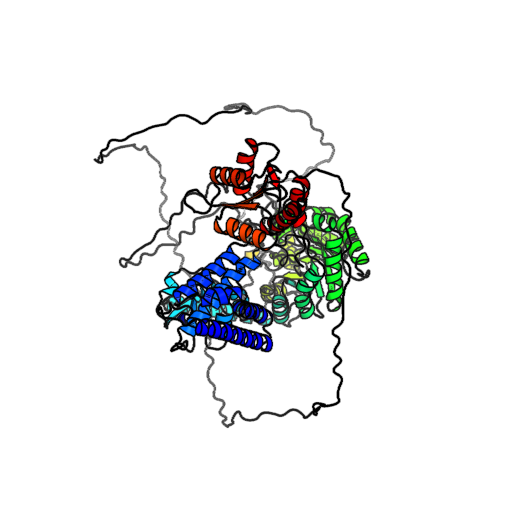 95.06 322 PRO A C 1
ATOM 2377 O O . PRO A 1 322 ? -22.397 0.649 0.287 1.00 95.06 322 PRO A O 1
ATOM 2380 N N . ALA A 1 323 ? -20.550 1.698 -0.449 1.00 95.31 323 ALA A N 1
ATOM 2381 C CA . ALA A 1 323 ? -20.475 0.975 -1.718 1.00 95.31 323 ALA A CA 1
ATOM 2382 C C . ALA A 1 323 ? -20.228 -0.525 -1.508 1.00 95.31 323 ALA A C 1
ATOM 2384 O O . ALA A 1 323 ? -20.865 -1.358 -2.149 1.00 95.31 323 ALA A O 1
ATOM 2385 N N . LEU A 1 324 ? -19.332 -0.867 -0.576 1.00 97.19 324 LEU A N 1
ATOM 2386 C CA . LEU A 1 324 ? -19.026 -2.255 -0.236 1.00 97.19 324 LEU A CA 1
ATOM 2387 C C . LEU A 1 324 ? -20.214 -2.957 0.440 1.00 97.19 324 LEU A C 1
ATOM 2389 O O . LEU A 1 324 ? -20.502 -4.108 0.128 1.00 97.19 324 LEU A O 1
ATOM 2393 N N . LEU A 1 325 ? -20.935 -2.269 1.331 1.00 96.88 325 LEU A N 1
ATOM 2394 C CA . LEU A 1 325 ? -22.150 -2.795 1.967 1.00 96.88 325 LEU A CA 1
ATOM 2395 C C . LEU A 1 325 ? -23.296 -2.991 0.965 1.00 96.88 325 LEU A C 1
ATOM 2397 O O . LEU A 1 325 ? -24.082 -3.924 1.116 1.00 96.88 325 LEU A O 1
ATOM 2401 N N . ALA A 1 326 ? -23.374 -2.149 -0.069 1.00 96.31 326 ALA A N 1
ATOM 2402 C CA . ALA A 1 326 ? -24.320 -2.306 -1.172 1.00 96.31 326 ALA A CA 1
ATOM 2403 C C . ALA A 1 326 ? -23.945 -3.447 -2.142 1.00 96.31 326 ALA A C 1
ATOM 2405 O O . ALA A 1 326 ? -24.777 -3.853 -2.953 1.00 96.31 326 ALA A O 1
ATOM 2406 N N . ALA A 1 327 ? -22.725 -3.987 -2.048 1.00 96.56 327 ALA A N 1
ATOM 2407 C CA . ALA A 1 327 ? -22.217 -5.096 -2.852 1.00 96.56 327 ALA A CA 1
ATOM 2408 C C . ALA A 1 327 ? -21.945 -6.340 -1.972 1.00 96.56 327 ALA A C 1
ATOM 2410 O O . ALA A 1 327 ? -20.784 -6.705 -1.750 1.00 96.56 327 ALA A O 1
ATOM 2411 N N . PRO A 1 328 ? -22.991 -7.025 -1.464 1.00 95.94 328 PRO A N 1
ATOM 2412 C CA . PRO A 1 328 ? -22.845 -8.103 -0.481 1.00 95.94 328 PRO A CA 1
ATOM 2413 C C . PRO A 1 328 ? -21.983 -9.271 -0.976 1.00 95.94 328 PRO A C 1
ATOM 2415 O O . PRO A 1 328 ? -21.231 -9.841 -0.188 1.00 95.94 328 PRO A O 1
ATOM 2418 N N . ASP A 1 329 ? -22.022 -9.589 -2.273 1.00 97.38 329 ASP A N 1
ATOM 2419 C CA . ASP A 1 329 ? -21.178 -10.637 -2.857 1.00 97.38 329 ASP A CA 1
ATOM 2420 C C . ASP A 1 329 ? -19.688 -10.267 -2.831 1.00 97.38 329 ASP A C 1
ATOM 2422 O O . ASP A 1 329 ? -18.847 -11.117 -2.528 1.00 97.38 329 ASP A O 1
ATOM 2426 N N . ALA A 1 330 ? -19.354 -8.995 -3.079 1.00 97.50 330 ALA A N 1
ATOM 2427 C CA . ALA A 1 330 ? -17.981 -8.494 -3.005 1.00 97.50 330 ALA A CA 1
ATOM 2428 C C . ALA A 1 330 ? -17.468 -8.502 -1.557 1.00 97.50 330 ALA A C 1
ATOM 2430 O O . ALA A 1 330 ? -16.364 -8.979 -1.283 1.00 97.50 330 ALA A O 1
ATOM 2431 N N . LEU A 1 331 ? -18.298 -8.053 -0.608 1.00 98.44 331 LEU A N 1
ATOM 2432 C CA . LEU A 1 331 ? -17.980 -8.122 0.818 1.00 98.44 331 LEU A CA 1
ATOM 2433 C C . LEU A 1 331 ? -17.779 -9.575 1.277 1.00 98.44 331 LEU A C 1
ATOM 2435 O O . LEU A 1 331 ? -16.787 -9.880 1.940 1.00 98.44 331 LEU A O 1
ATOM 2439 N N . ALA A 1 332 ? -18.673 -10.488 0.894 1.00 98.12 332 ALA A N 1
ATOM 2440 C CA . ALA A 1 332 ? -18.562 -11.904 1.230 1.00 98.12 332 ALA A CA 1
ATOM 2441 C C . ALA A 1 332 ? -17.294 -12.536 0.633 1.00 98.12 332 ALA A C 1
ATOM 2443 O O . ALA A 1 332 ? -16.595 -13.279 1.325 1.00 98.12 332 ALA A O 1
ATOM 2444 N N . ALA A 1 333 ? -16.960 -12.217 -0.621 1.00 98.19 333 ALA A N 1
ATOM 2445 C CA . ALA A 1 333 ? -15.738 -12.672 -1.277 1.00 98.19 333 ALA A CA 1
ATOM 2446 C C . ALA A 1 333 ? -14.474 -12.204 -0.536 1.00 98.19 333 ALA A C 1
ATOM 2448 O O . ALA A 1 333 ? -13.567 -13.007 -0.288 1.00 98.19 333 ALA A O 1
ATOM 2449 N N . GLN A 1 334 ? -14.430 -10.933 -0.123 1.00 98.56 334 GLN A N 1
ATOM 2450 C CA . GLN A 1 334 ? -13.335 -10.402 0.685 1.00 98.56 334 GLN A CA 1
ATOM 2451 C C . GLN A 1 334 ? -13.235 -11.127 2.034 1.00 98.56 334 GLN A C 1
ATOM 2453 O O . GLN A 1 334 ? -12.157 -11.589 2.416 1.00 98.56 334 GLN A O 1
ATOM 2458 N N . LEU A 1 335 ? -14.352 -11.254 2.753 1.00 98.56 335 LEU A N 1
ATOM 2459 C CA . LEU A 1 335 ? -14.387 -11.855 4.085 1.00 98.56 335 LEU A CA 1
ATOM 2460 C C . LEU A 1 335 ? -13.986 -13.332 4.070 1.00 98.56 335 LEU A C 1
ATOM 2462 O O . LEU A 1 335 ? -13.175 -13.733 4.902 1.00 98.56 335 LEU A O 1
ATOM 2466 N N . ARG A 1 336 ? -14.465 -14.133 3.109 1.00 98.25 336 ARG A N 1
ATOM 2467 C CA . ARG A 1 336 ? -14.063 -15.546 2.971 1.00 98.25 336 ARG A CA 1
ATOM 2468 C C . ARG A 1 336 ? -12.557 -15.689 2.766 1.00 98.25 336 ARG A C 1
ATOM 2470 O O . ARG A 1 336 ? -11.927 -16.516 3.426 1.00 98.25 336 ARG A O 1
ATOM 2477 N N . ALA A 1 337 ? -11.961 -14.855 1.911 1.00 98.00 337 ALA A N 1
ATOM 2478 C CA . ALA A 1 337 ? -10.517 -14.858 1.693 1.00 98.00 337 ALA A CA 1
ATOM 2479 C C . ALA A 1 337 ? -9.736 -14.471 2.963 1.00 98.00 337 ALA A C 1
ATOM 2481 O O . ALA A 1 337 ? -8.747 -15.130 3.293 1.00 98.00 337 ALA A O 1
ATOM 2482 N N . ILE A 1 338 ? -10.187 -13.435 3.684 1.00 98.31 338 ILE A N 1
ATOM 2483 C CA . ILE A 1 338 ? -9.574 -12.982 4.943 1.00 98.31 338 ILE A CA 1
ATOM 2484 C C . ILE A 1 338 ? -9.661 -14.071 6.016 1.00 98.31 338 ILE A C 1
ATOM 2486 O O . ILE A 1 338 ? -8.657 -14.369 6.657 1.00 98.31 338 ILE A O 1
ATOM 2490 N N . LEU A 1 339 ? -10.836 -14.669 6.213 1.00 97.62 339 LEU A N 1
ATOM 2491 C CA . LEU A 1 339 ? -11.076 -15.675 7.249 1.00 97.62 339 LEU A CA 1
ATOM 2492 C C . LEU A 1 339 ? -10.291 -16.961 6.990 1.00 97.62 339 LEU A C 1
ATOM 2494 O O . LEU A 1 339 ? -9.730 -17.533 7.923 1.00 97.62 339 LEU A O 1
ATOM 2498 N N . ASP A 1 340 ? -10.225 -17.410 5.737 1.00 95.88 340 ASP A N 1
ATOM 2499 C CA . ASP A 1 340 ? -9.515 -18.640 5.399 1.00 95.88 340 ASP A CA 1
ATOM 2500 C C . ASP A 1 340 ? -7.994 -18.490 5.531 1.00 95.88 340 ASP A C 1
ATOM 2502 O O . ASP A 1 340 ? -7.341 -19.278 6.216 1.00 95.88 340 ASP A O 1
ATOM 2506 N N . LEU A 1 341 ? -7.421 -17.438 4.937 1.00 96.06 341 LEU A N 1
ATOM 2507 C CA . LEU A 1 341 ? -5.983 -17.169 5.042 1.00 96.06 341 LEU A CA 1
ATOM 2508 C C . LEU A 1 341 ? -5.578 -16.714 6.451 1.00 96.06 341 LEU A C 1
ATOM 2510 O O . LEU A 1 341 ? -4.447 -16.942 6.880 1.00 96.06 341 LEU A O 1
ATOM 2514 N N . GLY A 1 342 ? -6.503 -16.091 7.181 1.00 95.44 342 GLY A N 1
ATOM 2515 C CA . GLY A 1 342 ? -6.296 -15.578 8.529 1.00 95.44 342 GLY A CA 1
ATOM 2516 C C . GLY A 1 342 ? -6.127 -16.654 9.601 1.00 95.44 342 GLY A C 1
ATOM 2517 O O . GLY A 1 342 ? -5.694 -16.332 10.700 1.00 95.44 342 GLY A O 1
ATOM 2518 N N . ARG A 1 343 ? -6.385 -17.936 9.301 1.00 93.25 343 ARG A N 1
ATOM 2519 C CA . ARG A 1 343 ? -6.202 -19.053 10.253 1.00 93.25 343 ARG A CA 1
ATOM 2520 C C . ARG A 1 343 ? -4.764 -19.210 10.758 1.00 93.25 343 ARG A C 1
ATOM 2522 O O . ARG A 1 343 ? -4.553 -19.817 11.802 1.00 93.25 343 ARG A O 1
ATOM 2529 N N . ALA A 1 344 ? -3.783 -18.703 10.011 1.00 90.50 344 ALA A N 1
ATOM 2530 C CA . ALA A 1 344 ? -2.363 -18.769 10.361 1.00 90.50 344 ALA A CA 1
ATOM 2531 C C . ALA A 1 344 ? -1.883 -17.599 11.248 1.00 90.50 344 ALA A C 1
ATOM 2533 O O . ALA A 1 344 ? -0.709 -17.560 11.625 1.00 90.50 344 ALA A O 1
ATOM 2534 N N . VAL A 1 345 ? -2.755 -16.635 11.564 1.00 96.50 345 VAL A N 1
ATOM 2535 C CA . VAL A 1 345 ? -2.430 -15.413 12.317 1.00 96.50 345 VAL A CA 1
ATOM 2536 C C . VAL A 1 345 ? -3.457 -15.161 13.423 1.00 96.50 345 VAL A C 1
ATOM 2538 O O . VAL A 1 345 ? -4.548 -15.725 13.413 1.00 96.50 345 VAL A O 1
ATOM 2541 N N . ASP A 1 346 ? -3.126 -14.288 14.373 1.00 96.50 346 ASP A N 1
ATOM 2542 C CA . ASP A 1 346 ? -4.110 -13.753 15.320 1.00 96.50 346 ASP A CA 1
ATOM 2543 C C . ASP A 1 346 ? -4.890 -12.617 14.630 1.00 96.50 346 ASP A C 1
ATOM 2545 O O . ASP A 1 346 ? -4.486 -11.448 14.612 1.00 96.50 346 ASP A O 1
ATOM 2549 N N . LEU A 1 347 ? -5.945 -13.017 13.912 1.00 97.62 347 LEU A N 1
ATOM 2550 C CA . LEU A 1 347 ? -6.701 -12.180 12.983 1.00 97.62 347 LEU A CA 1
ATOM 2551 C C . LEU A 1 347 ? -7.640 -11.205 13.705 1.00 97.62 347 LEU A C 1
ATOM 2553 O O . LEU A 1 347 ? -8.469 -11.602 14.519 1.00 97.62 347 LEU A O 1
ATOM 2557 N N . ARG A 1 348 ? -7.611 -9.942 13.274 1.00 98.12 348 ARG A N 1
ATOM 2558 C CA . ARG A 1 348 ? -8.608 -8.906 13.575 1.00 98.12 348 ARG A CA 1
ATOM 2559 C C . ARG A 1 348 ? -9.093 -8.267 12.279 1.00 98.12 348 ARG A C 1
ATOM 2561 O O . ARG A 1 348 ? -8.290 -8.044 11.374 1.00 98.12 348 ARG A O 1
ATOM 2568 N N . ILE A 1 349 ? -10.374 -7.923 12.198 1.00 98.62 349 ILE A N 1
ATOM 2569 C CA . ILE A 1 349 ? -10.960 -7.238 11.039 1.00 98.62 349 ILE A CA 1
ATOM 2570 C C . ILE A 1 349 ? -11.283 -5.799 11.429 1.00 98.62 349 ILE A C 1
ATOM 2572 O O . ILE A 1 349 ? -11.900 -5.553 12.462 1.00 98.62 349 ILE A O 1
ATOM 2576 N N . MET A 1 350 ? -10.854 -4.840 10.613 1.00 98.56 350 MET A N 1
ATOM 2577 C CA . MET A 1 350 ? -11.101 -3.418 10.831 1.00 98.56 350 MET A CA 1
ATOM 2578 C C . MET A 1 350 ? -11.901 -2.819 9.681 1.00 98.56 350 MET A C 1
ATOM 2580 O O . MET A 1 350 ? -11.545 -2.976 8.513 1.00 98.56 350 MET A O 1
ATOM 2584 N N . VAL A 1 351 ? -12.960 -2.095 10.027 1.00 98.56 351 VAL A N 1
ATOM 2585 C CA . VAL A 1 351 ? -13.847 -1.429 9.072 1.00 98.56 351 VAL A CA 1
ATOM 2586 C C . VAL A 1 351 ? -13.381 0.020 8.855 1.00 98.56 351 VAL A C 1
ATOM 2588 O O . VAL A 1 351 ? -13.350 0.768 9.836 1.00 98.56 351 VAL A O 1
ATOM 2591 N N . PRO A 1 352 ? -12.970 0.415 7.630 1.00 97.62 352 PRO A N 1
ATOM 2592 C CA . PRO A 1 352 ? -12.621 1.799 7.303 1.00 97.62 352 PRO A CA 1
ATOM 2593 C C . PRO A 1 352 ? -13.869 2.673 7.143 1.00 97.62 352 PRO A C 1
ATOM 2595 O O . PRO A 1 352 ? -14.955 2.153 6.890 1.00 97.62 352 PRO A O 1
ATOM 2598 N N . MET A 1 353 ? -13.694 3.992 7.235 1.00 95.00 353 MET A N 1
ATOM 2599 C CA . MET A 1 353 ? -14.689 5.021 6.906 1.00 95.00 353 MET A CA 1
ATOM 2600 C C . MET A 1 353 ? -16.062 4.794 7.555 1.00 95.00 353 MET A C 1
ATOM 2602 O O . MET A 1 353 ? -17.094 5.108 6.966 1.00 95.00 353 MET A O 1
ATOM 2606 N N . VAL A 1 354 ? -16.090 4.224 8.765 1.00 96.31 354 VAL A N 1
ATOM 2607 C CA . VAL A 1 354 ? -17.349 4.018 9.485 1.00 96.31 354 VAL A CA 1
ATOM 2608 C C . VAL A 1 354 ? -17.933 5.377 9.865 1.00 96.31 354 VAL A C 1
ATOM 2610 O O . VAL A 1 354 ? -17.203 6.307 10.208 1.00 96.31 354 VAL A O 1
ATOM 2613 N N . THR A 1 355 ? -19.252 5.487 9.841 1.00 96.25 355 THR A N 1
ATOM 2614 C CA . THR A 1 355 ? -19.985 6.688 10.258 1.00 96.25 355 THR A CA 1
ATOM 2615 C C . THR A 1 355 ? -21.055 6.367 11.296 1.00 96.25 355 THR A C 1
ATOM 2617 O O . THR A 1 355 ? -21.379 7.223 12.117 1.00 96.25 355 THR A O 1
ATOM 2620 N N . ALA A 1 356 ? -21.555 5.125 11.328 1.00 95.94 356 ALA A N 1
ATOM 2621 C CA . ALA A 1 356 ? -22.609 4.705 12.245 1.00 95.94 356 ALA A CA 1
ATOM 2622 C C . ALA A 1 356 ? -22.430 3.274 12.781 1.00 95.94 356 ALA A C 1
ATOM 2624 O O . ALA A 1 356 ? -21.901 2.377 12.123 1.00 95.94 356 ALA A O 1
ATOM 2625 N N . ALA A 1 357 ? -22.983 3.010 13.969 1.00 96.69 357 ALA A N 1
ATOM 2626 C CA . ALA A 1 357 ? -22.965 1.675 14.573 1.00 96.69 357 ALA A CA 1
ATOM 2627 C C . ALA A 1 357 ? -23.731 0.620 13.751 1.00 96.69 357 ALA A C 1
ATOM 2629 O O . ALA A 1 357 ? -23.433 -0.570 13.845 1.00 96.69 357 ALA A O 1
ATOM 2630 N N . ALA A 1 358 ? -24.714 1.032 12.941 1.00 97.38 358 ALA A N 1
ATOM 2631 C CA . ALA A 1 358 ? -25.459 0.134 12.058 1.00 97.38 358 ALA A CA 1
ATOM 2632 C C . ALA A 1 358 ? -24.567 -0.506 10.981 1.00 97.38 358 ALA A C 1
ATOM 2634 O O . ALA A 1 358 ? -24.676 -1.708 10.747 1.00 97.38 358 ALA A O 1
ATOM 2635 N N . GLU A 1 359 ? -23.638 0.257 10.399 1.00 97.31 359 GLU A N 1
ATOM 2636 C CA . GLU A 1 359 ? -22.691 -0.239 9.393 1.00 97.31 359 GLU A CA 1
ATOM 2637 C C . GLU A 1 359 ? -21.779 -1.312 9.993 1.00 97.31 359 GLU A C 1
ATOM 2639 O O . GLU A 1 359 ? -21.588 -2.382 9.417 1.00 97.31 359 GLU A O 1
ATOM 2644 N N . LEU A 1 360 ? -21.289 -1.080 11.215 1.00 96.62 360 LEU A N 1
ATOM 2645 C CA . LEU A 1 360 ? -20.453 -2.048 11.918 1.00 96.62 360 LEU A CA 1
ATOM 2646 C C . LEU A 1 360 ? -21.216 -3.335 12.277 1.00 96.62 360 LEU A C 1
ATOM 2648 O O . LEU A 1 360 ? -20.651 -4.428 12.199 1.00 96.62 360 LEU A O 1
ATOM 2652 N N . ARG A 1 361 ? -22.506 -3.233 12.635 1.00 96.81 361 ARG A N 1
ATOM 2653 C CA . ARG A 1 361 ? -23.371 -4.411 12.844 1.00 96.81 361 ARG A CA 1
ATOM 2654 C C . ARG A 1 361 ? -23.566 -5.199 11.550 1.00 96.81 361 ARG A C 1
ATOM 2656 O O . ARG A 1 361 ? -23.496 -6.424 11.597 1.00 96.81 361 ARG A O 1
ATOM 2663 N N . ALA A 1 362 ? -23.766 -4.516 10.422 1.00 97.31 362 ALA A N 1
ATOM 2664 C CA . ALA A 1 362 ? -23.907 -5.157 9.116 1.00 97.31 362 ALA A CA 1
ATOM 2665 C C . ALA A 1 362 ? -22.636 -5.928 8.728 1.00 97.31 362 ALA A C 1
ATOM 2667 O O . ALA A 1 362 ? -22.717 -7.097 8.357 1.00 97.31 362 ALA A O 1
ATOM 2668 N N . VAL A 1 363 ? -21.453 -5.331 8.919 1.00 97.56 363 VAL A N 1
ATOM 2669 C CA . VAL A 1 363 ? -20.182 -6.038 8.693 1.00 97.56 363 VAL A CA 1
ATOM 2670 C C . VAL A 1 363 ? -20.034 -7.236 9.632 1.00 97.56 363 VAL A C 1
ATOM 2672 O O . VAL A 1 363 ? -19.638 -8.310 9.187 1.00 97.56 363 VAL A O 1
ATOM 2675 N N . ARG A 1 364 ? -20.367 -7.100 10.922 1.00 96.12 364 ARG A N 1
ATOM 2676 C CA . ARG A 1 364 ? -20.291 -8.224 11.872 1.00 96.12 364 ARG A CA 1
ATOM 2677 C C . ARG A 1 364 ? -21.211 -9.381 11.469 1.00 96.12 364 ARG A C 1
ATOM 2679 O O . ARG A 1 364 ? -20.800 -10.532 11.590 1.00 96.12 364 ARG A O 1
ATOM 2686 N N . ALA A 1 365 ? -22.418 -9.088 10.986 1.00 95.94 365 ALA A N 1
ATOM 2687 C CA . ALA A 1 365 ? -23.318 -10.106 10.449 1.00 95.94 365 ALA A CA 1
ATOM 2688 C C . ALA A 1 365 ? -22.688 -10.812 9.236 1.00 95.94 365 ALA A C 1
ATOM 2690 O O . ALA A 1 365 ? -22.570 -12.033 9.243 1.00 95.94 365 ALA A O 1
ATOM 2691 N N . ALA A 1 366 ? -22.148 -10.048 8.280 1.00 97.19 366 ALA A N 1
ATOM 2692 C CA . ALA A 1 366 ? -21.470 -10.598 7.106 1.00 97.19 366 ALA A CA 1
ATOM 2693 C C . ALA A 1 366 ? -20.238 -11.458 7.461 1.00 97.19 366 ALA A C 1
ATOM 2695 O O . ALA A 1 366 ? -19.973 -12.462 6.801 1.00 97.19 366 ALA A O 1
ATOM 2696 N N . VAL A 1 367 ? -19.491 -11.107 8.518 1.00 97.50 367 VAL A N 1
ATOM 2697 C CA . VAL A 1 367 ? -18.398 -11.946 9.049 1.00 97.50 367 VAL A CA 1
ATOM 2698 C C . VAL A 1 367 ? -18.940 -13.290 9.533 1.00 97.50 367 VAL A C 1
ATOM 2700 O O . VAL A 1 367 ? -18.348 -14.322 9.218 1.00 97.50 367 VAL A O 1
ATOM 2703 N N . GLY A 1 368 ? -20.062 -13.285 10.258 1.00 95.38 368 GLY A N 1
ATOM 2704 C CA . GLY A 1 368 ? -20.754 -14.499 10.693 1.00 95.38 368 GLY A CA 1
ATOM 2705 C C . GLY A 1 368 ? -21.183 -15.377 9.517 1.00 95.38 368 GLY A C 1
ATOM 2706 O O . GLY A 1 368 ? -20.844 -16.560 9.473 1.00 95.38 368 GLY A O 1
ATOM 2707 N N . ASP A 1 369 ? -21.839 -14.777 8.523 1.00 95.19 369 ASP A N 1
ATOM 2708 C CA . ASP A 1 369 ? -22.338 -15.471 7.329 1.00 95.19 369 ASP A CA 1
ATOM 2709 C C . ASP A 1 369 ? -21.206 -16.047 6.459 1.00 95.19 369 ASP A C 1
ATOM 2711 O O . ASP A 1 369 ? -21.355 -17.100 5.837 1.00 95.19 369 ASP A O 1
ATOM 2715 N N . ALA A 1 370 ? -20.035 -15.402 6.447 1.00 95.12 370 ALA A N 1
ATOM 2716 C CA . ALA A 1 370 ? -18.839 -15.888 5.758 1.00 95.12 370 ALA A CA 1
ATOM 2717 C C . ALA A 1 370 ? -18.110 -17.032 6.501 1.00 95.12 370 ALA A C 1
ATOM 2719 O O . ALA A 1 370 ? -17.078 -17.510 6.023 1.00 95.12 370 ALA A O 1
ATOM 2720 N N . GLY A 1 371 ? -18.626 -17.484 7.650 1.00 91.69 371 GLY A N 1
ATOM 2721 C CA . GLY A 1 371 ? -18.046 -18.560 8.460 1.00 91.69 371 GLY A CA 1
ATOM 2722 C C . GLY A 1 371 ? -17.082 -18.081 9.550 1.00 91.69 371 GLY A C 1
ATOM 2723 O O . GLY A 1 371 ? -16.339 -18.887 10.116 1.00 91.69 371 GLY A O 1
ATOM 2724 N N . GLY A 1 372 ? -17.070 -16.781 9.852 1.00 85.12 372 GLY A N 1
ATOM 2725 C CA . GLY A 1 372 ? -16.349 -16.213 10.982 1.00 85.12 372 GLY A CA 1
ATOM 2726 C C . GLY A 1 372 ? -17.067 -16.534 12.290 1.00 85.12 372 GLY A C 1
ATOM 2727 O O . GLY A 1 372 ? -18.235 -16.204 12.474 1.00 85.12 372 GLY A O 1
ATOM 2728 N N . GLY A 1 373 ? -16.374 -17.186 13.223 1.00 77.31 373 GLY A N 1
ATOM 2729 C CA . GLY A 1 373 ? -16.932 -17.431 14.552 1.00 77.31 373 GLY A CA 1
ATOM 2730 C C . GLY A 1 373 ? -17.083 -16.132 15.365 1.00 77.31 373 GLY A C 1
ATOM 2731 O O . GLY A 1 373 ? -16.403 -15.147 15.070 1.00 77.31 373 GLY A O 1
ATOM 2732 N N . PRO A 1 374 ? -17.868 -16.139 16.464 1.00 69.19 374 PRO A N 1
ATOM 2733 C CA . PRO A 1 374 ? -18.020 -14.986 17.366 1.00 69.19 374 PRO A CA 1
ATOM 2734 C C . PRO A 1 374 ? -16.700 -14.461 17.956 1.00 69.19 374 PRO A C 1
ATOM 2736 O O . PRO A 1 374 ? -16.661 -13.365 18.503 1.00 69.19 374 PRO A O 1
ATOM 2739 N N . ALA A 1 375 ? -15.634 -15.261 17.874 1.00 79.31 375 ALA A N 1
ATOM 2740 C CA . ALA A 1 375 ? -14.314 -14.953 18.398 1.00 79.31 375 ALA A CA 1
ATOM 2741 C C . ALA A 1 375 ? -13.479 -14.020 17.504 1.00 79.31 375 ALA A C 1
ATOM 2743 O O . ALA A 1 375 ? -12.485 -13.497 17.996 1.00 79.31 375 ALA A O 1
ATOM 2744 N N . VAL A 1 376 ? -13.829 -13.819 16.224 1.00 93.88 376 VAL A N 1
ATOM 2745 C CA . VAL A 1 376 ? -13.057 -12.931 15.335 1.00 93.88 376 VAL A CA 1
ATOM 2746 C C . VAL A 1 376 ? -13.342 -11.472 15.714 1.00 93.88 376 VAL A C 1
ATOM 2748 O O . VAL A 1 376 ? -14.478 -11.026 15.529 1.00 93.88 376 VAL A O 1
ATOM 2751 N N . PRO A 1 377 ? -12.358 -10.702 16.222 1.00 97.12 377 PRO A N 1
ATOM 2752 C CA . PRO A 1 377 ? -12.602 -9.331 16.644 1.00 97.12 377 PRO A CA 1
ATOM 2753 C C . PRO A 1 377 ? -12.879 -8.427 15.444 1.00 97.12 377 PRO A C 1
ATOM 2755 O O . PRO A 1 377 ? -12.086 -8.378 14.497 1.00 97.12 377 PRO A O 1
ATOM 2758 N N . VAL A 1 378 ? -13.973 -7.671 15.518 1.00 98.06 378 VAL A N 1
ATOM 2759 C CA . VAL A 1 378 ? -14.363 -6.677 14.512 1.00 98.06 378 VAL A CA 1
ATOM 2760 C C . VAL A 1 378 ? -14.308 -5.291 15.144 1.00 98.06 378 VAL A C 1
ATOM 2762 O O . VAL A 1 378 ? -15.044 -4.982 16.082 1.00 98.06 378 VAL A O 1
ATOM 2765 N N . GLY A 1 379 ? -13.408 -4.457 14.638 1.00 98.12 379 GLY A N 1
ATOM 2766 C CA . GLY A 1 379 ? -13.195 -3.088 15.095 1.00 98.12 379 GLY A CA 1
ATOM 2767 C C . GLY A 1 379 ? -13.489 -2.056 14.016 1.00 98.12 379 GLY A C 1
ATOM 2768 O O . GLY A 1 379 ? -13.732 -2.386 12.854 1.00 98.12 379 GLY A O 1
ATOM 2769 N N . ALA A 1 380 ? -13.429 -0.787 14.403 1.00 98.38 380 ALA A N 1
ATOM 2770 C CA . ALA A 1 380 ? -13.643 0.339 13.503 1.00 98.38 380 ALA A CA 1
ATOM 2771 C C . ALA A 1 380 ? -12.406 1.234 13.427 1.00 98.38 380 ALA A C 1
ATOM 2773 O O . ALA A 1 380 ? -11.748 1.505 14.440 1.00 98.38 380 ALA A O 1
ATOM 2774 N N . MET A 1 381 ? -12.112 1.725 12.225 1.00 98.19 381 MET A N 1
ATOM 2775 C CA . MET A 1 381 ? -11.229 2.867 12.075 1.00 98.19 381 MET A CA 1
ATOM 2776 C C . MET A 1 381 ? -12.024 4.139 12.384 1.00 98.19 381 MET A C 1
ATOM 2778 O O . MET A 1 381 ? -13.050 4.404 11.763 1.00 98.19 381 MET A O 1
ATOM 2782 N N . VAL A 1 382 ? -11.572 4.908 13.373 1.00 98.19 382 VAL A N 1
ATOM 2783 C CA . VAL A 1 382 ? -12.156 6.209 13.710 1.00 98.19 382 VAL A CA 1
ATOM 2784 C C . VAL A 1 382 ? -11.383 7.262 12.942 1.00 98.19 382 VAL A C 1
ATOM 2786 O O . VAL A 1 382 ? -10.300 7.689 13.352 1.00 98.19 382 VAL A O 1
ATOM 2789 N N . GLU A 1 383 ? -11.917 7.600 11.777 1.00 95.56 383 GLU A N 1
ATOM 2790 C CA . GLU A 1 383 ? -11.262 8.482 10.815 1.00 95.56 383 GLU A CA 1
ATOM 2791 C C . GLU A 1 383 ? -12.184 9.549 10.219 1.00 95.56 383 GLU A C 1
ATOM 2793 O O . GLU A 1 383 ? -11.721 10.363 9.433 1.00 95.56 383 GLU A O 1
ATOM 2798 N N . THR A 1 384 ? -13.446 9.588 10.663 1.00 95.94 384 THR A N 1
ATOM 2799 C CA . THR A 1 384 ? -14.446 10.580 10.255 1.00 95.94 384 THR A CA 1
ATOM 2800 C C . THR A 1 384 ? -14.978 11.363 11.453 1.00 95.94 384 THR A C 1
ATOM 2802 O O . THR A 1 384 ? -15.005 10.863 12.586 1.00 95.94 384 THR A O 1
ATOM 2805 N N . ALA A 1 385 ? -15.453 12.587 11.225 1.00 96.25 385 ALA A N 1
ATOM 2806 C CA . ALA A 1 385 ? -16.127 13.385 12.247 1.00 96.25 385 ALA A CA 1
ATOM 2807 C C . ALA A 1 385 ? -17.424 12.700 12.712 1.00 96.25 385 ALA A C 1
ATOM 2809 O O . ALA A 1 385 ? -17.755 12.729 13.900 1.00 96.25 385 ALA A O 1
ATOM 2810 N N . ALA A 1 386 ? -18.117 12.014 11.797 1.00 97.12 386 ALA A N 1
ATOM 2811 C CA . ALA A 1 386 ? -19.291 11.204 12.110 1.00 97.12 386 ALA A CA 1
ATOM 2812 C C . ALA A 1 386 ? -18.962 10.055 13.082 1.00 97.12 386 ALA A C 1
ATOM 2814 O O . ALA A 1 386 ? -19.663 9.884 14.079 1.00 97.12 386 ALA A O 1
ATOM 2815 N N . ALA A 1 387 ? -17.855 9.330 12.876 1.00 97.69 387 ALA A N 1
ATOM 2816 C CA . ALA A 1 387 ? -17.413 8.289 13.807 1.00 97.69 387 ALA A CA 1
ATOM 2817 C C . ALA A 1 387 ? -17.085 8.848 15.198 1.00 97.69 387 ALA A C 1
ATOM 2819 O O . ALA A 1 387 ? -17.415 8.228 16.209 1.00 97.69 387 ALA A O 1
ATOM 2820 N N . VAL A 1 388 ? -16.462 10.030 15.270 1.00 98.12 388 VAL A N 1
ATOM 2821 C CA . VAL A 1 388 ? -16.202 10.715 16.549 1.00 98.12 388 VAL A CA 1
ATOM 2822 C C . VAL A 1 388 ? -17.515 11.089 17.240 1.00 98.12 388 VAL A C 1
ATOM 2824 O O . VAL A 1 388 ? -17.643 10.919 18.454 1.00 98.12 388 VAL A O 1
ATOM 2827 N N . ALA A 1 389 ? -18.505 11.569 16.485 1.00 97.75 389 ALA A N 1
ATOM 2828 C CA . ALA A 1 389 ? -19.821 11.907 17.015 1.00 97.75 389 ALA A CA 1
ATOM 2829 C C . ALA A 1 389 ? -20.579 10.674 17.534 1.00 97.75 389 ALA A C 1
ATOM 2831 O O . ALA A 1 389 ? -21.193 10.756 18.598 1.00 97.75 389 ALA A O 1
ATOM 2832 N N . ALA A 1 390 ? -20.479 9.545 16.828 1.00 97.31 390 ALA A N 1
ATOM 2833 C CA . ALA A 1 390 ? -21.152 8.284 17.135 1.00 97.31 390 ALA A CA 1
ATOM 2834 C C . ALA A 1 390 ? -20.342 7.340 18.048 1.00 97.31 390 ALA A C 1
ATOM 2836 O O . ALA A 1 390 ? -20.690 6.164 18.184 1.00 97.31 390 ALA A O 1
ATOM 2837 N N . ILE A 1 391 ? -19.251 7.807 18.668 1.00 98.06 391 ILE A N 1
ATOM 2838 C CA . ILE A 1 391 ? -18.295 6.915 19.339 1.00 98.06 391 ILE A CA 1
ATOM 2839 C C . ILE A 1 391 ? -18.909 6.093 20.479 1.00 98.06 391 ILE A C 1
ATOM 2841 O O . ILE A 1 391 ? -18.553 4.926 20.648 1.00 98.06 391 ILE A O 1
ATOM 2845 N N . ASP A 1 392 ? -19.858 6.657 21.229 1.00 96.75 392 ASP A N 1
ATOM 2846 C CA . ASP A 1 392 ? -20.530 5.959 22.330 1.00 96.75 392 ASP A CA 1
ATOM 2847 C C . ASP A 1 392 ? -21.362 4.771 21.815 1.00 96.75 392 ASP A C 1
ATOM 2849 O O . ASP A 1 392 ? -21.308 3.673 22.372 1.00 96.75 392 ASP A O 1
ATOM 2853 N N . GLU A 1 393 ? -22.065 4.947 20.692 1.00 97.50 393 GLU A N 1
ATOM 2854 C CA . GLU A 1 393 ? -22.814 3.872 20.033 1.00 97.50 393 GLU A CA 1
ATOM 2855 C C . GLU A 1 393 ? -21.885 2.833 19.400 1.00 97.50 393 GLU A C 1
ATOM 2857 O O . GLU A 1 393 ? -22.143 1.628 19.474 1.00 97.50 393 GLU A O 1
ATOM 2862 N N . LEU A 1 394 ? -20.782 3.283 18.797 1.00 98.00 394 LEU A N 1
ATOM 2863 C CA . LEU A 1 394 ? -19.774 2.398 18.223 1.00 98.00 394 LEU A CA 1
ATOM 2864 C C . LEU A 1 394 ? -19.121 1.524 19.302 1.00 98.00 394 LEU A C 1
ATOM 2866 O O . LEU A 1 394 ? -18.872 0.345 19.053 1.00 98.00 394 LEU A O 1
ATOM 2870 N N . CYS A 1 395 ? -18.902 2.044 20.516 1.00 97.75 395 CYS A N 1
ATOM 2871 C CA . CYS A 1 395 ? -18.340 1.285 21.641 1.00 97.75 395 CYS A CA 1
ATOM 2872 C C . CYS A 1 395 ? -19.201 0.081 22.059 1.00 97.75 395 CYS A C 1
ATOM 2874 O O . CYS A 1 395 ? -18.675 -0.903 22.595 1.00 97.75 395 CYS A O 1
ATOM 2876 N N . ALA A 1 396 ? -20.511 0.130 21.793 1.00 95.81 396 ALA A N 1
ATOM 2877 C CA . ALA A 1 396 ? -21.424 -0.978 22.057 1.00 95.81 396 ALA A CA 1
ATOM 2878 C C . ALA A 1 396 ? -21.260 -2.147 21.065 1.00 95.81 396 ALA A C 1
ATOM 2880 O O . ALA A 1 396 ? -21.710 -3.253 21.355 1.00 95.81 396 ALA A O 1
ATOM 2881 N N . VAL A 1 397 ? -20.624 -1.924 19.907 1.00 96.00 397 VAL A N 1
ATOM 2882 C CA . VAL A 1 397 ? -20.545 -2.904 18.805 1.00 96.00 397 VAL A CA 1
ATOM 2883 C C . VAL A 1 397 ? -19.104 -3.297 18.461 1.00 96.00 397 VAL A C 1
ATOM 2885 O O . VAL A 1 397 ? -18.852 -4.459 18.131 1.00 96.00 397 VAL A O 1
ATOM 2888 N N . ALA A 1 398 ? -18.165 -2.352 18.519 1.00 97.50 398 ALA A N 1
ATOM 2889 C CA . ALA A 1 398 ? -16.767 -2.555 18.155 1.00 97.50 398 ALA A CA 1
ATOM 2890 C C . ALA A 1 398 ? -15.987 -3.292 19.248 1.00 97.50 398 ALA A C 1
ATOM 2892 O O . ALA A 1 398 ? -16.112 -2.978 20.431 1.00 97.50 398 ALA A O 1
ATOM 2893 N N . ASP A 1 399 ? -15.115 -4.217 18.848 1.00 97.75 399 ASP A N 1
ATOM 2894 C CA . ASP A 1 399 ? -14.194 -4.891 19.769 1.00 97.75 399 ASP A CA 1
ATOM 2895 C C . ASP A 1 399 ? -12.947 -4.056 20.068 1.00 97.75 399 ASP A C 1
ATOM 2897 O O . ASP A 1 399 ? -12.363 -4.180 21.142 1.00 97.75 399 ASP A O 1
ATOM 2901 N N . PHE A 1 400 ? -12.553 -3.191 19.133 1.00 98.31 400 PHE A N 1
ATOM 2902 C CA . PHE A 1 400 ? -11.415 -2.284 19.238 1.00 98.31 400 PHE A CA 1
ATOM 2903 C C . PHE A 1 400 ? -11.575 -1.098 18.279 1.00 98.31 400 PHE A C 1
ATOM 2905 O O . PHE A 1 400 ? -12.385 -1.139 17.350 1.00 98.31 400 PHE A O 1
ATOM 2912 N N . PHE A 1 401 ? -10.748 -0.072 18.471 1.00 98.62 401 PHE A N 1
ATOM 2913 C CA . PHE A 1 401 ? -10.663 1.082 17.582 1.00 98.62 401 PHE A CA 1
ATOM 2914 C C . PHE A 1 401 ? -9.234 1.329 17.114 1.00 98.62 401 PHE A C 1
ATOM 2916 O O . PHE A 1 401 ? -8.279 1.095 17.854 1.00 98.62 401 PHE A O 1
ATOM 2923 N N . SER A 1 402 ? -9.092 1.878 15.912 1.00 98.50 402 SER A N 1
ATOM 2924 C CA . SER A 1 402 ? -7.843 2.502 15.471 1.00 98.50 402 SER A CA 1
ATOM 2925 C C . SER A 1 402 ? -8.121 3.897 14.935 1.00 98.50 402 SER A C 1
ATOM 2927 O O . SER A 1 402 ? -8.987 4.065 14.088 1.00 98.50 402 SER A O 1
ATOM 2929 N N . ILE A 1 403 ? -7.393 4.905 15.401 1.00 98.50 403 ILE A N 1
ATOM 2930 C CA . ILE A 1 403 ? -7.549 6.278 14.922 1.00 98.50 403 ILE A CA 1
ATOM 2931 C C . ILE A 1 403 ? -6.748 6.441 13.625 1.00 98.50 403 ILE A C 1
ATOM 2933 O O . ILE A 1 403 ? -5.511 6.338 13.618 1.00 98.50 403 ILE A O 1
ATOM 2937 N N . GLY A 1 404 ? -7.461 6.711 12.531 1.00 96.38 404 GLY A N 1
ATOM 2938 C CA . GLY A 1 404 ? -6.892 7.076 11.236 1.00 96.38 404 GLY A CA 1
ATOM 2939 C C . GLY A 1 404 ? -6.607 8.573 11.204 1.00 96.38 404 GLY A C 1
ATOM 2940 O O . GLY A 1 404 ? -7.397 9.350 10.686 1.00 96.38 404 GLY A O 1
ATOM 2941 N N . THR A 1 405 ? -5.489 9.005 11.800 1.00 92.81 405 THR A N 1
ATOM 2942 C CA . THR A 1 405 ? -5.224 10.444 12.007 1.00 92.81 405 THR A CA 1
ATOM 2943 C C . THR A 1 405 ? -5.120 11.246 10.716 1.00 92.81 405 THR A C 1
ATOM 2945 O O . THR A 1 405 ? -5.347 12.447 10.761 1.00 92.81 405 THR A O 1
ATOM 2948 N N . ASN A 1 406 ? -4.758 10.622 9.594 1.00 89.38 406 ASN A N 1
ATOM 2949 C CA . ASN A 1 406 ? -4.592 11.321 8.321 1.00 89.38 406 ASN A CA 1
ATOM 2950 C C . ASN A 1 406 ? -5.951 11.832 7.819 1.00 89.38 406 ASN A C 1
ATOM 2952 O O . ASN A 1 406 ? -6.118 13.035 7.645 1.00 89.38 406 ASN A O 1
ATOM 2956 N N . ASP A 1 407 ? -6.918 10.928 7.668 1.00 90.69 407 ASP A N 1
ATOM 2957 C CA . ASP A 1 407 ? -8.278 11.251 7.234 1.00 90.69 407 ASP A CA 1
ATOM 2958 C C . ASP A 1 407 ? -9.024 12.058 8.314 1.00 90.69 407 ASP A C 1
ATOM 2960 O O . ASP A 1 407 ? -9.591 13.100 8.003 1.00 90.69 407 ASP A O 1
ATOM 2964 N N . LEU A 1 408 ? -8.875 11.710 9.603 1.00 94.12 408 LEU A N 1
ATOM 2965 C CA . LEU A 1 408 ? -9.510 12.468 10.691 1.00 94.12 408 LEU A CA 1
ATOM 2966 C C . LEU A 1 408 ? -9.038 13.926 10.755 1.00 94.12 408 LEU A C 1
ATOM 2968 O O . LEU A 1 408 ? -9.834 14.830 10.988 1.00 94.12 408 LEU A O 1
ATOM 2972 N N . THR A 1 409 ? -7.732 14.164 10.595 1.00 92.81 409 THR A N 1
ATOM 2973 C CA . THR A 1 409 ? -7.182 15.528 10.609 1.00 92.81 409 THR A CA 1
ATOM 2974 C C . THR A 1 409 ? -7.680 16.307 9.402 1.00 92.81 409 THR A C 1
ATOM 2976 O O . THR A 1 409 ? -8.073 17.460 9.562 1.00 92.81 409 THR A O 1
ATOM 2979 N N . ALA A 1 410 ? -7.676 15.684 8.220 1.00 89.88 410 ALA A N 1
ATOM 2980 C CA . ALA A 1 410 ? -8.164 16.310 7.001 1.00 89.88 410 ALA A CA 1
ATOM 2981 C C . ALA A 1 410 ? -9.643 16.700 7.134 1.00 89.88 410 ALA A C 1
ATOM 2983 O O . ALA A 1 410 ? -9.988 17.856 6.919 1.00 89.88 410 ALA A O 1
ATOM 2984 N N . GLU A 1 411 ? -10.490 15.788 7.610 1.00 92.19 411 GLU A N 1
ATOM 2985 C CA . GLU A 1 411 ? -11.926 16.030 7.747 1.00 92.19 411 GLU A CA 1
ATOM 2986 C C . GLU A 1 411 ? -12.250 17.075 8.827 1.00 92.19 411 GLU A C 1
ATOM 2988 O O . GLU A 1 411 ? -13.014 18.006 8.587 1.00 92.19 411 GLU A O 1
ATOM 2993 N N . ILE A 1 412 ? -11.638 16.988 10.014 1.00 93.38 412 ILE A N 1
ATOM 2994 C CA . ILE A 1 412 ? -11.903 17.946 11.104 1.00 93.38 412 ILE A CA 1
ATOM 2995 C C . ILE A 1 412 ? -11.429 19.361 10.747 1.00 93.38 412 ILE A C 1
ATOM 2997 O O . ILE A 1 412 ? -12.035 20.343 11.190 1.00 93.38 412 ILE A O 1
ATOM 3001 N N . LEU A 1 413 ? -10.342 19.482 9.983 1.00 90.75 413 LEU A N 1
ATOM 3002 C CA . LEU A 1 413 ? -9.769 20.771 9.591 1.00 90.75 413 LEU A CA 1
ATOM 3003 C C . LEU A 1 413 ? -10.238 21.266 8.221 1.00 90.75 413 LEU A C 1
ATOM 3005 O O . LEU A 1 413 ? -9.787 22.335 7.818 1.00 90.75 413 LEU A O 1
ATOM 3009 N N . ASP A 1 414 ? -11.142 20.540 7.558 1.00 89.56 414 ASP A N 1
ATOM 3010 C CA . ASP A 1 414 ? -11.651 20.865 6.219 1.00 89.56 414 ASP A CA 1
ATOM 3011 C C . ASP A 1 414 ? -10.513 21.047 5.193 1.00 89.56 414 ASP A C 1
ATOM 3013 O O . ASP A 1 414 ? -10.435 22.029 4.456 1.00 89.56 414 ASP A O 1
ATOM 3017 N N . LEU A 1 415 ? -9.559 20.112 5.213 1.00 83.25 415 LEU A N 1
ATOM 3018 C CA . LEU A 1 415 ? -8.408 20.083 4.314 1.00 83.25 415 LEU A CA 1
ATOM 3019 C C . LEU A 1 415 ? -8.603 19.015 3.244 1.00 83.25 415 LEU A C 1
ATOM 3021 O O . LEU A 1 415 ? -8.963 17.877 3.546 1.00 83.25 415 LEU A O 1
ATOM 3025 N N . ASP A 1 416 ? -8.252 19.348 2.004 1.00 75.25 416 ASP A N 1
ATOM 3026 C CA . ASP A 1 416 ? -8.076 18.341 0.961 1.00 75.25 416 ASP A CA 1
ATOM 3027 C C . ASP A 1 416 ? -6.872 17.449 1.315 1.00 75.25 416 ASP A C 1
ATOM 3029 O O . ASP A 1 416 ? -5.804 17.927 1.702 1.00 75.25 416 ASP A O 1
ATOM 3033 N N . ARG A 1 417 ? -7.026 16.129 1.184 1.00 62.38 417 ARG A N 1
ATOM 3034 C CA . ARG A 1 417 ? -5.957 15.157 1.446 1.00 62.38 417 ARG A CA 1
ATOM 3035 C C . ARG A 1 417 ? -4.777 15.308 0.482 1.00 62.38 417 ARG A C 1
ATOM 3037 O O . ARG A 1 417 ? -3.652 14.963 0.838 1.00 62.38 417 ARG A O 1
ATOM 3044 N N . THR A 1 418 ? -5.028 15.798 -0.729 1.00 61.88 418 THR A N 1
ATOM 3045 C CA . THR A 1 418 ? -3.992 16.079 -1.730 1.00 61.88 418 THR A CA 1
ATOM 3046 C C . THR A 1 418 ? -3.272 17.402 -1.472 1.00 61.88 418 THR A C 1
ATOM 3048 O O . THR A 1 418 ? -2.244 17.676 -2.095 1.00 61.88 418 THR A O 1
ATOM 3051 N N . ASP A 1 419 ? -3.760 18.201 -0.518 1.00 66.38 419 ASP A N 1
ATOM 3052 C CA . ASP A 1 419 ? -3.146 19.461 -0.138 1.00 66.38 419 ASP A CA 1
ATOM 3053 C C . ASP A 1 419 ? -1.770 19.218 0.511 1.00 66.38 419 ASP A C 1
ATOM 3055 O O . ASP A 1 419 ? -1.676 18.547 1.546 1.00 66.38 419 ASP A O 1
ATOM 3059 N N . PRO A 1 420 ? -0.683 19.820 -0.007 1.00 61.38 420 PRO A N 1
ATOM 3060 C CA . PRO A 1 420 ? 0.641 19.756 0.615 1.00 61.38 420 PRO A CA 1
ATOM 3061 C C . PRO A 1 420 ? 0.675 20.233 2.079 1.00 61.38 420 PRO A C 1
ATOM 3063 O O . PRO A 1 420 ? 1.622 19.939 2.814 1.00 61.38 420 PRO A O 1
ATOM 3066 N N . ARG A 1 421 ? -0.338 20.991 2.520 1.00 67.00 421 ARG A N 1
ATOM 3067 C CA . ARG A 1 421 ? -0.507 21.444 3.903 1.00 67.00 421 ARG A CA 1
ATOM 3068 C C . ARG A 1 421 ? -0.958 20.332 4.846 1.00 67.00 421 ARG A C 1
ATOM 3070 O O . ARG A 1 421 ? -0.663 20.486 6.030 1.00 67.00 421 ARG A O 1
ATOM 3077 N N . ALA A 1 422 ? -1.593 19.253 4.368 1.00 69.75 422 ALA A N 1
ATOM 3078 C CA . ALA A 1 422 ? -2.127 18.129 5.152 1.00 69.75 422 ALA A CA 1
ATOM 3079 C C . ALA A 1 422 ? -1.013 17.263 5.781 1.00 69.75 422 ALA A C 1
ATOM 3081 O O . ALA A 1 422 ? -0.798 16.096 5.454 1.00 69.75 422 ALA A O 1
ATOM 3082 N N . ARG A 1 423 ? -0.252 17.872 6.692 1.00 80.69 423 ARG A N 1
ATOM 3083 C CA . ARG A 1 423 ? 0.944 17.298 7.305 1.00 80.69 423 ARG A CA 1
ATOM 3084 C C . ARG A 1 423 ? 0.612 16.595 8.628 1.00 80.69 423 ARG A C 1
ATOM 3086 O O . ARG A 1 423 ? -0.278 17.050 9.349 1.00 80.69 423 ARG A O 1
ATOM 3093 N N . PRO A 1 424 ? 1.351 15.536 9.017 1.00 82.31 424 PRO A N 1
ATOM 3094 C CA . PRO A 1 424 ? 1.074 14.791 10.249 1.00 82.31 424 PRO A CA 1
ATOM 3095 C C . PRO A 1 424 ? 1.130 15.627 11.536 1.00 82.31 424 PRO A C 1
ATOM 3097 O O . PRO A 1 424 ? 0.503 15.261 12.525 1.00 82.31 424 PRO A O 1
ATOM 3100 N N . ASP A 1 425 ? 1.875 16.737 11.558 1.00 86.56 425 ASP A N 1
ATOM 3101 C CA . ASP A 1 425 ? 1.933 17.657 12.697 1.00 86.56 425 ASP A CA 1
ATOM 3102 C C . ASP A 1 425 ? 0.622 18.408 12.947 1.00 86.56 425 ASP A C 1
ATOM 3104 O O . ASP A 1 425 ? 0.373 18.792 14.089 1.00 86.56 425 ASP A O 1
ATOM 3108 N N . LEU A 1 426 ? -0.253 18.539 11.943 1.00 90.19 426 LEU A N 1
ATOM 3109 C CA . LEU A 1 426 ? -1.561 19.179 12.106 1.00 90.19 426 LEU A CA 1
ATOM 3110 C C . LEU A 1 426 ? -2.504 18.404 13.030 1.00 90.19 426 LEU A C 1
ATOM 3112 O O . LEU A 1 426 ? -3.439 18.990 13.568 1.00 90.19 426 LEU A O 1
ATOM 3116 N N . THR A 1 427 ? -2.234 17.127 13.313 1.00 91.81 427 THR A N 1
ATOM 3117 C CA . THR A 1 427 ? -2.961 16.390 14.358 1.00 91.81 427 THR A CA 1
ATOM 3118 C C . THR A 1 427 ? -2.791 17.035 15.745 1.00 91.81 427 THR A C 1
ATOM 3120 O O . THR A 1 427 ? -3.607 16.797 16.629 1.00 91.81 427 THR A O 1
ATOM 3123 N N . ALA A 1 428 ? -1.775 17.886 15.950 1.00 92.69 428 ALA A N 1
ATOM 3124 C CA . ALA A 1 428 ? -1.621 18.692 17.164 1.00 92.69 428 ALA A CA 1
ATOM 3125 C C . ALA A 1 428 ? -2.627 19.855 17.272 1.00 92.69 428 ALA A C 1
ATOM 3127 O O . ALA A 1 428 ? -2.657 20.535 18.298 1.00 92.69 428 ALA A O 1
ATOM 3128 N N . HIS A 1 429 ? -3.444 20.103 16.243 1.00 92.44 429 HIS A N 1
ATOM 3129 C CA . HIS A 1 429 ? -4.474 21.133 16.282 1.00 92.44 429 HIS A CA 1
ATOM 3130 C C . HIS A 1 429 ? -5.511 20.822 17.383 1.00 92.44 429 HIS A C 1
ATOM 3132 O O . HIS A 1 429 ? -6.016 19.695 17.422 1.00 92.44 429 HIS A O 1
ATOM 3138 N N . PRO A 1 430 ? -5.914 21.791 18.235 1.00 92.44 430 PRO A N 1
ATOM 3139 C CA . PRO A 1 430 ? -6.784 21.523 19.386 1.00 92.44 430 PRO A CA 1
ATOM 3140 C C . PRO A 1 430 ? -8.101 20.817 19.035 1.00 92.44 430 PRO A C 1
ATOM 3142 O O . PRO A 1 430 ? -8.476 19.870 19.712 1.00 92.44 430 PRO A O 1
ATOM 3145 N N . ARG A 1 431 ? -8.759 21.188 17.922 1.00 93.31 431 ARG A N 1
ATOM 3146 C CA . ARG A 1 431 ? -9.979 20.503 17.422 1.00 93.31 431 ARG A CA 1
ATOM 3147 C C . ARG A 1 431 ? -9.770 19.005 17.145 1.00 93.31 431 ARG A C 1
ATOM 3149 O O . ARG A 1 431 ? -10.657 18.190 17.394 1.00 93.31 431 ARG A O 1
ATOM 3156 N N . VAL A 1 432 ? -8.596 18.635 16.632 1.00 95.06 432 VAL A N 1
ATOM 3157 C CA . VAL A 1 432 ? -8.252 17.235 16.350 1.00 95.06 432 VAL A CA 1
ATOM 3158 C C . VAL A 1 432 ? -7.888 16.518 17.649 1.00 95.06 432 VAL A C 1
ATOM 3160 O O . VAL A 1 432 ? -8.343 15.400 17.876 1.00 95.06 432 VAL A O 1
ATOM 3163 N N . LEU A 1 433 ? -7.133 17.168 18.541 1.00 95.62 433 LEU A N 1
ATOM 3164 C CA . LEU A 1 433 ? -6.808 16.615 19.860 1.00 95.62 433 LEU A CA 1
ATOM 3165 C C . LEU A 1 433 ? -8.056 16.385 20.722 1.00 95.62 433 LEU A C 1
ATOM 3167 O O . LEU A 1 433 ? -8.126 15.363 21.399 1.00 95.62 433 LEU A O 1
ATOM 3171 N N . ASP A 1 434 ? -9.045 17.276 20.664 1.00 94.75 434 ASP A N 1
ATOM 3172 C CA . ASP A 1 434 ? -10.344 17.107 21.324 1.00 94.75 434 ASP A CA 1
ATOM 3173 C C . ASP A 1 434 ? -11.085 15.871 20.789 1.00 94.75 434 ASP A C 1
ATOM 3175 O O . ASP A 1 434 ? -11.527 15.014 21.556 1.00 94.75 434 ASP A O 1
ATOM 3179 N N . SER A 1 435 ? -11.096 15.695 19.464 1.00 96.62 435 SER A N 1
ATOM 3180 C CA . SER A 1 435 ? -11.653 14.497 18.824 1.00 96.62 435 SER A CA 1
ATOM 3181 C C . SER A 1 435 ? -10.942 13.219 19.293 1.00 96.62 435 SER A C 1
ATOM 3183 O O . SER A 1 435 ? -11.592 12.241 19.664 1.00 96.62 435 SER A O 1
ATOM 3185 N N . VAL A 1 436 ? -9.605 13.232 19.362 1.00 97.12 436 VAL A N 1
ATOM 3186 C CA . VAL A 1 436 ? -8.808 12.116 19.901 1.00 97.12 436 VAL A CA 1
ATOM 3187 C C . VAL A 1 436 ? -9.131 11.861 21.378 1.00 97.12 436 VAL A C 1
ATOM 3189 O O . VAL A 1 436 ? -9.327 10.706 21.761 1.00 97.12 436 VAL A O 1
ATOM 3192 N N . ALA A 1 437 ? -9.225 12.904 22.211 1.00 96.12 437 ALA A N 1
ATOM 3193 C CA . ALA A 1 437 ? -9.579 12.781 23.627 1.00 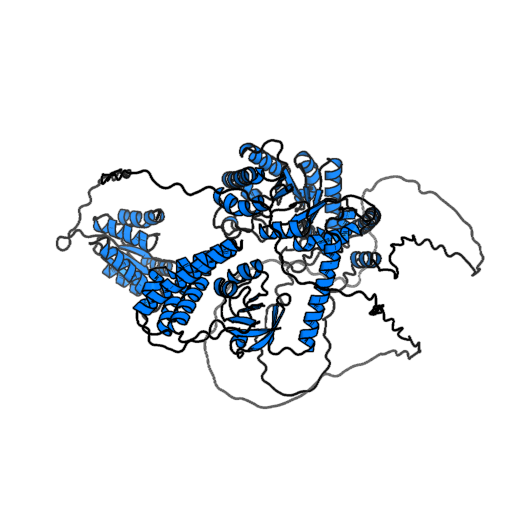96.12 437 ALA A CA 1
ATOM 3194 C C . ALA A 1 437 ? -10.951 12.135 23.814 1.00 96.12 437 ALA A C 1
ATOM 3196 O O . ALA A 1 437 ? -11.094 11.240 24.655 1.00 96.12 437 ALA A O 1
ATOM 3197 N N . ARG A 1 438 ? -11.945 12.560 23.026 1.00 96.62 438 ARG A N 1
ATOM 3198 C CA . ARG A 1 438 ? -13.300 12.006 23.061 1.00 96.62 438 ARG A CA 1
ATOM 3199 C C . ARG A 1 438 ? -13.284 10.514 22.747 1.00 96.62 438 ARG A C 1
ATOM 3201 O O . ARG A 1 438 ? -13.835 9.729 23.517 1.00 96.62 438 ARG A O 1
ATOM 3208 N N . VAL A 1 439 ? -12.582 10.118 21.685 1.00 98.00 439 VAL A N 1
ATOM 3209 C CA . VAL A 1 439 ? -12.471 8.711 21.273 1.00 98.00 439 VAL A CA 1
ATOM 3210 C C . VAL A 1 439 ? -11.785 7.862 22.335 1.00 98.00 439 VAL A C 1
ATOM 3212 O O . VAL A 1 439 ? -12.325 6.840 22.758 1.00 98.00 439 VAL A O 1
ATOM 3215 N N . VAL A 1 440 ? -10.619 8.300 22.815 1.00 97.69 440 VAL A N 1
ATOM 3216 C CA . VAL A 1 440 ? -9.859 7.564 23.834 1.00 97.69 440 VAL A CA 1
ATOM 3217 C C . VAL A 1 440 ? -10.644 7.456 25.142 1.00 97.69 440 VAL A C 1
ATOM 3219 O O . VAL A 1 440 ? -10.637 6.402 25.779 1.00 97.69 440 VAL A O 1
ATOM 3222 N N . THR A 1 441 ? -11.352 8.513 25.544 1.00 96.75 441 THR A N 1
ATOM 3223 C CA . THR A 1 441 ? -12.158 8.516 26.771 1.00 96.75 441 THR A CA 1
ATOM 3224 C C . THR A 1 441 ? -13.345 7.567 26.665 1.00 96.75 441 THR A C 1
ATOM 3226 O O . THR A 1 441 ? -13.491 6.717 27.545 1.00 96.75 441 THR A O 1
ATOM 3229 N N . ALA A 1 442 ? -14.146 7.661 25.600 1.00 97.75 442 ALA A N 1
ATOM 3230 C CA . ALA A 1 442 ? -15.309 6.799 25.397 1.00 97.75 442 ALA A CA 1
ATOM 3231 C C . ALA A 1 442 ? -14.903 5.318 25.327 1.00 97.75 442 ALA A C 1
ATOM 3233 O O . ALA A 1 442 ? -15.414 4.488 26.081 1.00 97.75 442 ALA A O 1
ATOM 3234 N N . ALA A 1 443 ? -13.888 4.999 24.518 1.00 97.50 443 ALA A N 1
ATOM 3235 C CA . ALA A 1 443 ? -13.383 3.638 24.388 1.00 97.50 443 ALA A CA 1
ATOM 3236 C C . ALA A 1 443 ? -12.839 3.090 25.716 1.00 97.50 443 ALA A C 1
ATOM 3238 O O . ALA A 1 443 ? -13.137 1.955 26.081 1.00 97.50 443 ALA A O 1
ATOM 3239 N N . ARG A 1 444 ? -12.109 3.902 26.494 1.00 96.19 444 ARG A N 1
ATOM 3240 C CA . ARG A 1 444 ? -11.611 3.500 27.818 1.00 96.19 444 ARG A CA 1
ATOM 3241 C C . ARG A 1 444 ? -12.745 3.203 28.798 1.00 96.19 444 ARG A C 1
ATOM 3243 O O . ARG A 1 444 ? -12.648 2.219 29.526 1.00 96.19 444 ARG A O 1
ATOM 3250 N N . VAL A 1 445 ? -13.795 4.027 28.826 1.00 96.88 445 VAL A N 1
ATOM 3251 C CA . VAL A 1 445 ? -14.986 3.789 29.665 1.00 96.88 445 VAL A CA 1
ATOM 3252 C C . VAL A 1 445 ? -15.669 2.478 29.273 1.00 96.88 445 VAL A C 1
ATOM 3254 O O . VAL A 1 445 ? -16.053 1.707 30.148 1.00 96.88 445 VAL A O 1
ATOM 3257 N N . ALA A 1 446 ? -15.746 2.187 27.975 1.00 96.94 446 ALA A N 1
ATOM 3258 C CA . ALA A 1 446 ? -16.313 0.950 27.447 1.00 96.94 446 ALA A CA 1
ATOM 3259 C C . ALA A 1 446 ? -15.359 -0.264 27.493 1.00 96.94 446 ALA A C 1
ATOM 3261 O O . ALA A 1 446 ? -15.734 -1.351 27.055 1.00 96.94 446 ALA A O 1
ATOM 3262 N N . GLY A 1 447 ? -14.123 -0.105 27.984 1.00 96.50 447 GLY A N 1
ATOM 3263 C CA . GLY A 1 447 ? -13.120 -1.175 28.017 1.00 96.50 447 GLY A CA 1
ATOM 3264 C C . GLY A 1 447 ? -12.619 -1.623 26.636 1.00 96.50 447 GLY A C 1
ATOM 3265 O O . GLY A 1 447 ? -12.156 -2.753 26.494 1.00 96.50 447 GLY A O 1
ATOM 3266 N N . ARG A 1 448 ? -12.709 -0.764 25.613 1.00 96.81 448 ARG A N 1
ATOM 3267 C CA . ARG A 1 448 ? -12.261 -1.040 24.241 1.00 96.81 448 ARG A CA 1
ATOM 3268 C C . ARG A 1 448 ? -10.838 -0.512 24.010 1.00 96.81 448 ARG A C 1
ATOM 3270 O O . ARG A 1 448 ? -10.572 0.656 24.301 1.00 96.81 448 ARG A O 1
ATOM 3277 N N . PRO A 1 449 ? -9.905 -1.329 23.486 1.00 96.75 449 PRO A N 1
ATOM 3278 C CA . PRO A 1 449 ? -8.560 -0.870 23.162 1.00 96.75 449 PRO A CA 1
ATOM 3279 C C . PRO A 1 449 ? -8.580 0.102 21.975 1.00 96.75 449 PRO A C 1
ATOM 3281 O O . PRO A 1 449 ? -9.348 -0.069 21.027 1.00 96.75 449 PRO A O 1
ATOM 3284 N N . VAL A 1 450 ? -7.700 1.104 22.030 1.00 98.12 450 VAL A N 1
ATOM 3285 C CA . VAL A 1 450 ? -7.532 2.125 20.987 1.00 98.12 450 VAL A CA 1
ATOM 3286 C C . VAL A 1 450 ? -6.087 2.138 20.513 1.00 98.12 450 VAL A C 1
ATOM 3288 O O . VAL A 1 450 ? -5.167 2.316 21.319 1.00 98.12 450 VAL A O 1
ATOM 3291 N N . SER A 1 451 ? -5.900 1.994 19.204 1.00 98.19 451 SER A N 1
ATOM 3292 C CA . SER A 1 451 ? -4.624 2.219 18.531 1.00 98.19 451 SER A CA 1
ATOM 3293 C C . SER A 1 451 ? -4.616 3.497 17.694 1.00 98.19 451 SER A C 1
ATOM 3295 O O . SER A 1 451 ? -5.658 4.094 17.436 1.00 98.19 451 SER A O 1
ATOM 3297 N N . VAL A 1 452 ? -3.438 3.912 17.233 1.00 98.19 452 VAL A N 1
ATOM 3298 C CA . VAL A 1 452 ? -3.276 4.916 16.166 1.00 98.19 452 VAL A CA 1
ATOM 3299 C C . VAL A 1 452 ? -2.514 4.275 15.013 1.00 98.19 452 VAL A C 1
ATOM 3301 O O . VAL A 1 452 ? -1.447 3.708 15.242 1.00 98.19 452 VAL A O 1
ATOM 3304 N N . CYS A 1 453 ? -3.040 4.377 13.789 1.00 94.50 453 CYS A N 1
ATOM 3305 C CA . CYS A 1 453 ? -2.396 3.837 12.584 1.00 94.50 453 CYS A CA 1
ATOM 3306 C C . CYS A 1 453 ? -2.005 4.894 11.539 1.00 94.50 453 CYS A C 1
ATOM 3308 O O . CYS A 1 453 ? -1.374 4.550 10.538 1.00 94.50 453 CYS A O 1
ATOM 3310 N N . GLY A 1 454 ? -2.381 6.161 11.742 1.00 88.75 454 GLY A N 1
ATOM 3311 C CA . GLY A 1 454 ? -1.964 7.269 10.878 1.00 88.75 454 GLY A CA 1
ATOM 3312 C C . GLY A 1 454 ? -0.560 7.796 11.206 1.00 88.75 454 GLY A C 1
ATOM 3313 O O . GLY A 1 454 ? 0.024 7.480 12.247 1.00 88.75 454 GLY A O 1
ATOM 3314 N N . ASP A 1 455 ? -0.005 8.621 10.317 1.00 86.62 455 ASP A N 1
ATOM 3315 C CA . ASP A 1 455 ? 1.410 9.029 10.356 1.00 86.62 455 ASP A CA 1
ATOM 3316 C C . ASP A 1 455 ? 1.765 9.886 11.580 1.00 86.62 455 ASP A C 1
ATOM 3318 O O . ASP A 1 455 ? 2.919 9.908 12.029 1.00 86.62 455 ASP A O 1
ATOM 3322 N N . ALA A 1 456 ? 0.764 10.523 12.195 1.00 91.25 456 ALA A N 1
ATOM 3323 C CA . ALA A 1 456 ? 0.918 11.240 13.456 1.00 91.25 456 ALA A CA 1
ATOM 3324 C C . ALA A 1 456 ? 1.412 10.324 14.594 1.00 91.25 456 ALA A C 1
ATOM 3326 O O . ALA A 1 456 ? 2.077 10.801 15.516 1.00 91.25 456 ALA A O 1
ATOM 3327 N N . GLY A 1 457 ? 1.174 9.008 14.510 1.00 92.62 457 GLY A N 1
ATOM 3328 C CA . GLY A 1 457 ? 1.692 8.004 15.445 1.00 92.62 457 GLY A CA 1
ATOM 3329 C C . GLY A 1 457 ? 3.214 7.796 15.389 1.00 92.62 457 GLY A C 1
ATOM 3330 O O . GLY A 1 457 ? 3.775 7.174 16.285 1.00 92.62 457 GLY A O 1
ATOM 3331 N N . ALA A 1 458 ? 3.905 8.333 14.378 1.00 90.44 458 ALA A N 1
ATOM 3332 C CA . ALA A 1 458 ? 5.369 8.304 14.259 1.00 90.44 458 ALA A CA 1
ATOM 3333 C C . ALA A 1 458 ? 6.002 9.707 14.242 1.00 90.44 458 ALA A C 1
ATOM 3335 O O . ALA A 1 458 ? 7.234 9.851 14.166 1.00 90.44 458 ALA A O 1
ATOM 3336 N N . HIS A 1 459 ? 5.184 10.759 14.261 1.00 89.44 459 HIS A N 1
ATOM 3337 C CA . HIS A 1 459 ? 5.650 12.126 14.097 1.00 89.44 459 HIS A CA 1
ATOM 3338 C C . HIS A 1 459 ? 6.137 12.704 15.444 1.00 89.44 459 HIS A C 1
ATOM 3340 O O . HIS A 1 459 ? 5.487 12.519 16.472 1.00 89.44 459 HIS A O 1
ATOM 3346 N N . PRO A 1 460 ? 7.313 13.366 15.498 1.00 87.94 460 PRO A N 1
ATOM 3347 C CA . PRO A 1 460 ? 7.954 13.742 16.763 1.00 87.94 460 PRO A CA 1
ATOM 3348 C C . PRO A 1 460 ? 7.150 14.726 17.621 1.00 87.94 460 PRO A C 1
ATOM 3350 O O . PRO A 1 460 ? 7.320 14.720 18.836 1.00 87.94 460 PRO A O 1
ATOM 3353 N N . THR A 1 461 ? 6.307 15.567 17.015 1.00 87.88 461 THR A N 1
ATOM 3354 C CA . THR A 1 461 ? 5.498 16.557 17.748 1.00 87.88 461 THR A CA 1
ATOM 3355 C C . THR A 1 461 ? 4.201 15.968 18.301 1.00 87.88 461 THR A C 1
ATOM 3357 O O . THR A 1 461 ? 3.794 16.320 19.402 1.00 87.88 461 THR A O 1
ATOM 3360 N N . THR A 1 462 ? 3.572 15.039 17.581 1.00 94.38 462 THR A N 1
ATOM 3361 C CA . THR A 1 462 ? 2.257 14.474 17.925 1.00 94.38 462 THR A CA 1
ATOM 3362 C C . THR A 1 462 ? 2.361 13.184 18.719 1.00 94.38 462 THR A C 1
ATOM 3364 O O . THR A 1 462 ? 1.484 12.904 19.526 1.00 94.38 462 THR A O 1
ATOM 3367 N N . LEU A 1 463 ? 3.441 12.416 18.566 1.00 96.81 463 LEU A N 1
ATOM 3368 C CA . LEU A 1 463 ? 3.654 11.179 19.318 1.00 96.81 463 LEU A CA 1
ATOM 3369 C C . LEU A 1 463 ? 3.559 11.378 20.849 1.00 96.81 463 LEU A C 1
ATOM 3371 O O . LEU A 1 463 ? 2.846 10.600 21.488 1.00 96.81 463 LEU A O 1
ATOM 3375 N N . PRO A 1 464 ? 4.178 12.413 21.462 1.00 97.00 464 PRO A N 1
ATOM 3376 C CA . PRO A 1 464 ? 3.981 12.704 22.884 1.00 97.00 464 PRO A CA 1
ATOM 3377 C C . PRO A 1 464 ? 2.534 13.069 23.229 1.00 97.00 464 PRO A C 1
ATOM 3379 O O . PRO A 1 464 ? 2.041 12.644 24.266 1.00 97.00 464 PRO A O 1
ATOM 3382 N N . LEU A 1 465 ? 1.835 13.808 22.361 1.00 97.12 465 LEU A N 1
ATOM 3383 C CA . LEU A 1 465 ? 0.440 14.203 22.579 1.00 97.12 465 LEU A CA 1
ATOM 3384 C C . LEU A 1 465 ? -0.493 12.989 22.563 1.00 97.12 465 LEU A C 1
ATOM 3386 O O . LEU A 1 465 ? -1.290 12.821 23.477 1.00 97.12 465 LEU A O 1
ATOM 3390 N N . LEU A 1 466 ? -0.346 12.093 21.585 1.00 97.81 466 LEU A N 1
ATOM 3391 C CA . LEU A 1 466 ? -1.140 10.865 21.483 1.00 97.81 466 LEU A CA 1
ATOM 3392 C C . LEU A 1 466 ? -0.884 9.925 22.672 1.00 97.81 466 LEU A C 1
ATOM 3394 O O . LEU A 1 466 ? -1.822 9.373 23.251 1.00 97.81 466 LEU A O 1
ATOM 3398 N N . LEU A 1 467 ? 0.380 9.789 23.093 1.00 97.62 467 LEU A N 1
ATOM 3399 C CA . LEU A 1 467 ? 0.728 9.062 24.316 1.00 97.62 467 LEU A CA 1
ATOM 3400 C C . LEU A 1 467 ? 0.096 9.725 25.554 1.00 97.62 467 LEU A C 1
ATOM 3402 O O . LEU A 1 467 ? -0.421 9.031 26.432 1.00 97.62 467 LEU A O 1
ATOM 3406 N N . GLY A 1 468 ? 0.100 11.057 25.612 1.00 96.38 468 GLY A N 1
ATOM 3407 C CA . GLY A 1 468 ? -0.527 11.851 26.668 1.00 96.38 468 GLY A CA 1
ATOM 3408 C C . GLY A 1 468 ? -2.045 11.710 26.732 1.00 96.38 468 GLY A C 1
ATOM 3409 O O . GLY A 1 468 ? -2.590 11.590 27.824 1.00 96.38 468 GLY A O 1
ATOM 3410 N N . ALA A 1 469 ? -2.707 11.618 25.577 1.00 96.12 469 ALA A N 1
ATOM 3411 C CA . ALA A 1 469 ? -4.146 11.383 25.459 1.00 96.12 469 ALA A CA 1
ATOM 3412 C C . ALA A 1 469 ? -4.578 10.030 26.047 1.00 96.12 469 ALA A C 1
ATOM 3414 O O . ALA A 1 469 ? -5.737 9.845 26.403 1.00 96.12 469 ALA A O 1
ATOM 3415 N N . GLY A 1 470 ? -3.645 9.075 26.149 1.00 95.69 470 GLY A N 1
ATOM 3416 C CA . GLY A 1 470 ? -3.894 7.736 26.681 1.00 95.69 470 GLY A CA 1
ATOM 3417 C C . GLY A 1 470 ? -3.698 6.606 25.671 1.00 95.69 470 GLY A C 1
ATOM 3418 O O . GLY A 1 470 ? -3.867 5.447 26.043 1.00 95.69 470 GLY A O 1
ATOM 3419 N N . VAL A 1 471 ? -3.287 6.898 24.431 1.00 97.38 471 VAL A N 1
ATOM 3420 C CA . VAL A 1 471 ? -2.984 5.860 23.433 1.00 97.38 471 VAL A CA 1
ATOM 3421 C C . VAL A 1 471 ? -1.771 5.050 23.885 1.00 97.38 471 VAL A C 1
ATOM 3423 O O . VAL A 1 471 ? -0.762 5.604 24.330 1.00 97.38 471 VAL A O 1
ATOM 3426 N N . ARG A 1 472 ? -1.868 3.722 23.801 1.00 96.19 472 ARG A N 1
ATOM 3427 C CA . ARG A 1 472 ? -0.776 2.796 24.149 1.00 96.19 472 ARG A CA 1
ATOM 3428 C C . ARG A 1 472 ? -0.408 1.843 23.022 1.00 96.19 472 ARG A C 1
ATOM 3430 O O . ARG A 1 472 ? 0.629 1.203 23.121 1.00 96.19 472 ARG A O 1
ATOM 3437 N N . ASP A 1 473 ? -1.212 1.763 21.970 1.00 97.88 473 ASP A N 1
ATOM 3438 C CA . ASP A 1 473 ? -1.002 0.856 20.847 1.00 97.88 473 ASP A CA 1
ATOM 3439 C C . ASP A 1 473 ? -0.762 1.691 19.578 1.00 97.88 473 ASP A C 1
ATOM 3441 O O . ASP A 1 473 ? -1.606 2.487 19.164 1.00 97.88 473 ASP A O 1
ATOM 3445 N N . PHE A 1 474 ? 0.428 1.583 18.997 1.00 98.44 474 PHE A N 1
ATOM 3446 C CA . PHE A 1 474 ? 0.851 2.379 17.846 1.00 98.44 474 PHE A CA 1
ATOM 3447 C C . PHE A 1 474 ? 1.140 1.456 16.670 1.00 98.44 474 PHE A C 1
ATOM 3449 O O . PHE A 1 474 ? 1.870 0.478 16.806 1.00 98.44 474 PHE A O 1
ATOM 3456 N N . SER A 1 475 ? 0.605 1.788 15.500 1.00 97.94 475 SER A N 1
ATOM 3457 C CA . SER A 1 475 ? 0.909 1.117 14.241 1.00 97.94 475 SER A CA 1
ATOM 3458 C C . SER A 1 475 ? 1.474 2.132 13.258 1.00 97.94 475 SER A C 1
ATOM 3460 O O . SER A 1 475 ? 0.827 3.121 12.929 1.00 97.94 475 SER A O 1
ATOM 3462 N N . VAL A 1 476 ? 2.716 1.927 12.824 1.00 96.06 476 VAL A N 1
ATOM 3463 C CA . VAL A 1 476 ? 3.458 2.903 12.008 1.00 96.06 476 VAL A CA 1
ATOM 3464 C C . VAL A 1 476 ? 4.046 2.243 10.768 1.00 96.06 476 VAL A C 1
ATOM 3466 O O . VAL A 1 476 ? 4.175 1.024 10.717 1.00 96.06 476 VAL A O 1
ATOM 3469 N N . ALA A 1 477 ? 4.446 3.017 9.759 1.00 88.75 477 ALA A N 1
ATOM 3470 C CA . ALA A 1 477 ? 5.167 2.460 8.611 1.00 88.75 477 ALA A CA 1
ATOM 3471 C C . ALA A 1 477 ? 6.381 1.625 9.068 1.00 88.75 477 ALA A C 1
ATOM 3473 O O . ALA A 1 477 ? 7.107 2.045 9.975 1.00 88.75 477 ALA A O 1
ATOM 3474 N N . CYS A 1 478 ? 6.638 0.473 8.435 1.00 88.69 478 CYS A N 1
ATOM 3475 C CA . CYS A 1 478 ? 7.697 -0.455 8.862 1.00 88.69 478 CYS A CA 1
ATOM 3476 C C . CYS A 1 478 ? 9.069 0.219 9.029 1.00 88.69 478 CYS A C 1
ATOM 3478 O O . CYS A 1 478 ? 9.763 -0.023 10.014 1.00 88.69 478 CYS A O 1
ATOM 3480 N N . ALA A 1 479 ? 9.426 1.138 8.128 1.00 82.44 479 ALA A N 1
ATOM 3481 C CA . ALA A 1 479 ? 10.686 1.885 8.181 1.00 82.44 479 ALA A CA 1
ATOM 3482 C C . ALA A 1 479 ? 10.810 2.831 9.395 1.00 82.44 479 ALA A C 1
ATOM 3484 O O . ALA A 1 479 ? 11.902 3.283 9.733 1.00 82.44 479 ALA A O 1
ATOM 3485 N N . ARG A 1 480 ? 9.695 3.155 10.060 1.00 88.12 480 ARG A N 1
ATOM 3486 C CA . ARG A 1 480 ? 9.617 4.092 11.190 1.00 88.12 480 ARG A CA 1
ATOM 3487 C C . ARG A 1 480 ? 9.556 3.388 12.544 1.00 88.12 480 ARG A C 1
ATOM 3489 O O . ARG A 1 480 ? 9.562 4.077 13.564 1.00 88.12 480 ARG A O 1
ATOM 3496 N N . VAL A 1 481 ? 9.513 2.054 12.578 1.00 94.69 481 VAL A N 1
ATOM 3497 C CA . VAL A 1 481 ? 9.386 1.269 13.817 1.00 94.69 481 VAL A CA 1
ATOM 3498 C C . VAL A 1 481 ? 10.541 1.559 14.779 1.00 94.69 481 VAL A C 1
ATOM 3500 O O . VAL A 1 481 ? 10.292 1.930 15.924 1.00 94.69 481 VAL A O 1
ATOM 3503 N N . ASP A 1 482 ? 11.799 1.485 14.332 1.00 93.75 482 ASP A N 1
ATOM 3504 C CA . ASP A 1 482 ? 12.943 1.727 15.224 1.00 93.75 482 ASP A CA 1
ATOM 3505 C C . ASP A 1 482 ? 12.977 3.159 15.765 1.00 93.75 482 ASP A C 1
ATOM 3507 O O . ASP A 1 482 ? 13.223 3.376 16.951 1.00 93.75 482 ASP A O 1
ATOM 3511 N N . GLU A 1 483 ? 12.699 4.148 14.912 1.00 91.69 483 GLU A N 1
ATOM 3512 C CA . GLU A 1 483 ? 12.659 5.549 15.330 1.00 91.69 483 GLU A CA 1
ATOM 3513 C C . GLU A 1 483 ? 11.526 5.817 16.328 1.00 91.69 483 GLU A C 1
ATOM 3515 O O . GLU A 1 483 ? 11.726 6.503 17.334 1.00 91.69 483 GLU A O 1
ATOM 3520 N N . THR A 1 484 ? 10.347 5.246 16.083 1.00 95.38 484 THR A N 1
ATOM 3521 C CA . THR A 1 484 ? 9.185 5.385 16.966 1.00 95.38 484 THR A CA 1
ATOM 3522 C C . THR A 1 484 ? 9.444 4.700 18.306 1.00 95.38 484 THR A C 1
ATOM 3524 O O . THR A 1 484 ? 9.235 5.320 19.350 1.00 95.38 484 THR A O 1
ATOM 3527 N N . ARG A 1 485 ? 10.011 3.482 18.305 1.00 97.06 485 ARG A N 1
ATOM 3528 C CA . ARG A 1 485 ? 10.444 2.780 19.524 1.00 97.06 485 ARG A CA 1
ATOM 3529 C C . ARG A 1 485 ? 11.445 3.615 20.310 1.00 97.06 485 ARG A C 1
ATOM 3531 O O . ARG A 1 485 ? 11.266 3.823 21.510 1.00 97.06 485 ARG A O 1
ATOM 3538 N N . TYR A 1 486 ? 12.496 4.095 19.648 1.00 95.00 486 TYR A N 1
ATOM 3539 C CA . TYR A 1 486 ? 13.540 4.897 20.279 1.00 95.00 486 TYR A CA 1
ATOM 3540 C C . TYR A 1 486 ? 12.946 6.113 21.005 1.00 95.00 486 TYR A C 1
ATOM 3542 O O . TYR A 1 486 ? 13.354 6.428 22.126 1.00 95.00 486 TYR A O 1
ATOM 3550 N N . ARG A 1 487 ? 11.957 6.778 20.399 1.00 95.25 487 ARG A N 1
ATOM 3551 C CA . ARG A 1 487 ? 11.267 7.926 21.000 1.00 95.25 487 ARG A CA 1
ATOM 3552 C C . ARG A 1 487 ? 10.353 7.514 22.149 1.00 95.25 487 ARG A C 1
ATOM 3554 O O . ARG A 1 487 ? 10.550 8.017 23.250 1.00 95.25 487 ARG A O 1
ATOM 3561 N N . LEU A 1 488 ? 9.423 6.579 21.935 1.00 97.12 488 LEU A N 1
ATOM 3562 C CA . LEU A 1 488 ? 8.462 6.127 22.955 1.00 97.12 488 LEU A CA 1
ATOM 3563 C C . LEU A 1 488 ? 9.154 5.689 24.251 1.00 97.12 488 LEU A C 1
ATOM 3565 O O . LEU A 1 488 ? 8.749 6.092 25.339 1.00 97.12 488 LEU A O 1
ATOM 3569 N N . ARG A 1 489 ? 10.269 4.956 24.146 1.00 96.31 489 ARG A N 1
ATOM 3570 C CA . ARG A 1 489 ? 11.047 4.488 25.308 1.00 96.31 489 ARG A CA 1
ATOM 3571 C C . ARG A 1 489 ? 11.716 5.607 26.115 1.00 96.31 489 ARG A C 1
ATOM 3573 O O . ARG A 1 489 ? 12.194 5.364 27.219 1.00 96.31 489 ARG A O 1
ATOM 3580 N N . ARG A 1 490 ? 11.778 6.824 25.572 1.00 94.81 490 ARG A N 1
ATOM 3581 C CA . ARG A 1 490 ? 12.354 8.022 26.210 1.00 94.81 490 ARG A CA 1
ATOM 3582 C C . ARG A 1 490 ? 11.295 9.038 26.637 1.00 94.81 490 ARG A C 1
ATOM 3584 O O . ARG A 1 490 ? 11.649 10.039 27.252 1.00 94.81 490 ARG A O 1
ATOM 3591 N N . LEU A 1 491 ? 10.023 8.791 26.336 1.00 96.62 491 LEU A N 1
ATOM 3592 C CA . LEU A 1 491 ? 8.917 9.623 26.795 1.00 96.62 491 LEU A CA 1
ATOM 3593 C C . LEU A 1 491 ? 8.470 9.187 28.189 1.00 96.62 491 LEU A C 1
ATOM 3595 O O . LEU A 1 491 ? 8.509 8.006 28.517 1.00 96.62 491 LEU A O 1
ATOM 3599 N N . ASN A 1 492 ? 8.046 10.146 29.007 1.00 96.62 492 ASN A N 1
ATOM 3600 C CA . ASN A 1 492 ? 7.414 9.907 30.303 1.00 96.62 492 ASN A CA 1
ATOM 3601 C C . ASN A 1 492 ? 5.906 10.135 30.147 1.00 96.62 492 ASN A C 1
ATOM 3603 O O . ASN A 1 492 ? 5.509 11.207 29.683 1.00 96.62 492 ASN A O 1
ATOM 3607 N N . THR A 1 493 ? 5.072 9.152 30.501 1.00 94.56 493 THR A N 1
ATOM 3608 C CA . THR A 1 493 ? 3.627 9.252 30.233 1.00 94.56 493 THR A CA 1
ATOM 3609 C C . THR A 1 493 ? 2.939 10.367 31.016 1.00 94.56 493 THR A C 1
ATOM 3611 O O . THR A 1 493 ? 2.069 11.028 30.454 1.00 94.56 493 THR A O 1
ATOM 3614 N N . THR A 1 494 ? 3.355 10.641 32.257 1.00 94.31 494 THR A N 1
ATOM 3615 C CA . THR A 1 494 ? 2.815 11.747 33.067 1.00 94.31 494 THR A CA 1
ATOM 3616 C C . THR A 1 494 ? 3.096 13.096 32.413 1.00 94.31 494 THR A C 1
ATOM 3618 O O . THR A 1 494 ? 2.170 13.869 32.189 1.00 94.31 494 THR A O 1
ATOM 3621 N N . ALA A 1 495 ? 4.347 13.345 32.015 1.00 93.50 495 ALA A N 1
ATOM 3622 C CA . ALA A 1 495 ? 4.719 14.586 31.332 1.00 93.50 495 ALA A CA 1
ATOM 3623 C C . ALA A 1 495 ? 3.989 14.744 29.986 1.00 93.50 495 ALA A C 1
ATOM 3625 O O . ALA A 1 495 ? 3.593 15.843 29.607 1.00 93.50 495 ALA A O 1
ATOM 3626 N N . CYS A 1 496 ? 3.775 13.637 29.268 1.00 96.00 496 CYS A N 1
ATOM 3627 C CA . CYS A 1 496 ? 2.986 13.638 28.037 1.00 96.00 496 CYS A CA 1
ATOM 3628 C C . CYS A 1 496 ? 1.512 13.981 28.299 1.00 96.00 496 CYS A C 1
ATOM 3630 O O . CYS A 1 496 ? 0.915 14.708 27.514 1.00 96.00 496 CYS A O 1
ATOM 3632 N N . SER A 1 497 ? 0.927 13.486 29.394 1.00 94.31 497 SER A N 1
ATOM 3633 C CA . SER A 1 497 ? -0.457 13.793 29.781 1.00 94.31 497 SER A CA 1
ATOM 3634 C C . SER A 1 497 ? -0.640 15.264 30.154 1.00 94.31 497 SER A C 1
ATOM 3636 O O . SER A 1 497 ? -1.652 15.853 29.782 1.00 94.31 497 SER A O 1
ATOM 3638 N N . GLU A 1 498 ? 0.327 15.864 30.854 1.00 92.06 498 GLU A N 1
ATOM 3639 C CA . GLU A 1 498 ? 0.337 17.303 31.156 1.00 92.06 498 GLU A CA 1
ATOM 3640 C C . GLU A 1 498 ? 0.412 18.128 29.864 1.00 92.06 498 GLU A C 1
ATOM 3642 O O . GLU A 1 498 ? -0.416 19.008 29.640 1.00 92.06 498 GLU A O 1
ATOM 3647 N N . LEU A 1 499 ? 1.342 17.772 28.970 1.00 90.81 499 LEU A N 1
ATOM 3648 C CA . LEU A 1 499 ? 1.495 18.390 27.652 1.00 90.81 499 LEU A CA 1
ATOM 3649 C C . LEU A 1 499 ? 0.214 18.284 26.807 1.00 90.81 499 LEU A C 1
ATOM 3651 O O . LEU A 1 499 ? -0.179 19.252 26.160 1.00 90.81 499 LEU A O 1
ATOM 3655 N N . PHE A 1 500 ? -0.445 17.125 26.814 1.00 92.69 500 PHE A N 1
ATOM 3656 C CA . PHE A 1 500 ? -1.713 16.938 26.113 1.00 92.69 500 PHE A CA 1
ATOM 3657 C C . PHE A 1 500 ? -2.810 17.843 26.678 1.00 92.69 500 PHE A C 1
ATOM 3659 O O . PHE A 1 500 ? -3.508 18.493 25.905 1.00 92.69 500 PHE A O 1
ATOM 3666 N N . GLY A 1 501 ? -2.924 17.933 28.008 1.00 88.56 501 GLY A N 1
ATOM 3667 C CA . GLY A 1 501 ? -3.855 18.852 28.661 1.00 88.56 501 GLY A CA 1
ATOM 3668 C C . GLY A 1 501 ? -3.602 20.302 28.247 1.00 88.56 501 GLY A C 1
ATOM 3669 O O . GLY A 1 501 ? -4.523 20.987 27.824 1.00 88.56 501 GLY A O 1
ATOM 3670 N N . GLU A 1 502 ? -2.350 20.761 28.277 1.00 87.06 502 GLU A N 1
ATOM 3671 C CA . GLU A 1 502 ? -2.013 22.119 27.833 1.00 87.06 502 GLU A CA 1
ATOM 3672 C C . GLU A 1 502 ? -2.403 22.370 26.369 1.00 87.06 502 GLU A C 1
ATOM 3674 O O . GLU A 1 502 ? -2.967 23.418 26.072 1.00 87.06 502 GLU A O 1
ATOM 3679 N N . ALA A 1 503 ? -2.133 21.422 25.466 1.00 85.75 503 ALA A N 1
ATOM 3680 C CA . ALA A 1 503 ? -2.382 21.582 24.034 1.00 85.75 503 ALA A CA 1
ATOM 3681 C C . ALA A 1 503 ? -3.873 21.509 23.655 1.00 85.75 503 ALA A C 1
ATOM 3683 O O . ALA A 1 503 ? -4.329 22.290 22.820 1.00 85.75 503 ALA A O 1
ATOM 3684 N N . ALA A 1 504 ? -4.636 20.597 24.265 1.00 80.75 504 ALA A N 1
ATOM 3685 C CA . ALA A 1 504 ? -6.052 20.398 23.956 1.00 80.75 504 ALA A CA 1
ATOM 3686 C C . ALA A 1 504 ? -6.936 21.574 24.415 1.00 80.75 504 ALA A C 1
ATOM 3688 O O . ALA A 1 504 ? -7.978 21.820 23.816 1.00 80.75 504 ALA A O 1
ATOM 3689 N N . PHE A 1 505 ? -6.510 22.327 25.438 1.00 75.62 505 PHE A N 1
ATOM 3690 C CA . PHE A 1 505 ? -7.257 23.467 25.991 1.00 75.62 505 PHE A CA 1
ATOM 3691 C C . PHE A 1 505 ? -6.763 24.840 25.507 1.00 75.62 505 PHE A C 1
ATOM 3693 O O . PHE A 1 505 ? -7.134 25.867 26.083 1.00 75.62 505 PHE A O 1
ATOM 3700 N N . LEU A 1 506 ? -5.932 24.895 24.462 1.00 73.69 506 LEU A N 1
ATOM 3701 C CA . LEU A 1 506 ? -5.578 26.172 23.844 1.00 73.69 506 LEU A CA 1
ATOM 3702 C C . LEU A 1 506 ? -6.816 26.781 23.161 1.00 73.69 506 LEU A C 1
ATOM 3704 O O . LEU A 1 506 ? -7.476 26.083 22.388 1.00 73.69 506 LEU A O 1
ATOM 3708 N N . PRO A 1 507 ? -7.139 28.068 23.407 1.00 57.78 507 PRO A N 1
ATOM 3709 C CA . PRO A 1 507 ? -8.235 28.730 22.714 1.00 57.78 507 PRO A CA 1
ATOM 3710 C C . PRO A 1 507 ? -7.954 28.727 21.211 1.00 57.78 507 PRO A C 1
ATOM 3712 O O . PRO A 1 507 ? -6.919 29.218 20.756 1.00 57.78 507 PRO A O 1
ATOM 3715 N N . VAL A 1 508 ? -8.876 28.146 20.447 1.00 58.00 508 VAL A N 1
ATOM 3716 C CA . VAL A 1 508 ? -8.832 28.167 18.986 1.00 58.00 508 VAL A CA 1
ATOM 3717 C C . VAL A 1 508 ? -9.293 29.557 18.559 1.00 58.00 508 VAL A C 1
ATOM 3719 O O . VAL A 1 508 ? -10.423 29.940 18.851 1.00 58.00 508 VAL A O 1
ATOM 3722 N N . GLY A 1 509 ? -8.416 30.341 17.930 1.00 48.00 509 GLY A N 1
ATOM 3723 C CA . GLY A 1 509 ? -8.851 31.561 17.252 1.00 48.00 509 GLY A CA 1
ATOM 3724 C C . GLY A 1 509 ? -9.794 31.192 16.106 1.00 48.00 509 GLY A C 1
ATOM 3725 O O . GLY A 1 509 ? -9.522 30.233 15.384 1.00 48.00 509 GLY A O 1
ATOM 3726 N N . GLU A 1 510 ? -10.903 31.916 15.953 1.00 37.69 510 GLU A N 1
ATOM 3727 C CA . GLU A 1 510 ? -11.778 31.810 14.781 1.00 37.69 510 GLU A CA 1
ATOM 3728 C C . GLU A 1 510 ? -11.051 32.374 13.551 1.00 37.69 510 GLU A C 1
ATOM 3730 O O . GLU A 1 510 ? -11.289 33.504 13.142 1.00 37.69 510 GLU A O 1
ATOM 3735 N N . GLU A 1 511 ? -10.136 31.612 12.956 1.00 37.47 511 GLU A N 1
ATOM 3736 C CA . GLU A 1 511 ? -9.717 31.868 11.580 1.00 37.47 511 GLU A CA 1
ATOM 3737 C C . GLU A 1 511 ? -10.031 30.642 10.720 1.00 37.47 511 GLU A C 1
ATOM 3739 O O . GLU A 1 511 ? -9.574 29.536 11.030 1.00 37.47 511 GLU A O 1
ATOM 3744 N N . PRO A 1 512 ? -10.827 30.800 9.645 1.00 36.44 512 PRO A N 1
ATOM 3745 C CA . PRO A 1 512 ? -10.996 29.751 8.657 1.00 36.44 512 PRO A CA 1
ATOM 3746 C C . PRO A 1 512 ? -9.625 29.432 8.064 1.00 36.44 512 PRO A C 1
ATOM 3748 O O . PRO A 1 512 ? -8.943 30.323 7.554 1.00 36.44 512 PRO A O 1
ATOM 3751 N N . VAL A 1 513 ? -9.218 28.164 8.099 1.00 43.25 513 VAL A N 1
ATOM 3752 C CA . VAL A 1 513 ? -8.095 27.706 7.279 1.00 43.25 513 VAL A CA 1
ATOM 3753 C C . VAL A 1 513 ? -8.513 27.964 5.829 1.00 43.25 513 VAL A C 1
ATOM 3755 O O . VAL A 1 513 ? -9.535 27.451 5.389 1.00 43.25 513 VAL A O 1
ATOM 3758 N N . GLY A 1 514 ? -7.813 28.883 5.155 1.00 35.97 514 GLY A N 1
ATOM 3759 C CA . GLY A 1 514 ? -8.289 29.550 3.937 1.00 35.97 514 GLY A CA 1
ATOM 3760 C C . GLY A 1 514 ? -8.935 28.614 2.910 1.00 35.97 514 GLY A C 1
ATOM 3761 O O . GLY A 1 514 ? -8.337 27.605 2.527 1.00 35.97 514 GLY A O 1
ATOM 3762 N N . ARG A 1 515 ? -10.150 28.988 2.477 1.00 30.16 515 ARG A N 1
ATOM 3763 C CA . ARG A 1 515 ? -10.930 28.325 1.420 1.00 30.16 515 ARG A CA 1
ATOM 3764 C C . ARG A 1 515 ? -10.110 28.194 0.133 1.00 30.16 515 ARG A C 1
ATOM 3766 O O . ARG A 1 515 ? -9.322 29.073 -0.204 1.00 30.16 515 ARG A O 1
ATOM 3773 N N . ALA A 1 516 ? -10.351 27.110 -0.596 1.00 33.84 516 ALA A N 1
ATOM 3774 C CA . ALA A 1 516 ? -9.612 26.645 -1.771 1.00 33.84 516 ALA A CA 1
ATOM 3775 C C . ALA A 1 516 ? -9.643 27.551 -3.032 1.00 33.84 516 ALA A C 1
ATOM 3777 O O . ALA A 1 516 ? -9.142 27.141 -4.076 1.00 33.84 516 ALA A O 1
ATOM 3778 N N . ASP A 1 517 ? -10.159 28.782 -2.965 1.00 30.27 517 ASP A N 1
ATOM 3779 C CA . ASP A 1 517 ? -10.359 29.632 -4.153 1.00 30.27 517 ASP A CA 1
ATOM 3780 C C . ASP A 1 517 ? -9.118 30.443 -4.587 1.00 30.27 517 ASP A C 1
ATOM 3782 O O . ASP A 1 517 ? -9.088 30.987 -5.692 1.00 30.27 517 ASP A O 1
ATOM 3786 N N . ASP A 1 518 ? -8.044 30.483 -3.789 1.00 29.88 518 ASP A N 1
ATOM 3787 C CA . ASP A 1 518 ? -6.831 31.250 -4.133 1.00 29.88 518 ASP A CA 1
ATOM 3788 C C . ASP A 1 518 ? -5.834 30.493 -5.042 1.00 29.88 518 ASP A C 1
ATOM 3790 O O . ASP A 1 518 ? -4.864 31.076 -5.535 1.00 29.88 518 ASP A O 1
ATOM 3794 N N . ALA A 1 519 ? -6.068 29.206 -5.331 1.00 30.38 519 ALA A N 1
ATOM 3795 C CA . ALA A 1 519 ? -5.134 28.370 -6.095 1.00 30.38 519 ALA A CA 1
ATOM 3796 C C . ALA A 1 519 ? -5.173 28.583 -7.627 1.00 30.38 519 ALA A C 1
ATOM 3798 O O . ALA A 1 519 ? -4.272 28.132 -8.331 1.00 30.38 519 ALA A O 1
ATOM 3799 N N . GLN A 1 520 ? -6.158 29.306 -8.175 1.00 29.42 520 GLN A N 1
ATOM 3800 C CA . GLN A 1 520 ? -6.328 29.439 -9.635 1.00 29.42 520 GLN A CA 1
ATOM 3801 C C . GLN A 1 520 ? -5.588 30.620 -10.298 1.00 29.42 520 GLN A C 1
ATOM 3803 O O . GLN A 1 520 ? -5.722 30.820 -11.505 1.00 29.42 520 GLN A O 1
ATOM 3808 N N . ARG A 1 521 ? -4.769 31.402 -9.575 1.00 27.92 521 ARG A N 1
ATOM 3809 C CA . ARG A 1 521 ? -4.011 32.529 -10.179 1.00 27.92 521 ARG A CA 1
ATOM 3810 C C . ARG A 1 521 ? -2.518 32.292 -10.411 1.00 27.92 521 ARG A C 1
ATOM 3812 O O . ARG A 1 521 ? -1.867 33.175 -10.963 1.00 27.92 521 ARG A O 1
ATOM 3819 N N . ALA A 1 522 ? -1.972 31.133 -10.051 1.00 27.73 522 ALA A N 1
ATOM 3820 C CA . ALA A 1 522 ? -0.526 30.893 -10.107 1.00 27.73 522 ALA A CA 1
ATOM 3821 C C . ALA A 1 522 ? -0.041 30.050 -11.301 1.00 27.73 522 ALA A C 1
ATOM 3823 O O . ALA A 1 522 ? 1.119 29.649 -11.304 1.00 27.73 522 ALA A O 1
ATOM 3824 N N . ASP A 1 523 ? -0.872 29.813 -12.322 1.00 29.16 523 ASP A N 1
ATOM 3825 C CA . ASP A 1 523 ? -0.488 28.966 -13.458 1.00 29.16 523 ASP A CA 1
ATOM 3826 C C . ASP A 1 523 ? -0.528 29.715 -14.798 1.00 29.16 523 ASP A C 1
ATOM 3828 O O . ASP A 1 523 ? -1.369 29.473 -15.661 1.00 29.16 523 ASP A O 1
ATOM 3832 N N . ARG A 1 524 ? 0.386 30.682 -14.972 1.00 28.75 524 ARG A N 1
ATOM 3833 C CA . ARG A 1 524 ? 0.858 31.114 -16.299 1.00 28.75 524 ARG A CA 1
ATOM 3834 C C . ARG A 1 524 ? 2.336 31.507 -16.250 1.00 28.75 524 ARG A C 1
ATOM 3836 O O . ARG A 1 524 ? 2.712 32.447 -15.560 1.00 28.75 524 ARG A O 1
ATOM 3843 N N . ALA A 1 525 ? 3.093 30.847 -17.127 1.00 32.09 525 ALA A N 1
ATOM 3844 C CA . ALA A 1 525 ? 4.445 31.142 -17.609 1.00 32.09 525 ALA A CA 1
ATOM 3845 C C . ALA A 1 525 ? 5.631 30.513 -16.851 1.00 32.09 525 ALA A C 1
ATOM 3847 O O . ALA A 1 525 ? 6.288 31.147 -16.031 1.00 32.09 525 ALA A O 1
ATOM 3848 N N . ALA A 1 526 ? 6.029 29.319 -17.301 1.00 26.75 526 ALA A N 1
ATOM 3849 C CA . ALA A 1 526 ? 7.430 28.901 -17.298 1.00 26.75 526 ALA A CA 1
ATOM 3850 C C . ALA A 1 526 ? 7.763 28.201 -18.630 1.00 26.75 526 ALA A C 1
ATOM 3852 O O . ALA A 1 526 ? 7.395 27.053 -18.858 1.00 26.75 526 ALA A O 1
ATOM 3853 N N . GLY A 1 527 ? 8.426 28.926 -19.538 1.00 24.50 527 GLY A N 1
ATOM 3854 C CA . GLY A 1 527 ? 9.106 28.357 -20.708 1.00 24.50 527 GLY A CA 1
ATOM 3855 C C . GLY A 1 527 ? 10.564 27.988 -20.374 1.00 24.50 527 GLY A C 1
ATOM 3856 O O . GLY A 1 527 ? 11.103 28.497 -19.389 1.00 24.50 527 GLY A O 1
ATOM 3857 N N . PRO A 1 528 ? 11.226 27.123 -21.165 1.00 26.33 528 PRO A N 1
ATOM 3858 C CA . PRO A 1 528 ? 12.537 26.577 -20.823 1.00 26.33 528 PRO A CA 1
ATOM 3859 C C . PRO A 1 528 ? 13.670 27.553 -21.176 1.00 26.33 528 PRO A C 1
ATOM 3861 O O . PRO A 1 528 ? 13.690 28.126 -22.265 1.00 26.33 528 PRO A O 1
ATOM 3864 N N . VAL A 1 529 ? 14.658 27.702 -20.286 1.00 25.27 529 VAL A N 1
ATOM 3865 C CA . VAL A 1 529 ? 15.908 28.432 -20.566 1.00 25.27 529 VAL A CA 1
ATOM 3866 C C . VAL A 1 529 ? 17.077 27.450 -20.589 1.00 25.27 529 VAL A C 1
ATOM 3868 O O . VAL A 1 529 ? 17.374 26.789 -19.598 1.00 25.27 529 VAL A O 1
ATOM 3871 N N . VAL A 1 530 ? 17.759 27.389 -21.732 1.00 26.97 530 VAL A N 1
ATOM 3872 C CA . VAL A 1 530 ? 19.048 26.711 -21.932 1.00 26.97 530 VAL A CA 1
ATOM 3873 C C . VAL A 1 530 ? 20.166 27.740 -21.743 1.00 26.97 530 VAL A C 1
ATOM 3875 O O . VAL A 1 530 ? 20.122 28.794 -22.375 1.00 26.97 530 VAL A O 1
ATOM 3878 N N . HIS A 1 531 ? 21.204 27.438 -20.956 1.00 26.78 531 HIS A N 1
ATOM 3879 C CA . HIS A 1 531 ? 22.418 28.265 -20.891 1.00 26.78 531 HIS A CA 1
ATOM 3880 C C . HIS A 1 531 ? 23.640 27.540 -21.477 1.00 26.78 531 HIS A C 1
ATOM 3882 O O . HIS A 1 531 ? 24.061 26.493 -20.991 1.00 26.78 531 HIS A O 1
ATOM 3888 N N . ARG A 1 532 ? 24.236 28.140 -22.520 1.00 24.72 532 ARG A N 1
ATOM 3889 C CA . ARG A 1 532 ? 25.587 27.842 -23.028 1.00 24.72 532 ARG A CA 1
ATOM 3890 C C . ARG A 1 532 ? 26.625 28.742 -22.331 1.00 24.72 532 ARG A C 1
ATOM 3892 O O . ARG A 1 532 ? 26.381 29.930 -22.169 1.00 24.72 532 ARG A O 1
ATOM 3899 N N . ARG A 1 533 ? 27.758 28.114 -21.981 1.00 29.50 533 ARG A N 1
ATOM 3900 C CA . ARG A 1 533 ? 29.127 28.582 -21.633 1.00 29.50 533 ARG A CA 1
ATOM 3901 C C . ARG A 1 533 ? 29.412 30.089 -21.454 1.00 29.50 533 ARG A C 1
ATOM 3903 O O . ARG A 1 533 ? 29.161 30.869 -22.364 1.00 29.50 533 ARG A O 1
ATOM 3910 N N . GLY A 1 534 ? 30.189 30.413 -20.407 1.00 25.12 534 GLY A N 1
ATOM 3911 C CA . GLY A 1 534 ? 31.121 31.553 -20.420 1.00 25.12 534 GLY A CA 1
ATOM 3912 C C . GLY A 1 534 ? 31.507 32.139 -19.054 1.00 25.12 534 GLY A C 1
ATOM 3913 O O . GLY A 1 534 ? 30.823 33.026 -18.575 1.00 25.12 534 GLY A O 1
ATOM 3914 N N . GLU A 1 535 ? 32.641 31.678 -18.518 1.00 24.77 535 GLU A N 1
ATOM 3915 C CA . GLU A 1 535 ? 33.583 32.369 -17.610 1.00 24.77 535 GLU A CA 1
ATOM 3916 C C . GLU A 1 535 ? 33.211 32.776 -16.168 1.00 24.77 535 GLU A C 1
ATOM 3918 O O . GLU A 1 535 ? 32.093 33.113 -15.792 1.00 24.77 535 GLU A O 1
ATOM 3923 N N . ALA A 1 536 ? 34.252 32.668 -15.338 1.00 30.94 536 ALA A N 1
ATOM 3924 C CA . ALA A 1 536 ? 34.263 32.647 -13.889 1.00 30.94 536 ALA A CA 1
ATOM 3925 C C . ALA A 1 536 ? 34.212 34.038 -13.243 1.00 30.94 536 ALA A C 1
ATOM 3927 O O . ALA A 1 536 ? 35.037 34.897 -13.536 1.00 30.94 536 ALA A O 1
ATOM 3928 N N . ALA A 1 537 ? 33.355 34.181 -12.232 1.00 24.14 537 ALA A N 1
ATOM 3929 C CA . ALA A 1 537 ? 33.663 34.929 -11.017 1.00 24.14 537 ALA A CA 1
ATOM 3930 C C . ALA A 1 537 ? 32.710 34.486 -9.900 1.00 24.14 537 ALA A C 1
ATOM 3932 O O . ALA A 1 537 ? 31.489 34.537 -10.029 1.00 24.14 537 ALA A O 1
ATOM 3933 N N . VAL A 1 538 ? 33.299 34.027 -8.798 1.00 36.66 538 VAL A N 1
ATOM 3934 C CA . VAL A 1 538 ? 32.622 33.641 -7.559 1.00 36.66 538 VAL A CA 1
ATOM 3935 C C . VAL A 1 538 ? 31.827 34.835 -7.029 1.00 36.66 538 VAL A C 1
ATOM 3937 O O . VAL A 1 538 ? 32.404 35.820 -6.575 1.00 36.66 538 VAL A O 1
ATOM 3940 N N . ALA A 1 539 ? 30.498 34.731 -7.055 1.00 23.47 539 ALA A N 1
ATOM 3941 C CA . ALA A 1 539 ? 29.599 35.662 -6.392 1.00 23.47 539 ALA A CA 1
ATOM 3942 C C . ALA A 1 539 ? 28.726 34.899 -5.394 1.00 23.47 539 ALA A C 1
ATOM 3944 O O . ALA A 1 539 ? 27.817 34.152 -5.750 1.00 23.47 539 ALA A O 1
ATOM 3945 N N . GLN A 1 540 ? 29.021 35.125 -4.116 1.00 30.64 540 GLN A N 1
ATOM 3946 C CA . GLN A 1 540 ? 28.144 34.817 -2.998 1.00 30.64 540 GLN A CA 1
ATOM 3947 C C . GLN A 1 540 ? 26.777 35.488 -3.211 1.00 30.64 540 GLN A C 1
ATOM 3949 O O . GLN A 1 540 ? 26.629 36.699 -3.051 1.00 30.64 540 GLN A O 1
ATOM 3954 N N . ARG A 1 541 ? 25.757 34.690 -3.521 1.00 23.72 541 ARG A N 1
ATOM 3955 C CA . ARG A 1 541 ? 24.348 34.989 -3.243 1.00 23.72 541 ARG A CA 1
ATOM 3956 C C . ARG A 1 541 ? 23.764 33.717 -2.643 1.00 23.72 541 ARG A C 1
ATOM 3958 O O . ARG A 1 541 ? 23.742 32.676 -3.280 1.00 23.72 541 ARG A O 1
ATOM 3965 N N . ARG A 1 542 ? 23.571 33.703 -1.322 1.00 23.17 542 ARG A N 1
ATOM 3966 C CA . ARG A 1 542 ? 22.327 34.160 -0.682 1.00 23.17 542 ARG A CA 1
ATOM 3967 C C . ARG A 1 542 ? 21.149 33.416 -1.297 1.00 23.17 542 ARG A C 1
ATOM 3969 O O . ARG A 1 542 ? 20.544 33.886 -2.254 1.00 23.17 542 ARG A O 1
ATOM 3976 N N . LEU A 1 543 ? 20.860 32.258 -0.704 1.00 21.19 543 LEU A N 1
ATOM 3977 C CA . LEU A 1 543 ? 19.525 31.687 -0.720 1.00 21.19 543 LEU A CA 1
ATOM 3978 C C . LEU A 1 543 ? 18.587 32.773 -0.170 1.00 21.19 543 LEU A C 1
ATOM 3980 O O . LEU A 1 543 ? 18.593 33.068 1.025 1.00 21.19 543 LEU A O 1
ATOM 3984 N N . LEU A 1 544 ? 17.848 33.419 -1.067 1.00 20.78 544 LEU A N 1
ATOM 3985 C CA . LEU A 1 544 ? 16.567 34.023 -0.743 1.00 20.78 544 LEU A CA 1
ATOM 3986 C C . LEU A 1 544 ? 15.634 32.852 -0.434 1.00 20.78 544 LEU A C 1
ATOM 3988 O O . LEU A 1 544 ? 15.046 32.256 -1.330 1.00 20.78 544 LEU A O 1
ATOM 3992 N N . VAL A 1 545 ? 15.563 32.483 0.842 1.00 23.27 545 VAL A N 1
ATOM 3993 C CA . VAL A 1 545 ? 14.353 31.862 1.372 1.00 23.27 545 VAL A CA 1
ATOM 3994 C C . VAL A 1 545 ? 13.357 33.008 1.435 1.00 23.27 545 VAL A C 1
ATOM 3996 O O . VAL A 1 545 ? 13.513 33.908 2.257 1.00 23.27 545 VAL A O 1
ATOM 3999 N N . LEU A 1 546 ? 12.422 33.039 0.487 1.00 21.27 546 LEU A N 1
ATOM 4000 C CA . LEU A 1 546 ? 11.314 33.980 0.528 1.00 21.27 546 LEU A CA 1
ATOM 4001 C C . LEU A 1 546 ? 10.445 33.642 1.740 1.00 21.27 546 LEU A C 1
ATOM 4003 O O . LEU A 1 546 ? 9.777 32.613 1.791 1.00 21.27 546 LEU A O 1
ATOM 4007 N N . ASP A 1 547 ? 10.610 34.500 2.740 1.00 20.62 547 ASP A N 1
ATOM 4008 C CA . ASP A 1 547 ? 9.628 35.038 3.669 1.00 20.62 547 ASP A CA 1
ATOM 4009 C C . ASP A 1 547 ? 8.236 34.387 3.671 1.00 20.62 547 ASP A C 1
ATOM 4011 O O . ASP A 1 547 ? 7.438 34.514 2.747 1.00 20.62 547 ASP A O 1
ATOM 4015 N N . SER A 1 548 ? 7.965 33.757 4.816 1.00 24.62 548 SER A N 1
ATOM 4016 C CA . SER A 1 548 ? 6.763 33.936 5.637 1.00 24.62 548 SER A CA 1
ATOM 4017 C C . SER A 1 548 ? 5.422 34.121 4.922 1.00 24.62 548 SER A C 1
ATOM 4019 O O . SER A 1 548 ? 5.070 35.220 4.497 1.00 24.62 548 SER A O 1
ATOM 4021 N N . VAL A 1 549 ? 4.578 33.094 5.025 1.00 22.27 549 VAL A N 1
ATOM 4022 C CA . VAL A 1 549 ? 3.148 33.328 5.264 1.00 22.27 549 VAL A CA 1
ATOM 4023 C C . VAL A 1 549 ? 3.002 33.829 6.716 1.00 22.27 549 VAL A C 1
ATOM 4025 O O . VAL A 1 549 ? 3.675 33.288 7.604 1.00 22.27 549 VAL A O 1
ATOM 4028 N N . PRO A 1 550 ? 2.219 34.889 6.988 1.00 25.67 550 PRO A N 1
ATOM 4029 C CA . PRO A 1 550 ? 2.261 35.591 8.262 1.00 25.67 550 PRO A CA 1
ATOM 4030 C C . PRO A 1 550 ? 1.570 34.803 9.385 1.00 25.67 550 PRO A C 1
ATOM 4032 O O . PRO A 1 550 ? 0.505 34.231 9.200 1.00 25.67 550 PRO A O 1
ATOM 4035 N N . ALA A 1 551 ? 2.184 34.839 10.570 1.00 29.69 551 ALA A N 1
ATOM 4036 C CA . ALA A 1 551 ? 1.556 34.656 11.882 1.00 29.69 551 ALA A CA 1
ATOM 4037 C C . ALA A 1 551 ? 0.774 33.351 12.176 1.00 29.69 551 ALA A C 1
ATOM 4039 O O . ALA A 1 551 ? -0.310 33.397 12.738 1.00 29.69 551 ALA A O 1
ATOM 4040 N N . LEU A 1 552 ? 1.389 32.178 12.000 1.00 30.31 552 LEU A N 1
ATOM 4041 C CA . LEU A 1 552 ? 1.086 31.010 12.848 1.00 30.31 552 LEU A CA 1
ATOM 4042 C C . LEU A 1 552 ? 2.294 30.724 13.741 1.00 30.31 552 LEU A C 1
ATOM 4044 O O . LEU A 1 552 ? 3.120 29.850 13.486 1.00 30.31 552 LEU A O 1
ATOM 4048 N N . VAL A 1 553 ? 2.441 31.540 14.786 1.00 30.73 553 VAL A N 1
ATOM 4049 C CA . VAL A 1 553 ? 3.412 31.291 15.858 1.00 30.73 553 VAL A CA 1
ATOM 4050 C C . VAL A 1 553 ? 2.851 30.165 16.725 1.00 30.73 553 VAL A C 1
ATOM 4052 O O . VAL A 1 553 ? 2.118 30.402 17.679 1.00 30.73 553 VAL A O 1
ATOM 4055 N N . ASP A 1 554 ? 3.182 28.939 16.336 1.00 42.53 554 ASP A N 1
ATOM 4056 C CA . ASP A 1 554 ? 2.653 27.686 16.865 1.00 42.53 554 ASP A CA 1
ATOM 4057 C C . ASP A 1 554 ? 2.984 27.468 18.368 1.00 42.53 554 ASP A C 1
ATOM 4059 O O . ASP A 1 554 ? 4.162 27.373 18.754 1.00 42.53 554 ASP A O 1
ATOM 4063 N N . PRO A 1 555 ? 1.970 27.357 19.249 1.00 39.12 555 PRO A N 1
ATOM 4064 C CA . PRO A 1 555 ? 2.134 26.905 20.629 1.00 39.12 555 PRO A CA 1
ATOM 4065 C C . PRO A 1 555 ? 2.797 25.522 20.729 1.00 39.12 555 PRO A C 1
ATOM 4067 O O . PRO A 1 555 ? 3.569 25.290 21.663 1.00 39.12 555 PRO A O 1
ATOM 4070 N N . ALA A 1 556 ? 2.579 24.630 19.754 1.00 36.88 556 ALA A N 1
ATOM 4071 C CA . ALA A 1 556 ? 3.172 23.297 19.721 1.00 36.88 556 ALA A CA 1
ATOM 4072 C C . ALA A 1 556 ? 4.680 23.341 19.424 1.00 36.88 556 ALA A C 1
ATOM 4074 O O . ALA A 1 556 ? 5.427 22.555 20.005 1.00 36.88 556 ALA A O 1
ATOM 4075 N N . GLN A 1 557 ? 5.178 24.309 18.645 1.00 40.47 557 GLN A N 1
ATOM 4076 C CA . GLN A 1 557 ? 6.622 24.556 18.517 1.00 40.47 557 GLN A CA 1
ATOM 4077 C C . GLN A 1 557 ? 7.242 25.102 19.810 1.00 40.47 557 GLN A C 1
ATOM 4079 O O . GLN A 1 557 ? 8.354 24.700 20.167 1.00 40.47 557 GLN A O 1
ATOM 4084 N N . ARG A 1 558 ? 6.542 25.973 20.553 1.00 36.28 558 ARG A N 1
ATOM 4085 C CA . ARG A 1 558 ? 7.012 26.446 21.874 1.00 36.28 558 ARG A CA 1
ATOM 4086 C C . ARG A 1 558 ? 7.017 25.321 22.917 1.00 36.28 558 ARG A C 1
ATOM 4088 O O . ARG A 1 558 ? 7.951 25.240 23.716 1.00 36.28 558 ARG A O 1
ATOM 4095 N N . LEU A 1 559 ? 6.037 24.420 22.872 1.00 42.84 559 LEU A N 1
ATOM 4096 C CA . LEU A 1 559 ? 5.985 23.211 23.701 1.00 42.84 559 LEU A CA 1
ATOM 4097 C C . LEU A 1 559 ? 7.058 22.188 23.289 1.00 42.84 559 LEU A C 1
ATOM 4099 O O . LEU A 1 559 ? 7.780 21.687 24.147 1.00 42.84 559 LEU A O 1
ATOM 4103 N N . ALA A 1 560 ? 7.285 21.967 21.993 1.00 39.22 560 ALA A N 1
ATOM 4104 C CA . ALA A 1 560 ? 8.350 21.096 21.485 1.00 39.22 560 ALA A CA 1
ATOM 4105 C C . ALA A 1 560 ? 9.762 21.606 21.838 1.00 39.22 560 ALA A C 1
ATOM 4107 O O . ALA A 1 560 ? 10.671 20.808 22.079 1.00 39.22 560 ALA A O 1
ATOM 4108 N N . GLN A 1 561 ? 9.962 22.927 21.933 1.00 39.88 561 GLN A N 1
ATOM 4109 C CA . GLN A 1 561 ? 11.215 23.515 22.422 1.00 39.88 561 GLN A CA 1
ATOM 4110 C C . GLN A 1 561 ? 11.458 23.251 23.918 1.00 39.88 561 GLN A C 1
ATOM 4112 O O . GLN A 1 561 ? 12.614 23.096 24.317 1.00 39.88 561 GLN A O 1
ATOM 4117 N N . ARG A 1 562 ? 10.399 23.133 24.735 1.00 41.19 562 ARG A N 1
ATOM 4118 C CA . ARG A 1 562 ? 10.481 22.790 26.169 1.00 41.19 562 ARG A CA 1
ATOM 4119 C C . ARG A 1 562 ? 10.933 21.348 26.425 1.00 41.19 562 ARG A C 1
ATOM 4121 O O . ARG A 1 562 ? 11.556 21.092 27.450 1.00 41.19 562 ARG A O 1
ATOM 4128 N N . PHE A 1 563 ? 10.681 20.433 25.488 1.00 40.25 563 PHE A N 1
ATOM 4129 C CA . PHE A 1 563 ? 10.999 19.004 25.615 1.00 40.25 563 PHE A CA 1
ATOM 4130 C C . PHE A 1 563 ? 12.219 18.553 24.793 1.00 40.25 563 PHE A C 1
ATOM 4132 O O . PHE A 1 563 ? 12.383 17.360 24.527 1.00 40.25 563 PHE A O 1
ATOM 4139 N N . ARG A 1 564 ? 13.128 19.470 24.416 1.00 35.47 564 ARG A N 1
ATOM 4140 C CA . ARG A 1 564 ? 14.430 19.069 23.855 1.00 35.47 564 ARG A CA 1
ATOM 4141 C C . ARG A 1 564 ? 15.173 18.182 24.860 1.00 35.47 564 ARG A C 1
ATOM 4143 O O . ARG A 1 564 ? 15.657 18.656 25.884 1.00 35.47 564 ARG A O 1
ATOM 4150 N N . VAL A 1 565 ? 15.312 16.899 24.528 1.00 37.91 565 VAL A N 1
ATOM 4151 C CA . VAL A 1 565 ? 16.216 15.964 25.208 1.00 37.91 565 VAL A CA 1
ATOM 4152 C C . VAL A 1 565 ? 17.650 16.412 24.916 1.00 37.91 565 VAL A C 1
ATOM 4154 O O . VAL A 1 565 ? 18.253 16.022 23.918 1.00 37.91 565 VAL A O 1
ATOM 4157 N N . GLY A 1 566 ? 18.184 17.287 25.764 1.00 32.16 566 GLY A N 1
ATOM 4158 C CA . GLY A 1 566 ? 19.607 17.600 25.788 1.00 32.16 566 GLY A CA 1
ATOM 4159 C C . GLY A 1 566 ? 20.375 16.436 26.409 1.00 32.16 566 GLY A C 1
ATOM 4160 O O . GLY A 1 566 ? 20.060 16.005 27.517 1.00 32.16 566 GLY A O 1
ATOM 4161 N N . GLN A 1 567 ? 21.385 15.915 25.711 1.00 31.92 567 GLN A N 1
ATOM 4162 C CA . GLN A 1 567 ? 22.360 15.027 26.337 1.00 31.92 567 GLN A CA 1
ATOM 4163 C C . GLN A 1 567 ? 23.269 15.858 27.245 1.00 31.92 567 GLN A C 1
ATOM 4165 O O . GLN A 1 567 ? 24.005 16.721 26.772 1.00 31.92 567 GLN A O 1
ATOM 4170 N N . GLY A 1 568 ? 23.214 15.609 28.553 1.00 30.11 568 GLY A N 1
ATOM 4171 C CA . GLY A 1 568 ? 24.251 16.075 29.466 1.00 30.11 568 GLY A CA 1
ATOM 4172 C C . GLY A 1 568 ? 25.532 15.273 29.242 1.00 30.11 568 GLY A C 1
ATOM 4173 O O . GLY A 1 568 ? 25.481 14.048 29.103 1.00 30.11 568 GLY A O 1
ATOM 4174 N N . ALA A 1 569 ? 26.680 15.948 29.214 1.00 33.09 569 ALA A N 1
ATOM 4175 C CA . ALA A 1 569 ? 27.973 15.278 29.273 1.00 33.09 569 ALA A CA 1
ATOM 4176 C C . ALA A 1 569 ? 28.023 14.417 30.551 1.00 33.09 569 ALA A C 1
ATOM 4178 O O . ALA A 1 569 ? 27.757 14.917 31.642 1.00 33.09 569 ALA A O 1
ATOM 4179 N N . ALA A 1 570 ? 28.341 13.130 30.390 1.00 35.97 570 ALA A N 1
ATOM 4180 C CA . ALA A 1 570 ? 28.292 12.060 31.395 1.00 35.97 570 ALA A CA 1
ATOM 4181 C C . ALA A 1 570 ? 26.901 11.442 31.682 1.00 35.97 570 ALA A C 1
ATOM 4183 O O . ALA A 1 570 ? 26.362 11.542 32.778 1.00 35.97 570 ALA A O 1
ATOM 4184 N N . GLY A 1 571 ? 26.360 10.696 30.713 1.00 36.28 571 GLY A N 1
ATOM 4185 C CA . GLY A 1 571 ? 26.013 9.279 30.929 1.00 36.28 571 GLY A CA 1
ATOM 4186 C C . GLY A 1 571 ? 25.017 8.863 32.029 1.00 36.28 571 GLY A C 1
ATOM 4187 O O . GLY A 1 571 ? 24.971 7.675 32.330 1.00 36.28 571 GLY A O 1
ATOM 4188 N N . GLN A 1 572 ? 24.208 9.755 32.608 1.00 26.62 572 GLN A N 1
ATOM 4189 C CA . GLN A 1 572 ? 23.027 9.404 33.415 1.00 26.62 572 GLN A CA 1
ATOM 4190 C C . GLN A 1 572 ? 21.898 10.438 33.233 1.00 26.62 572 GLN A C 1
ATOM 4192 O O . GLN A 1 572 ? 22.166 11.641 33.266 1.00 26.62 572 GLN A O 1
ATOM 4197 N N . PRO A 1 573 ? 20.624 10.018 33.087 1.00 28.34 573 PRO A N 1
ATOM 4198 C CA . PRO A 1 573 ? 19.501 10.947 33.057 1.00 28.34 573 PRO A CA 1
ATOM 4199 C C . PRO A 1 573 ? 19.261 11.507 34.466 1.00 28.34 573 PRO A C 1
ATOM 4201 O O . PRO A 1 573 ? 18.853 10.785 35.372 1.00 28.34 573 PRO A O 1
ATOM 4204 N N . ARG A 1 574 ? 19.504 12.806 34.672 1.00 26.72 574 ARG A N 1
ATOM 4205 C CA . ARG A 1 574 ? 19.066 13.516 35.884 1.00 26.72 574 ARG A CA 1
ATOM 4206 C C . ARG A 1 574 ? 17.780 14.280 35.598 1.00 26.72 574 ARG A C 1
ATOM 4208 O O . ARG A 1 574 ? 17.795 15.271 34.877 1.00 26.72 574 ARG A O 1
ATOM 4215 N N . TYR A 1 575 ? 16.692 13.848 36.227 1.00 32.12 575 TYR A N 1
ATOM 4216 C CA . TYR A 1 575 ? 15.487 14.654 36.400 1.00 32.12 575 TYR A CA 1
ATOM 4217 C C . TYR A 1 575 ? 15.727 15.627 37.564 1.00 32.12 575 TYR A C 1
ATOM 4219 O O . TYR A 1 575 ? 16.088 15.201 38.663 1.00 32.12 575 TYR A O 1
ATOM 4227 N N . ARG A 1 576 ? 15.560 16.933 37.344 1.00 27.50 576 ARG A N 1
ATOM 4228 C CA . ARG A 1 576 ? 15.473 17.922 38.428 1.00 27.50 576 ARG A CA 1
ATOM 4229 C C . ARG A 1 576 ? 14.218 18.770 38.225 1.00 27.50 576 ARG A C 1
ATOM 4231 O O . ARG A 1 576 ? 14.134 19.440 37.199 1.00 27.50 576 ARG A O 1
ATOM 4238 N N . PRO A 1 577 ? 13.276 18.796 39.184 1.00 31.34 577 PRO A N 1
ATOM 4239 C CA . PRO A 1 577 ? 12.204 19.774 39.172 1.00 31.34 577 PRO A CA 1
ATOM 4240 C C . PRO A 1 577 ? 12.805 21.132 39.547 1.00 31.34 577 PRO A C 1
ATOM 4242 O O . PRO A 1 577 ? 13.376 21.302 40.625 1.00 31.34 577 PRO A O 1
ATOM 4245 N N . GLY A 1 578 ? 12.722 22.103 38.643 1.00 27.17 578 GLY A N 1
ATOM 4246 C CA . GLY A 1 578 ? 13.119 23.475 38.929 1.00 27.17 578 GLY A CA 1
ATOM 4247 C C . GLY A 1 578 ? 12.087 24.165 39.817 1.00 27.17 578 GLY A C 1
ATOM 4248 O O . GLY A 1 578 ? 11.242 24.894 39.316 1.00 27.17 578 GLY A O 1
ATOM 4249 N N . GLN A 1 579 ? 12.164 23.970 41.135 1.00 34.34 579 GLN A N 1
ATOM 4250 C CA . GLN A 1 579 ? 11.684 24.976 42.082 1.00 34.34 579 GLN A CA 1
ATOM 4251 C C . GLN A 1 579 ? 12.795 26.014 42.280 1.00 34.34 579 GLN A C 1
ATOM 4253 O O . GLN A 1 579 ? 13.812 25.728 42.908 1.00 34.34 579 GLN A O 1
ATOM 4258 N N . GLN A 1 580 ? 12.591 27.236 41.792 1.00 27.80 580 GLN A N 1
ATOM 4259 C CA . GLN A 1 580 ? 13.285 28.414 42.312 1.00 27.80 580 GLN A CA 1
ATOM 4260 C C . GLN A 1 580 ? 12.251 29.460 42.725 1.00 27.80 580 GLN A C 1
ATOM 4262 O O . GLN A 1 580 ? 11.732 30.220 41.913 1.00 27.80 580 GLN A O 1
ATOM 4267 N N . ARG A 1 581 ? 11.976 29.499 44.033 1.00 30.19 581 ARG A N 1
ATOM 4268 C CA . ARG A 1 581 ? 11.600 30.739 44.710 1.00 30.19 581 ARG A CA 1
ATOM 4269 C C . ARG A 1 581 ? 12.868 31.580 44.842 1.00 30.19 581 ARG A C 1
ATOM 4271 O O . ARG A 1 581 ? 13.833 31.121 45.446 1.00 30.19 581 ARG A O 1
ATOM 4278 N N . LEU A 1 582 ? 12.839 32.810 44.345 1.00 26.50 582 LEU A N 1
ATOM 4279 C CA . LEU A 1 582 ? 13.775 33.862 44.730 1.00 26.50 582 LEU A CA 1
ATOM 4280 C C . LEU A 1 582 ? 12.954 35.003 45.332 1.00 26.50 582 LEU A C 1
ATOM 4282 O O . LEU A 1 582 ? 12.239 35.718 44.638 1.00 26.50 582 LEU A O 1
ATOM 4286 N N . ALA A 1 583 ? 13.026 35.103 46.657 1.00 25.91 583 ALA A N 1
ATOM 4287 C CA . ALA A 1 583 ? 12.547 36.222 47.451 1.00 25.91 583 ALA A CA 1
ATOM 4288 C C . ALA A 1 583 ? 13.761 36.945 48.058 1.00 25.91 583 ALA A C 1
ATOM 4290 O O . ALA A 1 583 ? 14.645 36.292 48.609 1.00 25.91 583 ALA A O 1
ATOM 4291 N N . GLY A 1 584 ? 13.757 38.282 47.992 1.00 25.73 584 GLY A N 1
ATOM 4292 C CA . GLY A 1 584 ? 14.679 39.199 48.683 1.00 25.73 584 GLY A CA 1
ATOM 4293 C C . GLY A 1 584 ? 14.914 40.489 47.877 1.00 25.73 584 GLY A C 1
ATOM 4294 O O . GLY A 1 584 ? 15.702 40.451 46.946 1.00 25.73 584 GLY A O 1
ATOM 4295 N N . ARG A 1 585 ? 14.111 41.561 48.068 1.00 26.97 585 ARG A N 1
ATOM 4296 C CA . ARG A 1 585 ? 14.319 42.732 48.983 1.00 26.97 585 ARG A CA 1
ATOM 4297 C C . ARG A 1 585 ? 15.223 43.818 48.336 1.00 26.97 585 ARG A C 1
ATOM 4299 O O . ARG A 1 585 ? 16.279 43.460 47.854 1.00 26.97 585 ARG A O 1
ATOM 4306 N N . VAL A 1 586 ? 14.952 45.135 48.273 1.00 23.61 586 VAL A N 1
ATOM 4307 C CA . VAL A 1 586 ? 14.043 46.092 48.950 1.00 23.61 586 VAL A CA 1
ATOM 4308 C C . VAL A 1 586 ? 13.768 47.287 48.009 1.00 23.61 586 VAL A C 1
ATOM 4310 O O . VAL A 1 586 ? 14.683 47.760 47.345 1.00 23.61 586 VAL A O 1
ATOM 4313 N N . GLY A 1 587 ? 12.549 47.833 48.044 1.00 24.39 587 GLY A N 1
ATOM 4314 C CA . GLY A 1 587 ? 12.214 49.198 47.623 1.00 24.39 587 GLY A CA 1
ATOM 4315 C C . GLY A 1 587 ? 10.933 49.623 48.341 1.00 24.39 587 GLY A C 1
ATOM 4316 O O . GLY A 1 587 ? 9.865 49.081 48.086 1.00 24.39 587 GLY A O 1
ATOM 4317 N N . GLN A 1 588 ? 11.075 50.492 49.335 1.00 23.84 588 GLN A N 1
ATOM 4318 C CA . GLN A 1 588 ? 10.077 50.856 50.337 1.00 23.84 588 GLN A CA 1
ATOM 4319 C C . GLN A 1 588 ? 9.223 52.032 49.841 1.00 23.84 588 GLN A C 1
ATOM 4321 O O . GLN A 1 588 ? 9.769 53.101 49.602 1.00 23.84 588 GLN A O 1
ATOM 4326 N N . VAL A 1 589 ? 7.898 51.876 49.764 1.00 25.59 589 VAL A N 1
ATOM 4327 C CA . VAL A 1 589 ? 6.950 53.005 49.792 1.00 25.59 589 VAL A CA 1
ATOM 4328 C C . VAL A 1 589 ? 5.767 52.615 50.687 1.00 25.59 589 VAL A C 1
ATOM 4330 O O . VAL A 1 589 ? 4.961 51.755 50.344 1.00 25.59 589 VAL A O 1
ATOM 4333 N N . ARG A 1 590 ? 5.717 53.216 51.883 1.00 26.25 590 ARG A N 1
ATOM 4334 C CA . ARG A 1 590 ? 4.494 53.409 52.689 1.00 26.25 590 ARG A CA 1
ATOM 4335 C C . ARG A 1 590 ? 3.762 54.633 52.109 1.00 26.25 590 ARG A C 1
ATOM 4337 O O . ARG A 1 590 ? 4.432 55.530 51.618 1.00 26.25 590 ARG A O 1
ATOM 4344 N N . GLY A 1 591 ? 2.447 54.777 52.170 1.00 26.94 591 GLY A N 1
ATOM 4345 C CA . GLY A 1 591 ? 1.439 53.996 52.867 1.00 26.94 591 GLY A CA 1
ATOM 4346 C C . GLY A 1 591 ? 0.029 54.501 52.540 1.00 26.94 591 GLY A C 1
ATOM 4347 O O . GLY A 1 591 ? -0.150 55.464 51.803 1.00 26.94 591 GLY A O 1
ATOM 4348 N N . ASP A 1 592 ? -0.925 53.812 53.158 1.00 27.91 592 ASP A N 1
ATOM 4349 C CA . ASP A 1 592 ? -2.247 54.284 53.571 1.00 27.91 592 ASP A CA 1
ATOM 4350 C C . ASP A 1 592 ? -3.284 54.644 52.492 1.00 27.91 592 ASP A C 1
ATOM 4352 O O . ASP A 1 592 ? -3.375 55.775 52.026 1.00 27.91 592 ASP A O 1
ATOM 4356 N N . ARG A 1 593 ? -4.210 53.705 52.234 1.00 29.14 593 ARG A N 1
ATOM 4357 C CA . ARG A 1 593 ? -5.589 53.754 52.778 1.00 29.14 593 ARG A CA 1
ATOM 4358 C C . ARG A 1 593 ? -6.403 52.487 52.420 1.00 29.14 593 ARG A C 1
ATOM 4360 O O . ARG A 1 593 ? -6.733 52.250 51.268 1.00 29.14 593 ARG A O 1
ATOM 4367 N N . VAL A 1 594 ? -6.609 51.647 53.445 1.00 28.64 594 VAL A N 1
ATOM 4368 C CA . VAL A 1 594 ? -7.847 50.995 53.974 1.00 28.64 594 VAL A CA 1
ATOM 4369 C C . VAL A 1 594 ? -9.144 51.042 53.093 1.00 28.64 594 VAL A C 1
ATOM 4371 O O . VAL A 1 594 ? -9.343 52.023 52.391 1.00 28.64 594 VAL A O 1
ATOM 4374 N N . PRO A 1 595 ? -10.170 50.172 53.289 1.00 34.34 595 PRO A N 1
ATOM 4375 C CA . PRO A 1 595 ? -10.262 48.733 52.984 1.00 34.34 595 PRO A CA 1
ATOM 4376 C C . PRO A 1 595 ? -11.655 48.272 52.426 1.00 34.34 595 PRO A C 1
ATOM 4378 O O . PRO A 1 595 ? -12.623 49.015 52.389 1.00 34.34 595 PRO A O 1
ATOM 4381 N N . GLN A 1 596 ? -11.753 46.968 52.130 1.00 25.97 596 GLN A N 1
ATOM 4382 C CA . GLN A 1 596 ? -12.880 46.042 52.400 1.00 25.97 596 GLN A CA 1
ATOM 4383 C C . GLN A 1 596 ? -14.322 46.278 51.870 1.00 25.97 596 GLN A C 1
ATOM 4385 O O . GLN A 1 596 ? -15.084 47.087 52.374 1.00 25.97 596 GLN A O 1
ATOM 4390 N N . ARG A 1 597 ? -14.730 45.274 51.069 1.00 28.08 597 ARG A N 1
ATOM 4391 C CA . ARG A 1 597 ? -15.949 44.430 51.173 1.00 28.08 597 ARG A CA 1
ATOM 4392 C C . ARG A 1 597 ? -17.337 45.068 50.987 1.00 28.08 597 ARG A C 1
ATOM 4394 O O . ARG A 1 597 ? -17.879 45.654 51.911 1.00 28.08 597 ARG A O 1
ATOM 4401 N N . ALA A 1 598 ? -18.023 44.618 49.934 1.00 26.94 598 ALA A N 1
ATOM 4402 C CA . ALA A 1 598 ? -19.387 44.066 50.005 1.00 26.94 598 ALA A CA 1
ATOM 4403 C C . ALA A 1 598 ? -19.639 43.212 48.744 1.00 26.94 598 ALA A C 1
ATOM 4405 O O . ALA A 1 598 ? -19.521 43.697 47.629 1.00 26.94 598 ALA A O 1
ATOM 4406 N N . ARG A 1 599 ? -19.663 41.878 48.869 1.00 29.12 599 ARG A N 1
ATOM 4407 C CA . ARG A 1 599 ? -20.871 41.034 48.744 1.00 29.12 599 ARG A CA 1
ATOM 4408 C C . ARG A 1 599 ? -21.739 41.339 47.514 1.00 29.12 599 ARG A C 1
ATOM 4410 O O . ARG A 1 599 ? -22.553 42.250 47.525 1.00 29.12 599 ARG A O 1
ATOM 4417 N N . VAL A 1 600 ? -21.609 40.458 46.525 1.00 31.50 600 VAL A N 1
ATOM 4418 C CA . VAL A 1 600 ? -22.596 40.195 45.473 1.00 31.50 600 VAL A CA 1
ATOM 4419 C C . VAL A 1 600 ? -23.779 39.431 46.081 1.00 31.50 600 VAL A C 1
ATOM 4421 O O . VAL A 1 600 ? -23.543 38.412 46.739 1.00 31.50 600 VAL A O 1
ATOM 4424 N N . PRO A 1 601 ? -25.031 39.837 45.826 1.00 31.88 601 PRO A N 1
ATOM 4425 C CA . PRO A 1 601 ? -26.171 38.936 45.835 1.00 31.88 601 PRO A CA 1
ATOM 4426 C C . PRO A 1 601 ? -26.481 38.475 44.404 1.00 31.88 601 PRO A C 1
ATOM 4428 O O . PRO A 1 601 ? -26.562 39.275 43.475 1.00 31.88 601 PRO A O 1
ATOM 4431 N N . ARG A 1 602 ? -26.650 37.161 44.249 1.00 37.75 602 ARG A N 1
ATOM 4432 C CA . ARG A 1 602 ? -27.291 36.534 43.090 1.00 37.75 602 ARG A CA 1
ATOM 4433 C C . ARG A 1 602 ? -28.775 36.888 43.103 1.00 37.75 602 ARG A C 1
ATOM 4435 O O . ARG A 1 602 ? -29.379 36.741 44.160 1.00 37.75 602 ARG A O 1
ATOM 4442 N N . ASP A 1 603 ? -29.341 37.256 41.954 1.00 30.38 603 ASP A N 1
ATOM 4443 C CA . ASP A 1 603 ? -30.541 36.585 41.442 1.00 30.38 603 ASP A CA 1
ATOM 4444 C C . ASP A 1 603 ? -30.989 37.084 40.056 1.00 30.38 603 ASP A C 1
ATOM 4446 O O . ASP A 1 603 ? -31.092 38.281 39.817 1.00 30.38 603 ASP A O 1
ATOM 4450 N N . ARG A 1 604 ? -31.356 36.094 39.226 1.00 30.52 604 ARG A N 1
ATOM 4451 C CA . ARG A 1 604 ? -32.321 36.102 38.105 1.00 30.52 604 ARG A CA 1
ATOM 4452 C C . ARG A 1 604 ? -31.943 36.709 36.745 1.00 30.52 604 ARG A C 1
ATOM 4454 O O . ARG A 1 604 ? -31.772 37.906 36.587 1.00 30.52 604 ARG A O 1
ATOM 4461 N N . GLY A 1 605 ? -32.042 35.824 35.746 1.00 29.58 605 GLY A N 1
ATOM 4462 C CA . GLY A 1 605 ? -32.973 35.995 34.625 1.00 29.58 605 GLY A CA 1
ATOM 4463 C C . GLY A 1 605 ? -32.452 36.796 33.441 1.00 29.58 605 GLY A C 1
ATOM 4464 O O . GLY A 1 605 ? -32.630 38.005 33.386 1.00 29.58 605 GLY A O 1
ATOM 4465 N N . ALA A 1 606 ? -31.889 36.099 32.455 1.00 29.66 606 ALA A N 1
ATOM 4466 C CA . ALA A 1 606 ? -31.719 36.648 31.119 1.00 29.66 606 ALA A CA 1
ATOM 4467 C C . ALA A 1 606 ? -33.090 36.710 30.432 1.00 29.66 606 ALA A C 1
ATOM 4469 O O . ALA A 1 606 ? -33.622 35.679 30.033 1.00 29.66 606 ALA A O 1
ATOM 4470 N N . HIS A 1 607 ? -33.641 37.912 30.294 1.00 31.06 607 HIS A N 1
ATOM 4471 C CA . HIS A 1 607 ? -34.591 38.221 29.236 1.00 31.06 607 HIS A CA 1
ATOM 4472 C C . HIS A 1 607 ? -34.191 39.554 28.609 1.00 31.06 607 HIS A C 1
ATOM 4474 O O . HIS A 1 607 ? -34.034 40.565 29.289 1.00 31.06 607 HIS A O 1
ATOM 4480 N N . LEU A 1 608 ? -33.934 39.467 27.307 1.00 39.44 608 LEU A N 1
ATOM 4481 C CA . LEU A 1 608 ? -33.737 40.562 26.374 1.00 39.44 608 LEU A CA 1
ATOM 4482 C C . LEU A 1 608 ? -35.019 41.389 26.297 1.00 39.44 608 LEU A C 1
ATOM 4484 O O . LEU A 1 608 ? -36.072 40.788 26.126 1.00 39.44 608 LEU A O 1
ATOM 4488 N N . GLU A 1 609 ? -34.905 42.716 26.361 1.00 27.80 609 GLU A N 1
ATOM 4489 C CA . GLU A 1 609 ? -35.645 43.653 25.505 1.00 27.80 609 GLU A CA 1
ATOM 4490 C C . GLU A 1 609 ? -35.159 45.098 25.734 1.00 27.80 609 GLU A C 1
ATOM 4492 O O . GLU A 1 609 ? -34.988 45.553 26.862 1.00 27.80 609 GLU A O 1
ATOM 4497 N N . ASP A 1 610 ? -34.921 45.755 24.598 1.00 29.12 610 ASP A N 1
ATOM 4498 C CA . ASP A 1 610 ? -34.806 47.186 24.306 1.00 29.12 610 ASP A CA 1
ATOM 4499 C C . ASP A 1 610 ? -33.642 48.013 24.880 1.00 29.12 610 ASP A C 1
ATOM 4501 O O . ASP A 1 610 ? -33.532 48.302 26.066 1.00 29.12 610 ASP A O 1
ATOM 4505 N N . LEU A 1 611 ? -32.628 48.335 24.070 1.00 26.80 611 LEU A N 1
ATOM 4506 C CA . LEU A 1 611 ? -32.579 49.290 22.943 1.00 26.80 611 LEU A CA 1
ATOM 4507 C C . LEU A 1 611 ? -32.461 50.774 23.348 1.00 26.80 611 LEU A C 1
ATOM 4509 O O . LEU A 1 611 ? -33.318 51.363 23.995 1.00 26.80 611 LEU A O 1
ATOM 4513 N N . HIS A 1 612 ? -31.431 51.365 22.732 1.00 26.19 612 HIS A N 1
ATOM 4514 C CA . HIS A 1 612 ? -31.196 52.770 22.386 1.00 26.19 612 HIS A CA 1
ATOM 4515 C C . HIS A 1 612 ? -30.334 53.653 23.300 1.00 26.19 612 HIS A C 1
ATOM 4517 O O . HIS A 1 612 ? -30.551 53.767 24.499 1.00 26.19 612 HIS A O 1
ATOM 4523 N N . GLN A 1 613 ? -29.467 54.401 22.586 1.00 28.91 613 GLN A N 1
ATOM 4524 C CA . GLN A 1 613 ? -28.665 55.590 22.931 1.00 28.91 613 GLN A CA 1
ATOM 4525 C C . GLN A 1 613 ? -27.181 55.297 23.254 1.00 28.91 613 GLN A C 1
ATOM 4527 O O . GLN A 1 613 ? -26.888 54.615 24.219 1.00 28.91 613 GLN A O 1
ATOM 4532 N N . VAL A 1 614 ? -26.150 55.767 22.533 1.00 28.97 614 VAL A N 1
ATOM 4533 C CA . VAL A 1 614 ? -25.994 56.675 21.381 1.00 28.97 614 VAL A CA 1
ATOM 4534 C C . VAL A 1 614 ? -24.653 56.336 20.700 1.00 28.97 614 VAL A C 1
ATOM 4536 O O . VAL A 1 614 ? -23.611 56.419 21.343 1.00 28.97 614 VAL A O 1
ATOM 4539 N N . VAL A 1 615 ? -24.649 56.068 19.393 1.00 27.05 615 VAL A N 1
ATOM 4540 C CA . VAL A 1 615 ? -23.525 56.428 18.509 1.00 27.05 615 VAL A CA 1
ATOM 4541 C C . VAL A 1 615 ? -24.100 57.396 17.483 1.00 27.05 615 VAL A C 1
ATOM 4543 O O . VAL A 1 615 ? -25.147 57.132 16.894 1.00 27.05 615 VAL A O 1
ATOM 4546 N N . ARG A 1 616 ? -23.460 58.557 17.336 1.00 30.36 616 ARG A N 1
ATOM 4547 C CA . ARG A 1 616 ? -23.816 59.591 16.360 1.00 30.36 616 ARG A CA 1
ATOM 4548 C C . ARG A 1 616 ? -22.738 59.709 15.278 1.00 30.36 616 ARG A C 1
ATOM 4550 O O . ARG A 1 616 ? -21.626 59.229 15.484 1.00 30.36 616 ARG A O 1
ATOM 4557 N N . PRO A 1 617 ? -23.107 60.266 14.114 1.00 33.00 617 PRO A N 1
ATOM 4558 C CA . PRO A 1 617 ? -22.770 59.674 12.834 1.00 33.00 617 PRO A CA 1
ATOM 4559 C C . PRO A 1 617 ? -21.957 60.636 11.983 1.00 33.00 617 PRO A C 1
ATOM 4561 O O . PRO A 1 617 ? -22.467 61.654 11.525 1.00 33.00 617 PRO A O 1
ATOM 4564 N N . GLU A 1 618 ? -20.723 60.273 11.681 1.00 26.34 618 GLU A N 1
ATOM 4565 C CA . GLU A 1 618 ? -19.957 60.953 10.649 1.00 26.34 618 GLU A CA 1
ATOM 4566 C C . GLU A 1 618 ? -19.308 59.878 9.781 1.00 26.34 618 GLU A C 1
ATOM 4568 O O . GLU A 1 618 ? -18.314 59.269 10.164 1.00 26.34 618 GLU A O 1
ATOM 4573 N N . ARG A 1 619 ? -19.893 59.707 8.585 1.00 28.34 619 ARG A N 1
ATOM 4574 C CA . ARG A 1 619 ? -19.446 58.889 7.438 1.00 28.34 619 ARG A CA 1
ATOM 4575 C C . ARG A 1 619 ? -19.993 57.460 7.368 1.00 28.34 619 ARG A C 1
ATOM 4577 O O . ARG A 1 619 ? -19.261 56.480 7.411 1.00 28.34 619 ARG A O 1
ATOM 4584 N N . VAL A 1 620 ? -21.302 57.388 7.138 1.00 29.14 620 VAL A N 1
ATOM 4585 C CA . VAL A 1 620 ? -21.945 56.314 6.365 1.00 29.14 620 VAL A CA 1
ATOM 4586 C C . VAL A 1 620 ? -21.862 56.681 4.884 1.00 29.14 620 VAL A C 1
ATOM 4588 O O . VAL A 1 620 ? -22.206 57.812 4.548 1.00 29.14 620 VAL A O 1
ATOM 4591 N N . VAL A 1 621 ? -21.489 55.731 4.023 1.00 26.44 621 VAL A N 1
ATOM 4592 C CA . VAL A 1 621 ? -22.114 55.537 2.701 1.00 26.44 621 VAL A CA 1
ATOM 4593 C C . VAL A 1 621 ? -22.164 54.024 2.434 1.00 26.44 621 VAL A C 1
ATOM 4595 O O . VAL A 1 621 ? -21.137 53.353 2.514 1.00 26.44 621 VAL A O 1
ATOM 4598 N N . HIS A 1 622 ? -23.377 53.519 2.204 1.00 29.22 622 HIS A N 1
ATOM 4599 C CA . HIS A 1 622 ? -23.740 52.151 1.807 1.00 29.22 622 HIS A CA 1
ATOM 4600 C C . HIS A 1 622 ? -23.607 51.958 0.287 1.00 29.22 622 HIS A C 1
ATOM 4602 O O . HIS A 1 622 ? -23.600 52.951 -0.434 1.00 29.22 622 HIS A O 1
ATOM 4608 N N . ASP A 1 623 ? -23.591 50.705 -0.190 1.00 28.20 623 ASP A N 1
ATOM 4609 C CA . ASP A 1 623 ? -24.614 50.270 -1.159 1.00 28.20 623 ASP A CA 1
ATOM 4610 C C . ASP A 1 623 ? -24.695 48.744 -1.354 1.00 28.20 623 ASP A C 1
ATOM 4612 O O . ASP A 1 623 ? -23.732 48.003 -1.144 1.00 28.20 623 ASP A O 1
ATOM 4616 N N . ASP A 1 624 ? -25.913 48.335 -1.713 1.00 29.45 624 ASP A N 1
ATOM 4617 C CA . ASP A 1 624 ? -26.530 47.008 -1.709 1.00 29.45 624 ASP A CA 1
ATOM 4618 C C . ASP A 1 624 ? -26.387 46.191 -3.018 1.00 29.45 624 ASP A C 1
ATOM 4620 O O . ASP A 1 624 ? -26.185 46.723 -4.104 1.00 29.45 624 ASP A O 1
ATOM 4624 N N . HIS A 1 625 ? -26.579 44.873 -2.852 1.00 28.73 625 HIS A N 1
ATOM 4625 C CA . HIS A 1 625 ? -27.199 43.845 -3.718 1.00 28.73 625 HIS A CA 1
ATOM 4626 C C . HIS A 1 625 ? -27.060 43.840 -5.263 1.00 28.73 625 HIS A C 1
ATOM 4628 O O . HIS A 1 625 ? -27.450 44.763 -5.969 1.00 28.73 625 HIS A O 1
ATOM 4634 N N . VAL A 1 626 ? -26.705 42.657 -5.806 1.00 26.00 626 VAL A N 1
ATOM 4635 C CA . VAL A 1 626 ? -26.778 42.301 -7.241 1.00 26.00 626 VAL A CA 1
ATOM 4636 C C . VAL A 1 626 ? -27.377 40.904 -7.448 1.00 26.00 626 VAL A C 1
ATOM 4638 O O . VAL A 1 626 ? -26.819 39.942 -6.934 1.00 26.00 626 VAL A O 1
ATOM 4641 N N . VAL A 1 627 ? -28.436 40.808 -8.268 1.00 25.86 627 VAL A N 1
ATOM 4642 C CA . VAL A 1 627 ? -28.704 39.830 -9.368 1.00 25.86 627 VAL A CA 1
ATOM 4643 C C . VAL A 1 627 ? -29.908 40.371 -10.189 1.00 25.86 627 VAL A C 1
ATOM 4645 O O . VAL A 1 627 ? -30.635 41.190 -9.623 1.00 25.86 627 VAL A O 1
ATOM 4648 N N . PRO A 1 628 ? -30.264 39.903 -11.419 1.00 42.19 628 PRO A N 1
ATOM 4649 C CA . PRO A 1 628 ? -29.588 39.043 -12.426 1.00 42.19 628 PRO A CA 1
ATOM 4650 C C . PRO A 1 628 ? -29.697 39.546 -13.906 1.00 42.19 628 PRO A C 1
ATOM 4652 O O . PRO A 1 628 ? -30.460 40.464 -14.187 1.00 42.19 628 PRO A O 1
ATOM 4655 N N . GLY A 1 629 ? -29.037 38.889 -14.889 1.00 24.86 629 GLY A N 1
ATOM 4656 C CA . GLY A 1 629 ? -29.454 39.006 -16.312 1.00 24.86 629 GLY A CA 1
ATOM 4657 C C . GLY A 1 629 ? -28.484 38.616 -17.455 1.00 24.86 629 GLY A C 1
ATOM 4658 O O . GLY A 1 629 ? -27.671 39.425 -17.872 1.00 24.86 629 GLY A O 1
ATOM 4659 N N . GLN A 1 630 ? -28.641 37.383 -17.960 1.00 28.38 630 GLN A N 1
ATOM 4660 C CA . GLN A 1 630 ? -28.598 36.830 -19.344 1.00 28.38 630 GLN A CA 1
ATOM 4661 C C . GLN A 1 630 ? -27.857 37.480 -20.560 1.00 28.38 630 GLN A C 1
ATOM 4663 O O . GLN A 1 630 ? -28.147 38.594 -20.970 1.00 28.38 630 GLN A O 1
ATOM 4668 N N . HIS A 1 631 ? -27.087 36.593 -21.229 1.00 29.02 631 HIS A N 1
ATOM 4669 C CA . HIS A 1 631 ? -26.956 36.245 -22.674 1.00 29.02 631 HIS A CA 1
ATOM 4670 C C . HIS A 1 631 ? -26.400 37.167 -23.796 1.00 29.02 631 HIS A C 1
ATOM 4672 O O . HIS A 1 631 ? -26.763 38.328 -23.927 1.00 29.02 631 HIS A O 1
ATOM 4678 N N . ALA A 1 632 ? -25.693 36.457 -24.711 1.00 27.97 632 ALA A N 1
ATOM 4679 C CA . ALA A 1 632 ? -25.461 36.664 -26.162 1.00 27.97 632 ALA A CA 1
ATOM 4680 C C . ALA A 1 632 ? -24.389 37.708 -26.564 1.00 27.97 632 ALA A C 1
ATOM 4682 O O . ALA A 1 632 ? -24.302 38.762 -25.956 1.00 27.97 632 ALA A O 1
ATOM 4683 N N . ASP A 1 633 ? -23.522 37.550 -27.571 1.00 30.38 633 ASP A N 1
ATOM 4684 C CA . ASP A 1 633 ? -23.257 36.561 -28.635 1.00 30.38 633 ASP A CA 1
ATOM 4685 C C . ASP A 1 633 ? -21.846 36.899 -29.201 1.00 30.38 633 ASP A C 1
ATOM 4687 O O . ASP A 1 633 ? -21.498 38.090 -29.213 1.00 30.38 633 ASP A O 1
ATOM 4691 N N . PRO A 1 634 ? -21.013 35.950 -29.669 1.00 36.09 634 PRO A N 1
ATOM 4692 C CA . PRO A 1 634 ? -19.714 36.230 -30.266 1.00 36.09 634 PRO A CA 1
ATOM 4693 C C . PRO A 1 634 ? -19.765 36.052 -31.791 1.00 36.09 634 PRO A C 1
ATOM 4695 O O . PRO A 1 634 ? -19.764 34.924 -32.248 1.00 36.09 634 PRO A O 1
ATOM 4698 N N . ASP A 1 635 ? -19.760 37.139 -32.574 1.00 31.16 635 ASP A N 1
ATOM 4699 C CA . ASP A 1 635 ? -19.234 37.135 -33.955 1.00 31.16 635 ASP A CA 1
ATOM 4700 C C . ASP A 1 635 ? -19.241 38.536 -34.592 1.00 31.16 635 ASP A C 1
ATOM 4702 O O . ASP A 1 635 ? -20.288 39.093 -34.921 1.00 31.16 635 ASP A O 1
ATOM 4706 N N . ARG A 1 636 ? -18.040 39.106 -34.774 1.00 29.12 636 ARG A N 1
ATOM 4707 C CA . ARG A 1 636 ? -17.647 40.202 -35.697 1.00 29.12 636 ARG A CA 1
ATOM 4708 C C . ARG A 1 636 ? -16.202 40.572 -35.320 1.00 29.12 636 ARG A C 1
ATOM 4710 O O . ARG A 1 636 ? -15.959 40.942 -34.183 1.00 29.12 636 ARG A O 1
ATOM 4717 N N . LEU A 1 637 ? -15.167 40.485 -36.152 1.00 30.98 637 LEU A N 1
ATOM 4718 C CA . LEU A 1 637 ? -15.035 40.872 -37.553 1.00 30.98 637 LEU A CA 1
ATOM 4719 C C . LEU A 1 637 ? -13.790 40.220 -38.178 1.00 30.98 637 LEU A C 1
ATOM 4721 O O . LEU A 1 637 ? -12.767 40.018 -37.526 1.00 30.98 637 LEU A O 1
ATOM 4725 N N . ALA A 1 638 ? -13.903 39.975 -39.480 1.00 30.00 638 ALA A N 1
ATOM 4726 C CA . ALA A 1 638 ? -12.869 39.528 -40.396 1.00 30.00 638 ALA A CA 1
ATOM 4727 C C . ALA A 1 638 ? -11.939 40.660 -40.896 1.00 30.00 638 ALA A C 1
ATOM 4729 O O . ALA A 1 638 ? -12.314 41.829 -40.878 1.00 30.00 638 ALA A O 1
ATOM 4730 N N . ALA A 1 639 ? -10.800 40.217 -41.459 1.00 29.80 639 ALA A N 1
ATOM 4731 C CA . ALA A 1 639 ? -9.974 40.804 -42.537 1.00 29.80 639 ALA A CA 1
ATOM 4732 C C . ALA A 1 639 ? -9.178 42.109 -42.246 1.00 29.80 639 ALA A C 1
ATOM 4734 O O . ALA A 1 639 ? -9.764 43.157 -42.017 1.00 29.80 639 ALA A O 1
ATOM 4735 N N . LEU A 1 640 ? -7.833 42.070 -42.113 1.00 28.89 640 LEU A N 1
ATOM 4736 C CA . LEU A 1 640 ? -6.747 42.056 -43.146 1.00 28.89 640 LEU A CA 1
ATOM 4737 C C . LEU A 1 640 ? -6.470 43.448 -43.790 1.00 28.89 640 LEU A C 1
ATOM 4739 O O . LEU A 1 640 ? -7.407 44.218 -43.950 1.00 28.89 640 LEU A O 1
ATOM 4743 N N . PRO A 1 641 ? -5.276 43.741 -44.365 1.00 43.09 641 PRO A N 1
ATOM 4744 C CA . PRO A 1 641 ? -3.899 43.410 -43.962 1.00 43.09 641 PRO A CA 1
ATOM 4745 C C . PRO A 1 641 ? -2.872 44.570 -44.146 1.00 43.09 641 PRO A C 1
ATOM 4747 O O . PRO A 1 641 ? -3.069 45.493 -44.924 1.00 43.09 641 PRO A O 1
ATOM 4750 N N . GLY A 1 642 ? -1.720 44.429 -43.473 1.00 28.47 642 GLY A N 1
ATOM 4751 C CA . GLY A 1 642 ? -0.354 44.772 -43.918 1.00 28.47 642 GLY A CA 1
ATOM 4752 C C . GLY A 1 642 ? -0.040 46.107 -44.611 1.00 28.47 642 GLY A C 1
ATOM 4753 O O . GLY A 1 642 ? -0.386 46.297 -45.766 1.00 28.47 642 GLY A O 1
ATOM 4754 N N . GLN A 1 643 ? 0.829 46.913 -43.986 1.00 28.22 643 GLN A N 1
ATOM 4755 C CA . GLN A 1 643 ? 2.124 47.338 -44.557 1.00 28.22 643 GLN A CA 1
ATOM 4756 C C . GLN A 1 643 ? 2.995 48.058 -43.491 1.00 28.22 643 GLN A C 1
ATOM 4758 O O . GLN A 1 643 ? 2.505 48.338 -42.399 1.00 28.22 643 GLN A O 1
ATOM 4763 N N . PRO A 1 644 ? 4.317 48.202 -43.718 1.00 40.75 644 PRO A N 1
ATOM 4764 C CA . PRO A 1 644 ? 5.355 47.959 -42.716 1.00 40.75 644 PRO A CA 1
ATOM 4765 C C . PRO A 1 644 ? 5.873 49.248 -42.061 1.00 40.75 644 PRO A C 1
ATOM 4767 O O . PRO A 1 644 ? 5.479 50.338 -42.452 1.00 40.75 644 PRO A O 1
ATOM 4770 N N . VAL A 1 645 ? 6.800 49.103 -41.100 1.00 25.44 645 VAL A N 1
ATOM 4771 C CA . VAL A 1 645 ? 8.032 49.911 -40.893 1.00 25.44 645 VAL A CA 1
ATOM 4772 C C . VAL A 1 645 ? 8.454 49.847 -39.410 1.00 25.44 645 VAL A C 1
ATOM 4774 O O . VAL A 1 645 ? 7.761 50.299 -38.505 1.00 25.44 645 VAL A O 1
ATOM 4777 N N . ARG A 1 646 ? 9.638 49.274 -39.163 1.00 26.33 646 ARG A N 1
ATOM 4778 C CA . ARG A 1 646 ? 10.485 49.482 -37.967 1.00 26.33 646 ARG A CA 1
ATOM 4779 C C . ARG A 1 646 ? 11.526 50.575 -38.308 1.00 26.33 646 ARG A C 1
ATOM 4781 O O . ARG A 1 646 ? 11.746 50.801 -39.494 1.00 26.33 646 ARG A O 1
ATOM 4788 N N . PRO A 1 647 ? 12.395 51.026 -37.381 1.00 47.03 647 PRO A N 1
ATOM 4789 C CA . PRO A 1 647 ? 12.222 51.408 -35.972 1.00 47.03 647 PRO A CA 1
ATOM 4790 C C . PRO A 1 647 ? 12.889 52.783 -35.670 1.00 47.03 647 PRO A C 1
ATOM 4792 O O . PRO A 1 647 ? 13.788 53.212 -36.390 1.00 47.03 647 PRO A O 1
ATOM 4795 N N . GLY A 1 648 ? 12.570 53.454 -34.552 1.00 26.77 648 GLY A N 1
ATOM 4796 C CA . GLY A 1 648 ? 13.369 54.624 -34.142 1.00 26.77 648 GLY A CA 1
ATOM 4797 C C . GLY A 1 648 ? 12.928 55.392 -32.890 1.00 26.77 648 GLY A C 1
ATOM 4798 O O . GLY A 1 648 ? 11.943 56.108 -32.921 1.00 26.77 648 GLY A O 1
ATOM 4799 N N . ARG A 1 649 ? 13.736 55.257 -31.825 1.00 27.50 649 ARG A N 1
ATOM 4800 C CA . ARG A 1 649 ? 14.047 56.165 -30.689 1.00 27.50 649 ARG A CA 1
ATOM 4801 C C . ARG A 1 649 ? 13.107 57.338 -30.307 1.00 27.50 649 ARG A C 1
ATOM 4803 O O . ARG A 1 649 ? 12.957 58.270 -31.085 1.00 27.50 649 ARG A O 1
ATOM 4810 N N . ARG A 1 650 ? 12.817 57.432 -28.993 1.00 26.06 650 ARG A N 1
ATOM 4811 C CA . ARG A 1 650 ? 13.100 58.529 -28.001 1.00 26.06 650 ARG A CA 1
ATOM 4812 C C . ARG A 1 650 ? 12.026 58.484 -26.890 1.00 26.06 650 ARG A C 1
ATOM 4814 O O . ARG A 1 650 ? 10.858 58.347 -27.198 1.00 26.06 650 ARG A O 1
ATOM 4821 N N . ALA A 1 651 ? 12.379 58.286 -25.616 1.00 24.17 651 ALA A N 1
ATOM 4822 C CA . ALA A 1 651 ? 12.880 59.237 -24.607 1.00 24.17 651 ALA A CA 1
ATOM 4823 C C . ALA A 1 651 ? 11.791 60.112 -23.945 1.00 24.17 651 ALA A C 1
ATOM 4825 O O . ALA A 1 651 ? 11.236 60.982 -24.600 1.00 24.17 651 ALA A O 1
ATOM 4826 N N . GLY A 1 652 ? 11.647 59.971 -22.618 1.00 23.78 652 GLY A N 1
ATOM 4827 C CA . GLY A 1 652 ? 11.611 61.124 -21.707 1.00 23.78 652 GLY A CA 1
ATOM 4828 C C . GLY A 1 652 ? 10.362 61.358 -20.843 1.00 23.78 652 GLY A C 1
ATOM 4829 O O . GLY A 1 652 ? 9.308 61.663 -21.378 1.00 23.78 652 GLY A O 1
ATOM 4830 N N . ALA A 1 653 ? 10.618 61.407 -19.520 1.00 24.12 653 ALA A N 1
ATOM 4831 C CA . ALA A 1 653 ? 9.978 62.241 -18.479 1.00 24.12 653 ALA A CA 1
ATOM 4832 C C . ALA A 1 653 ? 8.546 61.867 -18.026 1.00 24.12 653 ALA A C 1
ATOM 4834 O O . ALA A 1 653 ? 7.743 61.415 -18.820 1.00 24.12 653 ALA A O 1
ATOM 4835 N N . GLN A 1 654 ? 8.099 62.053 -16.780 1.00 24.06 654 GLN A N 1
ATOM 4836 C CA . GLN A 1 654 ? 8.623 62.588 -15.510 1.00 24.06 654 GLN A CA 1
ATOM 4837 C C . GLN A 1 654 ? 7.517 62.330 -14.463 1.00 24.06 654 GLN A C 1
ATOM 4839 O O . GLN A 1 654 ? 6.347 62.371 -14.829 1.00 24.06 654 GLN A O 1
ATOM 4844 N N . LEU A 1 655 ? 7.842 62.212 -13.170 1.00 24.86 655 LEU A N 1
ATOM 4845 C CA . LEU A 1 655 ? 7.007 62.813 -12.119 1.00 24.86 655 LEU A CA 1
ATOM 4846 C C . LEU A 1 655 ? 7.815 63.062 -10.839 1.00 24.86 655 LEU A C 1
ATOM 4848 O O . LEU A 1 655 ? 8.650 62.258 -10.431 1.00 24.86 655 LEU A O 1
ATOM 4852 N N . ARG A 1 656 ? 7.600 64.268 -10.304 1.00 22.95 656 ARG A N 1
ATOM 4853 C CA . ARG A 1 656 ? 8.302 64.937 -9.205 1.00 22.95 656 ARG A CA 1
ATOM 4854 C C . ARG A 1 656 ? 7.771 64.528 -7.826 1.00 22.95 656 ARG A C 1
ATOM 4856 O O . ARG A 1 656 ? 6.615 64.154 -7.676 1.00 22.95 656 ARG A O 1
ATOM 4863 N N . ALA A 1 657 ? 8.661 64.697 -6.851 1.00 23.16 657 ALA A N 1
ATOM 4864 C CA . ALA A 1 657 ? 8.538 64.476 -5.413 1.00 23.16 657 ALA A CA 1
ATOM 4865 C C . ALA A 1 657 ? 7.785 65.574 -4.638 1.00 23.16 657 ALA A C 1
ATOM 4867 O O . ALA A 1 657 ? 7.751 66.708 -5.111 1.00 23.16 657 ALA A O 1
ATOM 4868 N N . VAL A 1 658 ? 7.345 65.230 -3.412 1.00 22.27 658 VAL A N 1
ATOM 4869 C CA . VAL A 1 658 ? 7.351 66.026 -2.151 1.00 22.27 658 VAL A CA 1
ATOM 4870 C C . VAL A 1 658 ? 7.346 64.987 -0.986 1.00 22.27 658 VAL A C 1
ATOM 4872 O O . VAL A 1 658 ? 6.458 64.143 -0.978 1.00 22.27 658 VAL A O 1
ATOM 4875 N N . GLU A 1 659 ? 8.425 64.742 -0.211 1.00 21.95 659 GLU A N 1
ATOM 4876 C CA . GLU A 1 659 ? 8.913 65.429 1.027 1.00 21.95 659 GLU A CA 1
ATOM 4877 C C . GLU A 1 659 ? 7.960 65.294 2.254 1.00 21.95 659 GLU A C 1
ATOM 4879 O O . GLU A 1 659 ? 6.765 65.482 2.090 1.00 21.95 659 GLU A O 1
ATOM 4884 N N . VAL A 1 660 ? 8.308 65.023 3.531 1.00 23.44 660 VAL A N 1
ATOM 4885 C CA . VAL A 1 660 ? 9.513 64.705 4.347 1.00 23.44 660 VAL A CA 1
ATOM 4886 C C . VAL A 1 660 ? 8.995 64.090 5.680 1.00 23.44 660 VAL A C 1
ATOM 4888 O O . VAL A 1 660 ? 7.923 64.486 6.134 1.00 23.44 660 VAL A O 1
ATOM 4891 N N . ARG A 1 661 ? 9.765 63.235 6.377 1.00 22.53 661 ARG A N 1
ATOM 4892 C CA . ARG A 1 661 ? 10.360 63.486 7.726 1.00 22.53 661 ARG A CA 1
ATOM 4893 C C . ARG A 1 661 ? 10.864 62.199 8.382 1.00 22.53 661 ARG A C 1
ATOM 4895 O O . ARG A 1 661 ? 10.102 61.350 8.825 1.00 22.53 661 ARG A O 1
ATOM 4902 N N . VAL A 1 662 ? 12.190 62.129 8.456 1.00 24.58 662 VAL A N 1
ATOM 4903 C CA . VAL A 1 662 ? 12.996 61.215 9.267 1.00 24.58 662 VAL A CA 1
ATOM 4904 C C . VAL A 1 662 ? 13.197 61.847 10.646 1.00 24.58 662 VAL A C 1
ATOM 4906 O O . VAL A 1 662 ? 13.395 63.059 10.741 1.00 24.58 662 VAL A O 1
ATOM 4909 N N . ALA A 1 663 ? 13.193 61.024 11.693 1.00 24.62 663 ALA A N 1
ATOM 4910 C CA . ALA A 1 663 ? 13.869 61.319 12.949 1.00 24.62 663 ALA A CA 1
ATOM 4911 C C . ALA A 1 663 ? 14.925 60.228 13.177 1.00 24.62 663 ALA A C 1
ATOM 4913 O O . ALA A 1 663 ? 14.600 59.046 13.289 1.00 24.62 663 ALA A O 1
ATOM 4914 N N . GLU A 1 664 ? 16.187 60.647 13.168 1.00 27.17 664 GLU A N 1
ATOM 4915 C CA . GLU A 1 664 ? 17.363 59.858 13.521 1.00 27.17 664 GLU A CA 1
ATOM 4916 C C . GLU A 1 664 ? 17.443 59.659 15.040 1.00 27.17 664 GLU A C 1
ATOM 4918 O O . GLU A 1 664 ? 17.063 60.540 15.812 1.00 27.17 664 GLU A O 1
ATOM 4923 N N . LEU A 1 665 ? 18.021 58.535 15.469 1.00 25.39 665 LEU A N 1
ATOM 4924 C CA . LEU A 1 665 ? 18.693 58.443 16.763 1.00 25.39 665 LEU A CA 1
ATOM 4925 C C . LEU A 1 665 ? 19.946 57.572 16.626 1.00 25.39 665 LEU A C 1
ATOM 4927 O O . LEU A 1 665 ? 19.910 56.447 1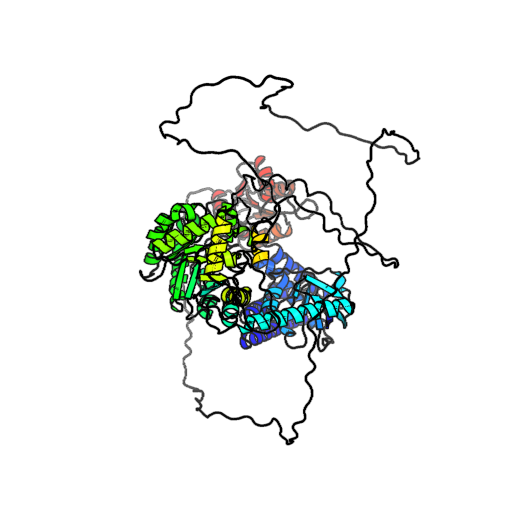6.124 1.00 25.39 665 LEU A O 1
ATOM 4931 N N . GLU A 1 666 ? 21.055 58.178 17.035 1.00 26.70 666 GLU A N 1
ATOM 4932 C CA . GLU A 1 666 ? 22.436 57.734 16.907 1.00 26.70 666 GLU A CA 1
ATOM 4933 C C . GLU A 1 666 ? 22.843 56.623 17.898 1.00 26.70 666 GLU A C 1
ATOM 4935 O O . GLU A 1 666 ? 22.130 56.242 18.824 1.00 26.70 666 GLU A O 1
ATOM 4940 N N . HIS A 1 667 ? 24.047 56.103 17.655 1.00 30.72 667 HIS A N 1
ATOM 4941 C CA . HIS A 1 667 ? 24.696 54.928 18.231 1.00 30.72 667 HIS A CA 1
ATOM 4942 C C . HIS A 1 667 ? 24.982 54.966 19.747 1.00 30.72 667 HIS A C 1
ATOM 4944 O O . HIS A 1 667 ? 25.500 55.943 20.279 1.00 30.72 667 HIS A O 1
ATOM 4950 N N . GLY A 1 668 ? 24.877 53.792 20.386 1.00 24.73 668 GLY A N 1
ATOM 4951 C CA . GLY A 1 668 ? 25.514 53.465 21.667 1.00 24.73 668 GLY A CA 1
ATOM 4952 C C . GLY A 1 668 ? 25.973 52.001 21.699 1.00 24.73 668 GLY A C 1
ATOM 4953 O O . GLY A 1 668 ? 25.168 51.080 21.606 1.00 24.73 668 GLY A O 1
ATOM 4954 N N . ARG A 1 669 ? 27.290 51.783 21.782 1.00 27.23 669 ARG A N 1
ATOM 4955 C CA . ARG A 1 669 ? 27.977 50.480 21.734 1.00 27.23 669 ARG A CA 1
ATOM 4956 C C . ARG A 1 669 ? 27.582 49.540 22.884 1.00 27.23 669 ARG A C 1
ATOM 4958 O O . ARG A 1 669 ? 27.694 49.914 24.045 1.00 27.23 669 ARG A O 1
ATOM 4965 N N . ALA A 1 670 ? 27.353 48.268 22.557 1.00 24.19 670 ALA A N 1
ATOM 4966 C CA . ALA A 1 670 ? 27.700 47.139 23.419 1.00 24.19 670 ALA A CA 1
ATOM 4967 C C . ALA A 1 670 ? 28.219 45.982 22.549 1.00 24.19 670 ALA A C 1
ATOM 4969 O O . ALA A 1 670 ? 27.473 45.367 21.788 1.00 24.19 670 ALA A O 1
ATOM 4970 N N . GLN A 1 671 ? 29.524 45.713 22.643 1.00 26.73 671 GLN A N 1
ATOM 4971 C CA . GLN A 1 671 ? 30.154 44.512 22.100 1.00 26.73 671 GLN A CA 1
ATOM 4972 C C . GLN A 1 671 ? 29.497 43.270 22.714 1.00 26.73 671 GLN A C 1
ATOM 4974 O O . GLN A 1 671 ? 29.430 43.143 23.936 1.00 26.73 671 GLN A O 1
ATOM 4979 N N . ARG A 1 672 ? 29.079 42.317 21.878 1.00 25.91 672 ARG A N 1
ATOM 4980 C CA . ARG A 1 672 ? 28.899 40.928 22.303 1.00 25.91 672 ARG A CA 1
ATOM 4981 C C . ARG A 1 672 ? 29.976 40.085 21.643 1.00 25.91 672 ARG A C 1
ATOM 4983 O O . ARG A 1 672 ? 29.962 39.859 20.438 1.00 25.91 672 ARG A O 1
ATOM 4990 N N . VAL A 1 673 ? 30.920 39.675 22.483 1.00 24.86 673 VAL A N 1
ATOM 4991 C CA . VAL A 1 673 ? 31.848 38.570 22.262 1.00 24.86 673 VAL A CA 1
ATOM 4992 C C . VAL A 1 673 ? 31.020 37.348 21.866 1.00 24.86 673 VAL A C 1
ATOM 4994 O O . VAL A 1 673 ? 30.192 36.874 22.644 1.00 24.86 673 VAL A O 1
ATOM 4997 N N . LEU A 1 674 ? 31.217 36.868 20.641 1.00 22.00 674 LEU A N 1
ATOM 4998 C CA . LEU A 1 674 ? 30.769 35.545 20.229 1.00 22.00 674 LEU A CA 1
ATOM 4999 C C . LEU A 1 674 ? 31.579 34.533 21.039 1.00 22.00 674 LEU A C 1
ATOM 5001 O O . LEU A 1 674 ? 32.768 34.335 20.800 1.00 22.00 674 LEU A O 1
ATOM 5005 N N . ALA A 1 675 ? 30.933 33.936 22.036 1.00 23.31 675 ALA A N 1
ATOM 5006 C CA . ALA A 1 675 ? 31.424 32.730 22.671 1.00 23.31 675 ALA A CA 1
ATOM 5007 C C . ALA A 1 675 ? 31.270 31.586 21.664 1.00 23.31 675 ALA A C 1
ATOM 5009 O O . ALA A 1 675 ? 30.193 31.017 21.490 1.00 23.31 675 ALA A O 1
ATOM 5010 N N . THR A 1 676 ? 32.362 31.297 20.969 1.00 25.05 676 THR A N 1
ATOM 5011 C CA . THR A 1 676 ? 32.600 30.018 20.313 1.00 25.05 676 THR A CA 1
ATOM 5012 C C . THR A 1 676 ? 32.587 28.934 21.388 1.00 25.05 676 THR A C 1
ATOM 5014 O O . THR A 1 676 ? 33.293 29.049 22.389 1.00 25.05 676 THR A O 1
ATOM 5017 N N . LEU A 1 677 ? 31.788 27.888 21.199 1.00 21.70 677 LEU A N 1
ATOM 5018 C CA . LEU A 1 677 ? 31.874 26.676 22.006 1.00 21.70 677 LEU A CA 1
ATOM 5019 C C . LEU A 1 677 ? 31.752 25.474 21.072 1.00 21.70 677 LEU A C 1
ATOM 5021 O O . LEU A 1 677 ? 30.662 25.001 20.757 1.00 21.70 677 LEU A O 1
ATOM 5025 N N . ASP A 1 678 ? 32.922 25.042 20.606 1.00 25.86 678 ASP A N 1
ATOM 5026 C CA . ASP A 1 678 ? 33.175 23.687 20.136 1.00 25.86 678 ASP A CA 1
ATOM 5027 C C . ASP A 1 678 ? 33.021 22.691 21.298 1.00 25.86 678 ASP A C 1
ATOM 5029 O O . ASP A 1 678 ? 33.390 22.994 22.435 1.00 25.86 678 ASP A O 1
ATOM 5033 N N . LEU A 1 679 ? 32.545 21.481 20.971 1.00 27.67 679 LEU A N 1
ATOM 5034 C CA . LEU A 1 679 ? 33.190 20.181 21.241 1.00 27.67 679 LEU A CA 1
ATOM 5035 C C . LEU A 1 679 ? 32.194 19.062 21.589 1.00 27.67 679 LEU A C 1
ATOM 5037 O O . LEU A 1 679 ? 31.494 19.111 22.595 1.00 27.67 679 LEU A O 1
ATOM 5041 N N . LEU A 1 680 ? 32.297 17.949 20.852 1.00 24.78 680 LEU A N 1
ATOM 5042 C CA . LEU A 1 680 ? 33.044 16.813 21.397 1.00 24.78 680 LEU A CA 1
ATOM 5043 C C . LEU A 1 680 ? 33.896 16.129 20.321 1.00 24.78 680 LEU A C 1
ATOM 5045 O O . LEU A 1 680 ? 33.431 15.737 19.253 1.00 24.78 680 LEU A O 1
ATOM 5049 N N . HIS A 1 681 ? 35.175 16.055 20.676 1.00 26.12 681 HIS A N 1
ATOM 5050 C CA . HIS A 1 681 ? 36.320 15.525 19.963 1.00 26.12 681 HIS A CA 1
ATOM 5051 C C . HIS A 1 681 ? 36.285 14.003 19.767 1.00 26.12 681 HIS A C 1
ATOM 5053 O O . HIS A 1 681 ? 35.745 13.247 20.574 1.00 26.12 681 HIS A O 1
ATOM 5059 N N . HIS A 1 682 ? 37.031 13.584 18.744 1.00 24.91 682 HIS A N 1
ATOM 5060 C CA . HIS A 1 682 ? 37.814 12.352 18.719 1.00 24.91 682 HIS A CA 1
ATOM 5061 C C . HIS A 1 682 ? 38.436 12.012 20.084 1.00 24.91 682 HIS A C 1
ATOM 5063 O O . HIS A 1 682 ? 39.140 12.832 20.670 1.00 24.91 682 HIS A O 1
ATOM 5069 N N . GLN A 1 683 ? 38.301 10.761 20.521 1.00 24.98 683 GLN A N 1
ATOM 5070 C CA . GLN A 1 683 ? 39.333 10.146 21.349 1.00 24.98 683 GLN A CA 1
ATOM 5071 C C . GLN A 1 683 ? 40.193 9.212 20.486 1.00 24.98 683 GLN A C 1
ATOM 5073 O O . GLN A 1 683 ? 39.652 8.303 19.854 1.00 24.98 683 GLN A O 1
ATOM 5078 N N . PRO A 1 684 ? 41.522 9.403 20.467 1.00 27.28 684 PRO A N 1
ATOM 5079 C CA . PRO A 1 684 ? 42.472 8.348 20.161 1.00 27.28 684 PRO A CA 1
ATOM 5080 C C . PRO A 1 684 ? 42.610 7.431 21.385 1.00 27.28 684 PRO A C 1
ATOM 5082 O O . PRO A 1 684 ? 42.850 7.900 22.497 1.00 27.28 684 PRO A O 1
ATOM 5085 N N . LEU A 1 685 ? 42.469 6.119 21.190 1.00 27.80 685 LEU A N 1
ATOM 5086 C CA . LEU A 1 685 ? 42.832 5.136 22.213 1.00 27.80 685 LEU A CA 1
ATOM 5087 C C . LEU A 1 685 ? 44.357 4.923 22.205 1.00 27.80 685 LEU A C 1
ATOM 5089 O O . LEU A 1 685 ? 44.928 4.709 21.131 1.00 27.80 685 LEU A O 1
ATOM 5093 N N . PRO A 1 686 ? 45.032 4.947 23.369 1.00 29.05 686 PRO A N 1
ATOM 5094 C CA . PRO A 1 686 ? 46.439 4.603 23.465 1.00 29.05 686 PRO A CA 1
ATOM 5095 C C . PRO A 1 686 ? 46.632 3.090 23.303 1.00 29.05 686 PRO A C 1
ATOM 5097 O O . PRO A 1 686 ? 46.038 2.277 24.009 1.00 29.05 686 PRO A O 1
ATOM 5100 N N . LEU A 1 687 ? 47.524 2.728 22.382 1.00 25.95 687 LEU A N 1
ATOM 5101 C CA . LEU A 1 687 ? 48.155 1.417 22.306 1.00 25.95 687 LEU A CA 1
ATOM 5102 C C . LEU A 1 687 ? 48.904 1.133 23.617 1.00 25.95 687 LEU A C 1
ATOM 5104 O O . LEU A 1 687 ? 49.969 1.701 23.857 1.00 25.95 687 LEU A O 1
ATOM 5108 N N . GLN A 1 688 ? 48.406 0.195 24.421 1.00 26.75 688 GLN A N 1
ATOM 5109 C CA . GLN A 1 688 ? 49.265 -0.604 25.291 1.00 26.75 688 GLN A CA 1
ATOM 5110 C C . GLN A 1 688 ? 49.362 -2.022 24.738 1.00 26.75 688 GLN A C 1
ATOM 5112 O O . GLN A 1 688 ? 48.377 -2.727 24.534 1.00 26.75 688 GLN A O 1
ATOM 5117 N N . ARG A 1 689 ? 50.610 -2.396 24.459 1.00 25.64 689 ARG A N 1
ATOM 5118 C CA . ARG A 1 689 ? 51.046 -3.727 24.055 1.00 25.64 689 ARG A CA 1
ATOM 5119 C C . ARG A 1 689 ? 50.711 -4.726 25.165 1.00 25.64 689 ARG A C 1
ATOM 5121 O O . ARG A 1 689 ? 51.282 -4.632 26.245 1.00 25.64 689 ARG A O 1
ATOM 5128 N N . ALA A 1 690 ? 49.907 -5.734 24.852 1.00 25.98 690 ALA A N 1
ATOM 5129 C CA . ALA A 1 690 ? 50.072 -7.059 25.429 1.00 25.98 690 ALA A CA 1
ATOM 5130 C C . ALA A 1 690 ? 50.716 -7.930 24.347 1.00 25.98 690 ALA A C 1
ATOM 5132 O O . ALA A 1 690 ? 50.148 -8.178 23.284 1.00 25.98 690 ALA A O 1
ATOM 5133 N N . GLN A 1 691 ? 51.965 -8.304 24.590 1.00 29.03 691 GLN A N 1
ATOM 5134 C CA . GLN A 1 691 ? 52.663 -9.317 23.821 1.00 29.03 691 GLN A CA 1
ATOM 5135 C C . GLN A 1 691 ? 51.996 -10.664 24.109 1.00 29.03 691 GLN A C 1
ATOM 5137 O O . GLN A 1 691 ? 51.958 -11.064 25.263 1.00 29.03 691 GLN A O 1
ATOM 5142 N N . HIS A 1 692 ? 51.511 -11.355 23.078 1.00 26.97 692 HIS A N 1
ATOM 5143 C CA . HIS A 1 692 ? 51.668 -12.803 22.906 1.00 26.97 692 HIS A CA 1
ATOM 5144 C C . HIS A 1 692 ? 51.338 -13.169 21.447 1.00 26.97 692 HIS A C 1
ATOM 5146 O O . HIS A 1 692 ? 50.230 -12.962 20.960 1.00 26.97 692 HIS A O 1
ATOM 5152 N N . ARG A 1 693 ? 52.352 -13.685 20.738 1.00 25.75 693 ARG A N 1
ATOM 5153 C CA . ARG A 1 693 ? 52.208 -14.495 19.512 1.00 25.75 693 ARG A CA 1
ATOM 5154 C C . ARG A 1 693 ? 51.498 -15.807 19.912 1.00 25.75 693 ARG A C 1
ATOM 5156 O O . ARG A 1 693 ? 51.650 -16.229 21.052 1.00 25.75 693 ARG A O 1
ATOM 5163 N N . VAL A 1 694 ? 50.722 -16.487 19.064 1.00 25.66 694 VAL A N 1
ATOM 5164 C CA . VAL A 1 694 ? 51.208 -17.411 18.018 1.00 25.66 694 VAL A CA 1
ATOM 5165 C C . VAL A 1 694 ? 50.018 -17.950 17.175 1.00 25.66 694 VAL A C 1
ATOM 5167 O O . VAL A 1 694 ? 48.989 -18.316 17.724 1.00 25.66 694 VAL A O 1
ATOM 5170 N N . HIS A 1 695 ? 50.225 -17.998 15.849 1.00 26.50 695 HIS A N 1
ATOM 5171 C CA . HIS A 1 695 ? 49.693 -18.857 14.761 1.00 26.50 695 HIS A CA 1
ATOM 5172 C C . HIS A 1 695 ? 48.360 -19.641 14.845 1.00 26.50 695 HIS A C 1
ATOM 5174 O O . HIS A 1 695 ? 48.236 -20.573 15.629 1.00 26.50 695 HIS A O 1
ATOM 5180 N N . ARG A 1 696 ? 47.504 -19.429 13.824 1.00 29.11 696 ARG A N 1
ATOM 5181 C CA . ARG A 1 696 ? 46.939 -20.383 12.813 1.00 29.11 696 ARG A CA 1
ATOM 5182 C C . ARG A 1 696 ? 45.673 -19.721 12.226 1.00 29.11 696 ARG A C 1
ATOM 5184 O O . ARG A 1 696 ? 44.919 -19.115 12.964 1.00 29.11 696 ARG A O 1
ATOM 5191 N N . GLY A 1 697 ? 45.445 -19.612 10.917 1.00 28.11 697 GLY A N 1
ATOM 5192 C CA . GLY A 1 697 ? 45.419 -20.677 9.916 1.00 28.11 697 GLY A CA 1
ATOM 5193 C C . GLY A 1 697 ? 43.970 -21.148 9.747 1.00 28.11 697 GLY A C 1
ATOM 5194 O O . GLY A 1 697 ? 43.616 -22.175 10.303 1.00 28.11 697 GLY A O 1
ATOM 5195 N N . LEU A 1 698 ? 43.128 -20.377 9.044 1.00 28.11 698 LEU A N 1
ATOM 5196 C CA . LEU A 1 698 ? 41.743 -20.752 8.721 1.00 28.11 698 LEU A CA 1
ATOM 5197 C C . LEU A 1 698 ? 41.738 -21.854 7.650 1.00 28.11 698 LEU A C 1
ATOM 5199 O O . LEU A 1 698 ? 41.665 -21.588 6.453 1.00 28.11 698 LEU A O 1
ATOM 5203 N N . ARG A 1 699 ? 41.854 -23.093 8.117 1.00 30.55 699 ARG A N 1
ATOM 5204 C CA . ARG A 1 699 ? 41.304 -24.309 7.518 1.00 30.55 699 ARG A CA 1
ATOM 5205 C C . ARG A 1 699 ? 40.926 -25.191 8.697 1.00 30.55 699 ARG A C 1
ATOM 5207 O O . ARG A 1 699 ? 41.816 -25.621 9.416 1.00 30.55 699 ARG A O 1
ATOM 5214 N N . ASP A 1 700 ? 39.637 -25.321 8.962 1.00 25.62 700 ASP A N 1
ATOM 5215 C CA . ASP A 1 700 ? 38.983 -26.624 8.992 1.00 25.62 700 ASP A CA 1
ATOM 5216 C C . ASP A 1 700 ? 37.479 -26.448 9.193 1.00 25.62 700 ASP A C 1
ATOM 5218 O O . ASP A 1 700 ? 36.994 -25.559 9.893 1.00 25.62 700 ASP A O 1
ATOM 5222 N N . VAL A 1 701 ? 36.774 -27.263 8.423 1.00 28.98 701 VAL A N 1
ATOM 5223 C CA . VAL A 1 701 ? 35.332 -27.410 8.342 1.00 28.98 701 VAL A CA 1
ATOM 5224 C C . VAL A 1 701 ? 34.961 -28.415 9.420 1.00 28.98 701 VAL A C 1
ATOM 5226 O O . VAL A 1 701 ? 35.389 -29.563 9.323 1.00 28.98 701 VAL A O 1
ATOM 5229 N N . ASP A 1 702 ? 34.168 -28.016 10.412 1.00 26.20 702 ASP A N 1
ATOM 5230 C CA . ASP A 1 702 ? 33.593 -28.990 11.336 1.00 26.20 702 ASP A CA 1
ATOM 5231 C C . ASP A 1 702 ? 32.303 -29.569 10.758 1.00 26.20 702 ASP A C 1
ATOM 5233 O O . ASP A 1 702 ? 31.293 -28.893 10.544 1.00 26.20 702 ASP A O 1
ATOM 5237 N N . GLN A 1 703 ? 32.414 -30.866 10.483 1.00 26.12 703 GLN A N 1
ATOM 5238 C CA . GLN A 1 703 ? 31.362 -31.802 10.142 1.00 26.12 703 GLN A CA 1
ATOM 5239 C C . GLN A 1 703 ? 30.349 -31.915 11.282 1.00 26.12 703 GLN A C 1
ATOM 5241 O O . GLN A 1 703 ? 30.702 -32.155 12.436 1.00 26.12 703 GLN A O 1
ATOM 5246 N N . LEU A 1 704 ? 29.070 -31.864 10.921 1.00 28.19 704 LEU A N 1
ATOM 5247 C CA . LEU A 1 704 ? 27.975 -32.356 11.743 1.00 28.19 704 LEU A CA 1
ATOM 5248 C C . LEU A 1 704 ? 27.197 -33.396 10.933 1.00 28.19 704 LEU A C 1
ATOM 5250 O O . LEU A 1 704 ? 26.422 -33.056 10.048 1.00 28.19 704 LEU A O 1
ATOM 5254 N N . GLY A 1 705 ? 27.458 -34.661 11.269 1.00 27.39 705 GLY A N 1
ATOM 5255 C CA . GLY A 1 705 ? 26.431 -35.670 11.529 1.00 27.39 705 GLY A CA 1
ATOM 5256 C C . GLY A 1 705 ? 25.648 -36.236 10.347 1.00 27.39 705 GLY A C 1
ATOM 5257 O O . GLY A 1 705 ? 24.610 -35.705 9.969 1.00 27.39 705 GLY A O 1
ATOM 5258 N N . ASP A 1 706 ? 26.095 -37.410 9.901 1.00 25.78 706 ASP A N 1
ATOM 5259 C CA . ASP A 1 706 ? 25.370 -38.394 9.097 1.00 25.78 706 ASP A CA 1
ATOM 5260 C C . ASP A 1 706 ? 23.914 -38.621 9.533 1.00 25.78 706 ASP A C 1
ATOM 5262 O O . ASP A 1 706 ? 23.653 -39.161 10.611 1.00 25.78 706 ASP A O 1
ATOM 5266 N N . LEU A 1 707 ? 22.976 -38.375 8.615 1.00 28.30 707 LEU A N 1
ATOM 5267 C CA . LEU A 1 707 ? 21.693 -39.074 8.554 1.00 28.30 707 LEU A CA 1
ATOM 5268 C C . LEU A 1 707 ? 21.315 -39.364 7.090 1.00 28.30 707 LEU A C 1
ATOM 5270 O O . LEU A 1 707 ? 20.659 -38.575 6.426 1.00 28.30 707 LEU A O 1
ATOM 5274 N N . ARG A 1 708 ? 21.769 -40.540 6.642 1.00 26.22 708 ARG A N 1
ATOM 5275 C CA . ARG A 1 708 ? 21.092 -41.551 5.803 1.00 26.22 708 ARG A CA 1
ATOM 5276 C C . ARG A 1 708 ? 20.291 -41.096 4.567 1.00 26.22 708 ARG A C 1
ATOM 5278 O O . ARG A 1 708 ? 19.205 -40.534 4.668 1.00 26.22 708 ARG A O 1
ATOM 5285 N N . ASP A 1 709 ? 20.799 -41.563 3.424 1.00 27.19 709 ASP A N 1
ATOM 5286 C CA . ASP A 1 709 ? 20.121 -41.832 2.148 1.00 27.19 709 ASP A CA 1
ATOM 5287 C C . ASP A 1 709 ? 18.632 -42.209 2.249 1.00 27.19 709 ASP A C 1
ATOM 5289 O O . ASP A 1 709 ? 18.241 -43.060 3.058 1.00 27.19 709 ASP A O 1
ATOM 5293 N N . PRO A 1 710 ? 17.858 -41.786 1.238 1.00 28.45 710 PRO A N 1
ATOM 5294 C CA . PRO A 1 710 ? 17.050 -42.748 0.508 1.00 28.45 710 PRO A CA 1
ATOM 5295 C C . PRO A 1 710 ? 17.351 -42.715 -0.997 1.00 28.45 710 PRO A C 1
ATOM 5297 O O . PRO A 1 710 ? 17.225 -41.698 -1.678 1.00 28.45 710 PRO A O 1
ATOM 5300 N N . GLN A 1 711 ? 17.713 -43.891 -1.509 1.00 28.77 711 GLN A N 1
ATOM 5301 C CA . GLN A 1 711 ? 17.894 -44.199 -2.924 1.00 28.77 711 GLN A CA 1
ATOM 5302 C C . GLN A 1 711 ? 16.633 -43.949 -3.779 1.00 28.77 711 GLN A C 1
ATOM 5304 O O . GLN A 1 711 ? 15.506 -44.086 -3.291 1.00 28.77 711 GLN A O 1
ATOM 5309 N N . PRO A 1 712 ? 16.808 -43.697 -5.091 1.00 27.73 712 PRO A N 1
ATOM 5310 C CA . PRO A 1 712 ? 15.715 -43.578 -6.046 1.00 27.73 712 PRO A CA 1
ATOM 5311 C C . PRO A 1 712 ? 15.154 -44.961 -6.408 1.00 27.73 712 PRO A C 1
ATOM 5313 O O . PRO A 1 712 ? 15.886 -45.862 -6.818 1.00 27.73 712 PRO A O 1
ATOM 5316 N N . ARG A 1 713 ? 13.831 -45.131 -6.321 1.00 24.92 713 ARG A N 1
ATOM 5317 C CA . ARG A 1 713 ? 13.152 -46.303 -6.888 1.00 24.92 713 ARG A CA 1
ATOM 5318 C C . ARG A 1 713 ? 12.888 -46.084 -8.375 1.00 24.92 713 ARG A C 1
ATOM 5320 O O . ARG A 1 713 ? 12.190 -45.150 -8.758 1.00 24.92 713 ARG A O 1
ATOM 5327 N N . ARG A 1 714 ? 13.410 -46.991 -9.201 1.00 26.31 714 ARG A N 1
ATOM 5328 C CA . ARG A 1 714 ? 12.996 -47.212 -10.590 1.00 26.31 714 ARG A CA 1
ATOM 5329 C C . ARG A 1 714 ? 12.263 -48.554 -10.718 1.00 26.31 714 ARG A C 1
ATOM 5331 O O . ARG A 1 714 ? 12.661 -49.539 -10.105 1.00 26.31 714 ARG A O 1
ATOM 5338 N N . THR A 1 715 ? 11.313 -48.552 -11.654 1.00 26.89 715 THR A N 1
ATOM 5339 C CA . THR A 1 715 ? 10.744 -49.647 -12.471 1.00 26.89 715 THR A CA 1
ATOM 5340 C C . THR A 1 715 ? 9.512 -50.438 -12.009 1.00 26.89 715 THR A C 1
ATOM 5342 O O . THR A 1 715 ? 9.396 -50.873 -10.869 1.00 26.89 715 THR A O 1
ATOM 5345 N N . GLY A 1 716 ? 8.639 -50.629 -13.012 1.00 24.89 716 GLY A N 1
ATOM 5346 C CA . GLY A 1 716 ? 7.364 -51.348 -13.057 1.00 24.89 716 GLY A CA 1
ATOM 5347 C C . GLY A 1 716 ? 6.242 -50.370 -13.432 1.00 24.89 716 GLY A C 1
ATOM 5348 O O . GLY A 1 716 ? 5.869 -49.561 -12.599 1.00 24.89 716 GLY A O 1
ATOM 5349 N N . GLY A 1 717 ? 5.681 -50.293 -14.638 1.00 24.55 717 GLY A N 1
ATOM 5350 C CA . GLY A 1 717 ? 5.682 -51.160 -15.814 1.00 24.55 717 GLY A CA 1
ATOM 5351 C C . GLY A 1 717 ? 4.292 -51.036 -16.458 1.00 24.55 717 GLY A C 1
ATOM 5352 O O . GLY A 1 717 ? 3.308 -51.286 -15.779 1.00 24.55 717 GLY A O 1
ATOM 5353 N N . GLU A 1 718 ? 4.253 -50.610 -17.725 1.00 27.48 718 GLU A N 1
ATOM 5354 C CA . GLU A 1 718 ? 3.207 -50.849 -18.740 1.00 27.48 718 GLU A CA 1
ATOM 5355 C C . GLU A 1 718 ? 1.735 -50.489 -18.440 1.00 27.48 718 GLU A C 1
ATOM 5357 O O . GLU A 1 718 ? 1.049 -51.147 -17.660 1.00 27.48 718 GLU A O 1
ATOM 5362 N N . ARG A 1 719 ? 1.196 -49.539 -19.223 1.00 24.94 719 ARG A N 1
ATOM 5363 C CA . ARG A 1 719 ? 0.131 -49.795 -20.219 1.00 24.94 719 ARG A CA 1
ATOM 5364 C C . ARG A 1 719 ? -0.197 -48.519 -20.999 1.00 24.94 719 ARG A C 1
ATOM 5366 O O . ARG A 1 719 ? -0.820 -47.600 -20.480 1.00 24.94 719 ARG A O 1
ATOM 5373 N N . GLU A 1 720 ? 0.215 -48.508 -22.264 1.00 28.28 720 GLU A N 1
ATOM 5374 C CA . GLU A 1 720 ? -0.408 -47.708 -23.318 1.00 28.28 720 GLU A CA 1
ATOM 5375 C C . GLU A 1 720 ? -1.826 -48.237 -23.562 1.00 28.28 720 GLU A C 1
ATOM 5377 O O . GLU A 1 720 ? -2.014 -49.432 -23.798 1.00 28.28 720 GLU A O 1
ATOM 5382 N N . GLN A 1 721 ? -2.818 -47.350 -23.530 1.00 28.77 721 GLN A N 1
ATOM 5383 C CA . GLN A 1 721 ? -4.086 -47.560 -24.220 1.00 28.77 721 GLN A CA 1
ATOM 5384 C C . GLN A 1 721 ? -4.449 -46.299 -24.997 1.00 28.77 721 GLN A C 1
ATOM 5386 O O . GLN A 1 721 ? -4.827 -45.270 -24.441 1.00 28.77 721 GLN A O 1
ATOM 5391 N N . ASP A 1 722 ? -4.299 -46.445 -26.309 1.00 26.88 722 ASP A N 1
ATOM 5392 C CA . ASP A 1 722 ? -5.028 -45.754 -27.361 1.00 26.88 722 ASP A CA 1
ATOM 5393 C C . ASP A 1 722 ? -6.521 -45.627 -27.022 1.00 26.88 722 ASP A C 1
ATOM 5395 O O . ASP A 1 722 ? -7.199 -46.635 -26.821 1.00 26.88 722 ASP A O 1
ATOM 5399 N N . LEU A 1 723 ? -7.051 -44.403 -27.063 1.00 27.27 723 LEU A N 1
ATOM 5400 C CA . LEU A 1 723 ? -8.469 -44.143 -27.315 1.00 27.27 723 LEU A CA 1
ATOM 5401 C C . LEU A 1 723 ? -8.608 -42.907 -28.213 1.00 27.27 723 LEU A C 1
ATOM 5403 O O . LEU A 1 723 ? -8.839 -41.785 -27.766 1.00 27.27 723 LEU A O 1
ATOM 5407 N N . ARG A 1 724 ? -8.509 -43.142 -29.527 1.00 28.73 724 ARG A N 1
ATOM 5408 C CA . ARG A 1 724 ? -9.283 -42.382 -30.514 1.00 28.73 724 ARG A CA 1
ATOM 5409 C C . ARG A 1 724 ? -10.753 -42.762 -30.332 1.00 28.73 724 ARG A C 1
ATOM 5411 O O . ARG A 1 724 ? -11.110 -43.916 -30.548 1.00 28.73 724 ARG A O 1
ATOM 5418 N N . GLY A 1 725 ? -11.602 -41.805 -29.970 1.00 24.98 725 GLY A N 1
ATOM 5419 C CA . GLY A 1 725 ? -13.042 -42.041 -29.895 1.00 24.98 725 GLY A CA 1
ATOM 5420 C C . GLY A 1 725 ? -13.832 -40.886 -29.289 1.00 24.98 725 GLY A C 1
ATOM 5421 O O . GLY A 1 725 ? -13.899 -40.765 -28.077 1.00 24.98 725 GLY A O 1
ATOM 5422 N N . ALA A 1 726 ? -14.435 -40.091 -30.174 1.00 27.80 726 ALA A N 1
ATOM 5423 C CA . ALA A 1 726 ? -15.722 -39.403 -30.039 1.00 27.80 726 ALA A CA 1
ATOM 5424 C C . ALA A 1 726 ? -16.058 -38.665 -28.723 1.00 27.80 726 ALA A C 1
ATOM 5426 O O . ALA A 1 726 ? -16.481 -39.267 -27.743 1.00 27.80 726 ALA A O 1
ATOM 5427 N N . PHE A 1 727 ? -16.098 -37.332 -28.804 1.00 24.22 727 PHE A N 1
ATOM 5428 C CA . PHE A 1 727 ? -17.079 -36.531 -28.068 1.00 24.22 727 PHE A CA 1
ATOM 5429 C C . PHE A 1 727 ? -17.842 -35.635 -29.053 1.00 24.22 727 PHE A C 1
ATOM 5431 O O . PHE A 1 727 ? -17.451 -34.510 -29.343 1.00 24.22 727 PHE A O 1
ATOM 5438 N N . ASN A 1 728 ? -18.938 -36.183 -29.585 1.00 27.34 728 ASN A N 1
ATOM 5439 C CA . ASN A 1 728 ? -20.100 -35.399 -29.993 1.00 27.34 728 ASN A CA 1
ATOM 5440 C C . ASN A 1 728 ? -20.876 -35.062 -28.716 1.00 27.34 728 ASN A C 1
ATOM 5442 O O . ASN A 1 728 ? -21.289 -35.970 -27.996 1.00 27.34 728 ASN A O 1
ATOM 5446 N N . GLY A 1 729 ? -21.083 -33.775 -28.453 1.00 26.02 729 GLY A N 1
ATOM 5447 C CA . GLY A 1 729 ? -21.811 -33.279 -27.286 1.00 26.02 729 GLY A CA 1
ATOM 5448 C C . GLY A 1 729 ? -22.434 -31.914 -27.560 1.00 26.02 729 GLY A C 1
ATOM 5449 O O . GLY A 1 729 ? -21.971 -30.909 -27.047 1.00 26.02 729 GLY A O 1
ATOM 5450 N N . THR A 1 730 ? -23.437 -31.917 -28.440 1.00 27.06 730 THR A N 1
ATOM 5451 C CA . THR A 1 730 ? -24.613 -31.026 -28.501 1.00 27.06 730 THR A CA 1
ATOM 5452 C C . THR A 1 730 ? -24.530 -29.650 -27.821 1.00 27.06 730 THR A C 1
ATOM 5454 O O . THR A 1 730 ? -24.741 -29.518 -26.614 1.00 27.06 730 THR A O 1
ATOM 5457 N N . CYS A 1 731 ? -24.392 -28.611 -28.648 1.00 26.22 731 CYS A N 1
ATOM 5458 C CA . CYS A 1 731 ? -24.783 -27.241 -28.330 1.00 26.22 731 CYS A CA 1
ATOM 5459 C C . CYS A 1 731 ? -26.311 -27.158 -28.156 1.00 26.22 731 CYS A C 1
ATOM 5461 O O . CYS A 1 731 ? -27.063 -27.726 -28.950 1.00 26.22 731 CYS A O 1
ATOM 5463 N N . HIS A 1 732 ? -26.767 -26.462 -27.113 1.00 27.62 732 HIS A N 1
ATOM 5464 C CA . HIS A 1 732 ? -28.179 -26.136 -26.912 1.00 27.62 732 HIS A CA 1
ATOM 5465 C C . HIS A 1 732 ? -28.672 -25.207 -28.029 1.00 27.62 732 HIS A C 1
ATOM 5467 O O . HIS A 1 732 ? -28.051 -24.184 -28.309 1.00 27.62 732 HIS A O 1
ATOM 5473 N N . GLY A 1 733 ? -29.774 -25.597 -28.671 1.00 24.47 733 GLY A N 1
ATOM 5474 C CA . GLY A 1 733 ? -30.422 -24.839 -29.735 1.00 24.47 733 GLY A CA 1
ATOM 5475 C C . GLY A 1 733 ? -31.269 -23.680 -29.210 1.00 24.47 733 GLY A C 1
ATOM 5476 O O . GLY A 1 733 ? -31.937 -23.800 -28.184 1.00 24.47 733 GLY A O 1
ATOM 5477 N N . TYR A 1 734 ? -31.277 -22.589 -29.972 1.00 26.17 734 TYR A N 1
ATOM 5478 C CA . TYR A 1 734 ? -32.332 -21.577 -29.959 1.00 26.17 734 TYR A CA 1
ATOM 5479 C C . TYR A 1 734 ? -33.297 -21.857 -31.126 1.00 26.17 734 TYR A C 1
ATOM 5481 O O . TYR A 1 734 ? -32.837 -22.277 -32.192 1.00 26.17 734 TYR A O 1
ATOM 5489 N N . PRO A 1 735 ? -34.618 -21.671 -30.959 1.00 30.98 735 PRO A N 1
ATOM 5490 C CA . PRO A 1 735 ? -35.580 -21.944 -32.016 1.00 30.98 735 PRO A CA 1
ATOM 5491 C C . PRO A 1 735 ? -35.625 -20.760 -32.989 1.00 30.98 735 PRO A C 1
ATOM 5493 O O . PRO A 1 735 ? -35.762 -19.617 -32.560 1.00 30.98 735 PRO A O 1
ATOM 5496 N N . PHE A 1 736 ? -35.546 -21.027 -34.292 1.00 29.06 736 PHE A N 1
ATOM 5497 C CA . PHE A 1 736 ? -35.902 -20.046 -35.316 1.00 29.06 736 PHE A CA 1
ATOM 5498 C C . PHE A 1 736 ? -37.222 -20.456 -35.964 1.00 29.06 736 PHE A C 1
ATOM 5500 O O . PHE A 1 736 ? -37.326 -21.518 -36.580 1.00 29.06 736 PHE A O 1
ATOM 5507 N N . ASP A 1 737 ? -38.218 -19.597 -35.772 1.00 27.95 737 ASP A N 1
ATOM 5508 C CA . ASP A 1 737 ? -39.505 -19.619 -36.454 1.00 27.95 737 ASP A CA 1
ATOM 5509 C C . ASP A 1 737 ? -39.293 -19.244 -37.926 1.00 27.95 737 ASP A C 1
ATOM 5511 O O . ASP A 1 737 ? -38.654 -18.239 -38.247 1.00 27.95 737 ASP A O 1
ATOM 5515 N N . SER A 1 738 ? -39.814 -20.067 -38.831 1.00 31.19 738 SER A N 1
ATOM 5516 C CA . SER A 1 738 ? -39.780 -19.830 -40.271 1.00 31.19 738 SER A CA 1
ATOM 5517 C C . SER A 1 738 ? -40.956 -18.950 -40.691 1.00 31.19 738 SER A C 1
ATOM 5519 O O . SER A 1 738 ? -42.105 -19.393 -40.624 1.00 31.19 738 SER A O 1
ATOM 5521 N N . ALA A 1 739 ? -40.674 -17.750 -41.197 1.00 28.66 739 ALA A N 1
ATOM 5522 C CA . ALA A 1 739 ? -41.629 -16.961 -41.966 1.00 28.66 739 ALA A CA 1
ATOM 5523 C C . ALA A 1 739 ? -41.049 -16.640 -43.351 1.00 28.66 739 ALA A C 1
ATOM 5525 O O . ALA A 1 739 ? -39.961 -16.081 -43.479 1.00 28.66 739 ALA A O 1
ATOM 5526 N N . ASP A 1 740 ? -41.807 -17.038 -44.370 1.00 31.70 740 ASP A N 1
ATOM 5527 C CA . ASP A 1 740 ? -41.611 -16.768 -45.792 1.00 31.70 740 ASP A CA 1
ATOM 5528 C C . ASP A 1 740 ? -41.293 -15.290 -46.075 1.00 31.70 740 ASP A C 1
ATOM 5530 O O . ASP A 1 740 ? -42.080 -14.397 -45.754 1.00 31.70 740 ASP A O 1
ATOM 5534 N N . SER A 1 741 ? -40.195 -15.034 -46.788 1.00 35.50 741 SER A N 1
ATOM 5535 C CA . SER A 1 741 ? -40.055 -13.833 -47.615 1.00 35.50 741 SER A CA 1
ATOM 5536 C C . SER A 1 741 ? -39.360 -14.208 -48.926 1.00 35.50 741 SER A C 1
ATOM 5538 O O . SER A 1 741 ? -38.252 -14.740 -48.951 1.00 35.50 741 SER A O 1
ATOM 5540 N N . GLY A 1 742 ? -40.074 -14.018 -50.038 1.00 38.72 742 GLY A N 1
ATOM 5541 C CA . GLY A 1 742 ? -39.613 -14.385 -51.374 1.00 38.72 742 GLY A CA 1
ATOM 5542 C C . GLY A 1 742 ? -38.330 -13.646 -51.747 1.00 38.72 742 GLY A C 1
ATOM 5543 O O . GLY A 1 742 ? -38.319 -12.420 -51.844 1.00 38.72 742 GLY A O 1
ATOM 5544 N N . SER A 1 743 ? -37.254 -14.396 -51.978 1.00 41.50 743 SER A N 1
ATOM 5545 C CA . SER A 1 743 ? -35.965 -13.845 -52.379 1.00 41.50 743 SER A CA 1
ATOM 5546 C C . SER A 1 743 ? -35.977 -13.480 -53.864 1.00 41.50 743 SER A C 1
ATOM 5548 O O . SER A 1 743 ? -36.129 -14.320 -54.753 1.00 41.50 743 SER A O 1
ATOM 5550 N N . ALA A 1 744 ? -35.814 -12.190 -54.151 1.00 45.62 744 ALA A N 1
ATOM 5551 C CA . ALA A 1 744 ? -35.476 -11.736 -55.490 1.00 45.62 744 ALA A CA 1
ATOM 5552 C C . ALA A 1 744 ? -34.067 -12.251 -55.854 1.00 45.62 744 ALA A C 1
ATOM 5554 O O . ALA A 1 744 ? -33.157 -12.266 -55.022 1.00 45.62 744 ALA A O 1
ATOM 5555 N N . LEU A 1 745 ? -33.904 -12.721 -57.093 1.00 44.78 745 LEU A N 1
ATOM 5556 C CA . LEU A 1 745 ? -32.655 -13.284 -57.614 1.00 44.78 745 LEU A CA 1
ATOM 5557 C C . LEU A 1 745 ? -31.988 -12.278 -58.556 1.00 44.78 745 LEU A C 1
ATOM 5559 O O . LEU A 1 745 ? -32.619 -11.806 -59.501 1.00 44.78 745 LEU A O 1
ATOM 5563 N N . TRP A 1 746 ? -30.693 -12.018 -58.365 1.00 41.72 746 TRP A N 1
ATOM 5564 C CA . TRP A 1 746 ? -29.864 -11.290 -59.331 1.00 41.72 746 TRP A CA 1
ATOM 5565 C C . TRP A 1 746 ? -28.768 -12.225 -59.854 1.00 41.72 746 TRP A C 1
ATOM 5567 O O . TRP A 1 746 ? -28.008 -12.801 -59.078 1.00 41.72 746 TRP A O 1
ATOM 5577 N N . ASN A 1 747 ? -28.716 -12.448 -61.174 1.00 42.09 747 ASN A N 1
ATOM 5578 C CA . ASN A 1 747 ? -27.803 -13.408 -61.821 1.00 42.09 747 ASN A CA 1
ATOM 5579 C C . ASN A 1 747 ? -27.809 -14.825 -61.197 1.00 42.09 747 ASN A C 1
ATOM 5581 O O . ASN A 1 747 ? -26.768 -15.469 -61.083 1.00 42.09 747 ASN A O 1
ATOM 5585 N N . GLY A 1 748 ? -28.979 -15.317 -60.774 1.00 52.34 748 GLY A N 1
ATOM 5586 C CA . GLY A 1 748 ? -29.127 -16.666 -60.209 1.00 52.34 748 GLY A CA 1
ATOM 5587 C C . GLY A 1 748 ? -28.582 -16.841 -58.785 1.00 52.34 748 GLY A C 1
ATOM 5588 O O . GLY A 1 748 ? -28.521 -17.971 -58.308 1.00 52.34 748 GLY A O 1
ATOM 5589 N N . ARG A 1 749 ? -28.205 -15.752 -58.098 1.00 55.78 749 ARG A N 1
ATOM 5590 C CA . ARG A 1 749 ? -27.853 -15.741 -56.669 1.00 55.78 749 ARG A CA 1
ATOM 5591 C C . ARG A 1 749 ? -28.906 -14.961 -55.864 1.00 55.78 749 ARG A C 1
ATOM 5593 O O . ARG A 1 749 ? -29.457 -13.994 -56.400 1.00 55.78 749 ARG A O 1
ATOM 5600 N N . PRO A 1 750 ? -29.209 -15.368 -54.616 1.00 61.25 750 PRO A N 1
ATOM 5601 C CA . PRO A 1 750 ? -30.100 -14.607 -53.740 1.00 61.25 750 PRO A CA 1
ATOM 5602 C C . PRO A 1 750 ? -29.540 -13.196 -53.521 1.00 61.25 750 PRO A C 1
ATOM 5604 O O . PRO A 1 750 ? -28.335 -13.043 -53.319 1.00 61.25 750 PRO A O 1
ATOM 5607 N N . ILE A 1 751 ? -30.393 -12.168 -53.597 1.00 65.25 751 ILE A N 1
ATOM 5608 C CA . ILE A 1 751 ? -30.002 -10.795 -53.252 1.00 65.25 751 ILE A CA 1
ATOM 5609 C C . ILE A 1 751 ? -29.795 -10.726 -51.737 1.00 65.25 751 ILE A C 1
ATOM 5611 O O . ILE A 1 751 ? -30.738 -10.908 -50.965 1.00 65.25 751 ILE A O 1
ATOM 5615 N N . MET A 1 752 ? -28.559 -10.462 -51.318 1.00 84.38 752 MET A N 1
ATOM 5616 C CA . MET A 1 752 ? -28.162 -10.465 -49.910 1.00 84.38 752 MET A CA 1
ATOM 5617 C C . MET A 1 752 ? -27.955 -9.048 -49.384 1.00 84.38 752 MET A C 1
ATOM 5619 O O . MET A 1 752 ? -27.701 -8.111 -50.142 1.00 84.38 752 MET A O 1
ATOM 5623 N N . VAL A 1 753 ? -28.047 -8.912 -48.064 1.00 91.94 753 VAL A N 1
ATOM 5624 C CA . VAL A 1 753 ? -27.712 -7.680 -47.347 1.00 91.94 753 VAL A CA 1
ATOM 5625 C C . VAL A 1 753 ? -26.244 -7.322 -47.601 1.00 91.94 753 VAL A C 1
ATOM 5627 O O . VAL A 1 753 ? -25.352 -8.160 -47.451 1.00 91.94 753 VAL A O 1
ATOM 5630 N N . GLY A 1 754 ? -25.994 -6.076 -48.002 1.00 93.88 754 GLY A N 1
ATOM 5631 C CA . GLY A 1 754 ? -24.643 -5.530 -48.132 1.00 93.88 754 GLY A CA 1
ATOM 5632 C C . GLY A 1 754 ? -24.082 -5.110 -46.776 1.00 93.88 754 GLY A C 1
ATOM 5633 O O . GLY A 1 754 ? -24.831 -4.657 -45.916 1.00 93.88 754 GLY A O 1
ATOM 5634 N N . ILE A 1 755 ? -22.770 -5.222 -46.573 1.00 96.50 755 ILE A N 1
ATOM 5635 C CA . ILE A 1 755 ? -22.113 -4.805 -45.325 1.00 96.50 755 ILE A CA 1
ATOM 5636 C C . ILE A 1 755 ? -21.036 -3.771 -45.647 1.00 96.50 755 ILE A C 1
ATOM 5638 O O . ILE A 1 755 ? -20.215 -3.985 -46.538 1.00 96.50 755 ILE A O 1
ATOM 5642 N N . VAL A 1 756 ? -21.016 -2.661 -44.912 1.00 97.25 756 VAL A N 1
ATOM 5643 C CA . VAL A 1 756 ? -19.968 -1.640 -44.992 1.00 97.25 756 VAL A CA 1
ATOM 5644 C C . VAL A 1 756 ? -19.232 -1.557 -43.664 1.00 97.25 756 VAL A C 1
ATOM 5646 O O . VAL A 1 756 ? -19.834 -1.264 -42.630 1.00 97.25 756 VAL A O 1
ATOM 5649 N N . LEU A 1 757 ? -17.920 -1.788 -43.703 1.00 97.12 757 LEU A N 1
ATOM 5650 C CA . LEU A 1 757 ? -17.047 -1.695 -42.534 1.00 97.12 757 LEU A CA 1
ATOM 5651 C C . LEU A 1 757 ? -16.353 -0.340 -42.531 1.00 97.12 757 LEU A C 1
ATOM 5653 O O . LEU A 1 757 ? -15.562 -0.049 -43.430 1.00 97.12 757 LEU A O 1
ATOM 5657 N N . ILE A 1 758 ? -16.664 0.489 -41.537 1.00 96.25 758 ILE A N 1
ATOM 5658 C CA . ILE A 1 758 ? -16.206 1.877 -41.469 1.00 96.25 758 ILE A CA 1
ATOM 5659 C C . ILE A 1 758 ? -15.113 1.998 -40.409 1.00 96.25 758 ILE A C 1
ATOM 5661 O O . ILE A 1 758 ? -15.380 1.809 -39.227 1.00 96.25 758 ILE A O 1
ATOM 5665 N N . SER A 1 759 ? -13.890 2.344 -40.811 1.00 93.69 759 SER A N 1
ATOM 5666 C CA . SER A 1 759 ? -12.779 2.536 -39.871 1.00 93.69 759 SER A CA 1
ATOM 5667 C C . SER A 1 759 ? -11.959 3.779 -40.179 1.00 93.69 759 SER A C 1
ATOM 5669 O O . SER A 1 759 ? -11.843 4.199 -41.325 1.00 93.69 759 SER A O 1
ATOM 5671 N N . HIS A 1 760 ? -11.288 4.327 -39.169 1.00 92.88 760 HIS A N 1
ATOM 5672 C CA . HIS A 1 760 ? -10.279 5.363 -39.389 1.00 92.88 760 HIS A CA 1
ATOM 5673 C C . HIS A 1 760 ? -9.090 4.868 -40.225 1.00 92.88 760 HIS A C 1
ATOM 5675 O O . HIS A 1 760 ? -8.357 5.674 -40.792 1.00 92.88 760 HIS A O 1
ATOM 5681 N N . SER A 1 761 ? -8.862 3.555 -40.289 1.00 90.50 761 SER A N 1
ATOM 5682 C CA . SER A 1 761 ? -7.765 2.947 -41.037 1.00 90.50 761 SER A CA 1
ATOM 5683 C C . SER A 1 761 ? -8.294 2.178 -42.239 1.00 90.50 761 SER A C 1
ATOM 5685 O O . SER A 1 761 ? -9.037 1.208 -42.081 1.00 90.50 761 SER A O 1
ATOM 5687 N N . THR A 1 762 ? -7.845 2.556 -43.439 1.00 89.38 762 THR A N 1
ATOM 5688 C CA . THR A 1 762 ? -8.112 1.798 -44.669 1.00 89.38 762 THR A CA 1
ATOM 5689 C C . THR A 1 762 ? -7.694 0.338 -44.512 1.00 89.38 762 THR A C 1
ATOM 5691 O O . THR A 1 762 ? -8.497 -0.552 -44.760 1.00 89.38 762 THR A O 1
ATOM 5694 N N . GLY A 1 763 ? -6.486 0.089 -43.993 1.00 89.81 763 GLY A N 1
ATOM 5695 C CA . GLY A 1 763 ? -5.967 -1.270 -43.829 1.00 89.81 763 GLY A CA 1
ATOM 5696 C C . GLY A 1 763 ? -6.746 -2.110 -42.811 1.00 89.81 763 GLY A C 1
ATOM 5697 O O . GLY A 1 763 ? -6.841 -3.322 -42.977 1.00 89.81 763 GLY A O 1
ATOM 5698 N N . LEU A 1 764 ? -7.338 -1.490 -41.782 1.00 89.38 764 LEU A N 1
ATOM 5699 C CA . LEU A 1 764 ? -8.174 -2.215 -40.819 1.00 89.38 764 LEU A CA 1
ATOM 5700 C C . LEU A 1 764 ? -9.529 -2.587 -41.429 1.00 89.38 764 LEU A C 1
ATOM 5702 O O . LEU A 1 764 ? -9.961 -3.729 -41.295 1.00 89.38 764 LEU A O 1
ATOM 5706 N N . ALA A 1 765 ? -10.181 -1.644 -42.115 1.00 91.50 765 ALA A N 1
ATOM 5707 C CA . ALA A 1 765 ? -11.448 -1.905 -42.792 1.00 91.50 765 ALA A CA 1
ATOM 5708 C C . ALA A 1 765 ? -11.287 -2.949 -43.910 1.00 91.50 765 ALA A C 1
ATOM 5710 O O . ALA A 1 765 ? -12.109 -3.856 -44.021 1.00 91.50 765 ALA A O 1
ATOM 5711 N N . GLU A 1 766 ? -10.216 -2.857 -44.704 1.00 93.44 766 GLU A N 1
ATOM 5712 C CA . GLU A 1 766 ? -9.903 -3.823 -45.763 1.00 93.44 766 GLU A CA 1
ATOM 5713 C C . GLU A 1 766 ? -9.554 -5.198 -45.193 1.00 93.44 766 GLU A C 1
ATOM 5715 O O . GLU A 1 766 ? -10.107 -6.192 -45.653 1.00 93.44 766 GLU A O 1
ATOM 5720 N N . GLY A 1 767 ? -8.715 -5.266 -44.154 1.00 92.94 767 GLY A N 1
ATOM 5721 C CA . GLY A 1 767 ? -8.358 -6.533 -43.513 1.00 92.94 767 GLY A CA 1
ATOM 5722 C C . GLY A 1 767 ? -9.558 -7.231 -42.866 1.00 92.94 767 GLY A C 1
ATOM 5723 O O . GLY A 1 767 ? -9.703 -8.447 -42.978 1.00 92.94 767 GLY A O 1
ATOM 5724 N N . ALA A 1 768 ? -10.463 -6.471 -42.240 1.00 93.06 768 ALA A N 1
ATOM 5725 C CA . ALA A 1 768 ? -11.711 -7.018 -41.715 1.00 93.06 768 ALA A CA 1
ATOM 5726 C C . ALA A 1 768 ? -12.638 -7.496 -42.847 1.00 93.06 768 ALA A C 1
ATOM 5728 O O . ALA A 1 768 ? -13.193 -8.588 -42.758 1.00 93.06 768 ALA A O 1
ATOM 5729 N N . ALA A 1 769 ? -12.766 -6.735 -43.938 1.00 93.00 769 ALA A N 1
ATOM 5730 C CA . ALA A 1 769 ? -13.572 -7.141 -45.090 1.00 93.00 769 ALA A CA 1
ATOM 5731 C C . ALA A 1 769 ? -13.013 -8.403 -45.771 1.00 93.00 769 ALA A C 1
ATOM 5733 O O . ALA A 1 769 ? -13.782 -9.291 -46.140 1.00 93.00 769 ALA A O 1
ATOM 5734 N N . GLU A 1 770 ? -11.687 -8.515 -45.889 1.00 92.31 770 GLU A N 1
ATOM 5735 C CA . GLU A 1 770 ? -11.007 -9.703 -46.407 1.00 92.31 770 GLU A CA 1
ATOM 5736 C C . GLU A 1 770 ? -11.277 -10.924 -45.522 1.00 92.31 770 GLU A C 1
ATOM 5738 O O . GLU A 1 770 ? -11.666 -11.976 -46.032 1.00 92.31 770 GLU A O 1
ATOM 5743 N N . LEU A 1 771 ? -11.147 -10.776 -44.200 1.00 90.31 771 LEU A N 1
ATOM 5744 C CA . LEU A 1 771 ? -11.434 -11.841 -43.238 1.00 90.31 771 LEU A CA 1
ATOM 5745 C C . LEU A 1 771 ? -12.875 -12.347 -43.370 1.00 90.31 771 LEU A C 1
ATOM 5747 O O . LEU A 1 771 ? -13.104 -13.555 -43.453 1.00 90.31 771 LEU A O 1
ATOM 5751 N N . VAL A 1 772 ? -13.852 -11.438 -43.429 1.00 91.69 772 VAL A N 1
ATOM 5752 C CA . VAL A 1 772 ? -15.258 -11.822 -43.616 1.00 91.69 772 VAL A CA 1
ATOM 5753 C C . VAL A 1 772 ? -15.456 -12.508 -44.966 1.00 91.69 772 VAL A C 1
ATOM 5755 O O . VAL A 1 772 ? -16.155 -13.515 -45.034 1.00 91.69 772 VAL A O 1
ATOM 5758 N N . GLY A 1 773 ? -14.802 -12.030 -46.027 1.00 85.62 773 GLY A N 1
ATOM 5759 C CA . GLY A 1 773 ? -14.842 -12.663 -47.345 1.00 85.62 773 GLY A CA 1
ATOM 5760 C C . GLY A 1 773 ? -14.298 -14.097 -47.354 1.00 85.62 773 GLY A C 1
ATOM 5761 O O . GLY A 1 773 ? -14.846 -14.949 -48.054 1.00 85.62 773 GLY A O 1
ATOM 5762 N N . GLN A 1 774 ? -13.262 -14.382 -46.557 1.00 87.88 774 GLN A N 1
ATOM 5763 C CA . GLN A 1 774 ? -12.697 -15.728 -46.408 1.00 87.88 774 GLN A CA 1
ATOM 5764 C C . GLN A 1 774 ? -13.598 -16.664 -45.585 1.00 87.88 774 GLN A C 1
ATOM 5766 O O . GLN A 1 774 ? -13.653 -17.858 -45.873 1.00 87.88 774 GLN A O 1
ATOM 5771 N N . ILE A 1 775 ? -14.305 -16.139 -44.578 1.00 84.50 775 ILE A N 1
ATOM 5772 C CA . ILE A 1 775 ? -15.127 -16.939 -43.652 1.00 84.50 775 ILE A CA 1
ATOM 5773 C C . ILE A 1 775 ? -16.552 -17.152 -44.177 1.00 84.50 775 ILE A C 1
ATOM 5775 O O . ILE A 1 775 ? -17.059 -18.270 -44.170 1.00 84.50 775 ILE A O 1
ATOM 5779 N N . ALA A 1 776 ? -17.211 -16.086 -44.623 1.00 80.19 776 ALA A N 1
ATOM 5780 C CA . ALA A 1 776 ? -18.643 -16.046 -44.911 1.00 80.19 776 ALA A CA 1
ATOM 5781 C C . ALA A 1 776 ? -18.951 -16.045 -46.417 1.00 80.19 776 ALA A C 1
ATOM 5783 O O . ALA A 1 776 ? -19.867 -15.356 -46.871 1.00 80.19 776 ALA A O 1
ATOM 5784 N N . GLY A 1 777 ? -18.138 -16.770 -47.197 1.00 65.19 777 GLY A N 1
ATOM 5785 C CA . GLY A 1 777 ? -18.105 -16.731 -48.661 1.00 65.19 777 GLY A CA 1
ATOM 5786 C C . GLY A 1 777 ? -19.480 -16.528 -49.308 1.00 65.19 777 GLY A C 1
ATOM 5787 O O . GLY A 1 777 ? -20.320 -17.421 -49.298 1.00 65.19 777 GLY A O 1
ATOM 5788 N N . GLY A 1 778 ? -19.705 -15.338 -49.874 1.00 70.62 778 GLY A N 1
ATOM 5789 C CA . GLY A 1 778 ? -20.980 -14.959 -50.488 1.00 70.62 778 GLY A CA 1
ATOM 5790 C C . GLY A 1 778 ? -21.432 -13.545 -50.131 1.00 70.62 778 GLY A C 1
ATOM 5791 O O . GLY A 1 778 ? -21.854 -12.818 -51.029 1.00 70.62 778 GLY A O 1
ATOM 5792 N N . ALA A 1 779 ? -21.301 -13.122 -48.870 1.00 80.31 779 ALA A N 1
ATOM 5793 C CA . ALA A 1 779 ? -21.701 -11.778 -48.445 1.00 80.31 779 ALA A CA 1
ATOM 5794 C C . ALA A 1 779 ? -20.829 -10.686 -49.095 1.00 80.31 779 ALA A C 1
ATOM 5796 O O . ALA A 1 779 ? -19.610 -10.828 -49.213 1.00 80.31 779 ALA A O 1
ATOM 5797 N N . ARG A 1 780 ? -21.445 -9.574 -49.520 1.00 89.81 780 ARG A N 1
ATOM 5798 C CA . ARG A 1 780 ? -20.711 -8.439 -50.100 1.00 89.81 780 ARG A CA 1
ATOM 5799 C C . ARG A 1 780 ? -20.344 -7.454 -49.010 1.00 89.81 780 ARG A C 1
ATOM 5801 O O . ARG A 1 780 ? -21.197 -6.722 -48.516 1.00 89.81 780 ARG A O 1
ATOM 5808 N N . VAL A 1 781 ? -19.059 -7.440 -48.688 1.00 93.81 781 VAL A N 1
ATOM 5809 C CA . VAL A 1 781 ? -18.482 -6.586 -47.654 1.00 93.81 781 VAL A CA 1
ATOM 5810 C C . VAL A 1 781 ? -17.588 -5.549 -48.314 1.00 93.81 781 VAL A C 1
ATOM 5812 O O . VAL A 1 781 ? -16.706 -5.896 -49.099 1.00 93.81 781 VAL A O 1
ATOM 5815 N N . VAL A 1 782 ? -17.836 -4.273 -48.034 1.00 95.88 782 VAL A N 1
ATOM 5816 C CA . VAL A 1 782 ? -17.094 -3.149 -48.610 1.00 95.88 782 VAL A CA 1
ATOM 5817 C C . VAL A 1 782 ? -16.441 -2.353 -47.488 1.00 95.88 782 VAL A C 1
ATOM 5819 O O . VAL A 1 782 ? -17.097 -1.921 -46.545 1.00 95.88 782 VAL A O 1
ATOM 5822 N N . ALA A 1 783 ? -15.134 -2.152 -47.592 1.00 95.00 783 ALA A N 1
ATOM 5823 C CA . ALA A 1 783 ? -14.375 -1.346 -46.650 1.00 95.00 783 ALA A CA 1
ATOM 5824 C C . ALA A 1 783 ? -14.522 0.151 -46.960 1.00 95.00 783 ALA A C 1
ATOM 5826 O O . ALA A 1 783 ? -14.410 0.572 -48.113 1.00 95.00 783 ALA A O 1
ATOM 5827 N N . ALA A 1 784 ? -14.717 0.957 -45.921 1.00 92.69 784 ALA A N 1
ATOM 5828 C CA . ALA A 1 784 ? -14.663 2.410 -45.972 1.00 92.69 784 ALA A CA 1
ATOM 5829 C C . ALA A 1 784 ? -13.722 2.902 -44.870 1.00 92.69 784 ALA A C 1
ATOM 5831 O O . ALA A 1 784 ? -14.114 3.015 -43.711 1.00 92.69 784 ALA A O 1
ATOM 5832 N N . GLY A 1 785 ? -12.471 3.197 -45.222 1.00 86.31 785 GLY A N 1
ATOM 5833 C CA . GLY A 1 785 ? -11.544 3.765 -44.253 1.00 86.31 785 GLY A CA 1
ATOM 5834 C C . GLY A 1 785 ? -10.541 4.758 -44.809 1.00 86.31 785 GLY A C 1
ATOM 5835 O O . GLY A 1 785 ? -10.337 4.858 -46.025 1.00 86.31 785 GLY A O 1
ATOM 5836 N N . GLY A 1 786 ? -9.959 5.518 -43.884 1.00 82.31 786 GLY A N 1
ATOM 5837 C CA . GLY A 1 786 ? -9.020 6.598 -44.162 1.00 82.31 786 GLY A CA 1
ATOM 5838 C C . GLY A 1 786 ? -9.670 7.875 -44.709 1.00 82.31 786 GLY A C 1
ATOM 5839 O O . GLY A 1 786 ? -10.831 7.903 -45.133 1.00 82.31 786 GLY A O 1
ATOM 5840 N N . THR A 1 787 ? -8.890 8.954 -44.725 1.00 80.94 787 THR A N 1
ATOM 5841 C CA . THR A 1 787 ? -9.221 10.196 -45.443 1.00 80.94 787 THR A CA 1
ATOM 5842 C C . THR A 1 787 ? -8.962 10.047 -46.946 1.00 80.94 787 THR A C 1
ATOM 5844 O O . THR A 1 787 ? -8.368 9.059 -47.382 1.00 80.94 787 THR A O 1
ATOM 5847 N N . GLU A 1 788 ? -9.382 11.021 -47.761 1.00 71.88 788 GLU A N 1
ATOM 5848 C CA . GLU A 1 788 ? -9.133 11.035 -49.215 1.00 71.88 788 GLU A CA 1
ATOM 5849 C C . GLU A 1 788 ? -7.651 10.842 -49.580 1.00 71.88 788 GLU A C 1
ATOM 5851 O O . GLU A 1 788 ? -7.358 10.113 -50.527 1.00 71.88 788 GLU A O 1
ATOM 5856 N N . ASP A 1 789 ? -6.739 11.347 -48.745 1.00 71.88 789 ASP A N 1
ATOM 5857 C CA . ASP A 1 789 ? -5.281 11.231 -48.899 1.00 71.88 789 ASP A CA 1
ATOM 5858 C C . ASP A 1 789 ? -4.687 9.904 -48.377 1.00 71.88 789 ASP A C 1
ATOM 5860 O O . ASP A 1 789 ? -3.469 9.724 -48.359 1.00 71.88 789 ASP A O 1
ATOM 5864 N N . GLY A 1 790 ? -5.519 8.965 -47.911 1.00 64.44 790 GLY A N 1
ATOM 5865 C CA . GLY A 1 790 ? -5.080 7.657 -47.406 1.00 64.44 790 GLY A CA 1
ATOM 5866 C C . GLY A 1 790 ? -4.452 7.681 -46.007 1.00 64.44 790 GLY A C 1
ATOM 5867 O O . GLY A 1 790 ? -3.859 6.687 -45.587 1.00 64.44 790 GLY A O 1
ATOM 5868 N N . GLN A 1 791 ? -4.580 8.793 -45.277 1.00 74.88 791 GLN A N 1
ATOM 5869 C CA . GLN A 1 791 ? -4.175 8.894 -43.872 1.00 74.88 791 GLN A CA 1
ATOM 5870 C C . GLN A 1 791 ? -5.274 8.391 -42.927 1.00 74.88 791 GLN A C 1
ATOM 5872 O O . GLN A 1 791 ? -6.414 8.174 -43.340 1.00 74.88 791 GLN A O 1
ATOM 5877 N N . LEU A 1 792 ? -4.934 8.221 -41.644 1.00 79.94 792 LEU A N 1
ATOM 5878 C CA . LEU A 1 792 ? -5.899 7.846 -40.612 1.00 79.94 792 LEU A CA 1
ATOM 5879 C C . LEU A 1 792 ? -6.987 8.920 -40.463 1.00 79.94 792 LEU A C 1
ATOM 5881 O O . LEU A 1 792 ? -6.690 10.085 -40.210 1.00 79.94 792 LEU A O 1
ATOM 5885 N N . GLY A 1 793 ? -8.245 8.512 -40.588 1.00 83.38 793 GLY A N 1
ATOM 5886 C CA . GLY A 1 793 ? -9.422 9.365 -40.457 1.00 83.38 793 GLY A CA 1
ATOM 5887 C C . GLY A 1 793 ? -10.631 8.766 -41.170 1.00 83.38 793 GLY A C 1
ATOM 5888 O O . GLY A 1 793 ? -10.539 7.690 -41.756 1.00 83.38 793 GLY A O 1
ATOM 5889 N N . THR A 1 794 ? -11.765 9.462 -41.128 1.00 85.62 794 THR A N 1
ATOM 5890 C CA . THR A 1 794 ? -13.022 8.975 -41.712 1.00 85.62 794 THR A CA 1
ATOM 5891 C C . THR A 1 794 ? -13.555 9.976 -42.733 1.00 85.62 794 THR A C 1
ATOM 5893 O O . THR A 1 794 ? -13.759 11.141 -42.401 1.00 85.62 794 THR A O 1
ATOM 5896 N N . SER A 1 795 ? -13.809 9.528 -43.966 1.00 88.88 795 SER A N 1
ATOM 5897 C CA . SER A 1 795 ? -14.427 10.339 -45.028 1.00 88.88 795 SER A CA 1
ATOM 5898 C C . SER A 1 795 ? -15.887 9.934 -45.251 1.00 88.88 795 SER A C 1
ATOM 5900 O O . SER A 1 795 ? -16.190 8.767 -45.503 1.00 88.88 795 SER A O 1
ATOM 5902 N N . THR A 1 796 ? -16.801 10.905 -45.188 1.00 88.50 796 THR A N 1
ATOM 5903 C CA . THR A 1 796 ? -18.235 10.701 -45.459 1.00 88.50 796 THR A CA 1
ATOM 5904 C C . THR A 1 796 ? -18.507 10.361 -46.924 1.00 88.50 796 THR A C 1
ATOM 5906 O O . THR A 1 796 ? -19.416 9.583 -47.207 1.00 88.50 796 THR A O 1
ATOM 5909 N N . GLU A 1 797 ? -17.696 10.873 -47.853 1.00 87.44 797 GLU A N 1
ATOM 5910 C CA . GLU A 1 797 ? -17.779 10.540 -49.279 1.00 87.44 797 GLU A CA 1
ATOM 5911 C C . GLU A 1 797 ? -17.414 9.072 -49.525 1.00 87.44 797 GLU A C 1
ATOM 5913 O O . GLU A 1 797 ? -18.179 8.345 -50.154 1.00 87.44 797 GLU A O 1
ATOM 5918 N N . ARG A 1 798 ? -16.329 8.583 -48.907 1.00 89.69 798 ARG A N 1
ATOM 5919 C CA . ARG A 1 798 ? -15.944 7.163 -48.986 1.00 89.69 798 ARG A CA 1
ATOM 5920 C C . ARG A 1 798 ? -16.990 6.231 -48.383 1.00 89.69 798 ARG A C 1
ATOM 5922 O O . ARG A 1 798 ? -17.214 5.150 -48.922 1.00 89.69 798 ARG A O 1
ATOM 5929 N N . ILE A 1 799 ? -17.640 6.640 -47.291 1.00 92.88 799 ILE A N 1
ATOM 5930 C CA . ILE A 1 799 ? -18.758 5.884 -46.711 1.00 92.88 799 ILE A CA 1
ATOM 5931 C C . ILE A 1 799 ? -19.918 5.819 -47.712 1.00 92.88 799 ILE A C 1
ATOM 5933 O O . ILE A 1 799 ? -20.435 4.734 -47.963 1.00 92.88 799 ILE A O 1
ATOM 5937 N N . ARG A 1 800 ? -20.304 6.944 -48.326 1.00 91.81 800 ARG A N 1
ATOM 5938 C CA . ARG A 1 800 ? -21.402 6.995 -49.305 1.00 91.81 800 ARG A CA 1
ATOM 5939 C C . ARG A 1 800 ? -21.114 6.123 -50.534 1.00 91.81 800 ARG A C 1
ATOM 5941 O O . ARG A 1 800 ? -21.972 5.344 -50.949 1.00 91.81 800 ARG A O 1
ATOM 5948 N N . ASP A 1 801 ? -19.890 6.179 -51.048 1.00 91.44 801 ASP A N 1
ATOM 5949 C CA . ASP A 1 801 ? -19.430 5.325 -52.145 1.00 91.44 801 ASP A CA 1
ATOM 5950 C C . ASP A 1 801 ? -19.442 3.842 -51.772 1.00 91.44 801 ASP A C 1
ATOM 5952 O O . ASP A 1 801 ? -19.830 2.991 -52.577 1.00 91.44 801 ASP A O 1
ATOM 5956 N N . ALA A 1 802 ? -19.009 3.511 -50.554 1.00 93.81 802 ALA A N 1
ATOM 5957 C CA . ALA A 1 802 ? -19.011 2.140 -50.068 1.00 93.81 802 ALA A CA 1
ATOM 5958 C C . ALA A 1 802 ? -20.435 1.596 -49.904 1.00 93.81 802 ALA A C 1
ATOM 5960 O O . ALA A 1 802 ? -20.679 0.451 -50.274 1.00 93.81 802 ALA A O 1
ATOM 5961 N N . ILE A 1 803 ? -21.381 2.421 -49.445 1.00 93.50 803 ILE A N 1
ATOM 5962 C CA . ILE A 1 803 ? -22.805 2.068 -49.366 1.00 93.50 803 ILE A CA 1
ATOM 5963 C C . ILE A 1 803 ? -23.357 1.767 -50.756 1.00 93.50 803 ILE A C 1
ATOM 5965 O O . ILE A 1 803 ? -23.926 0.697 -50.957 1.00 93.50 803 ILE A O 1
ATOM 5969 N N . GLY A 1 804 ? -23.114 2.639 -51.739 1.00 89.44 804 GLY A N 1
ATOM 5970 C CA . GLY A 1 804 ? -23.545 2.399 -53.120 1.00 89.44 804 GLY A CA 1
ATOM 5971 C C . GLY A 1 804 ? -22.919 1.141 -53.734 1.00 89.44 804 GLY A C 1
ATOM 5972 O O . GLY A 1 804 ? -23.557 0.438 -54.512 1.00 89.44 804 GLY A O 1
ATOM 5973 N N . LYS A 1 805 ? -21.677 0.813 -53.358 1.00 90.88 805 LYS A N 1
ATOM 5974 C CA . LYS A 1 805 ? -21.014 -0.434 -53.766 1.00 90.88 805 LYS A CA 1
ATOM 5975 C C . LYS A 1 805 ? -21.539 -1.658 -53.022 1.00 90.88 805 LYS A C 1
ATOM 5977 O O . LYS A 1 805 ? -21.413 -2.747 -53.570 1.00 90.88 805 LYS A O 1
ATOM 5982 N N . ALA A 1 806 ? -22.032 -1.522 -51.796 1.00 91.12 806 ALA A N 1
ATOM 5983 C CA . ALA A 1 806 ? -22.521 -2.634 -50.988 1.00 91.12 806 ALA A CA 1
ATOM 5984 C C . ALA A 1 806 ? -23.989 -2.965 -51.280 1.00 91.12 806 ALA A C 1
ATOM 5986 O O . ALA A 1 806 ? -24.359 -4.133 -51.181 1.00 91.12 806 ALA A O 1
ATOM 5987 N N . ASP A 1 807 ? -24.795 -1.972 -51.663 1.00 89.81 807 ASP A N 1
ATOM 5988 C CA . ASP A 1 807 ? -26.227 -2.135 -51.902 1.00 89.81 807 ASP A CA 1
ATOM 5989 C C . ASP A 1 807 ? -26.516 -3.077 -53.079 1.00 89.81 807 ASP A C 1
ATOM 5991 O O . ASP A 1 807 ? -26.000 -2.927 -54.190 1.00 89.81 807 ASP A O 1
ATOM 5995 N N . GLN A 1 808 ? -27.351 -4.079 -52.812 1.00 83.88 808 GLN A N 1
ATOM 5996 C CA . GLN A 1 808 ? -27.843 -5.042 -53.798 1.00 83.88 808 GLN A CA 1
ATOM 5997 C C . GLN A 1 808 ? -29.373 -5.050 -53.893 1.00 83.88 808 GLN A C 1
ATOM 5999 O O . GLN A 1 808 ? -29.915 -5.794 -54.704 1.00 83.88 808 GLN A O 1
ATOM 6004 N N . GLY A 1 809 ? -30.073 -4.244 -53.085 1.00 81.62 809 GLY A N 1
ATOM 6005 C CA . GLY A 1 809 ? -31.536 -4.183 -53.027 1.00 81.62 809 GLY A CA 1
ATOM 6006 C C . GLY A 1 809 ? -32.179 -4.810 -51.782 1.00 81.62 809 GLY A C 1
ATOM 6007 O O . GLY A 1 809 ? -33.354 -4.552 -51.542 1.00 81.62 809 GLY A O 1
ATOM 6008 N N . SER A 1 810 ? -31.434 -5.565 -50.961 1.00 84.31 810 SER A N 1
ATOM 6009 C CA . SER A 1 810 ? -31.915 -6.139 -49.679 1.00 84.31 810 SER A CA 1
ATOM 6010 C C . SER A 1 810 ? -31.503 -5.320 -48.442 1.00 84.31 810 SER A C 1
ATOM 6012 O O . SER A 1 810 ? -31.669 -5.772 -47.310 1.00 84.31 810 SER A O 1
ATOM 6014 N N . GLY A 1 811 ? -30.978 -4.108 -48.648 1.00 91.25 811 GLY A N 1
ATOM 6015 C CA . GLY A 1 811 ? -30.507 -3.211 -47.592 1.00 91.25 811 GLY A CA 1
ATOM 6016 C C . GLY A 1 811 ? -29.016 -3.342 -47.272 1.00 91.25 811 GLY A C 1
ATOM 6017 O O . GLY A 1 811 ? -28.336 -4.261 -47.737 1.00 91.25 811 GLY A O 1
ATOM 6018 N N . VAL A 1 812 ? -28.501 -2.382 -46.500 1.00 95.00 812 VAL A N 1
ATOM 6019 C CA . VAL A 1 812 ? -27.073 -2.255 -46.172 1.00 95.00 812 VAL A CA 1
ATOM 6020 C C . VAL A 1 812 ? -26.876 -2.074 -44.669 1.00 95.00 812 VAL A C 1
ATOM 6022 O O . VAL A 1 812 ? -27.450 -1.171 -44.065 1.00 95.00 812 VAL A O 1
ATOM 6025 N N . LEU A 1 813 ? -26.017 -2.897 -44.075 1.00 96.44 813 LEU A N 1
ATOM 6026 C CA . LEU A 1 813 ? -25.574 -2.766 -42.693 1.00 96.44 813 LEU A CA 1
ATOM 6027 C C . LEU A 1 813 ? -24.249 -2.002 -42.617 1.00 96.44 813 LEU A C 1
ATOM 6029 O O . LEU A 1 813 ? -23.275 -2.371 -43.269 1.00 96.44 813 LEU A O 1
ATOM 6033 N N . LEU A 1 814 ? -24.196 -0.969 -41.782 1.00 97.12 814 LEU A N 1
ATOM 6034 C CA . LEU A 1 814 ? -22.986 -0.220 -41.460 1.00 97.12 814 LEU A CA 1
ATOM 6035 C C . LEU A 1 814 ? -22.453 -0.674 -40.100 1.00 97.12 814 LEU A C 1
ATOM 6037 O O . LEU A 1 814 ? -23.178 -0.619 -39.105 1.00 97.12 814 LEU A O 1
ATOM 6041 N N . ILE A 1 815 ? -21.180 -1.065 -40.051 1.00 96.62 815 ILE A N 1
ATOM 6042 C CA . ILE A 1 815 ? -20.474 -1.409 -38.812 1.00 96.62 815 ILE A CA 1
ATOM 6043 C C . ILE A 1 815 ? -19.269 -0.470 -38.685 1.00 96.62 815 ILE A C 1
ATOM 6045 O O . ILE A 1 815 ? -18.278 -0.645 -39.402 1.00 96.62 815 ILE A O 1
ATOM 6049 N N . PRO A 1 816 ? -19.355 0.573 -37.843 1.00 95.12 816 PRO A N 1
ATOM 6050 C CA . PRO A 1 816 ? -18.243 1.474 -37.578 1.00 95.12 816 PRO A CA 1
ATOM 6051 C C . PRO A 1 816 ? -17.305 0.908 -36.505 1.00 95.12 816 PRO A C 1
ATOM 6053 O O . PRO A 1 816 ? -17.710 0.067 -35.709 1.00 95.12 816 PRO A O 1
ATOM 6056 N N . ASP A 1 817 ? -16.062 1.391 -36.461 1.00 90.31 817 ASP A N 1
ATOM 6057 C CA . ASP A 1 817 ? -15.123 1.069 -35.383 1.00 90.31 817 ASP A CA 1
ATOM 6058 C C . ASP A 1 817 ? -15.472 1.802 -34.067 1.00 90.31 817 ASP A C 1
ATOM 6060 O O . ASP A 1 817 ? -16.317 1.355 -33.299 1.00 90.31 817 ASP A O 1
ATOM 6064 N N . LEU A 1 818 ? -14.837 2.931 -33.769 1.00 81.62 818 LEU A N 1
ATOM 6065 C CA . LEU A 1 818 ? -15.046 3.726 -32.562 1.00 81.62 818 LEU A CA 1
ATOM 6066 C C . LEU A 1 818 ? -15.081 5.218 -32.911 1.00 81.62 818 LEU A C 1
ATOM 6068 O O . LEU A 1 818 ? -14.831 5.613 -34.042 1.00 81.62 818 LEU A O 1
ATOM 6072 N N . GLY A 1 819 ? -15.408 6.088 -31.956 1.00 79.75 819 GLY A N 1
ATOM 6073 C CA . GLY A 1 819 ? -15.197 7.537 -32.087 1.00 79.75 819 GLY A CA 1
ATOM 6074 C C . GLY A 1 819 ? -15.774 8.186 -33.359 1.00 79.75 819 GLY A C 1
ATOM 6075 O O . GLY A 1 819 ? -16.979 8.133 -33.608 1.00 79.75 819 GLY A O 1
ATOM 6076 N N . SER A 1 820 ? -14.919 8.856 -34.147 1.00 78.75 820 SER A N 1
ATOM 6077 C CA . SER A 1 820 ? -15.368 9.702 -35.266 1.00 78.75 820 SER A CA 1
ATOM 6078 C C . SER A 1 820 ? -16.005 8.920 -36.420 1.00 78.75 820 SER A C 1
ATOM 6080 O O . SER A 1 820 ? -16.869 9.467 -37.100 1.00 78.75 820 SER A O 1
ATOM 6082 N N . ALA A 1 821 ? -15.680 7.633 -36.592 1.00 85.06 821 ALA A N 1
ATOM 6083 C CA . ALA A 1 821 ? -16.316 6.781 -37.596 1.00 85.06 821 ALA A CA 1
ATOM 6084 C C . ALA A 1 821 ? -17.822 6.614 -37.360 1.00 85.06 821 ALA A C 1
ATOM 6086 O O . ALA A 1 821 ? -18.607 6.674 -38.306 1.00 85.06 821 ALA A O 1
ATOM 6087 N N . VAL A 1 822 ? -18.237 6.497 -36.094 1.00 87.75 822 VAL A N 1
ATOM 6088 C CA . VAL A 1 822 ? -19.652 6.419 -35.701 1.00 87.75 822 VAL A CA 1
ATOM 6089 C C . VAL A 1 822 ? -20.370 7.731 -36.021 1.00 87.75 822 VAL A C 1
ATOM 6091 O O . VAL A 1 822 ? -21.481 7.718 -36.549 1.00 87.75 822 VAL A O 1
ATOM 6094 N N . LEU A 1 823 ? -19.737 8.873 -35.731 1.00 85.25 823 LEU A N 1
ATOM 6095 C CA . LEU A 1 823 ? -20.314 10.195 -35.994 1.00 85.25 823 LEU A CA 1
ATOM 6096 C C . LEU A 1 823 ? -20.453 10.461 -37.498 1.00 85.25 823 LEU A C 1
ATOM 6098 O O . LEU A 1 823 ? -21.509 10.906 -37.945 1.00 85.25 823 LEU A O 1
ATOM 6102 N N . SER A 1 824 ? -19.427 10.134 -38.287 1.00 88.31 824 SER A N 1
ATOM 6103 C CA . SER A 1 824 ? -19.468 10.235 -39.748 1.00 88.31 824 SER A CA 1
ATOM 6104 C C . SER A 1 824 ? -20.514 9.299 -40.355 1.00 88.31 824 SER A C 1
ATOM 6106 O O . SER A 1 824 ? -21.260 9.724 -41.234 1.00 88.31 824 SER A O 1
ATOM 6108 N N . ALA A 1 825 ? -20.631 8.062 -39.859 1.00 89.31 825 ALA A N 1
ATOM 6109 C CA . ALA A 1 825 ? -21.653 7.119 -40.308 1.00 89.31 825 ALA A CA 1
ATOM 6110 C C . ALA A 1 825 ? -23.073 7.611 -39.988 1.00 89.31 825 ALA A C 1
ATOM 6112 O O . ALA A 1 825 ? -23.937 7.573 -40.858 1.00 89.31 825 ALA A O 1
ATOM 6113 N N . ARG A 1 826 ? -23.311 8.144 -38.779 1.00 88.88 826 ARG A N 1
ATOM 6114 C CA . ARG A 1 826 ? -24.603 8.745 -38.392 1.00 88.88 826 ARG A CA 1
ATOM 6115 C C . ARG A 1 826 ? -24.955 9.971 -39.230 1.00 88.88 826 ARG A C 1
ATOM 6117 O O . ARG A 1 826 ? -26.115 10.137 -39.589 1.00 88.88 826 ARG A O 1
ATOM 6124 N N . SER A 1 827 ? -23.962 10.802 -39.545 1.00 87.31 827 SER A N 1
ATOM 6125 C CA . SER A 1 827 ? -24.135 11.966 -40.418 1.00 87.31 827 SER A CA 1
ATOM 6126 C C . SER A 1 827 ? -24.582 11.545 -41.821 1.00 87.31 827 SER A C 1
ATOM 6128 O O . SER A 1 827 ? -25.575 12.054 -42.327 1.00 87.31 827 SER A O 1
ATOM 6130 N N . VAL A 1 828 ? -23.925 10.536 -42.410 1.00 87.81 828 VAL A N 1
ATOM 6131 C CA . VAL A 1 828 ? -24.316 9.979 -43.716 1.00 87.81 828 VAL A CA 1
ATOM 6132 C C . VAL A 1 828 ? -25.697 9.313 -43.655 1.00 87.81 828 VAL A C 1
ATOM 6134 O O . VAL A 1 828 ? -26.492 9.473 -44.575 1.00 87.81 828 VAL A O 1
ATOM 6137 N N . LEU A 1 829 ? -26.014 8.610 -42.564 1.00 88.12 829 LEU A N 1
ATOM 6138 C CA . LEU A 1 829 ? -27.292 7.914 -42.390 1.00 88.12 829 LEU A CA 1
ATOM 6139 C C . LEU A 1 829 ? -28.499 8.865 -42.357 1.00 88.12 829 LEU A C 1
ATOM 6141 O O . LEU A 1 829 ? -29.574 8.489 -42.812 1.00 88.12 829 LEU A O 1
ATOM 6145 N N . ALA A 1 830 ? -28.326 10.094 -41.858 1.00 81.62 830 ALA A N 1
ATOM 6146 C CA . ALA A 1 830 ? -29.398 11.089 -41.775 1.00 81.62 830 ALA A CA 1
ATOM 6147 C C . ALA A 1 830 ? -29.963 11.506 -43.149 1.00 81.62 830 ALA A C 1
ATOM 6149 O O . ALA A 1 830 ? -31.079 12.019 -43.223 1.00 81.62 830 ALA A O 1
ATOM 6150 N N . GLU A 1 831 ? -29.209 11.274 -44.228 1.00 78.75 831 GLU A N 1
ATOM 6151 C CA . GLU A 1 831 ? -29.560 11.630 -45.609 1.00 78.75 831 GLU A CA 1
ATOM 6152 C C . GLU A 1 831 ? -29.954 10.410 -46.468 1.00 78.75 831 GLU A C 1
ATOM 6154 O O . GLU A 1 831 ? -30.207 10.553 -47.666 1.00 78.75 831 GLU A O 1
ATOM 6159 N N . LEU A 1 832 ? -29.984 9.203 -45.889 1.00 82.12 832 LEU A N 1
ATOM 6160 C CA . LEU A 1 832 ? -30.153 7.937 -46.608 1.00 82.12 832 LEU A CA 1
ATOM 6161 C C . LEU A 1 832 ? -31.495 7.244 -46.300 1.00 82.12 832 LEU A C 1
ATOM 6163 O O . LEU A 1 832 ? -32.131 7.526 -45.283 1.00 82.12 832 LEU A O 1
ATOM 6167 N N . PRO A 1 833 ? -31.966 6.339 -47.183 1.00 77.31 833 PRO A N 1
ATOM 6168 C CA . PRO A 1 833 ? -33.206 5.599 -46.962 1.00 77.31 833 PRO A CA 1
ATOM 6169 C C . PRO A 1 833 ? -33.101 4.640 -45.766 1.00 77.31 833 PRO A C 1
ATOM 6171 O O . PRO A 1 833 ? -32.026 4.143 -45.438 1.00 77.31 833 PRO A O 1
ATOM 6174 N N . ALA A 1 834 ? -34.250 4.295 -45.173 1.00 77.44 834 ALA A N 1
ATOM 6175 C CA . ALA A 1 834 ? -34.357 3.395 -44.015 1.00 77.44 834 ALA A CA 1
ATOM 6176 C C . ALA A 1 834 ? -33.854 1.953 -44.262 1.00 77.44 834 ALA A C 1
ATOM 6178 O O . ALA A 1 834 ? -33.782 1.157 -43.331 1.00 77.44 834 ALA A O 1
ATOM 6179 N N . SER A 1 835 ? -33.520 1.606 -45.508 1.00 85.06 835 SER A N 1
ATOM 6180 C CA . SER A 1 835 ? -32.890 0.338 -45.887 1.00 85.06 835 SER A CA 1
ATOM 6181 C C . SER A 1 835 ? -31.391 0.281 -45.564 1.00 85.06 835 SER A C 1
ATOM 6183 O O . SER A 1 835 ? -30.775 -0.766 -45.759 1.00 85.06 835 SER A O 1
ATOM 6185 N N . VAL A 1 836 ? -30.796 1.374 -45.074 1.00 92.38 836 VAL A N 1
ATOM 6186 C CA . VAL A 1 836 ? -29.436 1.407 -44.526 1.00 92.38 836 VAL A CA 1
ATOM 6187 C C . VAL A 1 836 ? -29.533 1.496 -43.005 1.00 92.38 836 VAL A C 1
ATOM 6189 O O . VAL A 1 836 ? -30.241 2.356 -42.486 1.00 92.38 836 VAL A O 1
ATOM 6192 N N . VAL A 1 837 ? -28.846 0.613 -42.279 1.00 93.62 837 VAL A N 1
ATOM 6193 C CA . VAL A 1 837 ? -28.916 0.539 -40.810 1.00 93.62 837 VAL A CA 1
ATOM 6194 C C . VAL A 1 837 ? -27.516 0.543 -40.216 1.00 93.62 837 VAL A C 1
ATOM 6196 O O . VAL A 1 837 ? -26.622 -0.138 -40.706 1.00 93.62 837 VAL A O 1
ATOM 6199 N N . LEU A 1 838 ? -27.330 1.311 -39.146 1.00 94.12 838 LEU A N 1
ATOM 6200 C CA . LEU A 1 838 ? -26.103 1.341 -38.356 1.00 94.12 838 LEU A CA 1
ATOM 6201 C C . LEU A 1 838 ? -26.242 0.394 -37.160 1.00 94.12 838 LEU A C 1
ATOM 6203 O O . LEU A 1 838 ? -27.154 0.592 -36.361 1.00 94.12 838 LEU A O 1
ATOM 6207 N N . ALA A 1 839 ? -25.346 -0.586 -37.030 1.00 93.62 839 ALA A N 1
ATOM 6208 C CA . ALA A 1 839 ? -25.320 -1.501 -35.885 1.00 93.62 839 ALA A CA 1
ATOM 6209 C C . ALA A 1 839 ? -24.331 -1.052 -34.808 1.00 93.62 839 ALA A C 1
ATOM 6211 O O . ALA A 1 839 ? -23.220 -0.610 -35.113 1.00 93.62 839 ALA A O 1
ATOM 6212 N N . ASP A 1 840 ? -24.714 -1.239 -33.544 1.00 92.06 840 ASP A N 1
ATOM 6213 C CA . ASP A 1 840 ? -23.820 -1.100 -32.393 1.00 92.06 840 ASP A CA 1
ATOM 6214 C C . ASP A 1 840 ? -23.100 -2.435 -32.120 1.00 92.06 840 ASP A C 1
ATOM 6216 O O . ASP A 1 840 ? -23.338 -3.122 -31.126 1.00 92.06 840 ASP A O 1
ATOM 6220 N N . ALA A 1 841 ? -22.218 -2.837 -33.034 1.00 92.56 841 ALA A N 1
ATOM 6221 C CA . ALA A 1 841 ? -21.564 -4.145 -33.022 1.00 92.56 841 ALA A CA 1
ATOM 6222 C C . ALA A 1 841 ? -20.038 -4.040 -32.822 1.00 92.56 841 ALA A C 1
ATOM 6224 O O . ALA A 1 841 ? -19.425 -3.084 -33.302 1.00 92.56 841 ALA A O 1
ATOM 6225 N N . PRO A 1 842 ? -19.383 -5.014 -32.153 1.00 92.31 842 PRO A N 1
ATOM 6226 C CA . PRO A 1 842 ? -17.922 -5.092 -32.141 1.00 92.31 842 PRO A CA 1
ATOM 6227 C C . PRO A 1 842 ? -17.390 -5.235 -33.575 1.00 92.31 842 PRO A C 1
ATOM 6229 O O . PRO A 1 842 ? -17.869 -6.070 -34.339 1.00 92.31 842 PRO A O 1
ATOM 6232 N N . PHE A 1 843 ? -16.393 -4.422 -33.939 1.00 94.69 843 PHE A N 1
ATOM 6233 C CA . PHE A 1 843 ? -16.027 -4.192 -35.343 1.00 94.69 843 PHE A CA 1
ATOM 6234 C C . PHE A 1 843 ? -15.687 -5.464 -36.134 1.00 94.69 843 PHE A C 1
ATOM 6236 O O . PHE A 1 843 ? -16.122 -5.600 -37.272 1.00 94.69 843 PHE A O 1
ATOM 6243 N N . VAL A 1 844 ? -14.930 -6.406 -35.556 1.00 93.75 844 VAL A N 1
ATOM 6244 C CA . VAL A 1 844 ? -14.499 -7.627 -36.264 1.00 93.75 844 VAL A CA 1
ATOM 6245 C C . VAL A 1 844 ? -15.482 -8.775 -36.047 1.00 93.75 844 VAL A C 1
ATOM 6247 O O . VAL A 1 844 ? -15.939 -9.385 -37.009 1.00 93.75 844 VAL A O 1
ATOM 6250 N N . GLU A 1 845 ? -15.839 -9.071 -34.799 1.00 93.81 845 GLU A N 1
ATOM 6251 C CA . GLU A 1 845 ? -16.729 -10.184 -34.450 1.00 93.81 845 GLU A CA 1
ATOM 6252 C C . GLU A 1 845 ? -18.132 -9.965 -35.015 1.00 93.81 845 GLU A C 1
ATOM 6254 O O . GLU A 1 845 ? -18.715 -10.881 -35.594 1.00 93.81 845 GLU A O 1
ATOM 6259 N N . GLY A 1 846 ? -18.632 -8.733 -34.922 1.00 94.31 846 GLY A N 1
ATOM 6260 C CA . GLY A 1 846 ? -19.899 -8.326 -35.509 1.00 94.31 846 GLY A CA 1
ATOM 6261 C C . GLY A 1 846 ? -19.864 -8.372 -37.031 1.00 94.31 846 GLY A C 1
ATOM 6262 O O . GLY A 1 846 ? -20.821 -8.837 -37.638 1.00 94.31 846 GLY A O 1
ATOM 6263 N N . ALA A 1 847 ? -18.750 -7.985 -37.663 1.00 94.62 847 ALA A N 1
ATOM 6264 C CA . ALA A 1 847 ? -18.592 -8.099 -39.113 1.00 94.62 847 ALA A CA 1
ATOM 6265 C C . ALA A 1 847 ? -18.596 -9.556 -39.594 1.00 94.62 847 ALA A C 1
ATOM 6267 O O . ALA A 1 847 ? -19.221 -9.863 -40.610 1.00 94.62 847 ALA A O 1
ATOM 6268 N N . VAL A 1 848 ? -17.947 -10.467 -38.860 1.00 93.81 848 VAL A N 1
ATOM 6269 C CA . VAL A 1 848 ? -17.961 -11.904 -39.171 1.00 93.81 848 VAL A CA 1
ATOM 6270 C C . VAL A 1 848 ? -19.354 -12.491 -38.960 1.00 93.81 848 VAL A C 1
ATOM 6272 O O . VAL A 1 848 ? -19.860 -13.164 -39.857 1.00 93.81 848 VAL A O 1
ATOM 6275 N N . ALA A 1 849 ? -20.005 -12.208 -37.830 1.00 93.38 849 ALA A N 1
ATOM 6276 C CA . ALA A 1 849 ? -21.352 -12.700 -37.545 1.00 93.38 849 ALA A CA 1
ATOM 6277 C C . ALA A 1 849 ? -22.384 -12.174 -38.557 1.00 93.38 849 ALA A C 1
ATOM 6279 O O . ALA A 1 849 ? -23.163 -12.955 -39.108 1.00 93.38 849 ALA A O 1
ATOM 6280 N N . ALA A 1 850 ? -22.328 -10.878 -38.879 1.00 94.69 850 ALA A N 1
ATOM 6281 C CA . ALA A 1 850 ? -23.145 -10.260 -39.918 1.00 94.69 850 ALA A CA 1
ATOM 6282 C C . ALA A 1 850 ? -22.878 -10.880 -41.290 1.00 94.69 850 ALA A C 1
ATOM 6284 O O . ALA A 1 850 ? -23.817 -11.194 -42.016 1.00 94.69 850 ALA A O 1
ATOM 6285 N N . GLY A 1 851 ? -21.607 -11.086 -41.644 1.00 93.81 851 GLY A N 1
ATOM 6286 C CA . GLY A 1 851 ? -21.217 -11.715 -42.901 1.00 93.81 851 GLY A CA 1
ATOM 6287 C C . GLY A 1 851 ? -21.788 -13.121 -43.034 1.00 93.81 851 GLY A C 1
ATOM 6288 O O . GLY A 1 851 ? -22.389 -13.442 -44.058 1.00 93.81 851 GLY A O 1
ATOM 6289 N N . VAL A 1 852 ? -21.654 -13.944 -41.990 1.00 91.88 852 VAL A N 1
ATOM 6290 C CA . VAL A 1 852 ? -22.206 -15.305 -41.965 1.00 91.88 852 VAL A CA 1
ATOM 6291 C C . VAL A 1 852 ? -23.726 -15.258 -42.101 1.00 91.88 852 VAL A C 1
ATOM 6293 O O . VAL A 1 852 ? -24.263 -15.918 -42.988 1.00 91.88 852 VAL A O 1
ATOM 6296 N N . ALA A 1 853 ? -24.418 -14.429 -41.315 1.00 91.38 853 ALA A N 1
ATOM 6297 C CA . ALA A 1 853 ? -25.870 -14.280 -41.409 1.00 91.38 853 ALA A CA 1
ATOM 6298 C C . ALA A 1 853 ? -26.310 -13.836 -42.816 1.00 91.38 853 ALA A C 1
ATOM 6300 O O . ALA A 1 853 ? -27.167 -14.476 -43.429 1.00 91.38 853 ALA A O 1
ATOM 6301 N N . ALA A 1 854 ? -25.667 -12.813 -43.381 1.00 91.44 854 ALA A N 1
ATOM 6302 C CA . ALA A 1 854 ? -25.968 -12.316 -44.720 1.00 91.44 854 ALA A CA 1
ATOM 6303 C C . ALA A 1 854 ? -25.743 -13.393 -45.793 1.00 91.44 854 ALA A C 1
ATOM 6305 O O . ALA A 1 854 ? -26.571 -13.530 -46.691 1.00 91.44 854 ALA A O 1
ATOM 6306 N N . SER A 1 855 ? -24.686 -14.208 -45.669 1.00 88.31 855 SER A N 1
ATOM 6307 C CA . SER A 1 855 ? -24.375 -15.300 -46.608 1.00 88.31 855 SER A CA 1
ATOM 6308 C C . SER A 1 855 ? -25.436 -16.408 -46.646 1.00 88.31 855 SER A C 1
ATOM 6310 O O . SER A 1 855 ? -25.569 -17.103 -47.652 1.00 88.31 855 SER A O 1
ATOM 6312 N N . THR A 1 856 ? -26.230 -16.545 -45.577 1.00 85.75 856 THR A N 1
ATOM 6313 C CA . THR A 1 856 ? -27.361 -17.487 -45.520 1.00 85.75 856 THR A CA 1
ATOM 6314 C C . THR A 1 856 ? -28.643 -16.944 -46.158 1.00 85.75 856 THR A C 1
ATOM 6316 O O . THR A 1 856 ? -29.633 -17.666 -46.239 1.00 85.75 856 THR A O 1
ATOM 6319 N N . GLY A 1 857 ? -28.634 -15.693 -46.635 1.00 84.81 857 GLY A N 1
ATOM 6320 C CA . GLY A 1 857 ? -29.817 -15.019 -47.174 1.00 84.81 857 GLY A CA 1
ATOM 6321 C C . GLY A 1 857 ? -30.746 -14.446 -46.101 1.00 84.81 857 GLY A C 1
ATOM 6322 O O . GLY A 1 857 ? -31.917 -14.212 -46.390 1.00 84.81 857 GLY A O 1
ATOM 6323 N N . ALA A 1 858 ? -30.249 -14.238 -44.877 1.00 86.81 858 ALA A N 1
ATOM 6324 C CA . ALA A 1 858 ? -31.017 -13.620 -43.800 1.00 86.81 858 ALA A CA 1
ATOM 6325 C C . ALA A 1 858 ? -31.412 -12.168 -44.137 1.00 86.81 858 ALA A C 1
ATOM 6327 O O . ALA A 1 858 ? -30.685 -11.457 -44.838 1.00 86.81 858 ALA A O 1
ATOM 6328 N N . ASP A 1 859 ? -32.561 -11.726 -43.619 1.00 90.88 859 ASP A N 1
ATOM 6329 C CA . ASP A 1 859 ? -33.032 -10.350 -43.789 1.00 90.88 859 ASP A CA 1
ATOM 6330 C C . ASP A 1 859 ? -32.178 -9.336 -43.002 1.00 90.88 859 ASP A C 1
ATOM 6332 O O . ASP A 1 859 ? -31.408 -9.690 -42.105 1.00 90.88 859 ASP A O 1
ATOM 6336 N N . LEU A 1 860 ? -32.305 -8.045 -43.334 1.00 92.19 860 LEU A N 1
ATOM 6337 C CA . LEU A 1 860 ? -31.499 -6.981 -42.721 1.00 92.19 860 LEU A CA 1
ATOM 6338 C C . LEU A 1 860 ? -31.609 -6.971 -41.190 1.00 92.19 860 LEU A C 1
ATOM 6340 O O . LEU A 1 860 ? -30.604 -6.785 -40.508 1.00 92.19 860 LEU A O 1
ATOM 6344 N N . ALA A 1 861 ? -32.800 -7.219 -40.640 1.00 91.19 861 ALA A N 1
ATOM 6345 C CA . ALA A 1 861 ? -33.015 -7.222 -39.197 1.00 91.19 861 ALA A CA 1
ATOM 6346 C C . ALA A 1 861 ? -32.282 -8.383 -38.505 1.00 91.19 861 ALA A C 1
ATOM 6348 O O . ALA A 1 861 ? -31.706 -8.194 -37.435 1.00 91.19 861 ALA A O 1
ATOM 6349 N N . ALA A 1 862 ? -32.283 -9.577 -39.100 1.00 90.31 862 ALA A N 1
ATOM 6350 C CA . ALA A 1 862 ? -31.540 -10.726 -38.599 1.00 90.31 862 ALA A CA 1
ATOM 6351 C C . ALA A 1 862 ? -30.023 -10.528 -38.716 1.00 90.31 862 ALA A C 1
ATOM 6353 O O . ALA A 1 862 ? -29.295 -10.882 -37.791 1.00 90.31 862 ALA A O 1
ATOM 6354 N N . VAL A 1 863 ? -29.550 -9.912 -39.804 1.00 94.56 863 VAL A N 1
ATOM 6355 C CA . VAL A 1 863 ? -28.128 -9.581 -39.987 1.00 94.56 863 VAL A CA 1
ATOM 6356 C C . VAL A 1 863 ? -27.654 -8.556 -38.949 1.00 94.56 863 VAL A C 1
ATOM 6358 O O . VAL A 1 863 ? -26.576 -8.731 -38.384 1.00 94.56 863 VAL A O 1
ATOM 6361 N N . VAL A 1 864 ? -28.465 -7.537 -38.632 1.00 95.62 864 VAL A N 1
ATOM 6362 C CA . VAL A 1 864 ? -28.169 -6.572 -37.553 1.00 95.62 864 VAL A CA 1
ATOM 6363 C C . VAL A 1 864 ? -28.100 -7.265 -36.194 1.00 95.62 864 VAL A C 1
ATOM 6365 O O . VAL A 1 864 ? -27.109 -7.097 -35.489 1.00 95.62 864 VAL A O 1
ATOM 6368 N N . ARG A 1 865 ? -29.097 -8.091 -35.843 1.00 94.94 865 ARG A N 1
ATOM 6369 C CA . ARG A 1 865 ? -29.091 -8.819 -34.560 1.00 94.94 865 ARG A CA 1
ATOM 6370 C C . ARG A 1 865 ? -27.861 -9.708 -34.413 1.00 94.94 865 ARG A C 1
ATOM 6372 O O . ARG A 1 865 ? -27.203 -9.651 -33.384 1.00 94.94 865 ARG A O 1
ATOM 6379 N N . ALA A 1 866 ? -27.506 -10.460 -35.456 1.00 93.94 866 ALA A N 1
ATOM 6380 C CA . ALA A 1 866 ? -26.311 -11.301 -35.444 1.00 93.94 866 ALA A CA 1
ATOM 6381 C C . ALA A 1 866 ? -25.027 -10.482 -35.218 1.00 93.94 866 ALA A C 1
ATOM 6383 O O . ALA A 1 866 ? -24.130 -10.925 -34.502 1.00 93.94 866 ALA A O 1
ATOM 6384 N N . ALA A 1 867 ? -24.942 -9.284 -35.805 1.00 95.38 867 ALA A N 1
ATOM 6385 C CA . ALA A 1 867 ? -23.815 -8.381 -35.600 1.00 95.38 867 ALA A CA 1
ATOM 6386 C C . ALA A 1 867 ? -23.725 -7.892 -34.144 1.00 95.38 867 ALA A C 1
ATOM 6388 O O . ALA A 1 867 ? -22.646 -7.898 -33.555 1.00 95.38 867 ALA A O 1
ATOM 6389 N N . GLU A 1 868 ? -24.847 -7.465 -33.563 1.00 94.75 868 GLU A N 1
ATOM 6390 C CA . GLU A 1 868 ? -24.898 -6.875 -32.220 1.00 94.75 868 GLU A CA 1
ATOM 6391 C C . GLU A 1 868 ? -24.730 -7.929 -31.111 1.00 94.75 868 GLU A C 1
ATOM 6393 O O . GLU A 1 868 ? -23.978 -7.704 -30.161 1.00 94.75 868 GLU A O 1
ATOM 6398 N N . GLU A 1 869 ? -25.325 -9.117 -31.268 1.00 93.00 869 GLU A N 1
ATOM 6399 C CA . GLU A 1 869 ? -25.181 -10.254 -30.341 1.00 93.00 869 GLU A CA 1
ATOM 6400 C C . GLU A 1 869 ? -23.743 -10.796 -30.288 1.00 93.00 869 GLU A C 1
ATOM 6402 O O . GLU A 1 869 ? -23.333 -11.396 -29.292 1.00 93.00 869 GLU A O 1
ATOM 6407 N N . ALA A 1 870 ? -22.921 -10.526 -31.311 1.00 88.62 870 ALA A N 1
ATOM 6408 C CA . ALA A 1 870 ? -21.503 -10.884 -31.304 1.00 88.62 870 ALA A CA 1
ATOM 6409 C C . ALA A 1 870 ? -20.711 -10.203 -30.169 1.00 88.62 870 ALA A C 1
ATOM 6411 O O . ALA A 1 870 ? -19.613 -10.650 -29.839 1.00 88.62 870 ALA A O 1
ATOM 6412 N N . ARG A 1 871 ? -21.261 -9.154 -29.535 1.00 83.25 871 ARG A N 1
ATOM 6413 C CA . ARG A 1 871 ? -20.706 -8.533 -28.320 1.00 83.25 871 ARG A CA 1
ATOM 6414 C C . ARG A 1 871 ? -20.654 -9.496 -27.133 1.00 83.25 871 ARG A C 1
ATOM 6416 O O . ARG A 1 871 ? -19.724 -9.414 -26.333 1.00 83.25 871 ARG A O 1
ATOM 6423 N N . ASP A 1 872 ? -21.610 -10.415 -27.055 1.00 79.19 872 ASP A N 1
ATOM 6424 C CA . ASP A 1 872 ? -21.736 -11.381 -25.962 1.00 79.19 872 ASP A CA 1
ATOM 6425 C C . ASP A 1 872 ? -21.024 -12.710 -26.270 1.00 79.19 872 ASP A C 1
ATOM 6427 O O . ASP A 1 872 ? -20.983 -13.622 -25.435 1.00 79.19 872 ASP A O 1
ATOM 6431 N N . ALA A 1 873 ? -20.417 -12.823 -27.458 1.00 71.06 873 ALA A N 1
ATOM 6432 C CA . ALA A 1 873 ? -19.638 -13.984 -27.851 1.00 71.06 873 ALA A CA 1
ATOM 6433 C C . ALA A 1 873 ? -18.372 -14.090 -26.986 1.00 71.06 873 ALA A C 1
ATOM 6435 O O . ALA A 1 873 ? -17.403 -13.337 -27.125 1.00 71.06 873 ALA A O 1
ATOM 6436 N N . ARG A 1 874 ? -18.368 -15.067 -26.076 1.00 63.25 874 ARG A N 1
ATOM 6437 C CA . ARG A 1 874 ? -17.197 -15.382 -25.257 1.00 63.25 874 ARG A CA 1
ATOM 6438 C C . ARG A 1 874 ? -16.096 -15.957 -26.140 1.00 63.25 874 ARG A C 1
ATOM 6440 O O . ARG A 1 874 ? -16.294 -16.953 -26.827 1.00 63.25 874 ARG A O 1
ATOM 6447 N N . LYS A 1 875 ? -14.913 -15.349 -26.081 1.00 53.59 875 LYS A N 1
ATOM 6448 C CA . LYS A 1 875 ? -13.703 -15.864 -26.744 1.00 53.59 875 LYS A CA 1
ATOM 6449 C C . LYS A 1 875 ? -13.019 -16.993 -25.953 1.00 53.59 875 LYS A C 1
ATOM 6451 O O . LYS A 1 875 ? -12.022 -17.531 -26.431 1.00 53.59 875 LYS A O 1
ATOM 6456 N N . LEU A 1 876 ? -13.545 -17.320 -24.763 1.00 38.91 876 LEU A N 1
ATOM 6457 C CA . LEU A 1 876 ? -13.097 -18.359 -23.827 1.00 38.91 876 LEU A CA 1
ATOM 6458 C C . LEU A 1 876 ? -14.291 -19.028 -23.139 1.00 38.91 876 LEU A C 1
ATOM 6460 O O . LEU A 1 876 ? -15.118 -18.286 -22.553 1.00 38.91 876 LEU A O 1
#

Secondary structure (DSSP, 8-state):
-EEEEESSPPPP--B--HHHHHHHHHHHHHHHHHHHHHHHHTT-HHHHHHHHHHHHHHT-HHHHHHHHT-SBHHHHHHHHHHHHHHHHTSS-HHHHHHHHHHHHHHHHHHHHHH-S-PPPPPSSEEEEEEE--HHHHHHHTTTTEEEEEEEE--TTSHHHHHHHHTT--EEES--GGGGGSPTT-EEEEETTTTEEEES--HHHHHHHHHHHHHHHHHHHHHHTTTTS--B-TTS-B-EEEEEESSHHHHHHHHHTT--SEEEE--SGGGTT-SS---HHHHHHHHHHHHHHTTTSEEEEEPP---GGG--GGGTTS--HHHHHHT-HHHHHHHHHHHHHHGGGSEEEEEESS---HHHHHHHHHHHHHTT--TTS-EEEEE-SHHHHHTHHHHHTT-S-EEE-HHHHHHHHHT--TTSTT--GGGGGSHHHHHHHHHHHHHHHHTT--EEE-SGGGG-TTHHHHHHHHT--EEEEEGGGHHHHHHHHTT--HHHHHHHHHHHHTS---------GGGGGGS-S-------------------------S----HHHHHHHHT-----SSS----------------------------PPP---------------S----------------------------------------------------------------PPPP------------------------PPP-----------------PPPPP------PPPEETTEE---EEEEEES-HHHHHHHHHHHHHHSTT--EEEEEB-TTSSSSB-HHHHHHHHHHH-SSS-EEEEE-STHHHHHHHHHHTTS-TTEEE----HHHHHHHHHHHHHTT--HHHHHHHHHHGGG----